Protein 1A3W (pdb70)

B-factor: mean 41.22, std 29.76, range [2.0, 100.0]

Organism: Saccharomyces cerevisiae (strain ATCC 204508 / S288c) (NCBI:txid559292)

Sequence (981 aa):
SRLERLTSLSDLRRTSIIGTIGPKTNNPETLVALRKAGLNIVRMNFSHGSYEYHKSVIDNARKSEELYPGRPLAIALDTKGPEIRTGTTTNDVDYPIPPNHEMIFTTDDKYAKACDDKIMYVDYKNITKVISAGRIIYVDDGVLSFQVLEVVDTLKVKALNAGKICSHKGVNLPGTDVDLPALSEKDKEDLRFGVKNGVHMVFASFIRTANDVLTIREVLGEQGKDVKIIVKIENQQGVNNFDEILKVTDGVMVARGDLGIEIPAPEVLAVQKKLIAKSNLAGKPVICATQMLESMTYNPRPTRAEVSDVGNAILDGADCVMLSGETAKGNYPINAVTTMAETAVIAEQAIAYLPNYDDMRNCTPKPTSTTETVAASAVAAVFEQKAKAIIVLSTSGTTPRLVSKYRPNCPIILVTRCPRAARFSHLYRGVFPFVFEKEPVSDWTDDVEARINFGIEKAKEFGILKKGDTYVSIQGFKAGAGHSNTLQVSTVSRLERLTSLSDLRRTSIIGTIGPKTNNPETLVALRKAGLNIVRMNFSHGSYEYHKSVIDNARKSEELYPGRPLAIALDTKGPEIRTGTTTNDPIPPNHEMIFTTDDKYAKACDDKIMYVDYKNITKVISAGRIIYVDDGVLSFQVLEVVDTLKVKALNAGKICSHKGVNLPGTDVDLPALSEKDKEDLRFGVKNGVHMVFASFIRTANDVLTIREVLGEQGKDVKIIVKIENQQGVNNFDEILKVTDGVMVARGDLGIEIPAPEVLAVQKKLIAKSNLAGKPVICATQMLESMTYNPRPTRAEVSDVGNAILDGADCVMLSGETAKGNYPINAVTTMAETAVIAEQAIAYLPNYDDMRNCTPKPTSTTETVAASAVAAVFEQKAKAIIVLSTSGTTPRLVSKYRPNCPIILVTRCPRAARFSHLYRGVFPFVFEKEPVSDWTDDVEARINFGIEKAKEFGILKKGDTYVSIQGFKAGAGHSNTLQVSTV

Foldseek 3Di:
DLCVLVVDAQAAQFFAAEEEAAPVQLALVSLLLLVVLPHAEYEHAPLDDDLCNPVSNLVSNVVNCVVPVNAQHAYEYEFNFDFKKKAAAQDAFDFAKAAKAKEFEAAPCPCRHHAADNYIYMRPNCCLPQDAFQWWKAWALRDWIKGFNGRDPSTMIITDHIGGDTHITTIQTAPTDDPGALADPVRLVSLCSCLVSPHQEYARPDDAALVNVVCSVCSNPPSCVNYFYEYEHQAVRCLVRVPNNLVRHQYYEDNLSNNCNRDPNVCSVVSLLVRLVSNLLVLRAYEYEDPLFVVLLANLDGDPVNLVSLLVSVQSPHRHYYDYSSNNRRPHSSSVSNSNSVSSSRSLSSHDQPVLLVVSCVVDDPDPDLLLVVLSVQLVVCVVQVALEEEEEDESLVNLSSNLSSPHNHAYEYEYQDSSSSRCNSSGGRYRYDHDPPDADDDPVVRVVVRRVVSVVVCVVVVSDDDFGKYKYWAWDPDPPTDTNDIGIGTD/DLCVLVVDAQAAQFFAAEEEAAPVQLALVSLLLLVVLPHAEYEHAPLDDDLCNPVSSLVRNVVNCVVPVNAQHAYEYEFNFDWKKKAAAQAFFKAAKAKAFEAAPCPCRHHAYHNYIYMRPNCCLPQDAFQWWKAWALRDWIKGFNGRDHSTMIITDHIDTDGHITTIQTAPTDDPGALADPVRLVSLCSCLVSPHQEYARPDDAALVNVVCSVCSNPPSCVNYFYEYEHQAVRCLVRVPNNLVRGQYYEDNLSNNCNRDPNVCSVVSLLVRLVSNLLVLRAYEYEDPLFVVLLANLDGDPVNLVSLLVSVQSPHRHYYDYSSNNRRPHSSSVSNSNSVSSSRSLSSHDQPVLLVVSCVVDDPDPDLLLVVLSVQLVVCVVQVALEEEEEDESLVNLRSNLSSPHNHAYEYEYQDSSSSRCNSSGGRYRYDHDPPPADDDPVVRVVVRRVVSVVVCVVVVSDDDFGKYKYWAWDPDPPTDTNDIGIGTD

Solvent-accessible surface area: 38693 Å² total; per-residue (Å²): 88,79,1,108,85,10,27,76,76,142,84,64,54,24,1,7,0,0,0,6,17,6,97,112,0,42,50,16,119,31,0,13,33,0,26,163,30,8,4,14,0,0,22,4,43,6,27,114,41,53,82,118,139,11,100,38,6,11,75,27,0,132,113,0,21,116,89,151,88,46,56,17,0,0,8,0,0,4,3,52,2,16,37,14,51,1,8,48,3,67,109,109,91,39,150,14,101,1,91,72,52,91,13,44,1,10,18,74,76,125,77,27,115,39,5,28,48,169,24,2,7,3,73,9,110,69,1,30,159,25,2,49,60,50,75,68,1,60,6,53,74,2,28,8,18,0,71,1,67,64,58,79,86,50,2,68,0,46,0,70,39,57,27,81,6,35,20,96,66,26,6,20,7,23,70,20,92,28,85,48,65,8,9,27,135,79,1,62,75,3,0,128,27,0,24,170,47,22,0,11,0,0,0,1,6,25,0,34,59,16,101,22,2,87,44,0,75,135,31,5,24,139,116,0,146,52,0,26,0,1,0,12,0,7,22,83,51,0,27,89,56,0,73,92,0,15,136,51,2,23,0,0,2,0,6,1,16,47,0,4,10,37,8,81,14,11,71,4,6,18,27,10,20,51,4,0,0,31,0,6,58,40,12,41,3,0,1,0,0,31,17,0,0,52,33,0,10,148,49,40,40,5,19,6,1,6,1,7,0,0,0,9,0,0,27,10,6,0,7,0,0,4,0,18,24,0,1,21,102,5,112,71,26,68,45,0,0,53,15,0,13,88,0,0,34,31,0,8,100,11,32,18,31,106,72,37,20,44,17,10,106,96,58,23,80,192,121,41,55,64,26,31,67,9,0,14,56,0,0,33,17,0,37,146,97,171,5,87,0,0,0,0,24,16,95,62,0,48,8,0,50,18,0,5,16,2,34,1,60,4,18,0,0,1,0,4,64,50,73,53,4,0,39,8,0,14,0,6,7,2,11,15,0,14,48,15,147,139,147,81,96,104,53,144,82,83,9,11,82,39,24,10,79,36,0,14,98,54,0,106,118,69,52,14,5,116,182,65,21,23,17,0,3,0,34,21,131,79,112,74,85,12,132,12,62,45,54,89,71,40,95,52,102,74,1,118,83,10,27,75,76,141,84,64,55,24,1,8,0,0,0,5,17,6,97,112,0,41,51,16,118,33,0,13,32,0,25,162,28,7,3,15,0,0,22,5,43,6,27,116,40,52,80,116,139,11,101,39,6,11,76,26,0,132,112,0,21,117,89,152,87,46,56,16,0,0,7,0,0,4,2,47,2,14,36,12,50,1,7,47,9,70,127,156,67,115,1,92,72,51,90,13,45,1,9,17,74,75,125,77,27,117,40,5,40,46,168,25,2,8,3,73,8,111,70,1,27,161,25,3,48,60,50,75,70,1,60,6,53,82,2,34,8,18,0,72,1,66,64,58,79,79,51,2,68,0,47,0,70,41,58,28,129,6,61,35,98,65,28,7,25,8,24,67,20,91,26,84,45,63,8,9,26,135,80,1,62,74,3,0,127,27,0,24,171,44,22,0,12,0,0,0,1,6,27,0,32,59,16,99,23,2,88,43,0,75,138,31,5,24,140,117,0,151,51,1,25,0,1,0,12,0,7,22,82,49,0,27,92,55,0,72,94,0,15,137,50,2,23,0,0,2,0,5,1,16,45,0,4,12,37,8,82,13,10,69,3,5,19,27,9,23,51,3,0,0,32,0,7,57,40,12,40,2,0,1,0,1,32,19,0,0,52,33,0,10,147,50,36,34,6,20,4,1,7,1,7,1,0,0,10,0,0,26,11,6,0,6,0,0,4,0,20,23,0,1,21,102,5,112,70,27,66,46,0,0,55,16,0,12,91,0,0,33,33,0,9,99,10,31,17,30,107,67,38,23,45,18,10,106,96,56,22,80,190,121,41,54,64,26,31,66,10,0,14,56,0,0,34,18,0,38,149,95,173,5,86,0,0,0,0,25,16,94,61,0,46,8,0,48,17,0,5,16,1,33,1,60,4,18,0,0,0,0,3,62,50,73,55,3,0,42,8,0,13,0,6,7,2,12,15,0,14,47,15,147,140,149,82,94,104,53,146,82,81,10,10,80,39,24,10,77,38,0,15,100,54,0,105,115,68,52,13,5,118,182,65,20,24,17,0,2,1,34,21,134,81,112,73,84,12,127,13,64,46,53,88,72,39,97,52

Secondary structure (DSSP, 8-state):
-HHHHHH---PPP-SB--EE--GGG-SHHHHHHHHHHT--SEE-BTTS--HHHHHHHHHHHHHHHHH--SS----EEE---S--BB---SSSS-----SS-EEEEE-SSTTTTT--SS-EEBS-TTHHHH--TT-EEEETTTTEEEE--B----EEEEB-S-----SS-BEE-TT------SS-HHHHHHHHHHHHHT-SEEEE-S--SHHHHHHHHHHHHHHHTTSEEEEEE-SSHHHHSHHHHHHHSSEEEE-HHHHHHHTTGGGHHHHHHHHHHHHHHHT--EEE-SSTTGGGGS-SS--HHHHHHHHHHHHHT-SEE-BSTTTTT-S-HHHHHHHHHHHHHHHTTS--HHHHHHHHTTS--SS--HHHHHHHHHHHHIIIII-S-EEEE-SSSHHHHHHHHT--SS-EEEEES-TTHHHHGGGSTTEEEEE--S---S-TTTHHHHHHHHHHHHHHHTT-S-TT-EEEEEE---TTT----EEEEEE-/-HHHHHH---PPP-SB--EE--GGG-SHHHHHHHHHHT--SEE-BTTSS-HHHHHHHHHHHHHHHHH--SS----EEE---S--B----S-----SS-EEEEE-SSTTTTT--SS-EE-S-TTHHHH--TT-EEEETTTTEEEE--B----EEEEB-S-----SS-BEE-TT------SS-HHHHHHHHHHHHHT-SEEEE-S--SHHHHHHHHHHHHHHHTTSEEEEEE-SSHHHHTHHHHHHHSSEEEE-HHHHHHHTTGGGHHHHHHHHHHHHHHHT--EEE-SSTTGGGGS-SS--HHHHHHHHHHHHHT-SEE-BSTTTTT-S-HHHHHHHHHHHHHHHTTS--HHHHHHHHTTS--SS--HHHHHHHHHHHHIIIII-S-EEEE-SSSHHHHHHHHT--SS-EEEEES-TTHHHHGGGSTTEEEEE--S---S-TTTHHHHHHHHHHHHHHHTTSS-TT-EEEEEE---TTT----EEEEEE-

InterPro domains:
  IPR001697 Pyruvate kinase [PR01050] (77-93)
  IPR001697 Pyruvate kinase [PR01050] (207-221)
  IPR001697 Pyruvate kinase [PR01050] (237-263)
  IPR001697 Pyruvate kinase [PR01050] (264-288)
  IPR001697 Pyruvate kinase [PR01050] (289-313)
  IPR001697 Pyruvate kinase [PR01050] (314-332)
  IPR001697 Pyruvate kinase [PR01050] (333-349)
  IPR001697 Pyruvate kinase [PTHR11817] (13-481)
  IPR001697 Pyruvate kinase [TIGR01064] (19-500)
  IPR001697 Pyruvate kinase [cd00288] (18-500)
  IPR011037 Pyruvate kinase-like, insert domain superfamily [SSF50800] (88-188)
  IPR015793 Pyruvate kinase, barrel [PF00224] (19-345)
  IPR015795 Pyruvate kinase, C-terminal [PF02887] (380-497)
  IPR015806 Pyruvate kinase, insert domain superfamily [G3DSA:2.40.33.10] (88-189)
  IPR015813 Pyruvate/Phosphoenolpyruvate kinase-like domain superfamily [SSF51621] (16-361)
  IPR018209 Pyruvate kinase, active site [PS00110] (235-247)
  IPR036918 Pyruvate kinase, C-terminal domain superfamily [G3DSA:3.40.1380.20] (356-487)
  IPR036918 Pyruvate kinase, C-terminal domain superfamily [SSF52935] (369-500)
  IPR040442 Pyruvate kinase-like domain superfamily [G3DSA:3.20.20.60] (19-355)

Structure (mmCIF, N/CA/C/O backbone):
data_1A3W
#
_entry.id   1A3W
#
_cell.length_a   109.400
_cell.length_b   102.700
_cell.length_c   110.900
_cell.angle_alpha   90.00
_cell.angle_beta   112.30
_cell.angle_gamma   90.00
#
_symmetry.space_group_name_H-M   'C 1 2 1'
#
loop_
_entity.id
_entity.type
_entity.pdbx_description
1 polymer 'PYRUVATE KINASE'
2 non-polymer '2-PHOSPHOGLYCOLIC ACID'
3 non-polymer 1,6-di-O-phosphono-beta-D-fructofuranose
4 non-polymer 'MANGANESE (II) ION'
5 non-polymer 'POTASSIUM ION'
#
loop_
_atom_site.group_PDB
_atom_site.id
_atom_site.type_symbol
_atom_site.label_atom_id
_atom_site.label_alt_id
_atom_site.label_comp_id
_atom_site.label_asym_id
_atom_site.label_entity_id
_atom_site.label_seq_id
_atom_site.pdbx_PDB_ins_code
_atom_site.Cartn_x
_atom_site.Cartn_y
_atom_site.Cartn_z
_atom_site.occupancy
_atom_site.B_iso_or_equiv
_atom_site.auth_seq_id
_atom_site.auth_comp_id
_atom_site.auth_asym_id
_atom_site.auth_atom_id
_atom_site.pdbx_PDB_model_num
ATOM 1 N N . SER A 1 2 ? 25.771 -15.275 48.389 1.00 28.15 2 SER A N 1
ATOM 2 C CA . SER A 1 2 ? 25.086 -16.543 48.007 1.00 19.69 2 SER A CA 1
ATOM 3 C C . SER A 1 2 ? 24.383 -16.399 46.664 1.00 12.93 2 SER A C 1
ATOM 4 O O . SER A 1 2 ? 23.180 -16.146 46.593 1.00 26.73 2 SER A O 1
ATOM 7 N N . ARG A 1 3 ? 25.154 -16.559 45.598 1.00 53.58 3 ARG A N 1
ATOM 8 C CA . ARG A 1 3 ? 24.628 -16.464 44.246 1.00 50.66 3 ARG A CA 1
ATOM 9 C C . ARG A 1 3 ? 23.337 -17.265 44.128 1.00 45.93 3 ARG A C 1
ATOM 10 O O . ARG A 1 3 ? 22.397 -16.847 43.458 1.00 29.04 3 ARG A O 1
ATOM 18 N N . LEU A 1 4 ? 23.302 -18.415 44.793 1.00 2.00 4 LEU A N 1
ATOM 19 C CA . LEU A 1 4 ? 22.138 -19.288 44.775 1.00 2.00 4 LEU A CA 1
ATOM 20 C C . LEU A 1 4 ? 20.956 -18.645 45.481 1.00 2.00 4 LEU A C 1
ATOM 21 O O . LEU A 1 4 ? 19.835 -18.679 44.979 1.00 33.87 4 LEU A O 1
ATOM 26 N N . GLU A 1 5 ? 21.205 -18.060 46.646 1.00 2.03 5 GLU A N 1
ATOM 27 C CA . GLU A 1 5 ? 20.146 -17.407 47.408 1.00 8.01 5 GLU A CA 1
ATOM 28 C C . GLU A 1 5 ? 19.539 -16.281 46.584 1.00 9.61 5 GLU A C 1
ATOM 29 O O . GLU A 1 5 ? 18.323 -16.228 46.391 1.00 96.23 5 GLU A O 1
ATOM 35 N N . ARG A 1 6 ? 20.393 -15.385 46.096 1.00 11.19 6 ARG A N 1
ATOM 36 C CA . ARG A 1 6 ? 19.943 -14.258 45.283 1.00 7.64 6 ARG A CA 1
ATOM 37 C C . ARG A 1 6 ? 19.161 -14.756 44.071 1.00 4.65 6 ARG A C 1
ATOM 38 O O . ARG A 1 6 ? 18.013 -14.370 43.863 1.00 45.87 6 ARG A O 1
ATOM 46 N N . LEU A 1 7 ? 19.795 -15.616 43.277 1.00 16.04 7 LEU A N 1
ATOM 47 C CA . LEU A 1 7 ? 19.170 -16.178 42.083 1.00 10.14 7 LEU A CA 1
ATOM 48 C C . LEU A 1 7 ? 17.840 -16.817 42.429 1.00 10.01 7 LEU A C 1
ATOM 49 O O . LEU A 1 7 ? 16.885 -16.757 41.659 1.00 24.36 7 LEU A O 1
ATOM 54 N N . THR A 1 8 ? 17.786 -17.440 43.594 1.00 2.51 8 THR A N 1
ATOM 55 C CA . THR A 1 8 ? 16.567 -18.087 44.037 1.00 2.51 8 THR A CA 1
ATOM 56 C C . THR A 1 8 ? 15.501 -17.030 44.259 1.00 2.51 8 THR A C 1
ATOM 57 O O . THR A 1 8 ? 14.324 -17.257 43.993 1.00 22.57 8 THR A O 1
ATOM 61 N N . SER A 1 9 ? 15.927 -15.870 44.744 1.00 58.02 9 SER A N 1
ATOM 62 C CA . SER A 1 9 ? 15.009 -14.773 45.016 1.00 61.32 9 SER A CA 1
ATOM 63 C C . SER A 1 9 ? 15.198 -13.611 44.048 1.00 59.95 9 SER A C 1
ATOM 64 O O . SER A 1 9 ? 16.010 -12.719 44.290 1.00 100.00 9 SER A O 1
ATOM 67 N N . LEU A 1 10 ? 14.447 -13.627 42.952 1.00 30.91 10 LEU A N 1
ATOM 68 C CA . LEU A 1 10 ? 14.522 -12.564 41.957 1.00 22.34 10 LEU A CA 1
ATOM 69 C C . LEU A 1 10 ? 13.157 -11.884 41.855 1.00 25.87 10 LEU A C 1
ATOM 70 O O . LEU A 1 10 ? 13.110 -10.668 41.562 1.00 24.21 10 LEU A O 1
ATOM 75 N N . SER A 1 16 ? 9.336 1.354 39.849 1.00 53.43 16 SER A N 1
ATOM 76 C CA . SER A 1 16 ? 10.586 0.678 39.408 1.00 53.43 16 SER A CA 1
ATOM 77 C C . SER A 1 16 ? 11.692 1.696 39.190 1.00 53.43 16 SER A C 1
ATOM 78 O O . SER A 1 16 ? 11.481 2.900 39.335 1.00 18.77 16 SER A O 1
ATOM 81 N N . ASP A 1 17 ? 12.873 1.203 38.836 1.00 43.20 17 ASP A N 1
ATOM 82 C CA . ASP A 1 17 ? 14.027 2.059 38.608 1.00 43.20 17 ASP A CA 1
ATOM 83 C C . ASP A 1 17 ? 14.185 2.428 37.141 1.00 43.20 17 ASP A C 1
ATOM 84 O O . ASP A 1 17 ? 13.589 1.809 36.266 1.00 61.24 17 ASP A O 1
ATOM 89 N N . LEU A 1 18 ? 14.997 3.447 36.884 1.00 19.66 18 LEU A N 1
ATOM 90 C CA . LEU A 1 18 ? 15.248 3.917 35.527 1.00 19.66 18 LEU A CA 1
ATOM 91 C C . LEU A 1 18 ? 16.361 3.094 34.906 1.00 19.66 18 LEU A C 1
ATOM 92 O O . LEU A 1 18 ? 17.406 2.898 35.524 1.00 27.44 18 LEU A O 1
ATOM 97 N N . ARG A 1 19 ? 16.137 2.612 33.689 1.00 27.21 19 ARG A N 1
ATOM 98 C CA . ARG A 1 19 ? 17.145 1.821 32.999 1.00 27.21 19 ARG A CA 1
ATOM 99 C C . ARG A 1 19 ? 18.442 2.607 33.071 1.00 27.21 19 ARG A C 1
ATOM 100 O O . ARG A 1 19 ? 18.419 3.829 32.951 1.00 9.12 19 ARG A O 1
ATOM 108 N N . ARG A 1 20 ? 19.563 1.913 33.272 1.00 5.06 20 ARG A N 1
ATOM 109 C CA . ARG A 1 20 ? 20.862 2.575 33.385 1.00 5.06 20 ARG A CA 1
ATOM 110 C C . ARG A 1 20 ? 21.860 2.212 32.293 1.00 5.06 20 ARG A C 1
ATOM 111 O O . ARG A 1 20 ? 23.010 2.641 32.340 1.00 14.87 20 ARG A O 1
ATOM 119 N N . THR A 1 21 ? 21.429 1.431 31.310 1.00 11.23 21 THR A N 1
ATOM 120 C CA . THR A 1 21 ? 22.324 1.036 30.226 1.00 11.23 21 THR A CA 1
ATOM 121 C C . THR A 1 21 ? 21.895 1.635 28.895 1.00 11.23 21 THR A C 1
ATOM 122 O O . THR A 1 21 ? 20.766 1.460 28.443 1.00 9.73 21 THR A O 1
ATOM 126 N N . SER A 1 22 ? 22.820 2.344 28.272 1.00 2.00 22 SER A N 1
ATOM 127 C CA . SER A 1 22 ? 22.565 2.987 27.001 1.00 2.00 22 SER A CA 1
ATOM 128 C C . SER A 1 22 ? 22.097 1.994 25.955 1.00 2.00 22 SER A C 1
ATOM 129 O O . SER A 1 22 ? 22.240 0.783 26.112 1.00 82.28 22 SER A O 1
ATOM 132 N N . ILE A 1 23 ? 21.531 2.532 24.884 1.00 33.79 23 ILE A N 1
ATOM 133 C CA . ILE A 1 23 ? 21.032 1.730 23.785 1.00 33.79 23 ILE A CA 1
ATOM 134 C C . ILE A 1 23 ? 21.426 2.417 22.485 1.00 33.79 23 ILE A C 1
ATOM 135 O O . ILE A 1 23 ? 20.685 3.247 21.959 1.00 5.85 23 ILE A O 1
ATOM 140 N N . ILE A 1 24 ? 22.611 2.084 21.983 1.00 11.18 24 ILE A N 1
ATOM 141 C CA . ILE A 1 24 ? 23.105 2.666 20.738 1.00 11.18 24 ILE A CA 1
ATOM 142 C C . ILE A 1 24 ? 22.205 2.219 19.590 1.00 11.18 24 ILE A C 1
ATOM 143 O O . ILE A 1 24 ? 21.708 1.097 19.590 1.00 42.95 24 ILE A O 1
ATOM 148 N N . GLY A 1 25 ? 21.988 3.096 18.618 1.00 3.63 25 GLY A N 1
ATOM 149 C CA . GLY A 1 25 ? 21.134 2.741 17.501 1.00 3.63 25 GLY A CA 1
ATOM 150 C C . GLY A 1 25 ? 21.684 3.144 16.146 1.00 3.63 25 GLY A C 1
ATOM 151 O O . GLY A 1 25 ? 21.954 4.322 15.907 1.00 26.76 25 GLY A O 1
ATOM 152 N N . THR A 1 26 ? 21.859 2.168 15.260 1.00 13.00 26 THR A N 1
ATOM 153 C CA . THR A 1 26 ? 22.368 2.447 13.925 1.00 13.00 26 THR A CA 1
ATOM 154 C C . THR A 1 26 ? 21.211 2.969 13.090 1.00 13.00 26 THR A C 1
ATOM 155 O O . THR A 1 26 ? 20.225 2.265 12.852 1.00 24.82 26 THR A O 1
ATOM 159 N N . ILE A 1 27 ? 21.336 4.214 12.651 1.00 42.07 27 ILE A N 1
ATOM 160 C CA . ILE A 1 27 ? 20.300 4.849 11.858 1.00 42.07 27 ILE A CA 1
ATOM 161 C C . ILE A 1 27 ? 20.447 4.582 10.369 1.00 42.07 27 ILE A C 1
ATOM 162 O O . ILE A 1 27 ? 21.495 4.834 9.776 1.00 7.99 27 ILE A O 1
ATOM 167 N N . GLY A 1 28 ? 19.376 4.073 9.771 1.00 51.15 28 GLY A N 1
ATOM 168 C CA . GLY A 1 28 ? 19.382 3.786 8.351 1.00 51.15 28 GLY A CA 1
ATOM 169 C C . GLY A 1 28 ? 18.352 4.641 7.641 1.00 51.15 28 GLY A C 1
ATOM 170 O O . GLY A 1 28 ? 17.604 5.371 8.294 1.00 2.00 28 GLY A O 1
ATOM 171 N N . PRO A 1 29 ? 18.283 4.571 6.302 1.00 20.71 29 PRO A N 1
ATOM 172 C CA . PRO A 1 29 ? 17.317 5.365 5.538 1.00 20.71 29 PRO A CA 1
ATOM 173 C C . PRO A 1 29 ? 15.921 5.382 6.162 1.00 20.71 29 PRO A C 1
ATOM 174 O O . PRO A 1 29 ? 15.332 6.446 6.357 1.00 50.37 29 PRO A O 1
ATOM 178 N N . LYS A 1 30 ? 15.403 4.202 6.485 1.00 16.30 30 LYS A N 1
ATOM 179 C CA . LYS A 1 30 ? 14.070 4.084 7.067 1.00 16.30 30 LYS A CA 1
ATOM 180 C C . LYS A 1 30 ? 13.900 4.813 8.397 1.00 16.30 30 LYS A C 1
ATOM 181 O O . LYS A 1 30 ? 12.775 5.003 8.863 1.00 48.70 30 LYS A O 1
ATOM 187 N N . THR A 1 31 ? 15.010 5.221 9.005 1.00 52.66 31 THR A N 1
ATOM 188 C CA . THR A 1 31 ? 14.968 5.916 10.289 1.00 52.66 31 THR A CA 1
ATOM 189 C C . THR A 1 31 ? 15.558 7.316 10.193 1.00 52.66 31 THR A C 1
ATOM 190 O O . THR A 1 31 ? 15.510 8.084 11.153 1.00 8.20 31 THR A O 1
ATOM 194 N N . ASN A 1 32 ? 16.105 7.641 9.028 1.00 9.61 32 ASN A N 1
ATOM 195 C CA . ASN A 1 32 ? 16.734 8.940 8.797 1.00 9.61 32 ASN A CA 1
ATOM 196 C C . ASN A 1 32 ? 15.764 10.119 8.690 1.00 9.61 32 ASN A C 1
ATOM 197 O O . ASN A 1 32 ? 15.661 10.745 7.634 1.00 31.23 32 ASN A O 1
ATOM 202 N N . ASN A 1 33 ? 15.065 10.427 9.780 1.00 13.00 33 ASN A N 1
ATOM 203 C CA . ASN A 1 33 ? 14.112 11.539 9.794 1.00 13.00 33 ASN A CA 1
ATOM 204 C C . ASN A 1 33 ? 13.678 11.898 11.214 1.00 13.00 33 ASN A C 1
ATOM 205 O O . ASN A 1 33 ? 13.132 11.064 11.937 1.00 26.46 33 ASN A O 1
ATOM 210 N N . PRO A 1 34 ? 13.906 13.158 11.621 1.00 12.03 34 PRO A N 1
ATOM 211 C CA . PRO A 1 34 ? 13.564 13.680 12.948 1.00 12.03 34 PRO A CA 1
ATOM 212 C C . PRO A 1 34 ? 12.378 13.005 13.620 1.00 12.03 34 PRO A C 1
ATOM 213 O O . PRO A 1 34 ? 12.503 12.495 14.732 1.00 40.19 34 PRO A O 1
ATOM 217 N N . GLU A 1 35 ? 11.231 13.002 12.952 1.00 60.32 35 GLU A N 1
ATOM 218 C CA . GLU A 1 35 ? 10.037 12.381 13.513 1.00 60.32 35 GLU A CA 1
ATOM 219 C C . GLU A 1 35 ? 10.369 10.987 14.033 1.00 60.32 35 GLU A C 1
ATOM 220 O O . GLU A 1 35 ? 10.181 10.693 15.213 1.00 100.00 35 GLU A O 1
ATOM 226 N N . THR A 1 36 ? 10.867 10.133 13.144 1.00 47.23 36 THR A N 1
ATOM 227 C CA . THR A 1 36 ? 11.232 8.774 13.517 1.00 47.23 36 THR A CA 1
ATOM 228 C C . THR A 1 36 ? 12.386 8.839 14.505 1.00 47.23 36 THR A C 1
ATOM 229 O O . THR A 1 36 ? 12.302 8.296 15.605 1.00 46.70 36 THR A O 1
ATOM 233 N N . LEU A 1 37 ? 13.457 9.518 14.102 1.00 18.85 37 LEU A N 1
ATOM 234 C CA . LEU A 1 37 ? 14.642 9.670 14.943 1.00 18.85 37 LEU A CA 1
ATOM 235 C C . LEU A 1 37 ? 14.245 10.092 16.350 1.00 18.85 37 LEU A C 1
ATOM 236 O O . LEU A 1 37 ? 14.944 9.790 17.314 1.00 7.05 37 LEU A O 1
ATOM 241 N N . VAL A 1 38 ? 13.122 10.791 16.469 1.00 2.00 38 VAL A N 1
ATOM 242 C CA . VAL A 1 38 ? 12.652 11.223 17.775 1.00 2.00 38 VAL A CA 1
ATOM 243 C C . VAL A 1 38 ? 12.015 10.030 18.469 1.00 2.00 38 VAL A C 1
ATOM 244 O O . VAL A 1 38 ? 12.430 9.638 19.560 1.00 46.38 38 VAL A O 1
ATOM 248 N N . ALA A 1 39 ? 11.009 9.452 17.820 1.00 60.89 39 ALA A N 1
ATOM 249 C CA . ALA A 1 39 ? 10.297 8.299 18.360 1.00 60.89 39 ALA A CA 1
ATOM 250 C C . ALA A 1 39 ? 11.275 7.256 18.875 1.00 60.89 39 ALA A C 1
ATOM 251 O O . ALA A 1 39 ? 11.005 6.583 19.870 1.00 10.08 39 ALA A O 1
ATOM 253 N N . LEU A 1 40 ? 12.408 7.131 18.186 1.00 2.00 40 LEU A N 1
ATOM 254 C CA . LEU A 1 40 ? 13.451 6.184 18.562 1.00 2.00 40 LEU A CA 1
ATOM 255 C C . LEU A 1 40 ? 14.016 6.598 19.909 1.00 2.00 40 LEU A C 1
ATOM 256 O O . LEU A 1 40 ? 14.172 5.779 20.816 1.00 12.53 40 LEU A O 1
ATOM 261 N N . ARG A 1 41 ? 14.322 7.883 20.031 1.00 7.30 41 ARG A N 1
ATOM 262 C CA . ARG A 1 41 ? 14.868 8.418 21.267 1.00 7.30 41 ARG A CA 1
ATOM 263 C C . ARG A 1 41 ? 13.832 8.321 22.375 1.00 7.30 41 ARG A C 1
ATOM 264 O O . ARG A 1 41 ? 14.172 8.143 23.543 1.00 32.95 41 ARG A O 1
ATOM 272 N N . LYS A 1 42 ? 12.563 8.431 22.002 1.00 19.58 42 LYS A N 1
ATOM 273 C CA . LYS A 1 42 ? 11.475 8.348 22.968 1.00 19.58 42 LYS A CA 1
ATOM 274 C C . LYS A 1 42 ? 11.408 6.937 23.548 1.00 19.58 42 LYS A C 1
ATOM 275 O O . LYS A 1 42 ? 11.093 6.750 24.725 1.00 88.23 42 LYS A O 1
ATOM 281 N N . ALA A 1 43 ? 11.704 5.948 22.710 1.00 68.11 43 ALA A N 1
ATOM 282 C CA . ALA A 1 43 ? 11.693 4.554 23.136 1.00 68.11 43 ALA A CA 1
ATOM 283 C C . ALA A 1 43 ? 12.804 4.351 24.151 1.00 68.11 43 ALA A C 1
ATOM 284 O O . ALA A 1 43 ? 12.622 3.675 25.162 1.00 2.00 43 ALA A O 1
ATOM 286 N N . GLY A 1 44 ? 13.956 4.948 23.865 1.00 15.13 44 GLY A N 1
ATOM 287 C CA . GLY A 1 44 ? 15.095 4.840 24.754 1.00 15.13 44 GLY A CA 1
ATOM 288 C C . GLY A 1 44 ? 16.417 4.969 24.017 1.00 15.13 44 GLY A C 1
ATOM 289 O O . GLY A 1 44 ? 17.480 4.644 24.561 1.00 2.00 44 GLY A O 1
ATOM 290 N N . LEU A 1 45 ? 16.364 5.436 22.774 1.00 19.26 45 LEU A N 1
ATOM 291 C CA . LEU A 1 45 ? 17.578 5.598 21.989 1.00 19.26 45 LEU A CA 1
ATOM 292 C C . LEU A 1 45 ? 18.454 6.683 22.605 1.00 19.26 45 LEU A C 1
ATOM 293 O O . LEU A 1 45 ? 17.959 7.742 23.011 1.00 24.58 45 LEU A O 1
ATOM 298 N N . ASN A 1 46 ? 19.754 6.413 22.679 1.00 24.00 46 ASN A N 1
ATOM 299 C CA . ASN A 1 46 ? 20.703 7.360 23.256 1.00 24.00 46 ASN A CA 1
ATOM 300 C C . ASN A 1 46 ? 21.784 7.703 22.245 1.00 24.00 46 ASN A C 1
ATOM 301 O O . ASN A 1 46 ? 21.698 8.714 21.554 1.00 39.61 46 ASN A O 1
ATOM 306 N N . ILE A 1 47 ? 22.809 6.867 22.161 1.00 26.76 47 ILE A N 1
ATOM 307 C CA . ILE A 1 47 ? 23.874 7.105 21.202 1.00 26.76 47 ILE A CA 1
ATOM 308 C C . ILE A 1 47 ? 23.318 6.748 19.826 1.00 26.76 47 ILE A C 1
ATOM 309 O O . ILE A 1 47 ? 22.402 5.936 19.709 1.00 29.63 47 ILE A O 1
ATOM 314 N N . VAL A 1 48 ? 23.859 7.370 18.787 1.00 15.17 48 VAL A N 1
ATOM 315 C CA . VAL A 1 48 ? 23.417 7.098 17.430 1.00 15.17 48 VAL A CA 1
ATOM 316 C C . VAL A 1 48 ? 24.609 6.586 16.631 1.00 15.17 48 VAL A C 1
ATOM 317 O O . VAL A 1 48 ? 25.616 7.284 16.488 1.00 47.83 48 VAL A O 1
ATOM 321 N N . ARG A 1 49 ? 24.500 5.361 16.123 1.00 40.71 49 ARG A N 1
ATOM 322 C CA . ARG A 1 49 ? 25.579 4.757 15.346 1.00 40.71 49 ARG A CA 1
ATOM 323 C C . ARG A 1 49 ? 25.534 5.224 13.903 1.00 40.71 49 ARG A C 1
ATOM 324 O O . ARG A 1 49 ? 24.468 5.320 13.300 1.00 28.28 49 ARG A O 1
ATOM 332 N N . MET A 1 50 ? 26.707 5.520 13.361 1.00 2.05 50 MET A N 1
ATOM 333 C CA . MET A 1 50 ? 26.830 5.973 11.985 1.00 2.05 50 MET A CA 1
ATOM 334 C C . MET A 1 50 ? 27.754 5.016 11.261 1.00 2.05 50 MET A C 1
ATOM 335 O O . MET A 1 50 ? 28.968 5.216 11.226 1.00 34.66 50 MET A O 1
ATOM 340 N N . ASN A 1 51 ? 27.176 3.963 10.698 1.00 26.02 51 ASN A N 1
ATOM 341 C CA . ASN A 1 51 ? 27.955 2.975 9.971 1.00 26.02 51 ASN A CA 1
ATOM 342 C C . ASN A 1 51 ? 28.443 3.577 8.656 1.00 26.02 51 ASN A C 1
ATOM 343 O O . ASN A 1 51 ? 27.704 3.643 7.678 1.00 26.50 51 ASN A O 1
ATOM 348 N N . PHE A 1 52 ? 29.693 4.023 8.647 1.00 11.43 52 PHE A N 1
ATOM 349 C CA . PHE A 1 52 ? 30.280 4.626 7.462 1.00 11.43 52 PHE A CA 1
ATOM 350 C C . PHE A 1 52 ? 30.736 3.577 6.450 1.00 11.43 52 PHE A C 1
ATOM 351 O O . PHE A 1 52 ? 31.523 3.869 5.543 1.00 7.30 52 PHE A O 1
ATOM 359 N N . SER A 1 53 ? 30.240 2.355 6.610 1.00 25.73 53 SER A N 1
ATOM 360 C CA . SER A 1 53 ? 30.589 1.274 5.702 1.00 25.73 53 SER A CA 1
ATOM 361 C C . SER A 1 53 ? 29.828 1.516 4.413 1.00 25.73 53 SER A C 1
ATOM 362 O O . SER A 1 53 ? 30.318 1.240 3.317 1.00 13.99 53 SER A O 1
ATOM 365 N N . HIS A 1 54 ? 28.618 2.041 4.562 1.00 80.07 54 HIS A N 1
ATOM 366 C CA . HIS A 1 54 ? 27.761 2.334 3.426 1.00 80.07 54 HIS A CA 1
ATOM 367 C C . HIS A 1 54 ? 27.250 3.766 3.520 1.00 80.07 54 HIS A C 1
ATOM 368 O O . HIS A 1 54 ? 26.964 4.262 4.608 1.00 84.88 54 HIS A O 1
ATOM 375 N N . GLY A 1 55 ? 27.144 4.429 2.375 1.00 58.84 55 GLY A N 1
ATOM 376 C CA . GLY A 1 55 ? 26.647 5.790 2.366 1.00 58.84 55 GLY A CA 1
ATOM 377 C C . GLY A 1 55 ? 27.696 6.845 2.089 1.00 58.84 55 GLY A C 1
ATOM 378 O O . GLY A 1 55 ? 28.860 6.691 2.458 1.00 52.59 55 GLY A O 1
ATOM 379 N N . SER A 1 56 ? 27.274 7.923 1.434 1.00 65.05 56 SER A N 1
ATOM 380 C CA . SER A 1 56 ? 28.164 9.024 1.103 1.00 65.05 56 SER A CA 1
ATOM 381 C C . SER A 1 56 ? 28.143 10.076 2.206 1.00 65.05 56 SER A C 1
ATOM 382 O O . SER A 1 56 ? 27.310 10.021 3.111 1.00 92.01 56 SER A O 1
ATOM 385 N N . TYR A 1 57 ? 29.061 11.035 2.124 1.00 46.04 57 TYR A N 1
ATOM 386 C CA . TYR A 1 57 ? 29.161 12.095 3.123 1.00 46.04 57 TYR A CA 1
ATOM 387 C C . TYR A 1 57 ? 27.848 12.841 3.339 1.00 46.04 57 TYR A C 1
ATOM 388 O O . TYR A 1 57 ? 27.659 13.490 4.369 1.00 34.32 57 TYR A O 1
ATOM 397 N N . GLU A 1 58 ? 26.944 12.755 2.368 1.00 23.86 58 GLU A N 1
ATOM 398 C CA . GLU A 1 58 ? 25.642 13.405 2.493 1.00 23.86 58 GLU A CA 1
ATOM 399 C C . GLU A 1 58 ? 24.696 12.362 3.065 1.00 23.86 58 GLU A C 1
ATOM 400 O O . GLU A 1 58 ? 23.715 12.690 3.731 1.00 61.37 58 GLU A O 1
ATOM 406 N N . TYR A 1 59 ? 25.011 11.098 2.796 1.00 52.19 59 TYR A N 1
ATOM 407 C CA . TYR A 1 59 ? 24.218 9.982 3.292 1.00 52.19 59 TYR A CA 1
ATOM 408 C C . TYR A 1 59 ? 24.293 9.992 4.818 1.00 52.19 59 TYR A C 1
ATOM 409 O O . TYR A 1 59 ? 23.446 9.407 5.499 1.00 89.05 59 TYR A O 1
ATOM 418 N N . HIS A 1 60 ? 25.317 10.665 5.341 1.00 100.00 60 HIS A N 1
ATOM 419 C CA . HIS A 1 60 ? 25.536 10.763 6.782 1.00 100.00 60 HIS A CA 1
ATOM 420 C C . HIS A 1 60 ? 25.307 12.178 7.305 1.00 100.00 60 HIS A C 1
ATOM 421 O O . HIS A 1 60 ? 24.668 12.366 8.341 1.00 40.43 60 HIS A O 1
ATOM 428 N N . LYS A 1 61 ? 25.828 13.173 6.592 1.00 47.67 61 LYS A N 1
ATOM 429 C CA . LYS A 1 61 ? 25.654 14.562 7.002 1.00 47.67 61 LYS A CA 1
ATOM 430 C C . LYS A 1 61 ? 24.165 14.856 7.152 1.00 47.67 61 LYS A C 1
ATOM 431 O O . LYS A 1 61 ? 23.773 15.838 7.783 1.00 94.68 61 LYS A O 1
ATOM 437 N N . SER A 1 62 ? 23.343 13.990 6.565 1.00 28.93 62 SER A N 1
ATOM 438 C CA . SER A 1 62 ? 21.894 14.122 6.626 1.00 28.93 62 SER A CA 1
ATOM 439 C C . SER A 1 62 ? 21.395 13.625 7.972 1.00 28.93 62 SER A C 1
ATOM 440 O O . SER A 1 62 ? 20.430 14.148 8.522 1.00 62.19 62 SER A O 1
ATOM 443 N N . VAL A 1 63 ? 22.063 12.604 8.494 1.00 81.74 63 VAL A N 1
ATOM 444 C CA . VAL A 1 63 ? 21.703 12.020 9.780 1.00 81.74 63 VAL A CA 1
ATOM 445 C C . VAL A 1 63 ? 22.146 12.926 10.926 1.00 81.74 63 VAL A C 1
ATOM 446 O O . VAL A 1 63 ? 21.402 13.166 11.879 1.00 18.64 63 VAL A O 1
ATOM 450 N N . ILE A 1 64 ? 23.374 13.418 10.829 1.00 48.90 64 ILE A N 1
ATOM 451 C CA . ILE A 1 64 ? 23.920 14.289 11.856 1.00 48.90 64 ILE A CA 1
ATOM 452 C C . ILE A 1 64 ? 22.982 15.464 12.128 1.00 48.90 64 ILE A C 1
ATOM 453 O O . ILE A 1 64 ? 22.864 15.923 13.265 1.00 61.31 64 ILE A O 1
ATOM 458 N N . ASP A 1 65 ? 22.306 15.937 11.084 1.00 32.05 65 ASP A N 1
ATOM 459 C CA . ASP A 1 65 ? 21.387 17.065 11.210 1.00 32.05 65 ASP A CA 1
ATOM 460 C C . ASP A 1 65 ? 20.032 16.628 11.750 1.00 32.05 65 ASP A C 1
ATOM 461 O O . ASP A 1 65 ? 19.496 17.240 12.675 1.00 90.64 65 ASP A O 1
ATOM 466 N N . ASN A 1 66 ? 19.483 15.570 11.163 1.00 56.35 66 ASN A N 1
ATOM 467 C CA . ASN A 1 66 ? 18.194 15.037 11.587 1.00 56.35 66 ASN A CA 1
ATOM 468 C C . ASN A 1 66 ? 18.272 14.698 13.068 1.00 56.35 66 ASN A C 1
ATOM 469 O O . ASN A 1 66 ? 17.304 14.869 13.807 1.00 39.52 66 ASN A O 1
ATOM 474 N N . ALA A 1 67 ? 19.435 14.211 13.490 1.00 11.36 67 ALA A N 1
ATOM 475 C CA . ALA A 1 67 ? 19.659 13.862 14.883 1.00 11.36 67 ALA A CA 1
ATOM 476 C C . ALA A 1 67 ? 19.527 15.146 15.690 1.00 11.36 67 ALA A C 1
ATOM 477 O O . ALA A 1 67 ? 18.725 15.233 16.621 1.00 22.30 67 ALA A O 1
ATOM 479 N N . ARG A 1 68 ? 20.323 16.143 15.313 1.00 53.74 68 ARG A N 1
ATOM 480 C CA . ARG A 1 68 ? 20.312 17.441 15.973 1.00 53.74 68 ARG A CA 1
ATOM 481 C C . ARG A 1 68 ? 18.892 18.010 15.987 1.00 53.74 68 ARG A C 1
ATOM 482 O O . ARG A 1 68 ? 18.506 18.734 16.906 1.00 89.24 68 ARG A O 1
ATOM 490 N N . LYS A 1 69 ? 18.121 17.674 14.958 1.00 11.59 69 LYS A N 1
ATOM 491 C CA . LYS A 1 69 ? 16.740 18.129 14.842 1.00 11.59 69 LYS A CA 1
ATOM 492 C C . LYS A 1 69 ? 15.879 17.540 15.962 1.00 11.59 69 LYS A C 1
ATOM 493 O O . LYS A 1 69 ? 15.150 18.256 16.647 1.00 42.28 69 LYS A O 1
ATOM 499 N N . SER A 1 70 ? 15.972 16.225 16.133 1.00 2.00 70 SER A N 1
ATOM 500 C CA . SER A 1 70 ? 15.216 15.509 17.149 1.00 2.00 70 SER A CA 1
ATOM 501 C C . SER A 1 70 ? 15.330 16.182 18.505 1.00 2.00 70 SER A C 1
ATOM 502 O O . SER A 1 70 ? 14.387 16.172 19.297 1.00 25.93 70 SER A O 1
ATOM 505 N N . GLU A 1 71 ? 16.492 16.758 18.781 1.00 52.52 71 GLU A N 1
ATOM 506 C CA . GLU A 1 71 ? 16.689 17.444 20.047 1.00 52.52 71 GLU A CA 1
ATOM 507 C C . GLU A 1 71 ? 15.842 18.707 20.006 1.00 52.52 71 GLU A C 1
ATOM 508 O O . GLU A 1 71 ? 15.134 19.025 20.960 1.00 40.40 71 GLU A O 1
ATOM 514 N N . GLU A 1 72 ? 15.910 19.417 18.885 1.00 45.03 72 GLU A N 1
ATOM 515 C CA . GLU A 1 72 ? 15.139 20.640 18.710 1.00 45.03 72 GLU A CA 1
ATOM 516 C C . GLU A 1 72 ? 13.660 20.340 18.915 1.00 45.03 72 GLU A C 1
ATOM 517 O O . GLU A 1 72 ? 13.024 20.896 19.813 1.00 100.00 72 GLU A O 1
ATOM 523 N N . LEU A 1 73 ? 13.123 19.454 18.077 1.00 47.09 73 LEU A N 1
ATOM 524 C CA . LEU A 1 73 ? 11.716 19.063 18.153 1.00 47.09 73 LEU A CA 1
ATOM 525 C C . LEU A 1 73 ? 11.395 18.703 19.595 1.00 47.09 73 LEU A C 1
ATOM 526 O O . LEU A 1 73 ? 10.336 19.056 20.121 1.00 13.14 73 LEU A O 1
ATOM 531 N N . TYR A 1 74 ? 12.327 17.998 20.227 1.00 32.26 74 TYR A N 1
ATOM 532 C CA . TYR A 1 74 ? 12.169 17.598 21.617 1.00 32.26 74 TYR A CA 1
ATOM 533 C C . TYR A 1 74 ? 13.463 17.108 22.245 1.00 32.26 74 TYR A C 1
ATOM 534 O O . TYR A 1 74 ? 13.912 15.990 21.988 1.00 100.00 74 TYR A O 1
ATOM 543 N N . PRO A 1 75 ? 14.073 17.952 23.089 1.00 90.69 75 PRO A N 1
ATOM 544 C CA . PRO A 1 75 ? 15.326 17.694 23.807 1.00 90.69 75 PRO A CA 1
ATOM 545 C C . PRO A 1 75 ? 15.447 16.291 24.405 1.00 90.69 75 PRO A C 1
ATOM 546 O O . PRO A 1 75 ? 16.262 15.486 23.951 1.00 61.56 75 PRO A O 1
ATOM 550 N N . GLY A 1 76 ? 14.643 16.009 25.426 1.00 48.49 76 GLY A N 1
ATOM 551 C CA . GLY A 1 76 ? 14.685 14.704 26.065 1.00 48.49 76 GLY A CA 1
ATOM 552 C C . GLY A 1 76 ? 16.014 14.403 26.740 1.00 48.49 76 GLY A C 1
ATOM 553 O O . GLY A 1 76 ? 16.282 14.879 27.846 1.00 42.11 76 GLY A O 1
ATOM 554 N N . ARG A 1 77 ? 16.845 13.604 26.077 1.00 28.52 77 ARG A N 1
ATOM 555 C CA . ARG A 1 77 ? 18.153 13.234 26.611 1.00 28.52 77 ARG A CA 1
ATOM 556 C C . ARG A 1 77 ? 19.235 13.457 25.560 1.00 28.52 77 ARG A C 1
ATOM 557 O O . ARG A 1 77 ? 19.148 12.939 24.449 1.00 72.91 77 ARG A O 1
ATOM 565 N N . PRO A 1 78 ? 20.270 14.237 25.909 1.00 2.00 78 PRO A N 1
ATOM 566 C CA . PRO A 1 78 ? 21.394 14.566 25.026 1.00 2.00 78 PRO A CA 1
ATOM 567 C C . PRO A 1 78 ? 21.745 13.500 23.984 1.00 2.00 78 PRO A C 1
ATOM 568 O O . PRO A 1 78 ? 22.620 12.662 24.203 1.00 11.53 78 PRO A O 1
ATOM 572 N N . LEU A 1 79 ? 21.065 13.548 22.844 1.00 22.56 79 LEU A N 1
ATOM 573 C CA . LEU A 1 79 ? 21.297 12.592 21.761 1.00 22.56 79 LEU A CA 1
ATOM 574 C C . LEU A 1 79 ? 22.756 12.584 21.310 1.00 22.56 79 LEU A C 1
ATOM 575 O O . LEU A 1 79 ? 23.264 13.588 20.808 1.00 48.51 79 LEU A O 1
ATOM 580 N N . ALA A 1 80 ? 23.421 11.445 21.483 1.00 36.24 80 ALA A N 1
ATOM 581 C CA . ALA A 1 80 ? 24.816 11.311 21.084 1.00 36.24 80 ALA A CA 1
ATOM 582 C C . ALA A 1 80 ? 24.922 10.868 19.622 1.00 36.24 80 ALA A C 1
ATOM 583 O O . ALA A 1 80 ? 23.991 10.274 19.075 1.00 58.72 80 ALA A O 1
ATOM 585 N N . ILE A 1 81 ? 26.062 11.157 19.001 1.00 2.00 81 ILE A N 1
ATOM 586 C CA . ILE A 1 81 ? 26.293 10.813 17.605 1.00 2.00 81 ILE A CA 1
ATOM 587 C C . ILE A 1 81 ? 27.659 10.153 17.424 1.00 2.00 81 ILE A C 1
ATOM 588 O O . ILE A 1 81 ? 28.698 10.811 17.519 1.00 9.17 81 ILE A O 1
ATOM 593 N N . ALA A 1 82 ? 27.654 8.853 17.155 1.00 4.89 82 ALA A N 1
ATOM 594 C CA . ALA A 1 82 ? 28.891 8.109 16.965 1.00 4.89 82 ALA A CA 1
ATOM 595 C C . ALA A 1 82 ? 29.198 7.906 15.489 1.00 4.89 82 ALA A C 1
ATOM 596 O O . ALA A 1 82 ? 28.304 7.950 14.648 1.00 45.68 82 ALA A O 1
ATOM 598 N N . LEU A 1 83 ? 30.471 7.673 15.187 1.00 6.41 83 LEU A N 1
ATOM 599 C CA . LEU A 1 83 ? 30.920 7.469 13.813 1.00 6.41 83 LEU A CA 1
ATOM 600 C C . LEU A 1 83 ? 31.643 6.135 13.659 1.00 6.41 83 LEU A C 1
ATOM 601 O O . LEU A 1 83 ? 32.824 6.021 13.986 1.00 23.75 83 LEU A O 1
ATOM 606 N N . ASP A 1 84 ? 30.937 5.129 13.154 1.00 28.72 84 ASP A N 1
ATOM 607 C CA . ASP A 1 84 ? 31.532 3.811 12.966 1.00 28.72 84 ASP A CA 1
ATOM 608 C C . ASP A 1 84 ? 32.358 3.740 11.696 1.00 28.72 84 ASP A C 1
ATOM 609 O O . ASP A 1 84 ? 31.820 3.575 10.603 1.00 13.44 84 ASP A O 1
ATOM 614 N N . THR A 1 85 ? 33.670 3.863 11.844 1.00 62.71 85 THR A N 1
ATOM 615 C CA . THR A 1 85 ? 34.562 3.799 10.697 1.00 62.71 85 THR A CA 1
ATOM 616 C C . THR A 1 85 ? 34.415 2.457 9.988 1.00 62.71 85 THR A C 1
ATOM 617 O O . THR A 1 85 ? 34.113 1.441 10.615 1.00 59.83 85 THR A O 1
ATOM 621 N N . LYS A 1 86 ? 34.611 2.466 8.676 1.00 22.81 86 LYS A N 1
ATOM 622 C CA . LYS A 1 86 ? 34.531 1.250 7.878 1.00 22.81 86 LYS A CA 1
ATOM 623 C C . LYS A 1 86 ? 35.981 0.817 7.695 1.00 22.81 86 LYS A C 1
ATOM 624 O O . LYS A 1 86 ? 36.576 1.022 6.637 1.00 34.89 86 LYS A O 1
ATOM 630 N N . GLY A 1 87 ? 36.542 0.235 8.749 1.00 79.94 87 GLY A N 1
ATOM 631 C CA . GLY A 1 87 ? 37.929 -0.201 8.738 1.00 79.94 87 GLY A CA 1
ATOM 632 C C . GLY A 1 87 ? 38.447 -0.950 7.522 1.00 79.94 87 GLY A C 1
ATOM 633 O O . GLY A 1 87 ? 37.876 -0.872 6.435 1.00 22.30 87 GLY A O 1
ATOM 634 N N . PRO A 1 88 ? 39.562 -1.679 7.679 1.00 72.90 88 PRO A N 1
ATOM 635 C CA . PRO A 1 88 ? 40.151 -2.445 6.576 1.00 72.90 88 PRO A CA 1
ATOM 636 C C . PRO A 1 88 ? 39.379 -3.735 6.267 1.00 72.90 88 PRO A C 1
ATOM 637 O O . PRO A 1 88 ? 39.848 -4.826 6.580 1.00 70.82 88 PRO A O 1
ATOM 641 N N . GLU A 1 89 ? 38.201 -3.616 5.652 1.00 38.39 89 GLU A N 1
ATOM 642 C CA . GLU A 1 89 ? 37.384 -4.785 5.320 1.00 38.39 89 GLU A CA 1
ATOM 643 C C . GLU A 1 89 ? 37.497 -5.172 3.849 1.00 38.39 89 GLU A C 1
ATOM 644 O O . GLU A 1 89 ? 37.751 -4.325 2.989 1.00 20.59 89 GLU A O 1
ATOM 650 N N . ILE A 1 90 ? 37.314 -6.462 3.573 1.00 99.52 90 ILE A N 1
ATOM 651 C CA . ILE A 1 90 ? 37.377 -6.982 2.212 1.00 99.52 90 ILE A CA 1
ATOM 652 C C . ILE A 1 90 ? 35.958 -7.182 1.713 1.00 99.52 90 ILE A C 1
ATOM 653 O O . ILE A 1 90 ? 35.052 -7.433 2.507 1.00 32.59 90 ILE A O 1
ATOM 658 N N . ARG A 1 91 ? 35.766 -7.077 0.402 1.00 39.36 91 ARG A N 1
ATOM 659 C CA . ARG A 1 91 ? 34.441 -7.247 -0.183 1.00 39.36 91 ARG A CA 1
ATOM 660 C C . ARG A 1 91 ? 34.501 -7.807 -1.596 1.00 39.36 91 ARG A C 1
ATOM 661 O O . ARG A 1 91 ? 35.408 -7.495 -2.362 1.00 78.05 91 ARG A O 1
ATOM 669 N N . THR A 1 92 ? 33.522 -8.640 -1.928 1.00 37.37 92 THR A N 1
ATOM 670 C CA . THR A 1 92 ? 33.449 -9.258 -3.243 1.00 37.37 92 THR A CA 1
ATOM 671 C C . THR A 1 92 ? 32.973 -8.261 -4.290 1.00 37.37 92 THR A C 1
ATOM 672 O O . THR A 1 92 ? 32.372 -7.239 -3.957 1.00 41.26 92 THR A O 1
ATOM 676 N N . GLY A 1 93 ? 33.244 -8.567 -5.555 1.00 60.55 93 GLY A N 1
ATOM 677 C CA . GLY A 1 93 ? 32.834 -7.689 -6.633 1.00 60.55 93 GLY A CA 1
ATOM 678 C C . GLY A 1 93 ? 31.368 -7.868 -6.973 1.00 60.55 93 GLY A C 1
ATOM 679 O O . GLY A 1 93 ? 30.614 -8.438 -6.180 1.00 7.42 93 GLY A O 1
ATOM 680 N N . THR A 1 94 ? 30.970 -7.382 -8.149 1.00 86.97 94 THR A N 1
ATOM 681 C CA . THR A 1 94 ? 29.588 -7.479 -8.617 1.00 86.97 94 THR A CA 1
ATOM 682 C C . THR A 1 94 ? 29.427 -8.567 -9.671 1.00 86.97 94 THR A C 1
ATOM 683 O O . THR A 1 94 ? 30.278 -8.728 -10.549 1.00 58.15 94 THR A O 1
ATOM 687 N N . THR A 1 95 ? 28.323 -9.303 -9.589 1.00 91.93 95 THR A N 1
ATOM 688 C CA . THR A 1 95 ? 28.050 -10.378 -10.537 1.00 91.93 95 THR A CA 1
ATOM 689 C C . THR A 1 95 ? 27.904 -9.844 -11.957 1.00 91.93 95 THR A C 1
ATOM 690 O O . THR A 1 95 ? 27.956 -8.633 -12.187 1.00 52.41 95 THR A O 1
ATOM 694 N N . THR A 1 96 ? 27.726 -10.758 -12.905 1.00 13.97 96 THR A N 1
ATOM 695 C CA . THR A 1 96 ? 27.563 -10.390 -14.306 1.00 13.97 96 THR A CA 1
ATOM 696 C C . THR A 1 96 ? 26.418 -9.394 -14.490 1.00 13.97 96 THR A C 1
ATOM 697 O O . THR A 1 96 ? 26.630 -8.273 -14.959 1.00 71.98 96 THR A O 1
ATOM 701 N N . ASN A 1 97 ? 25.207 -9.807 -14.123 1.00 36.13 97 ASN A N 1
ATOM 702 C CA . ASN A 1 97 ? 24.043 -8.937 -14.260 1.00 36.13 97 ASN A CA 1
ATOM 703 C C . ASN A 1 97 ? 23.069 -8.987 -13.095 1.00 36.13 97 ASN A C 1
ATOM 704 O O . ASN A 1 97 ? 22.114 -9.765 -13.087 1.00 51.08 97 ASN A O 1
ATOM 709 N N . ASP A 1 98 ? 23.298 -8.085 -12.146 1.00 56.21 98 ASP A N 1
ATOM 710 C CA . ASP A 1 98 ? 22.474 -7.948 -10.955 1.00 56.21 98 ASP A CA 1
ATOM 711 C C . ASP A 1 98 ? 22.466 -9.202 -10.104 1.00 56.21 98 ASP A C 1
ATOM 712 O O . ASP A 1 98 ? 22.861 -10.276 -10.556 1.00 100.00 98 ASP A O 1
ATOM 717 N N . VAL A 1 99 ? 22.012 -9.043 -8.865 1.00 81.58 99 VAL A N 1
ATOM 718 C CA . VAL A 1 99 ? 21.930 -10.135 -7.905 1.00 81.58 99 VAL A CA 1
ATOM 719 C C . VAL A 1 99 ? 21.509 -11.436 -8.582 1.00 81.58 99 VAL A C 1
ATOM 720 O O . VAL A 1 99 ? 20.324 -11.763 -8.639 1.00 100.00 99 VAL A O 1
ATOM 724 N N . ASP A 1 100 ? 22.483 -12.173 -9.104 1.00 17.64 100 ASP A N 1
ATOM 725 C CA . ASP A 1 100 ? 22.187 -13.431 -9.763 1.00 17.64 100 ASP A CA 1
ATOM 726 C C . ASP A 1 100 ? 21.932 -14.505 -8.713 1.00 17.64 100 ASP A C 1
ATOM 727 O O . ASP A 1 100 ? 21.861 -14.214 -7.521 1.00 46.50 100 ASP A O 1
ATOM 732 N N . TYR A 1 101 ? 21.787 -15.747 -9.160 1.00 100.00 101 TYR A N 1
ATOM 733 C CA . TYR A 1 101 ? 21.545 -16.854 -8.243 1.00 100.00 101 TYR A CA 1
ATOM 734 C C . TYR A 1 101 ? 22.506 -18.018 -8.515 1.00 100.00 101 TYR A C 1
ATOM 735 O O . TYR A 1 101 ? 22.081 -19.171 -8.620 1.00 100.00 101 TYR A O 1
ATOM 744 N N . PRO A 1 102 ? 23.815 -17.732 -8.636 1.00 91.95 102 PRO A N 1
ATOM 745 C CA . PRO A 1 102 ? 24.784 -18.805 -8.893 1.00 91.95 102 PRO A CA 1
ATOM 746 C C . PRO A 1 102 ? 25.037 -19.552 -7.589 1.00 91.95 102 PRO A C 1
ATOM 747 O O . PRO A 1 102 ? 25.669 -19.024 -6.680 1.00 39.27 102 PRO A O 1
ATOM 751 N N . ILE A 1 103 ? 24.545 -20.781 -7.500 1.00 65.04 103 ILE A N 1
ATOM 752 C CA . ILE A 1 103 ? 24.690 -21.554 -6.274 1.00 65.04 103 ILE A CA 1
ATOM 753 C C . ILE A 1 103 ? 25.788 -22.612 -6.271 1.00 65.04 103 ILE A C 1
ATOM 754 O O . ILE A 1 103 ? 25.588 -23.727 -6.746 1.00 100.00 103 ILE A O 1
ATOM 759 N N . PRO A 1 104 ? 26.968 -22.274 -5.734 1.00 79.36 104 PRO A N 1
ATOM 760 C CA . PRO A 1 104 ? 28.064 -23.245 -5.687 1.00 79.36 104 PRO A CA 1
ATOM 761 C C . PRO A 1 104 ? 27.754 -24.353 -4.669 1.00 79.36 104 PRO A C 1
ATOM 762 O O . PRO A 1 104 ? 27.339 -24.074 -3.545 1.00 39.95 104 PRO A O 1
ATOM 766 N N . PRO A 1 105 ? 27.921 -25.626 -5.065 1.00 37.49 105 PRO A N 1
ATOM 767 C CA . PRO A 1 105 ? 27.665 -26.786 -4.207 1.00 37.49 105 PRO A CA 1
ATOM 768 C C . PRO A 1 105 ? 28.921 -27.412 -3.556 1.00 37.49 105 PRO A C 1
ATOM 769 O O . PRO A 1 105 ? 28.831 -28.071 -2.508 1.00 2.00 105 PRO A O 1
ATOM 773 N N . ASN A 1 106 ? 30.077 -27.214 -4.190 1.00 20.48 106 ASN A N 1
ATOM 774 C CA . ASN A 1 106 ? 31.359 -27.737 -3.707 1.00 20.48 106 ASN A CA 1
ATOM 775 C C . ASN A 1 106 ? 32.410 -27.605 -4.809 1.00 20.48 106 ASN A C 1
ATOM 776 O O . ASN A 1 106 ? 33.497 -28.177 -4.724 1.00 15.03 106 ASN A O 1
ATOM 781 N N . HIS A 1 107 ? 32.077 -26.840 -5.842 1.00 59.23 107 HIS A N 1
ATOM 782 C CA . HIS A 1 107 ? 32.977 -26.638 -6.969 1.00 59.23 107 HIS A CA 1
ATOM 783 C C . HIS A 1 107 ? 34.043 -25.582 -6.694 1.00 59.23 107 HIS A C 1
ATOM 784 O O . HIS A 1 107 ? 33.846 -24.678 -5.882 1.00 100.00 107 HIS A O 1
ATOM 791 N N . GLU A 1 108 ? 35.175 -25.707 -7.377 1.00 41.54 108 GLU A N 1
ATOM 792 C CA . GLU A 1 108 ? 36.267 -24.756 -7.225 1.00 41.54 108 GLU A CA 1
ATOM 793 C C . GLU A 1 108 ? 36.060 -23.614 -8.211 1.00 41.54 108 GLU A C 1
ATOM 794 O O . GLU A 1 108 ? 35.166 -23.669 -9.053 1.00 56.61 108 GLU A O 1
ATOM 800 N N . MET A 1 109 ? 36.883 -22.578 -8.108 1.00 53.31 109 MET A N 1
ATOM 801 C CA . MET A 1 109 ? 36.775 -21.433 -9.004 1.00 53.31 109 MET A CA 1
ATOM 802 C C . MET A 1 109 ? 37.879 -20.419 -8.743 1.00 53.31 109 MET A C 1
ATOM 803 O O . MET A 1 109 ? 38.524 -20.444 -7.693 1.00 30.10 109 MET A O 1
ATOM 808 N N . ILE A 1 110 ? 38.083 -19.522 -9.703 1.00 74.88 110 ILE A N 1
ATOM 809 C CA . ILE A 1 110 ? 39.115 -18.500 -9.596 1.00 74.88 110 ILE A CA 1
ATOM 810 C C . ILE A 1 110 ? 38.650 -17.258 -8.842 1.00 74.88 110 ILE A C 1
ATOM 811 O O . ILE A 1 110 ? 37.467 -16.908 -8.854 1.00 51.58 110 ILE A O 1
ATOM 816 N N . PHE A 1 111 ? 39.603 -16.608 -8.180 1.00 43.34 111 PHE A N 1
ATOM 817 C CA . PHE A 1 111 ? 39.358 -15.390 -7.418 1.00 43.34 111 PHE A CA 1
ATOM 818 C C . PHE A 1 111 ? 40.396 -14.381 -7.900 1.00 43.34 111 PHE A C 1
ATOM 819 O O . PHE A 1 111 ? 41.592 -14.572 -7.678 1.00 22.39 111 PHE A O 1
ATOM 827 N N . THR A 1 112 ? 39.945 -13.320 -8.565 1.00 93.81 112 THR A N 1
ATOM 828 C CA . THR A 1 112 ? 40.854 -12.299 -9.081 1.00 93.81 112 THR A CA 1
ATOM 829 C C . THR A 1 112 ? 40.789 -11.002 -8.290 1.00 93.81 112 THR A C 1
ATOM 830 O O . THR A 1 112 ? 39.964 -10.852 -7.387 1.00 47.70 112 THR A O 1
ATOM 834 N N . THR A 1 113 ? 41.662 -10.066 -8.653 1.00 100.00 113 THR A N 1
ATOM 835 C CA . THR A 1 113 ? 41.734 -8.764 -8.001 1.00 100.00 113 THR A CA 1
ATOM 836 C C . THR A 1 113 ? 42.224 -7.686 -8.971 1.00 100.00 113 THR A C 1
ATOM 837 O O . THR A 1 113 ? 42.837 -6.706 -8.546 1.00 4.59 113 THR A O 1
ATOM 841 N N . ASP A 1 114 ? 41.950 -7.859 -10.264 1.00 92.68 114 ASP A N 1
ATOM 842 C CA . ASP A 1 114 ? 42.393 -6.891 -11.271 1.00 92.68 114 ASP A CA 1
ATOM 843 C C . ASP A 1 114 ? 41.277 -6.039 -11.893 1.00 92.68 114 ASP A C 1
ATOM 844 O O . ASP A 1 114 ? 41.436 -5.492 -12.986 1.00 80.01 114 ASP A O 1
ATOM 849 N N . ASP A 1 115 ? 40.159 -5.921 -11.180 1.00 100.00 115 ASP A N 1
ATOM 850 C CA . ASP A 1 115 ? 39.011 -5.129 -11.621 1.00 100.00 115 ASP A CA 1
ATOM 851 C C . ASP A 1 115 ? 38.387 -5.565 -12.943 1.00 100.00 115 ASP A C 1
ATOM 852 O O . ASP A 1 115 ? 37.228 -5.258 -13.218 1.00 83.66 115 ASP A O 1
ATOM 857 N N . LYS A 1 116 ? 39.154 -6.273 -13.761 1.00 61.17 116 LYS A N 1
ATOM 858 C CA . LYS A 1 116 ? 38.669 -6.732 -15.055 1.00 61.17 116 LYS A CA 1
ATOM 859 C C . LYS A 1 116 ? 37.333 -7.457 -14.960 1.00 61.17 116 LYS A C 1
ATOM 860 O O . LYS A 1 116 ? 36.486 -7.325 -15.841 1.00 71.19 116 LYS A O 1
ATOM 866 N N . TYR A 1 117 ? 37.146 -8.221 -13.888 1.00 13.93 117 TYR A N 1
ATOM 867 C CA . TYR A 1 117 ? 35.913 -8.974 -13.695 1.00 13.93 117 TYR A CA 1
ATOM 868 C C . TYR A 1 117 ? 35.094 -8.416 -12.531 1.00 13.93 117 TYR A C 1
ATOM 869 O O . TYR A 1 117 ? 34.066 -8.980 -12.153 1.00 80.07 117 TYR A O 1
ATOM 878 N N . ALA A 1 118 ? 35.552 -7.297 -11.979 1.00 21.08 118 ALA A N 1
ATOM 879 C CA . ALA A 1 118 ? 34.892 -6.659 -10.843 1.00 21.08 118 ALA A CA 1
ATOM 880 C C . ALA A 1 118 ? 33.379 -6.489 -10.981 1.00 21.08 118 ALA A C 1
ATOM 881 O O . ALA A 1 118 ? 32.653 -6.560 -9.989 1.00 35.40 118 ALA A O 1
ATOM 883 N N . LYS A 1 119 ? 32.901 -6.261 -12.201 1.00 84.11 119 LYS A N 1
ATOM 884 C CA . LYS A 1 119 ? 31.470 -6.071 -12.423 1.00 84.11 119 LYS A CA 1
ATOM 885 C C . LYS A 1 119 ? 30.872 -7.141 -13.324 1.00 84.11 119 LYS A C 1
ATOM 886 O O . LYS A 1 119 ? 29.906 -6.884 -14.045 1.00 63.69 119 LYS A O 1
ATOM 892 N N . ALA A 1 120 ? 31.442 -8.340 -13.276 1.00 36.17 120 ALA A N 1
ATOM 893 C CA . ALA A 1 120 ? 30.958 -9.442 -14.093 1.00 36.17 120 ALA A CA 1
ATOM 894 C C . ALA A 1 120 ? 31.282 -10.779 -13.451 1.00 36.17 120 ALA A C 1
ATOM 895 O O . ALA A 1 120 ? 30.994 -11.830 -14.022 1.00 100.00 120 ALA A O 1
ATOM 897 N N . CYS A 1 121 ? 31.881 -10.742 -12.266 1.00 52.06 121 CYS A N 1
ATOM 898 C CA . CYS A 1 121 ? 32.235 -11.973 -11.569 1.00 52.06 121 CYS A CA 1
ATOM 899 C C . CYS A 1 121 ? 30.999 -12.848 -11.376 1.00 52.06 121 CYS A C 1
ATOM 900 O O . CYS A 1 121 ? 29.950 -12.367 -10.951 1.00 47.76 121 CYS A O 1
ATOM 903 N N . ASP A 1 122 ? 31.123 -14.130 -11.704 1.00 100.00 122 ASP A N 1
ATOM 904 C CA . ASP A 1 122 ? 30.008 -15.062 -11.564 1.00 100.00 122 ASP A CA 1
ATOM 905 C C . ASP A 1 122 ? 30.453 -16.507 -11.750 1.00 100.00 122 ASP A C 1
ATOM 906 O O . ASP A 1 122 ? 31.118 -16.844 -12.731 1.00 88.66 122 ASP A O 1
ATOM 911 N N . ASP A 1 123 ? 30.085 -17.352 -10.791 1.00 16.29 123 ASP A N 1
ATOM 912 C CA . ASP A 1 123 ? 30.407 -18.776 -10.829 1.00 16.29 123 ASP A CA 1
ATOM 913 C C . ASP A 1 123 ? 31.867 -19.077 -11.149 1.00 16.29 123 ASP A C 1
ATOM 914 O O . ASP A 1 123 ? 32.693 -19.228 -10.248 1.00 96.71 123 ASP A O 1
ATOM 919 N N . LYS A 1 124 ? 32.174 -19.167 -12.439 1.00 44.16 124 LYS A N 1
ATOM 920 C CA . LYS A 1 124 ? 33.526 -19.462 -12.896 1.00 44.16 124 LYS A CA 1
ATOM 921 C C . LYS A 1 124 ? 34.523 -18.358 -12.555 1.00 44.16 124 LYS A C 1
ATOM 922 O O . LYS A 1 124 ? 35.607 -18.290 -13.137 1.00 95.77 124 LYS A O 1
ATOM 928 N N . ILE A 1 125 ? 34.157 -17.501 -11.605 1.00 43.26 125 ILE A N 1
ATOM 929 C CA . ILE A 1 125 ? 35.020 -16.400 -11.190 1.00 43.26 125 ILE A CA 1
ATOM 930 C C . ILE A 1 125 ? 34.326 -15.550 -10.129 1.00 43.26 125 ILE A C 1
ATOM 931 O O . ILE A 1 125 ? 33.106 -15.595 -9.997 1.00 20.12 125 ILE A O 1
ATOM 936 N N . MET A 1 126 ? 35.106 -14.785 -9.371 1.00 33.45 126 MET A N 1
ATOM 937 C CA . MET A 1 126 ? 34.558 -13.921 -8.328 1.00 33.45 126 MET A CA 1
ATOM 938 C C . MET A 1 126 ? 35.637 -12.984 -7.791 1.00 33.45 126 MET A C 1
ATOM 939 O O . MET A 1 126 ? 36.791 -13.385 -7.637 1.00 40.77 126 MET A O 1
ATOM 944 N N . TYR A 1 127 ? 35.260 -11.742 -7.494 1.00 99.43 127 TYR A N 1
ATOM 945 C CA . TYR A 1 127 ? 36.222 -10.751 -7.014 1.00 99.43 127 TYR A CA 1
ATOM 946 C C . TYR A 1 127 ? 36.315 -10.517 -5.516 1.00 99.43 127 TYR A C 1
ATOM 947 O O . TYR A 1 127 ? 35.416 -10.872 -4.754 1.00 100.00 127 TYR A O 1
ATOM 956 N N . VAL A 1 128 ? 37.421 -9.898 -5.110 1.00 66.58 128 VAL A N 1
ATOM 957 C CA . VAL A 1 128 ? 37.677 -9.585 -3.709 1.00 66.58 128 VAL A CA 1
ATOM 958 C C . VAL A 1 128 ? 38.434 -8.262 -3.588 1.00 66.58 128 VAL A C 1
ATOM 959 O O . VAL A 1 128 ? 39.351 -7.988 -4.365 1.00 83.91 128 VAL A O 1
ATOM 963 N N . ASP A 1 129 ? 38.040 -7.451 -2.607 1.00 40.71 129 ASP A N 1
ATOM 964 C CA . ASP A 1 129 ? 38.655 -6.148 -2.357 1.00 40.71 129 ASP A CA 1
ATOM 965 C C . ASP A 1 129 ? 40.167 -6.228 -2.173 1.00 40.71 129 ASP A C 1
ATOM 966 O O . ASP A 1 129 ? 40.923 -5.541 -2.862 1.00 97.02 129 ASP A O 1
ATOM 971 N N . TYR A 1 130 ? 40.599 -7.062 -1.233 1.00 34.78 130 TYR A N 1
ATOM 972 C CA . TYR A 1 130 ? 42.018 -7.233 -0.944 1.00 34.78 130 TYR A CA 1
ATOM 973 C C . TYR A 1 130 ? 42.846 -7.509 -2.199 1.00 34.78 130 TYR A C 1
ATOM 974 O O . TYR A 1 130 ? 42.943 -8.645 -2.661 1.00 87.02 130 TYR A O 1
ATOM 983 N N . LYS A 1 131 ? 43.446 -6.456 -2.742 1.00 66.75 131 LYS A N 1
ATOM 984 C CA . LYS A 1 131 ? 44.269 -6.572 -3.936 1.00 66.75 131 LYS A CA 1
ATOM 985 C C . LYS A 1 131 ? 45.559 -7.322 -3.622 1.00 66.75 131 LYS A C 1
ATOM 986 O O . LYS A 1 131 ? 46.161 -7.937 -4.502 1.00 99.87 131 LYS A O 1
ATOM 992 N N . ASN A 1 132 ? 45.973 -7.270 -2.360 1.00 68.30 132 ASN A N 1
ATOM 993 C CA . ASN A 1 132 ? 47.198 -7.930 -1.929 1.00 68.30 132 ASN A CA 1
ATOM 994 C C . ASN A 1 132 ? 46.937 -9.271 -1.256 1.00 68.30 132 ASN A C 1
ATOM 995 O O . ASN A 1 132 ? 47.850 -9.879 -0.696 1.00 100.00 132 ASN A O 1
ATOM 1000 N N . ILE A 1 133 ? 45.693 -9.730 -1.313 1.00 49.10 133 ILE A N 1
ATOM 1001 C CA . ILE A 1 133 ? 45.330 -11.001 -0.702 1.00 49.10 133 ILE A CA 1
ATOM 1002 C C . ILE A 1 133 ? 46.226 -12.125 -1.214 1.00 49.10 133 ILE A C 1
ATOM 1003 O O . ILE A 1 133 ? 46.516 -13.078 -0.490 1.00 47.97 133 ILE A O 1
ATOM 1008 N N . THR A 1 134 ? 46.667 -12.007 -2.462 1.00 72.85 134 THR A N 1
ATOM 1009 C CA . THR A 1 134 ? 47.525 -13.018 -3.068 1.00 72.85 134 THR A CA 1
ATOM 1010 C C . THR A 1 134 ? 48.825 -13.216 -2.288 1.00 72.85 134 THR A C 1
ATOM 1011 O O . THR A 1 134 ? 49.467 -14.262 -2.392 1.00 53.04 134 THR A O 1
ATOM 1015 N N . LYS A 1 135 ? 49.204 -12.212 -1.502 1.00 65.67 135 LYS A N 1
ATOM 1016 C CA . LYS A 1 135 ? 50.433 -12.276 -0.718 1.00 65.67 135 LYS A CA 1
ATOM 1017 C C . LYS A 1 135 ? 50.214 -12.779 0.705 1.00 65.67 135 LYS A C 1
ATOM 1018 O O . LYS A 1 135 ? 50.996 -13.582 1.215 1.00 100.00 135 LYS A O 1
ATOM 1024 N N . VAL A 1 136 ? 49.148 -12.308 1.342 1.00 28.06 136 VAL A N 1
ATOM 1025 C CA . VAL A 1 136 ? 48.841 -12.705 2.712 1.00 28.06 136 VAL A CA 1
ATOM 1026 C C . VAL A 1 136 ? 48.288 -14.122 2.821 1.00 28.06 136 VAL A C 1
ATOM 1027 O O . VAL A 1 136 ? 48.668 -14.877 3.715 1.00 85.98 136 VAL A O 1
ATOM 1031 N N . ILE A 1 137 ? 47.392 -14.476 1.905 1.00 100.00 137 ILE A N 1
ATOM 1032 C CA . ILE A 1 137 ? 46.778 -15.797 1.904 1.00 100.00 137 ILE A CA 1
ATOM 1033 C C . ILE A 1 137 ? 47.618 -16.832 1.162 1.00 100.00 137 ILE A C 1
ATOM 1034 O O . ILE A 1 137 ? 48.296 -16.519 0.181 1.00 83.52 137 ILE A O 1
ATOM 1039 N N . SER A 1 138 ? 47.558 -18.068 1.644 1.00 85.22 138 SER A N 1
ATOM 1040 C CA . SER A 1 138 ? 48.292 -19.174 1.048 1.00 85.22 138 SER A CA 1
ATOM 1041 C C . SER A 1 138 ? 47.380 -20.394 1.016 1.00 85.22 138 SER A C 1
ATOM 1042 O O . SER A 1 138 ? 46.339 -20.413 1.673 1.00 100.00 138 SER A O 1
ATOM 1045 N N . ALA A 1 139 ? 47.767 -21.408 0.250 1.00 59.70 139 ALA A N 1
ATOM 1046 C CA . ALA A 1 139 ? 46.971 -22.624 0.149 1.00 59.70 139 ALA A CA 1
ATOM 1047 C C . ALA A 1 139 ? 46.595 -23.127 1.539 1.00 59.70 139 ALA A C 1
ATOM 1048 O O . ALA A 1 139 ? 47.381 -23.021 2.479 1.00 100.00 139 ALA A O 1
ATOM 1050 N N . GLY A 1 140 ? 45.385 -23.663 1.665 1.00 29.86 140 GLY A N 1
ATOM 1051 C CA . GLY A 1 140 ? 44.929 -24.179 2.944 1.00 29.86 140 GLY A CA 1
ATOM 1052 C C . GLY A 1 140 ? 44.035 -23.224 3.714 1.00 29.86 140 GLY A C 1
ATOM 1053 O O . GLY A 1 140 ? 43.264 -23.648 4.581 1.00 27.28 140 GLY A O 1
ATOM 1054 N N . ARG A 1 141 ? 44.132 -21.935 3.400 1.00 54.16 141 ARG A N 1
ATOM 1055 C CA . ARG A 1 141 ? 43.332 -20.914 4.072 1.00 54.16 141 ARG A CA 1
ATOM 1056 C C . ARG A 1 141 ? 41.854 -20.967 3.701 1.00 54.16 141 ARG A C 1
ATOM 1057 O O . ARG A 1 141 ? 41.497 -21.162 2.540 1.00 100.00 141 ARG A O 1
ATOM 1065 N N . ILE A 1 142 ? 40.999 -20.789 4.702 1.00 41.54 142 ILE A N 1
ATOM 1066 C CA . ILE A 1 142 ? 39.557 -20.792 4.497 1.00 41.54 142 ILE A CA 1
ATOM 1067 C C . ILE A 1 142 ? 39.099 -19.348 4.378 1.00 41.54 142 ILE A C 1
ATOM 1068 O O . ILE A 1 142 ? 39.697 -18.450 4.977 1.00 17.90 142 ILE A O 1
ATOM 1073 N N . ILE A 1 143 ? 38.033 -19.131 3.614 1.00 17.51 143 ILE A N 1
ATOM 1074 C CA . ILE A 1 143 ? 37.490 -17.796 3.415 1.00 17.51 143 ILE A CA 1
ATOM 1075 C C . ILE A 1 143 ? 35.970 -17.773 3.483 1.00 17.51 143 ILE A C 1
ATOM 1076 O O . ILE A 1 143 ? 35.293 -18.298 2.601 1.00 5.87 143 ILE A O 1
ATOM 1081 N N . TYR A 1 144 ? 35.437 -17.162 4.535 1.00 2.00 144 TYR A N 1
ATOM 1082 C CA . TYR A 1 144 ? 33.997 -17.054 4.699 1.00 2.00 144 TYR A CA 1
ATOM 1083 C C . TYR A 1 144 ? 33.489 -15.856 3.910 1.00 2.00 144 TYR A C 1
ATOM 1084 O O . TYR A 1 144 ? 34.172 -14.839 3.793 1.00 63.76 144 TYR A O 1
ATOM 1093 N N . VAL A 1 145 ? 32.288 -15.987 3.363 1.00 63.77 145 VAL A N 1
ATOM 1094 C CA . VAL A 1 145 ? 31.688 -14.915 2.586 1.00 63.77 145 VAL A CA 1
ATOM 1095 C C . VAL A 1 145 ? 30.251 -14.670 3.032 1.00 63.77 145 VAL A C 1
ATOM 1096 O O . VAL A 1 145 ? 29.464 -15.609 3.164 1.00 24.13 145 VAL A O 1
ATOM 1100 N N . ASP A 1 146 ? 29.924 -13.405 3.273 1.00 29.36 146 ASP A N 1
ATOM 1101 C CA . ASP A 1 146 ? 28.582 -13.021 3.694 1.00 29.36 146 ASP A CA 1
ATOM 1102 C C . ASP A 1 146 ? 28.185 -13.643 5.029 1.00 29.36 146 ASP A C 1
ATOM 1103 O O . ASP A 1 146 ? 27.814 -14.816 5.088 1.00 88.03 146 ASP A O 1
ATOM 1108 N N . ASP A 1 147 ? 28.267 -12.851 6.095 1.00 47.03 147 ASP A N 1
ATOM 1109 C CA . ASP A 1 147 ? 27.900 -13.310 7.434 1.00 47.03 147 ASP A CA 1
ATOM 1110 C C . ASP A 1 147 ? 28.601 -14.623 7.779 1.00 47.03 147 ASP A C 1
ATOM 1111 O O . ASP A 1 147 ? 28.178 -15.349 8.680 1.00 80.48 147 ASP A O 1
ATOM 1116 N N . GLY A 1 148 ? 29.679 -14.921 7.061 1.00 47.14 148 GLY A N 1
ATOM 1117 C CA . GLY A 1 148 ? 30.405 -16.152 7.309 1.00 47.14 148 GLY A CA 1
ATOM 1118 C C . GLY A 1 148 ? 29.539 -17.355 7.000 1.00 47.14 148 GLY A C 1
ATOM 1119 O O . GLY A 1 148 ? 29.341 -18.224 7.846 1.00 12.87 148 GLY A O 1
ATOM 1120 N N . VAL A 1 149 ? 29.015 -17.403 5.780 1.00 30.39 149 VAL A N 1
ATOM 1121 C CA . VAL A 1 149 ? 28.159 -18.503 5.354 1.00 30.39 149 VAL A CA 1
ATOM 1122 C C . VAL A 1 149 ? 28.915 -19.447 4.427 1.00 30.39 149 VAL A C 1
ATOM 1123 O O . VAL A 1 149 ? 29.065 -20.633 4.716 1.00 82.03 149 VAL A O 1
ATOM 1127 N N . LEU A 1 150 ? 29.385 -18.907 3.310 1.00 10.31 150 LEU A N 1
ATOM 1128 C CA . LEU A 1 150 ? 30.126 -19.690 2.339 1.00 10.31 150 LEU A CA 1
ATOM 1129 C C . LEU A 1 150 ? 31.584 -19.884 2.758 1.00 10.31 150 LEU A C 1
ATOM 1130 O O . LEU A 1 150 ? 32.330 -18.917 2.923 1.00 28.27 150 LEU A O 1
ATOM 1135 N N . SER A 1 151 ? 31.980 -21.141 2.935 1.00 8.85 151 SER A N 1
ATOM 1136 C CA . SER A 1 151 ? 33.345 -21.469 3.320 1.00 8.85 151 SER A CA 1
ATOM 1137 C C . SER A 1 151 ? 34.122 -21.943 2.101 1.00 8.85 151 SER A C 1
ATOM 1138 O O . SER A 1 151 ? 33.710 -22.880 1.419 1.00 36.85 151 SER A O 1
ATOM 1141 N N . PHE A 1 152 ? 35.242 -21.281 1.829 1.00 14.21 152 PHE A N 1
ATOM 1142 C CA . PHE A 1 152 ? 36.090 -21.638 0.698 1.00 14.21 152 PHE A CA 1
ATOM 1143 C C . PHE A 1 152 ? 37.390 -22.232 1.222 1.00 14.21 152 PHE A C 1
ATOM 1144 O O . PHE A 1 152 ? 37.703 -22.102 2.403 1.00 71.97 152 PHE A O 1
ATOM 1152 N N . GLN A 1 153 ? 38.144 -22.887 0.348 1.00 22.54 153 GLN A N 1
ATOM 1153 C CA . GLN A 1 153 ? 39.410 -23.487 0.752 1.00 22.54 153 GLN A CA 1
ATOM 1154 C C . GLN A 1 153 ? 40.465 -23.278 -0.325 1.00 22.54 153 GLN A C 1
ATOM 1155 O O . GLN A 1 153 ? 40.516 -24.019 -1.307 1.00 66.75 153 GLN A O 1
ATOM 1161 N N . VAL A 1 154 ? 41.303 -22.265 -0.136 1.00 81.13 154 VAL A N 1
ATOM 1162 C CA . VAL A 1 154 ? 42.358 -21.951 -1.094 1.00 81.13 154 VAL A CA 1
ATOM 1163 C C . VAL A 1 154 ? 43.139 -23.199 -1.493 1.00 81.13 154 VAL A C 1
ATOM 1164 O O . VAL A 1 154 ? 43.992 -23.677 -0.744 1.00 100.00 154 VAL A O 1
ATOM 1168 N N . LEU A 1 155 ? 42.842 -23.724 -2.677 1.00 80.04 155 LEU A N 1
ATOM 1169 C CA . LEU A 1 155 ? 43.522 -24.913 -3.172 1.00 80.04 155 LEU A CA 1
ATOM 1170 C C . LEU A 1 155 ? 44.971 -24.586 -3.511 1.00 80.04 155 LEU A C 1
ATOM 1171 O O . LEU A 1 155 ? 45.882 -25.360 -3.209 1.00 30.75 155 LEU A O 1
ATOM 1176 N N . GLU A 1 156 ? 45.180 -23.432 -4.135 1.00 15.49 156 GLU A N 1
ATOM 1177 C CA . GLU A 1 156 ? 46.520 -23.007 -4.511 1.00 15.49 156 GLU A CA 1
ATOM 1178 C C . GLU A 1 156 ? 46.560 -21.563 -5.007 1.00 15.49 156 GLU A C 1
ATOM 1179 O O . GLU A 1 156 ? 45.681 -21.117 -5.751 1.00 36.86 156 GLU A O 1
ATOM 1185 N N . VAL A 1 157 ? 47.588 -20.836 -4.582 1.00 66.59 157 VAL A N 1
ATOM 1186 C CA . VAL A 1 157 ? 47.774 -19.451 -4.994 1.00 66.59 157 VAL A CA 1
ATOM 1187 C C . VAL A 1 157 ? 48.343 -19.492 -6.406 1.00 66.59 157 VAL A C 1
ATOM 1188 O O . VAL A 1 157 ? 49.448 -19.997 -6.618 1.00 54.44 157 VAL A O 1
ATOM 1192 N N . VAL A 1 158 ? 47.593 -18.968 -7.369 1.00 54.56 158 VAL A N 1
ATOM 1193 C CA . VAL A 1 158 ? 48.045 -18.978 -8.754 1.00 54.56 158 VAL A CA 1
ATOM 1194 C C . VAL A 1 158 ? 48.350 -17.580 -9.293 1.00 54.56 158 VAL A C 1
ATOM 1195 O O . VAL A 1 158 ? 49.093 -17.435 -10.264 1.00 36.29 158 VAL A O 1
ATOM 1199 N N . ASP A 1 159 ? 47.793 -16.556 -8.649 1.00 100.00 159 ASP A N 1
ATOM 1200 C CA . ASP A 1 159 ? 47.997 -15.167 -9.063 1.00 100.00 159 ASP A CA 1
ATOM 1201 C C . ASP A 1 159 ? 49.420 -14.885 -9.541 1.00 100.00 159 ASP A C 1
ATOM 1202 O O . ASP A 1 159 ? 49.583 -13.969 -10.375 1.00 100.00 159 ASP A O 1
ATOM 1207 N N . THR A 1 162 ? 44.276 -13.787 -8.484 1.00 47.55 162 THR A N 1
ATOM 1208 C CA . THR A 1 162 ? 44.087 -14.996 -9.332 1.00 47.55 162 THR A CA 1
ATOM 1209 C C . THR A 1 162 ? 44.391 -16.278 -8.562 1.00 47.55 162 THR A C 1
ATOM 1210 O O . THR A 1 162 ? 44.960 -17.220 -9.114 1.00 89.34 162 THR A O 1
ATOM 1214 N N . LEU A 1 163 ? 44.012 -16.315 -7.287 1.00 37.25 163 LEU A N 1
ATOM 1215 C CA . LEU A 1 163 ? 44.259 -17.495 -6.467 1.00 37.25 163 LEU A CA 1
ATOM 1216 C C . LEU A 1 163 ? 43.106 -18.489 -6.562 1.00 37.25 163 LEU A C 1
ATOM 1217 O O . LEU A 1 163 ? 41.940 -18.102 -6.606 1.00 65.11 163 LEU A O 1
ATOM 1222 N N . LYS A 1 164 ? 43.446 -19.773 -6.592 1.00 37.39 164 LYS A N 1
ATOM 1223 C CA . LYS A 1 164 ? 42.452 -20.831 -6.694 1.00 37.39 164 LYS A CA 1
ATOM 1224 C C . LYS A 1 164 ? 41.853 -21.203 -5.344 1.00 37.39 164 LYS A C 1
ATOM 1225 O O . LYS A 1 164 ? 42.569 -21.371 -4.357 1.00 83.44 164 LYS A O 1
ATOM 1231 N N . VAL A 1 165 ? 40.532 -21.333 -5.314 1.00 82.94 165 VAL A N 1
ATOM 1232 C CA . VAL A 1 165 ? 39.816 -21.695 -4.097 1.00 82.94 165 VAL A CA 1
ATOM 1233 C C . VAL A 1 165 ? 38.761 -22.751 -4.423 1.00 82.94 165 VAL A C 1
ATOM 1234 O O . VAL A 1 165 ? 38.613 -23.152 -5.577 1.00 68.00 165 VAL A O 1
ATOM 1238 N N . LYS A 1 166 ? 38.035 -23.204 -3.406 1.00 10.36 166 LYS A N 1
ATOM 1239 C CA . LYS A 1 166 ? 36.997 -24.209 -3.606 1.00 10.36 166 LYS A CA 1
ATOM 1240 C C . LYS A 1 166 ? 35.916 -24.123 -2.533 1.00 10.36 166 LYS A C 1
ATOM 1241 O O . LYS A 1 166 ? 36.211 -24.100 -1.337 1.00 56.73 166 LYS A O 1
ATOM 1247 N N . ALA A 1 167 ? 34.661 -24.081 -2.973 1.00 28.44 167 ALA A N 1
ATOM 1248 C CA . ALA A 1 167 ? 33.533 -24.006 -2.056 1.00 28.44 167 ALA A CA 1
ATOM 1249 C C . ALA A 1 167 ? 33.531 -25.230 -1.156 1.00 28.44 167 ALA A C 1
ATOM 1250 O O . ALA A 1 167 ? 34.091 -26.269 -1.498 1.00 6.92 167 ALA A O 1
ATOM 1252 N N . LEU A 1 168 ? 32.900 -25.100 0.002 1.00 16.49 168 LEU A N 1
ATOM 1253 C CA . LEU A 1 168 ? 32.823 -26.198 0.953 1.00 16.49 168 LEU A CA 1
ATOM 1254 C C . LEU A 1 168 ? 31.362 -26.459 1.281 1.00 16.49 168 LEU A C 1
ATOM 1255 O O . LEU A 1 168 ? 30.965 -27.591 1.552 1.00 95.64 168 LEU A O 1
ATOM 1260 N N . ASN A 1 169 ? 30.563 -25.398 1.253 1.00 33.50 169 ASN A N 1
ATOM 1261 C CA . ASN A 1 169 ? 29.140 -25.513 1.532 1.00 33.50 169 ASN A CA 1
ATOM 1262 C C . ASN A 1 169 ? 28.353 -24.924 0.367 1.00 33.50 169 ASN A C 1
ATOM 1263 O O . ASN A 1 169 ? 28.910 -24.222 -0.478 1.00 100.00 169 ASN A O 1
ATOM 1268 N N . ALA A 1 170 ? 27.059 -25.221 0.322 1.00 84.92 170 ALA A N 1
ATOM 1269 C CA . ALA A 1 170 ? 26.202 -24.723 -0.745 1.00 84.92 170 ALA A CA 1
ATOM 1270 C C . ALA A 1 170 ? 26.031 -23.209 -0.653 1.00 84.92 170 ALA A C 1
ATOM 1271 O O . ALA A 1 170 ? 26.980 -22.486 -0.354 1.00 100.00 170 ALA A O 1
ATOM 1273 N N . GLY A 1 171 ? 24.817 -22.735 -0.914 1.00 51.02 171 GLY A N 1
ATOM 1274 C CA . GLY A 1 171 ? 24.552 -21.310 -0.857 1.00 51.02 171 GLY A CA 1
ATOM 1275 C C . GLY A 1 171 ? 24.929 -20.617 -2.151 1.00 51.02 171 GLY A C 1
ATOM 1276 O O . GLY A 1 171 ? 25.951 -20.937 -2.764 1.00 2.00 171 GLY A O 1
ATOM 1277 N N . LYS A 1 172 ? 24.1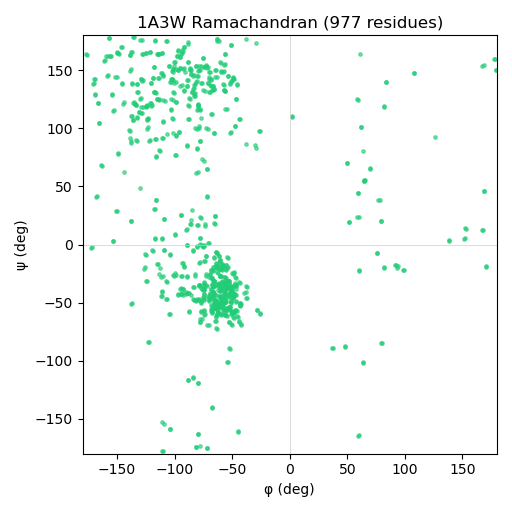03 -19.669 -2.578 1.00 16.39 172 LYS A N 1
ATOM 1278 C CA . LYS A 1 172 ? 24.370 -18.937 -3.808 1.00 16.39 172 LYS A CA 1
ATOM 1279 C C . LYS A 1 172 ? 25.416 -17.855 -3.576 1.00 16.39 172 LYS A C 1
ATOM 1280 O O . LYS A 1 172 ? 25.531 -17.311 -2.474 1.00 51.47 172 LYS A O 1
ATOM 1286 N N . ILE A 1 173 ? 26.175 -17.548 -4.622 1.00 4.06 173 ILE A N 1
ATOM 1287 C CA . ILE A 1 173 ? 27.216 -16.532 -4.552 1.00 4.06 173 ILE A CA 1
ATOM 1288 C C . ILE A 1 173 ? 26.683 -15.191 -5.064 1.00 4.06 173 ILE A C 1
ATOM 1289 O O . ILE A 1 173 ? 26.662 -14.934 -6.270 1.00 10.62 173 ILE A O 1
ATOM 1294 N N . CYS A 1 174 ? 26.252 -14.344 -4.130 1.00 66.47 174 CYS A N 1
ATOM 1295 C CA . CYS A 1 174 ? 25.696 -13.029 -4.450 1.00 66.47 174 CYS A CA 1
ATOM 1296 C C . CYS A 1 174 ? 26.759 -11.962 -4.701 1.00 66.47 174 CYS A C 1
ATOM 1297 O O . CYS A 1 174 ? 27.954 -12.257 -4.718 1.00 98.37 174 CYS A O 1
ATOM 1300 N N . SER A 1 175 ? 26.315 -10.719 -4.880 1.00 28.97 175 SER A N 1
ATOM 1301 C CA . SER A 1 175 ? 27.220 -9.606 -5.160 1.00 28.97 175 SER A CA 1
ATOM 1302 C C . SER A 1 175 ? 27.521 -8.685 -3.976 1.00 28.97 175 SER A C 1
ATOM 1303 O O . SER A 1 175 ? 26.643 -8.383 -3.162 1.00 53.82 175 SER A O 1
ATOM 1306 N N . HIS A 1 176 ? 28.776 -8.240 -3.907 1.00 24.41 176 HIS A N 1
ATOM 1307 C CA . HIS A 1 176 ? 29.261 -7.342 -2.861 1.00 24.41 176 HIS A CA 1
ATOM 1308 C C . HIS A 1 176 ? 28.930 -7.752 -1.430 1.00 24.41 176 HIS A C 1
ATOM 1309 O O . HIS A 1 176 ? 28.125 -7.107 -0.754 1.00 57.71 176 HIS A O 1
ATOM 1316 N N . LYS A 1 177 ? 29.573 -8.821 -0.972 1.00 67.05 177 LYS A N 1
ATOM 1317 C CA . LYS A 1 177 ? 29.382 -9.321 0.382 1.00 67.05 177 LYS A CA 1
ATOM 1318 C C . LYS A 1 177 ? 30.735 -9.304 1.080 1.00 67.05 177 LYS A C 1
ATOM 1319 O O . LYS A 1 177 ? 31.773 -9.171 0.429 1.00 81.51 177 LYS A O 1
ATOM 1325 N N . GLY A 1 178 ? 30.724 -9.439 2.401 1.00 47.89 178 GLY A N 1
ATOM 1326 C CA . GLY A 1 178 ? 31.969 -9.433 3.149 1.00 47.89 178 GLY A CA 1
ATOM 1327 C C . GLY A 1 178 ? 32.812 -10.674 2.920 1.00 47.89 178 GLY A C 1
ATOM 1328 O O . GLY A 1 178 ? 32.284 -11.777 2.785 1.00 71.73 178 GLY A O 1
ATOM 1329 N N . VAL A 1 179 ? 34.129 -10.494 2.871 1.00 23.00 179 VAL A N 1
ATOM 1330 C CA . VAL A 1 179 ? 35.052 -11.604 2.667 1.00 23.00 179 VAL A CA 1
ATOM 1331 C C . VAL A 1 179 ? 35.930 -11.775 3.898 1.00 23.00 179 VAL A C 1
ATOM 1332 O O . VAL A 1 179 ? 36.996 -11.169 4.002 1.00 77.49 179 VAL A O 1
ATOM 1336 N N . ASN A 1 180 ? 35.473 -12.598 4.831 1.00 56.76 180 ASN A N 1
ATOM 1337 C CA . ASN A 1 180 ? 36.217 -12.851 6.055 1.00 56.76 180 ASN A CA 1
ATOM 1338 C C . ASN A 1 180 ? 37.212 -13.993 5.851 1.00 56.76 180 ASN A C 1
ATOM 1339 O O . ASN A 1 180 ? 36.816 -15.112 5.539 1.00 54.07 180 ASN A O 1
ATOM 1344 N N . LEU A 1 181 ? 38.499 -13.712 6.024 1.00 22.27 181 LEU A N 1
ATOM 1345 C CA . LEU A 1 181 ? 39.533 -14.732 5.854 1.00 22.27 181 LEU A CA 1
ATOM 1346 C C . LEU A 1 181 ? 40.259 -15.006 7.171 1.00 22.27 181 LEU A C 1
ATOM 1347 O O . LEU A 1 181 ? 41.397 -14.574 7.366 1.00 53.47 181 LEU A O 1
ATOM 1352 N N . PRO A 1 182 ? 39.608 -15.735 8.092 1.00 92.79 182 PRO A N 1
ATOM 1353 C CA . PRO A 1 182 ? 40.220 -16.049 9.388 1.00 92.79 182 PRO A CA 1
ATOM 1354 C C . PRO A 1 182 ? 41.548 -16.784 9.258 1.00 92.79 182 PRO A C 1
ATOM 1355 O O . PRO A 1 182 ? 41.763 -17.535 8.308 1.00 42.41 182 PRO A O 1
ATOM 1359 N N . GLY A 1 183 ? 42.436 -16.554 10.219 1.00 63.05 183 GLY A N 1
ATOM 1360 C CA . GLY A 1 183 ? 43.733 -17.203 10.206 1.00 63.05 183 GLY A CA 1
ATOM 1361 C C . GLY A 1 183 ? 44.733 -16.569 9.258 1.00 63.05 183 GLY A C 1
ATOM 1362 O O . GLY A 1 183 ? 45.718 -17.203 8.878 1.00 100.00 183 GLY A O 1
ATOM 1363 N N . THR A 1 184 ? 44.494 -15.318 8.879 1.00 100.00 184 THR A N 1
ATOM 1364 C CA . THR A 1 184 ? 45.394 -14.620 7.968 1.00 100.00 184 THR A CA 1
ATOM 1365 C C . THR A 1 184 ? 45.716 -13.210 8.460 1.00 100.00 184 THR A C 1
ATOM 1366 O O . THR A 1 184 ? 44.819 -12.386 8.632 1.00 79.76 184 THR A O 1
ATOM 1370 N N . ASP A 1 185 ? 46.999 -12.941 8.690 1.00 97.58 185 ASP A N 1
ATOM 1371 C CA . ASP A 1 185 ? 47.431 -11.626 9.156 1.00 97.58 185 ASP A CA 1
ATOM 1372 C C . ASP A 1 185 ? 47.448 -10.636 7.998 1.00 97.58 185 ASP A C 1
ATOM 1373 O O . ASP A 1 185 ? 48.466 -10.474 7.322 1.00 75.58 185 ASP A O 1
ATOM 1378 N N . VAL A 1 186 ? 46.316 -9.974 7.778 1.00 37.24 186 VAL A N 1
ATOM 1379 C CA . VAL A 1 186 ? 46.195 -9.004 6.696 1.00 37.24 186 VAL A CA 1
ATOM 1380 C C . VAL A 1 186 ? 47.098 -7.795 6.917 1.00 37.24 186 VAL A C 1
ATOM 1381 O O . VAL A 1 186 ? 47.162 -7.241 8.015 1.00 94.15 186 VAL A O 1
ATOM 1385 N N . ASP A 1 187 ? 47.803 -7.397 5.863 1.00 68.05 187 ASP A N 1
ATOM 1386 C CA . ASP A 1 187 ? 48.706 -6.257 5.934 1.00 68.05 187 ASP A CA 1
ATOM 1387 C C . ASP A 1 187 ? 47.945 -4.960 5.707 1.00 68.05 187 ASP A C 1
ATOM 1388 O O . ASP A 1 187 ? 48.499 -3.982 5.204 1.00 67.68 187 ASP A O 1
ATOM 1393 N N . LEU A 1 188 ? 46.675 -4.951 6.097 1.00 43.20 188 LEU A N 1
ATOM 1394 C CA . LEU A 1 188 ? 45.845 -3.769 5.923 1.00 43.20 188 LEU A CA 1
ATOM 1395 C C . LEU A 1 188 ? 45.908 -2.852 7.144 1.00 43.20 188 LEU A C 1
ATOM 1396 O O . LEU A 1 188 ? 46.076 -3.316 8.274 1.00 89.73 188 LEU A O 1
ATOM 1401 N N . PRO A 1 189 ? 45.785 -1.531 6.927 1.00 89.35 189 PRO A N 1
ATOM 1402 C CA . PRO A 1 189 ? 45.829 -0.554 8.016 1.00 89.35 189 PRO A CA 1
ATOM 1403 C C . PRO A 1 189 ? 44.450 -0.295 8.615 1.00 89.35 189 PRO A C 1
ATOM 1404 O O . PRO A 1 189 ? 43.468 -0.151 7.888 1.00 66.02 189 PRO A O 1
ATOM 1408 N N . ALA A 1 190 ? 44.383 -0.234 9.942 1.00 41.00 190 ALA A N 1
ATOM 1409 C CA . ALA A 1 190 ? 43.123 0.014 10.633 1.00 41.00 190 ALA A CA 1
ATOM 1410 C C . ALA A 1 190 ? 42.525 1.342 10.181 1.00 41.00 190 ALA A C 1
ATOM 1411 O O . ALA A 1 190 ? 41.339 1.607 10.395 1.00 15.49 190 ALA A O 1
ATOM 1413 N N . LEU A 1 191 ? 43.357 2.172 9.556 1.00 36.51 191 LEU A N 1
ATOM 1414 C CA . LEU A 1 191 ? 42.924 3.473 9.058 1.00 36.51 191 LEU A CA 1
ATOM 1415 C C . LEU A 1 191 ? 43.375 3.650 7.615 1.00 36.51 191 LEU A C 1
ATOM 1416 O O . LEU A 1 191 ? 44.569 3.721 7.336 1.00 19.87 191 LEU A O 1
ATOM 1421 N N . SER A 1 192 ? 42.415 3.716 6.699 1.00 51.74 192 SER A N 1
ATOM 1422 C CA . SER A 1 192 ? 42.721 3.874 5.282 1.00 51.74 192 SER A CA 1
ATOM 1423 C C . SER A 1 192 ? 42.716 5.342 4.877 1.00 51.74 192 SER A C 1
ATOM 1424 O O . SER A 1 192 ? 42.251 6.201 5.627 1.00 99.54 192 SER A O 1
ATOM 1427 N N . GLU A 1 193 ? 43.236 5.620 3.685 1.00 23.23 193 GLU A N 1
ATOM 1428 C CA . GLU A 1 193 ? 43.306 6.984 3.171 1.00 23.23 193 GLU A CA 1
ATOM 1429 C C . GLU A 1 193 ? 41.938 7.644 3.233 1.00 23.23 193 GLU A C 1
ATOM 1430 O O . GLU A 1 193 ? 41.811 8.804 3.627 1.00 100.00 193 GLU A O 1
ATOM 1436 N N . LYS A 1 194 ? 40.917 6.890 2.842 1.00 60.10 194 LYS A N 1
ATOM 1437 C CA . LYS A 1 194 ? 39.548 7.383 2.853 1.00 60.10 194 LYS A CA 1
ATOM 1438 C C . LYS A 1 194 ? 39.031 7.432 4.285 1.00 60.10 194 LYS A C 1
ATOM 1439 O O . LYS A 1 194 ? 38.315 8.358 4.663 1.00 76.24 194 LYS A O 1
ATOM 1445 N N . ASP A 1 195 ? 39.409 6.430 5.075 1.00 58.24 195 ASP A N 1
ATOM 1446 C CA . ASP A 1 195 ? 38.991 6.334 6.471 1.00 58.24 195 ASP A CA 1
ATOM 1447 C C . ASP A 1 195 ? 39.219 7.638 7.223 1.00 58.24 195 ASP A C 1
ATOM 1448 O O . ASP A 1 195 ? 38.349 8.097 7.966 1.00 22.36 195 ASP A O 1
ATOM 1453 N N . LYS A 1 196 ? 40.392 8.230 7.024 1.00 33.17 196 LYS A N 1
ATOM 1454 C CA . LYS A 1 196 ? 40.736 9.485 7.681 1.00 33.17 196 LYS A CA 1
ATOM 1455 C C . LYS A 1 196 ? 39.767 10.604 7.302 1.00 33.17 196 LYS A C 1
ATOM 1456 O O . LYS A 1 196 ? 39.321 11.364 8.162 1.00 82.09 196 LYS A O 1
ATOM 1462 N N . GLU A 1 197 ? 39.441 10.700 6.015 1.00 31.07 197 GLU A N 1
ATOM 1463 C CA . GLU A 1 197 ? 38.516 11.725 5.541 1.00 31.07 197 GLU A CA 1
ATOM 1464 C C . GLU A 1 197 ? 37.214 11.645 6.325 1.00 31.07 197 GLU A C 1
ATOM 1465 O O . GLU A 1 197 ? 36.596 12.662 6.631 1.00 89.96 197 GLU A O 1
ATOM 1471 N N . ASP A 1 198 ? 36.805 10.424 6.646 1.00 29.08 198 ASP A N 1
ATOM 1472 C CA . ASP A 1 198 ? 35.579 10.205 7.394 1.00 29.08 198 ASP A CA 1
ATOM 1473 C C . ASP A 1 198 ? 35.750 10.725 8.814 1.00 29.08 198 ASP A C 1
ATOM 1474 O O . ASP A 1 198 ? 34.829 11.298 9.394 1.00 7.34 198 ASP A O 1
ATOM 1479 N N . LEU A 1 199 ? 36.936 10.520 9.376 1.00 28.59 199 LEU A N 1
ATOM 1480 C CA . LEU A 1 199 ? 37.206 10.974 10.732 1.00 28.59 199 LEU A CA 1
ATOM 1481 C C . LEU A 1 199 ? 37.231 12.496 10.769 1.00 28.59 199 LEU A C 1
ATOM 1482 O O . LEU A 1 199 ? 36.538 13.114 11.579 1.00 29.14 199 LEU A O 1
ATOM 1487 N N . ARG A 1 200 ? 38.023 13.093 9.882 1.00 68.54 200 ARG A N 1
ATOM 1488 C CA . ARG A 1 200 ? 38.123 14.547 9.802 1.00 68.54 200 ARG A CA 1
ATOM 1489 C C . ARG A 1 200 ? 36.729 15.126 9.575 1.00 68.54 200 ARG A C 1
ATOM 1490 O O . ARG A 1 200 ? 36.406 16.216 10.049 1.00 96.16 200 ARG A O 1
ATOM 1498 N N . PHE A 1 201 ? 35.907 14.382 8.845 1.00 19.16 201 PHE A N 1
ATOM 1499 C CA . PHE A 1 201 ? 34.541 14.796 8.562 1.00 19.16 201 PHE A CA 1
ATOM 1500 C C . PHE A 1 201 ? 33.728 14.717 9.851 1.00 19.16 201 PHE A C 1
ATOM 1501 O O . PHE A 1 201 ? 33.007 15.648 10.207 1.00 25.50 201 PHE A O 1
ATOM 1509 N N . GLY A 1 202 ? 33.847 13.589 10.541 1.00 38.36 202 GLY A N 1
ATOM 1510 C CA . GLY A 1 202 ? 33.118 13.399 11.778 1.00 38.36 202 GLY A CA 1
ATOM 1511 C C . GLY A 1 202 ? 33.451 14.468 12.796 1.00 38.36 202 GLY A C 1
ATOM 1512 O O . GLY A 1 202 ? 32.555 15.063 13.397 1.00 17.03 202 GLY A O 1
ATOM 1513 N N . VAL A 1 203 ? 34.742 14.712 12.994 1.00 70.28 203 VAL A N 1
ATOM 1514 C CA . VAL A 1 203 ? 35.180 15.722 13.947 1.00 70.28 203 VAL A CA 1
ATOM 1515 C C . VAL A 1 203 ? 34.759 17.102 13.458 1.00 70.28 203 VAL A C 1
ATOM 1516 O O . VAL A 1 203 ? 34.638 18.042 14.245 1.00 16.69 203 VAL A O 1
ATOM 1520 N N . LYS A 1 204 ? 34.541 17.212 12.150 1.00 29.87 204 LYS A N 1
ATOM 1521 C CA . LYS A 1 204 ? 34.112 18.467 11.542 1.00 29.87 204 LYS A CA 1
ATOM 1522 C C . LYS A 1 204 ? 32.673 18.745 11.965 1.00 29.87 204 LYS A C 1
ATOM 1523 O O . LYS A 1 204 ? 32.327 19.863 12.338 1.00 93.15 204 LYS A O 1
ATOM 1529 N N . ASN A 1 205 ? 31.837 17.714 11.901 1.00 32.86 205 ASN A N 1
ATOM 1530 C CA . ASN A 1 205 ? 30.439 17.841 12.285 1.00 32.86 205 ASN A CA 1
ATOM 1531 C C . ASN A 1 205 ? 30.309 17.552 13.772 1.00 32.86 205 ASN A C 1
ATOM 1532 O O . ASN A 1 205 ? 29.218 17.599 14.342 1.00 30.20 205 ASN A O 1
ATOM 1537 N N . GLY A 1 206 ? 31.445 17.245 14.389 1.00 18.25 206 GLY A N 1
ATOM 1538 C CA . GLY A 1 206 ? 31.479 16.977 15.813 1.00 18.25 206 GLY A CA 1
ATOM 1539 C C . GLY A 1 206 ? 30.832 15.697 16.297 1.00 18.25 206 GLY A C 1
ATOM 1540 O O . GLY A 1 206 ? 29.840 15.740 17.027 1.00 19.44 206 GLY A O 1
ATOM 1541 N N . VAL A 1 207 ? 31.384 14.556 15.898 1.00 11.81 207 VAL A N 1
ATOM 1542 C CA . VAL A 1 207 ? 30.850 13.276 16.348 1.00 11.81 207 VAL A CA 1
ATOM 1543 C C . VAL A 1 207 ? 31.444 13.037 17.730 1.00 11.81 207 VAL A C 1
ATOM 1544 O O . VAL A 1 207 ? 32.659 13.119 17.904 1.00 24.27 207 VAL A O 1
ATOM 1548 N N . HIS A 1 208 ? 30.592 12.760 18.713 1.00 11.95 208 HIS A N 1
ATOM 1549 C CA . HIS A 1 208 ? 31.057 12.539 20.079 1.00 11.95 208 HIS A CA 1
ATOM 1550 C C . HIS A 1 208 ? 32.033 11.375 20.230 1.00 11.95 208 HIS A C 1
ATOM 1551 O O . HIS A 1 208 ? 33.092 11.520 20.847 1.00 51.83 208 HIS A O 1
ATOM 1558 N N . MET A 1 209 ? 31.683 10.222 19.673 1.00 31.01 209 MET A N 1
ATOM 1559 C CA . MET A 1 209 ? 32.557 9.064 19.759 1.00 31.01 209 MET A CA 1
ATOM 1560 C C . MET A 1 209 ? 32.808 8.458 18.394 1.00 31.01 209 MET A C 1
ATOM 1561 O O . MET A 1 209 ? 32.100 8.739 17.432 1.00 10.66 209 MET A O 1
ATOM 1566 N N . VAL A 1 210 ? 33.830 7.622 18.317 1.00 22.39 210 VAL A N 1
ATOM 1567 C CA . VAL A 1 210 ? 34.177 6.964 17.073 1.00 22.39 210 VAL A CA 1
ATOM 1568 C C . VAL A 1 210 ? 34.445 5.491 17.361 1.00 22.39 210 VAL A C 1
ATOM 1569 O O . VAL A 1 210 ? 35.310 5.150 18.167 1.00 5.44 210 VAL A O 1
ATOM 1573 N N . PHE A 1 211 ? 33.674 4.624 16.716 1.00 28.65 211 PHE A N 1
ATOM 1574 C CA . PHE A 1 211 ? 33.833 3.190 16.891 1.00 28.65 211 PHE A CA 1
ATOM 1575 C C . PHE A 1 211 ? 34.848 2.692 15.867 1.00 28.65 211 PHE A C 1
ATOM 1576 O O . PHE A 1 211 ? 34.471 2.259 14.785 1.00 2.00 211 PHE A O 1
ATOM 1584 N N . ALA A 1 212 ? 36.133 2.770 16.200 1.00 32.74 212 ALA A N 1
ATOM 1585 C CA . ALA A 1 212 ? 37.179 2.308 15.287 1.00 32.74 212 ALA A CA 1
ATOM 1586 C C . ALA A 1 212 ? 36.935 0.837 14.939 1.00 32.74 212 ALA A C 1
ATOM 1587 O O . ALA A 1 212 ? 36.694 0.013 15.821 1.00 27.27 212 ALA A O 1
ATOM 1589 N N . SER A 1 213 ? 37.005 0.505 13.656 1.00 37.36 213 SER A N 1
ATOM 1590 C CA . SER A 1 213 ? 36.754 -0.864 13.232 1.00 37.36 213 SER A CA 1
ATOM 1591 C C . SER A 1 213 ? 37.994 -1.678 12.894 1.00 37.36 213 SER A C 1
ATOM 1592 O O . SER A 1 213 ? 38.954 -1.165 12.319 1.00 20.89 213 SER A O 1
ATOM 1595 N N . PHE A 1 214 ? 37.951 -2.957 13.261 1.00 13.72 214 PHE A N 1
ATOM 1596 C CA . PHE A 1 214 ? 39.028 -3.908 13.008 1.00 13.72 214 PHE A CA 1
ATOM 1597 C C . PHE A 1 214 ? 40.386 -3.568 13.614 1.00 13.72 214 PHE A C 1
ATOM 1598 O O . PHE A 1 214 ? 41.420 -3.703 12.956 1.00 69.84 214 PHE A O 1
ATOM 1606 N N . ILE A 1 215 ? 40.388 -3.144 14.874 1.00 37.94 215 ILE A N 1
ATOM 1607 C CA . ILE A 1 215 ? 41.635 -2.811 15.552 1.00 37.94 215 ILE A CA 1
ATOM 1608 C C . ILE A 1 215 ? 42.388 -4.103 15.870 1.00 37.94 215 ILE A C 1
ATOM 1609 O O . ILE A 1 215 ? 41.779 -5.169 16.006 1.00 33.66 215 ILE A O 1
ATOM 1614 N N . ARG A 1 216 ? 43.710 -4.006 15.980 1.00 46.62 216 ARG A N 1
ATOM 1615 C CA . ARG A 1 216 ? 44.536 -5.169 16.280 1.00 46.62 216 ARG A CA 1
ATOM 1616 C C . ARG A 1 216 ? 45.627 -4.855 17.307 1.00 46.62 216 ARG A C 1
ATOM 1617 O O . ARG A 1 216 ? 45.780 -5.575 18.295 1.00 86.96 216 ARG A O 1
ATOM 1625 N N . THR A 1 217 ? 46.382 -3.786 17.073 1.00 44.34 217 THR A N 1
ATOM 1626 C CA . THR A 1 217 ? 47.448 -3.391 17.989 1.00 44.34 217 THR A CA 1
ATOM 1627 C C . THR A 1 217 ? 47.132 -2.044 18.620 1.00 44.34 217 THR A C 1
ATOM 1628 O O . THR A 1 217 ? 46.268 -1.314 18.135 1.00 83.25 217 THR A O 1
ATOM 1632 N N . ALA A 1 218 ? 47.824 -1.717 19.708 1.00 66.74 218 ALA A N 1
ATOM 1633 C CA . ALA A 1 218 ? 47.603 -0.442 20.380 1.00 66.74 218 ALA A CA 1
ATOM 1634 C C . ALA A 1 218 ? 47.867 0.670 19.374 1.00 66.74 218 ALA A C 1
ATOM 1635 O O . ALA A 1 218 ? 47.068 1.599 19.230 1.00 2.00 218 ALA A O 1
ATOM 1637 N N . ASN A 1 219 ? 48.997 0.556 18.680 1.00 15.49 219 ASN A N 1
ATOM 1638 C CA . ASN A 1 219 ? 49.401 1.525 17.665 1.00 15.49 219 ASN A CA 1
ATOM 1639 C C . ASN A 1 219 ? 48.199 1.987 16.850 1.00 15.49 219 ASN A C 1
ATOM 1640 O O . ASN A 1 219 ? 48.065 3.170 16.534 1.00 63.62 219 ASN A O 1
ATOM 1645 N N . ASP A 1 220 ? 47.333 1.037 16.509 1.00 56.61 220 ASP A N 1
ATOM 1646 C CA . ASP A 1 220 ? 46.135 1.323 15.734 1.00 56.61 220 ASP A CA 1
ATOM 1647 C C . ASP A 1 220 ? 45.380 2.463 16.394 1.00 56.61 220 ASP A C 1
ATOM 1648 O O . ASP A 1 220 ? 45.111 3.488 15.771 1.00 44.06 220 ASP A O 1
ATOM 1653 N N . VAL A 1 221 ? 45.040 2.274 17.663 1.00 6.90 221 VAL A N 1
ATOM 1654 C CA . VAL A 1 221 ? 44.327 3.288 18.421 1.00 6.90 221 VAL A CA 1
ATOM 1655 C C . VAL A 1 221 ? 45.111 4.600 18.385 1.00 6.90 221 VAL A C 1
ATOM 1656 O O . VAL A 1 221 ? 44.556 5.659 18.078 1.00 16.68 221 VAL A O 1
ATOM 1660 N N . LEU A 1 222 ? 46.406 4.519 18.686 1.00 72.73 222 LEU A N 1
ATOM 1661 C CA . LEU A 1 222 ? 47.284 5.688 18.688 1.00 72.73 222 LEU A CA 1
ATOM 1662 C C . LEU A 1 222 ? 47.080 6.523 17.428 1.00 72.73 222 LEU A C 1
ATOM 1663 O O . LEU A 1 222 ? 46.915 7.743 17.490 1.00 32.10 222 LEU A O 1
ATOM 1668 N N . THR A 1 223 ? 47.100 5.851 16.284 1.00 10.90 223 THR A N 1
ATOM 1669 C CA . THR A 1 223 ? 46.911 6.512 15.003 1.00 10.90 223 THR A CA 1
ATOM 1670 C C . THR A 1 223 ? 45.556 7.210 14.971 1.00 10.90 223 THR A C 1
ATOM 1671 O O . THR A 1 223 ? 45.467 8.387 14.631 1.00 44.88 223 THR A O 1
ATOM 1675 N N . ILE A 1 224 ? 44.503 6.479 15.329 1.00 91.38 224 ILE A N 1
ATOM 1676 C CA . ILE A 1 224 ? 43.154 7.037 15.353 1.00 91.38 224 ILE A CA 1
ATOM 1677 C C . ILE A 1 224 ? 43.132 8.241 16.288 1.00 91.38 224 ILE A C 1
ATOM 1678 O O . ILE A 1 224 ? 42.222 9.074 16.232 1.00 36.83 224 ILE A O 1
ATOM 1683 N N . ARG A 1 225 ? 44.141 8.326 17.150 1.00 17.60 225 ARG A N 1
ATOM 1684 C CA . ARG A 1 225 ? 44.227 9.428 18.096 1.00 17.60 225 ARG A CA 1
ATOM 1685 C C . ARG A 1 225 ? 44.873 10.653 17.477 1.00 17.60 225 ARG A C 1
ATOM 1686 O O . ARG A 1 225 ? 44.375 11.765 17.627 1.00 19.28 225 ARG A O 1
ATOM 1694 N N . GLU A 1 226 ? 45.987 10.448 16.783 1.00 2.60 226 GLU A N 1
ATOM 1695 C CA . GLU A 1 226 ? 46.686 11.557 16.153 1.00 2.60 226 GLU A CA 1
ATOM 1696 C C . GLU A 1 226 ? 45.997 11.968 14.862 1.00 2.60 226 GLU A C 1
ATOM 1697 O O . GLU A 1 226 ? 46.252 13.048 14.333 1.00 61.40 226 GLU A O 1
ATOM 1703 N N . VAL A 1 227 ? 45.123 11.105 14.353 1.00 72.67 227 VAL A N 1
ATOM 1704 C CA . VAL A 1 227 ? 44.389 11.412 13.132 1.00 72.67 227 VAL A CA 1
ATOM 1705 C C . VAL A 1 227 ? 43.182 12.263 13.517 1.00 72.67 227 VAL A C 1
ATOM 1706 O O . VAL A 1 227 ? 42.788 13.175 12.787 1.00 27.83 227 VAL A O 1
ATOM 1710 N N . LEU A 1 228 ? 42.598 11.962 14.672 1.00 25.65 228 LEU A N 1
ATOM 1711 C CA . LEU A 1 228 ? 41.461 12.730 15.159 1.00 25.65 228 LEU A CA 1
ATOM 1712 C C . LEU A 1 228 ? 41.976 14.151 15.298 1.00 25.65 228 LEU A C 1
ATOM 1713 O O . LEU A 1 228 ? 41.219 15.116 15.203 1.00 38.92 228 LEU A O 1
ATOM 1718 N N . GLY A 1 229 ? 43.282 14.255 15.525 1.00 93.17 229 GLY A N 1
ATOM 1719 C CA . GLY A 1 229 ? 43.935 15.543 15.659 1.00 93.17 229 GLY A CA 1
ATOM 1720 C C . GLY A 1 229 ? 43.444 16.431 16.784 1.00 93.17 229 GLY A C 1
ATOM 1721 O O . GLY A 1 229 ? 42.763 15.986 17.710 1.00 35.26 229 GLY A O 1
ATOM 1722 N N . GLU A 1 230 ? 43.808 17.706 16.688 1.00 69.53 230 GLU A N 1
ATOM 1723 C CA . GLU A 1 230 ? 43.441 18.718 17.668 1.00 69.53 230 GLU A CA 1
ATOM 1724 C C . GLU A 1 230 ? 41.941 18.738 17.947 1.00 69.53 230 GLU A C 1
ATOM 1725 O O . GLU A 1 230 ? 41.515 18.751 19.103 1.00 56.25 230 GLU A O 1
ATOM 1731 N N . GLN A 1 231 ? 41.146 18.745 16.881 1.00 70.97 231 GLN A N 1
ATOM 1732 C CA . GLN A 1 231 ? 39.693 18.768 17.009 1.00 70.97 231 GLN A CA 1
ATOM 1733 C C . GLN A 1 231 ? 39.184 17.535 17.745 1.00 70.97 231 GLN A C 1
ATOM 1734 O O . GLN A 1 231 ? 38.202 17.609 18.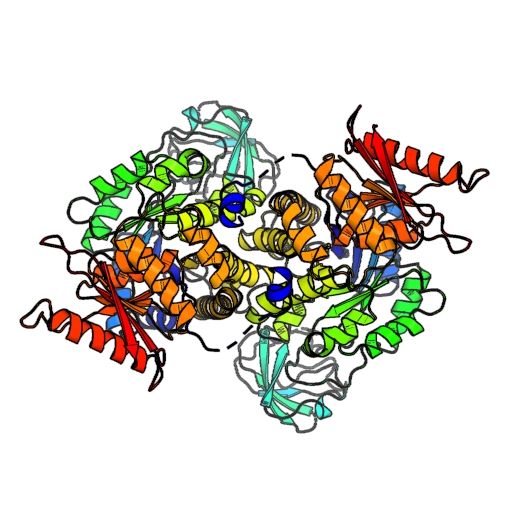485 1.00 46.52 231 GLN A O 1
ATOM 1740 N N . GLY A 1 232 ? 39.858 16.406 17.536 1.00 27.14 232 GLY A N 1
ATOM 1741 C CA . GLY A 1 232 ? 39.469 15.170 18.193 1.00 27.14 232 GLY A CA 1
ATOM 1742 C C . GLY A 1 232 ? 39.334 15.341 19.696 1.00 27.14 232 GLY A C 1
ATOM 1743 O O . GLY A 1 232 ? 38.253 15.661 20.194 1.00 47.07 232 GLY A O 1
ATOM 1744 N N . LYS A 1 233 ? 40.432 15.121 20.414 1.00 7.75 233 LYS A N 1
ATOM 1745 C CA . LYS A 1 233 ? 40.464 15.261 21.869 1.00 7.75 233 LYS A CA 1
ATOM 1746 C C . LYS A 1 233 ? 39.196 14.786 22.578 1.00 7.75 233 LYS A C 1
ATOM 1747 O O . LYS A 1 233 ? 39.094 13.624 22.970 1.00 100.00 233 LYS A O 1
ATOM 1753 N N . ASP A 1 234 ? 38.237 15.696 22.742 1.00 19.89 234 ASP A N 1
ATOM 1754 C CA . ASP A 1 234 ? 36.972 15.406 23.415 1.00 19.89 234 ASP A CA 1
ATOM 1755 C C . ASP A 1 234 ? 36.263 14.154 22.898 1.00 19.89 234 ASP A C 1
ATOM 1756 O O . ASP A 1 234 ? 35.471 13.540 23.616 1.00 71.45 234 ASP A O 1
ATOM 1761 N N . VAL A 1 235 ? 36.544 13.780 21.654 1.00 32.82 235 VAL A N 1
ATOM 1762 C CA . VAL A 1 235 ? 35.933 12.597 21.058 1.00 32.82 235 VAL A CA 1
ATOM 1763 C C . VAL A 1 235 ? 36.639 11.325 21.533 1.00 32.82 235 VAL A C 1
ATOM 1764 O O . VAL A 1 235 ? 37.839 11.153 21.312 1.00 5.25 235 VAL A O 1
ATOM 1768 N N . LYS A 1 236 ? 35.887 10.438 22.180 1.00 41.83 236 LYS A N 1
ATOM 1769 C CA . LYS A 1 236 ? 36.437 9.186 22.699 1.00 41.83 236 LYS A CA 1
ATOM 1770 C C . LYS A 1 236 ? 36.587 8.121 21.622 1.00 41.83 236 LYS A C 1
ATOM 1771 O O . LYS A 1 236 ? 35.770 8.033 20.707 1.00 59.70 236 LYS A O 1
ATOM 1777 N N . ILE A 1 237 ? 37.638 7.313 21.739 1.00 20.75 237 ILE A N 1
ATOM 1778 C CA . ILE A 1 237 ? 37.905 6.247 20.779 1.00 20.75 237 ILE A CA 1
ATOM 1779 C C . ILE A 1 237 ? 37.415 4.916 21.325 1.00 20.75 237 ILE A C 1
ATOM 1780 O O . ILE A 1 237 ? 37.822 4.494 22.405 1.00 28.97 237 ILE A O 1
ATOM 1785 N N . ILE A 1 238 ? 36.536 4.263 20.575 1.00 20.47 238 ILE A N 1
ATOM 1786 C CA . ILE A 1 238 ? 35.999 2.972 20.975 1.00 20.47 238 ILE A CA 1
ATOM 1787 C C . ILE A 1 238 ? 36.563 1.910 20.050 1.00 20.47 238 ILE A C 1
ATOM 1788 O O . ILE A 1 238 ? 36.173 1.821 18.889 1.00 5.27 238 ILE A O 1
ATOM 1793 N N . VAL A 1 239 ? 37.494 1.114 20.560 1.00 44.86 239 VAL A N 1
ATOM 1794 C CA . VAL A 1 239 ? 38.087 0.063 19.751 1.00 44.86 239 VAL A CA 1
ATOM 1795 C C . VAL A 1 239 ? 37.086 -1.077 19.613 1.00 44.86 239 VAL A C 1
ATOM 1796 O O . VAL A 1 239 ? 36.475 -1.502 20.591 1.00 31.06 239 VAL A O 1
ATOM 1800 N N . LYS A 1 240 ? 36.917 -1.546 18.382 1.00 28.67 240 LYS A N 1
ATOM 1801 C CA . LYS A 1 240 ? 36.005 -2.644 18.054 1.00 28.67 240 LYS A CA 1
ATOM 1802 C C . LYS A 1 240 ? 36.833 -3.915 17.862 1.00 28.67 240 LYS A C 1
ATOM 1803 O O . LYS A 1 240 ? 37.552 -4.040 16.867 1.00 41.90 240 LYS A O 1
ATOM 1809 N N . ILE A 1 241 ? 36.741 -4.849 18.804 1.00 12.40 241 ILE A N 1
ATOM 1810 C CA . ILE A 1 241 ? 37.499 -6.095 18.709 1.00 12.40 241 ILE A CA 1
ATOM 1811 C C . ILE A 1 241 ? 36.802 -7.033 17.737 1.00 12.40 241 ILE A C 1
ATOM 1812 O O . ILE A 1 241 ? 35.833 -7.688 18.104 1.00 31.80 241 ILE A O 1
ATOM 1817 N N . GLU A 1 242 ? 37.306 -7.109 16.506 1.00 33.31 242 GLU A N 1
ATOM 1818 C CA . GLU A 1 242 ? 36.679 -7.935 15.473 1.00 33.31 242 GLU A CA 1
ATOM 1819 C C . GLU A 1 242 ? 37.403 -9.197 15.010 1.00 33.31 242 GLU A C 1
ATOM 1820 O O . GLU A 1 242 ? 36.761 -10.149 14.561 1.00 76.69 242 GLU A O 1
ATOM 1826 N N . ASN A 1 243 ? 38.725 -9.220 15.117 1.00 46.18 243 ASN A N 1
ATOM 1827 C CA . ASN A 1 243 ? 39.490 -10.385 14.681 1.00 46.18 243 ASN A CA 1
ATOM 1828 C C . ASN A 1 243 ? 40.085 -11.107 15.877 1.00 46.18 243 ASN A C 1
ATOM 1829 O O . ASN A 1 243 ? 39.553 -11.036 16.983 1.00 19.21 243 ASN A O 1
ATOM 1834 N N . GLN A 1 244 ? 41.200 -11.793 15.657 1.00 23.04 244 GLN A N 1
ATOM 1835 C CA . GLN A 1 244 ? 41.843 -12.505 16.746 1.00 23.04 244 GLN A CA 1
ATOM 1836 C C . GLN A 1 244 ? 42.846 -11.570 17.405 1.00 23.04 244 GLN A C 1
ATOM 1837 O O . GLN A 1 244 ? 42.937 -11.517 18.634 1.00 38.51 244 GLN A O 1
ATOM 1843 N N . GLN A 1 245 ? 43.586 -10.827 16.586 1.00 59.98 245 GLN A N 1
ATOM 1844 C CA . GLN A 1 245 ? 44.590 -9.903 17.089 1.00 59.98 245 GLN A CA 1
ATOM 1845 C C . GLN A 1 245 ? 44.062 -8.852 18.065 1.00 59.98 245 GLN A C 1
ATOM 1846 O O . GLN A 1 245 ? 44.775 -8.439 18.982 1.00 90.50 245 GLN A O 1
ATOM 1852 N N . GLY A 1 246 ? 42.819 -8.424 17.870 1.00 4.27 246 GLY A N 1
ATOM 1853 C CA . GLY A 1 246 ? 42.231 -7.432 18.753 1.00 4.27 246 GLY A CA 1
ATOM 1854 C C . GLY A 1 246 ? 41.852 -8.081 20.069 1.00 4.27 246 GLY A C 1
ATOM 1855 O O . GLY A 1 246 ? 41.362 -7.427 20.992 1.00 43.86 246 GLY A O 1
ATOM 1856 N N . VAL A 1 247 ? 42.099 -9.385 20.144 1.00 28.72 247 VAL A N 1
ATOM 1857 C CA . VAL A 1 247 ? 41.807 -10.197 21.323 1.00 28.72 247 VAL A CA 1
ATOM 1858 C C . VAL A 1 247 ? 43.138 -10.607 21.929 1.00 28.72 247 VAL A C 1
ATOM 1859 O O . VAL A 1 247 ? 43.309 -10.610 23.155 1.00 8.69 247 VAL A O 1
ATOM 1863 N N . ASN A 1 248 ? 44.083 -10.942 21.053 1.00 2.88 248 ASN A N 1
ATOM 1864 C CA . ASN A 1 248 ? 45.412 -11.345 21.484 1.00 2.88 248 ASN A CA 1
ATOM 1865 C C . ASN A 1 248 ? 46.063 -10.167 22.191 1.00 2.88 248 ASN A C 1
ATOM 1866 O O . ASN A 1 248 ? 46.403 -10.250 23.370 1.00 42.16 248 ASN A O 1
ATOM 1871 N N . ASN A 1 249 ? 46.218 -9.062 21.473 1.00 23.04 249 ASN A N 1
ATOM 1872 C CA . ASN A 1 249 ? 46.820 -7.869 22.052 1.00 23.04 249 ASN A CA 1
ATOM 1873 C C . ASN A 1 249 ? 45.759 -6.909 22.601 1.00 23.04 249 ASN A C 1
ATOM 1874 O O . ASN A 1 249 ? 45.997 -5.707 22.716 1.00 66.56 249 ASN A O 1
ATOM 1879 N N . PHE A 1 250 ? 44.597 -7.448 22.956 1.00 41.88 250 PHE A N 1
ATOM 1880 C CA . PHE A 1 250 ? 43.514 -6.626 23.482 1.00 41.88 250 PHE A CA 1
ATOM 1881 C C . PHE A 1 250 ? 43.895 -5.992 24.809 1.00 41.88 250 PHE A C 1
ATOM 1882 O O . PHE A 1 250 ? 43.238 -5.059 25.265 1.00 6.27 250 PHE A O 1
ATOM 1890 N N . ASP A 1 251 ? 44.939 -6.510 25.443 1.00 58.09 251 ASP A N 1
ATOM 1891 C CA . ASP A 1 251 ? 45.358 -5.967 26.723 1.00 58.09 251 ASP A CA 1
ATOM 1892 C C . ASP A 1 251 ? 46.110 -4.658 26.551 1.00 58.09 251 ASP A C 1
ATOM 1893 O O . ASP A 1 251 ? 45.799 -3.664 27.211 1.00 47.10 251 ASP A O 1
ATOM 1898 N N . GLU A 1 252 ? 47.093 -4.647 25.661 1.00 44.22 252 GLU A N 1
ATOM 1899 C CA . GLU A 1 252 ? 47.841 -3.426 25.422 1.00 44.22 252 GLU A CA 1
ATOM 1900 C C . GLU A 1 252 ? 46.903 -2.422 24.756 1.00 44.22 252 GLU A C 1
ATOM 1901 O O . GLU A 1 252 ? 47.055 -1.214 24.918 1.00 97.68 252 GLU A O 1
ATOM 1907 N N . ILE A 1 253 ? 45.921 -2.928 24.014 1.00 19.23 253 ILE A N 1
ATOM 1908 C CA . ILE A 1 253 ? 44.961 -2.056 23.358 1.00 19.23 253 ILE A CA 1
ATOM 1909 C C . ILE A 1 253 ? 44.127 -1.408 24.446 1.00 19.23 253 ILE A C 1
ATOM 1910 O O . ILE A 1 253 ? 44.051 -0.187 24.545 1.00 2.00 253 ILE A O 1
ATOM 1915 N N . LEU A 1 254 ? 43.529 -2.244 25.281 1.00 7.84 254 LEU A N 1
ATOM 1916 C CA . LEU A 1 254 ? 42.700 -1.783 26.378 1.00 7.84 254 LEU A CA 1
ATOM 1917 C C . LEU A 1 254 ? 43.340 -0.607 27.129 1.00 7.84 254 LEU A C 1
ATOM 1918 O O . LEU A 1 254 ? 42.645 0.255 27.658 1.00 4.58 254 LEU A O 1
ATOM 1923 N N . LYS A 1 255 ? 44.668 -0.589 27.185 1.00 23.60 255 LYS A N 1
ATOM 1924 C CA . LYS A 1 255 ? 45.409 0.465 27.878 1.00 23.60 255 LYS A CA 1
ATOM 1925 C C . LYS A 1 255 ? 45.184 1.855 27.311 1.00 23.60 255 LYS A C 1
ATOM 1926 O O . LYS A 1 255 ? 44.835 2.786 28.035 1.00 51.47 255 LYS A O 1
ATOM 1932 N N . VAL A 1 256 ? 45.391 1.983 26.007 1.00 14.39 256 VAL A N 1
ATOM 1933 C CA . VAL A 1 256 ? 45.264 3.260 25.318 1.00 14.39 256 VAL A CA 1
ATOM 1934 C C . VAL A 1 256 ? 43.849 3.700 24.965 1.00 14.39 256 VAL A C 1
ATOM 1935 O O . VAL A 1 256 ? 43.478 4.845 25.203 1.00 29.85 256 VAL A O 1
ATOM 1939 N N . THR A 1 257 ? 43.058 2.800 24.395 1.00 43.95 257 THR A N 1
ATOM 1940 C CA . THR A 1 257 ? 41.692 3.130 24.012 1.00 43.95 257 THR A CA 1
ATOM 1941 C C . THR A 1 257 ? 40.881 3.766 25.141 1.00 43.95 257 THR A C 1
ATOM 1942 O O . THR A 1 257 ? 41.314 3.815 26.293 1.00 32.70 257 THR A O 1
ATOM 1946 N N . ASP A 1 258 ? 39.692 4.243 24.788 1.00 2.00 258 ASP A N 1
ATOM 1947 C CA . ASP A 1 258 ? 38.784 4.889 25.729 1.00 2.00 258 ASP A CA 1
ATOM 1948 C C . ASP A 1 258 ? 37.669 3.931 26.085 1.00 2.00 258 ASP A C 1
ATOM 1949 O O . ASP A 1 258 ? 36.862 4.195 26.973 1.00 15.44 258 ASP A O 1
ATOM 1954 N N . GLY A 1 259 ? 37.622 2.824 25.360 1.00 45.86 259 GLY A N 1
ATOM 1955 C CA . GLY A 1 259 ? 36.604 1.822 25.592 1.00 45.86 259 GLY A CA 1
ATOM 1956 C C . GLY A 1 259 ? 36.655 0.858 24.432 1.00 45.86 259 GLY A C 1
ATOM 1957 O O . GLY A 1 259 ? 37.099 1.219 23.339 1.00 2.00 259 GLY A O 1
ATOM 1958 N N . VAL A 1 260 ? 36.216 -0.371 24.655 1.00 71.00 260 VAL A N 1
ATOM 1959 C CA . VAL A 1 260 ? 36.234 -1.348 23.585 1.00 71.00 260 VAL A CA 1
ATOM 1960 C C . VAL A 1 260 ? 34.817 -1.748 23.215 1.00 71.00 260 VAL A C 1
ATOM 1961 O O . VAL A 1 260 ? 33.865 -1.486 23.959 1.00 2.00 260 VAL A O 1
ATOM 1965 N N . MET A 1 261 ? 34.680 -2.361 22.048 1.00 40.25 261 MET A N 1
ATOM 1966 C CA . MET A 1 261 ? 33.378 -2.803 21.579 1.00 40.25 261 MET A CA 1
ATOM 1967 C C . MET A 1 261 ? 33.418 -4.254 21.160 1.00 40.25 261 MET A C 1
ATOM 1968 O O . MET A 1 261 ? 34.149 -4.625 20.242 1.00 24.54 261 MET A O 1
ATOM 1973 N N . VAL A 1 262 ? 32.629 -5.072 21.842 1.00 12.50 262 VAL A N 1
ATOM 1974 C CA . VAL A 1 262 ? 32.560 -6.488 21.523 1.00 12.50 262 VAL A CA 1
ATOM 1975 C C . VAL A 1 262 ? 31.952 -6.626 20.128 1.00 12.50 262 VAL A C 1
ATOM 1976 O O . VAL A 1 262 ? 30.728 -6.618 19.960 1.00 20.49 262 VAL A O 1
ATOM 1980 N N . ALA A 1 263 ? 32.830 -6.749 19.137 1.00 11.56 263 ALA A N 1
ATOM 1981 C CA . ALA A 1 263 ? 32.438 -6.863 17.743 1.00 11.56 263 ALA A CA 1
ATOM 1982 C C . ALA A 1 263 ? 32.023 -8.283 17.385 1.00 11.56 263 ALA A C 1
ATOM 1983 O O . ALA A 1 263 ? 32.626 -8.909 16.519 1.00 39.61 263 ALA A O 1
ATOM 1985 N N . ARG A 1 264 ? 30.977 -8.781 18.034 1.00 16.65 264 ARG A N 1
ATOM 1986 C CA . ARG A 1 264 ? 30.509 -10.140 17.779 1.00 16.65 264 ARG A CA 1
ATOM 1987 C C . ARG A 1 264 ? 30.359 -10.448 16.291 1.00 16.65 264 ARG A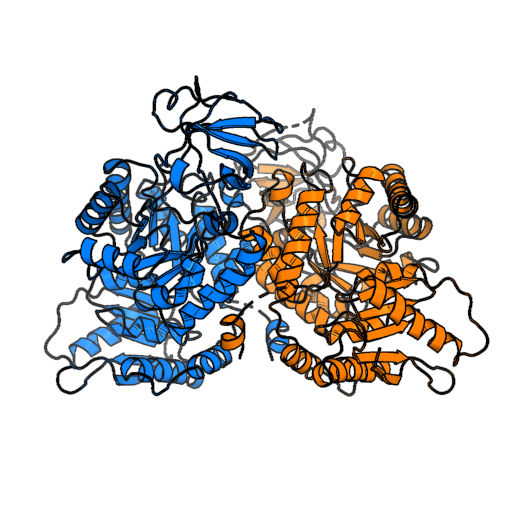 C 1
ATOM 1988 O O . ARG A 1 264 ? 31.047 -11.314 15.763 1.00 8.28 264 ARG A O 1
ATOM 1996 N N . GLY A 1 265 ? 29.457 -9.739 15.624 1.00 16.51 265 GLY A N 1
ATOM 1997 C CA . GLY A 1 265 ? 29.219 -9.946 14.203 1.00 16.51 265 GLY A CA 1
ATOM 1998 C C . GLY A 1 265 ? 30.356 -10.516 13.375 1.00 16.51 265 GLY A C 1
ATOM 1999 O O . GLY A 1 265 ? 30.211 -11.569 12.752 1.00 35.59 265 GLY A O 1
ATOM 2000 N N . ASP A 1 266 ? 31.485 -9.816 13.350 1.00 26.71 266 ASP A N 1
ATOM 2001 C CA . ASP A 1 266 ? 32.641 -10.272 12.588 1.00 26.71 266 ASP A CA 1
ATOM 2002 C C . ASP A 1 266 ? 33.545 -11.112 13.486 1.00 26.71 266 ASP A C 1
ATOM 2003 O O . ASP A 1 266 ? 34.399 -11.856 13.004 1.00 36.82 266 ASP A O 1
ATOM 2008 N N . LEU A 1 267 ? 33.367 -10.974 14.794 1.00 28.31 267 LEU A N 1
ATOM 2009 C CA . LEU A 1 267 ? 34.142 -11.757 15.741 1.00 28.31 267 LEU A CA 1
ATOM 2010 C C . LEU A 1 267 ? 33.809 -13.225 15.490 1.00 28.31 267 LEU A C 1
ATOM 2011 O O . LEU A 1 267 ? 34.687 -14.029 15.174 1.00 24.87 267 LEU A O 1
ATOM 2016 N N . GLY A 1 268 ? 32.521 -13.543 15.605 1.00 11.41 268 GLY A N 1
ATOM 2017 C CA . GLY A 1 268 ? 32.048 -14.899 15.390 1.00 11.41 268 GLY A CA 1
ATOM 2018 C C . GLY A 1 268 ? 32.471 -15.471 14.053 1.00 11.41 268 GLY A C 1
ATOM 2019 O O . GLY A 1 268 ? 32.326 -16.666 13.806 1.00 16.95 268 GLY A O 1
ATOM 2020 N N . ILE A 1 269 ? 32.982 -14.619 13.176 1.00 7.00 269 ILE A N 1
ATOM 2021 C CA . ILE A 1 269 ? 33.436 -15.084 11.879 1.00 7.00 269 ILE A CA 1
ATOM 2022 C C . ILE A 1 269 ? 34.924 -15.394 11.980 1.00 7.00 269 ILE A C 1
ATOM 2023 O O . ILE A 1 269 ? 35.389 -16.421 11.486 1.00 21.23 269 ILE A O 1
ATOM 2028 N N . GLU A 1 270 ? 35.669 -14.512 12.637 1.00 10.04 270 GLU A N 1
ATOM 2029 C CA . GLU A 1 270 ? 37.099 -14.718 12.795 1.00 10.04 270 GLU A CA 1
ATOM 2030 C C . GLU A 1 270 ? 37.386 -15.909 13.699 1.00 10.04 270 GLU A C 1
ATOM 2031 O O . GLU A 1 270 ? 38.083 -16.838 13.303 1.00 15.14 270 GLU A O 1
ATOM 2037 N N . ILE A 1 271 ? 36.863 -15.873 14.918 1.00 26.10 271 ILE A N 1
ATOM 2038 C CA . ILE A 1 271 ? 37.062 -16.975 15.849 1.00 26.10 271 ILE A CA 1
ATOM 2039 C C . ILE A 1 271 ? 35.784 -17.800 15.859 1.00 26.10 271 ILE A C 1
ATOM 2040 O O . ILE A 1 271 ? 34.699 -17.263 15.640 1.00 23.10 271 ILE A O 1
ATOM 2045 N N . PRO A 1 272 ? 35.893 -19.119 16.093 1.00 3.69 272 PRO A N 1
ATOM 2046 C CA . PRO A 1 272 ? 34.696 -19.962 16.119 1.00 3.69 272 PRO A CA 1
ATOM 2047 C C . PRO A 1 272 ? 33.572 -19.344 16.953 1.00 3.69 272 PRO A C 1
ATOM 2048 O O . PRO A 1 272 ? 33.753 -19.017 18.124 1.00 87.89 272 PRO A O 1
ATOM 2052 N N . ALA A 1 273 ? 32.410 -19.198 16.324 1.00 18.93 273 ALA A N 1
ATOM 2053 C CA . ALA A 1 273 ? 31.233 -18.614 16.954 1.00 18.93 273 ALA A CA 1
ATOM 2054 C C . ALA A 1 273 ? 31.028 -18.975 18.423 1.00 18.93 273 ALA A C 1
ATOM 2055 O O . ALA A 1 273 ? 30.723 -18.113 19.242 1.00 11.37 273 ALA A O 1
ATOM 2057 N N . PRO A 1 274 ? 31.169 -20.256 18.778 1.00 9.45 274 PRO A N 1
ATOM 2058 C CA . PRO A 1 274 ? 30.970 -20.608 20.189 1.00 9.45 274 PRO A CA 1
ATOM 2059 C C . PRO A 1 274 ? 31.964 -19.961 21.161 1.00 9.45 274 PRO A C 1
ATOM 2060 O O . PRO A 1 274 ? 31.668 -19.808 22.349 1.00 8.52 274 PRO A O 1
ATOM 2064 N N . GLU A 1 275 ? 33.136 -19.583 20.660 1.00 13.28 275 GLU A N 1
ATOM 2065 C CA . GLU A 1 275 ? 34.149 -18.956 21.504 1.00 13.28 275 GLU A CA 1
ATOM 2066 C C . GLU A 1 275 ? 33.751 -17.529 21.874 1.00 13.28 275 GLU A C 1
ATOM 2067 O O . GLU A 1 275 ? 34.152 -17.006 22.913 1.00 50.51 275 GLU A O 1
ATOM 2073 N N . VAL A 1 276 ? 32.960 -16.905 21.009 1.00 17.95 276 VAL A N 1
ATOM 2074 C CA . VAL A 1 276 ? 32.511 -15.543 21.237 1.00 17.95 276 VAL A CA 1
ATOM 2075 C C . VAL A 1 276 ? 31.730 -15.433 22.540 1.00 17.95 276 VAL A C 1
ATOM 2076 O O . VAL A 1 276 ? 31.560 -14.341 23.076 1.00 44.56 276 VAL A O 1
ATOM 2080 N N . LEU A 1 277 ? 31.258 -16.565 23.051 1.00 12.21 277 LEU A N 1
ATOM 2081 C CA . LEU A 1 277 ? 30.505 -16.560 24.298 1.00 12.21 277 LEU A CA 1
ATOM 2082 C C . LEU A 1 277 ? 31.453 -16.358 25.465 1.00 12.21 277 LEU A C 1
ATOM 2083 O O . LEU A 1 277 ? 31.088 -15.757 26.479 1.00 5.86 277 LEU A O 1
ATOM 2088 N N . ALA A 1 278 ? 32.668 -16.875 25.317 1.00 51.03 278 ALA A N 1
ATOM 2089 C CA . ALA A 1 278 ? 33.678 -16.746 26.352 1.00 51.03 278 ALA A CA 1
ATOM 2090 C C . ALA A 1 278 ? 34.482 -15.466 26.130 1.00 51.03 278 ALA A C 1
ATOM 2091 O O . ALA A 1 278 ? 34.787 -14.748 27.079 1.00 26.10 278 ALA A O 1
ATOM 2093 N N . VAL A 1 279 ? 34.819 -15.176 24.876 1.00 2.14 279 VAL A N 1
ATOM 2094 C CA . VAL A 1 279 ? 35.579 -13.969 24.564 1.00 2.14 279 VAL A CA 1
ATOM 2095 C C . VAL A 1 279 ? 34.821 -12.727 25.026 1.00 2.14 279 VAL A C 1
ATOM 2096 O O . VAL A 1 279 ? 35.423 -11.749 25.470 1.00 9.89 279 VAL A O 1
ATOM 2100 N N . GLN A 1 280 ? 33.500 -12.764 24.919 1.00 2.00 280 GLN A N 1
ATOM 2101 C CA . GLN A 1 280 ? 32.689 -11.639 25.351 1.00 2.00 280 GLN A CA 1
ATOM 2102 C C . GLN A 1 280 ? 32.862 -11.483 26.851 1.00 2.00 280 GLN A C 1
ATOM 2103 O O . GLN A 1 280 ? 33.516 -10.554 27.305 1.00 4.68 280 GLN A O 1
ATOM 2109 N N . LYS A 1 281 ? 32.284 -12.409 27.610 1.00 2.00 281 LYS A N 1
ATOM 2110 C CA . LYS A 1 281 ? 32.353 -12.391 29.070 1.00 2.00 281 LYS A CA 1
ATOM 2111 C C . LYS A 1 281 ? 33.699 -11.930 29.597 1.00 2.00 281 LYS A C 1
ATOM 2112 O O . LYS A 1 281 ? 33.771 -11.256 30.626 1.00 60.73 281 LYS A O 1
ATOM 2118 N N . LYS A 1 282 ? 34.766 -12.295 28.891 1.00 24.69 282 LYS A N 1
ATOM 2119 C CA . LYS A 1 282 ? 36.114 -11.914 29.298 1.00 24.69 282 LYS A CA 1
ATOM 2120 C C . LYS A 1 282 ? 36.398 -10.440 29.024 1.00 24.69 282 LYS A C 1
ATOM 2121 O O . LYS A 1 282 ? 36.672 -9.676 29.948 1.00 40.51 282 LYS A O 1
ATOM 2127 N N . LEU A 1 283 ? 36.333 -10.049 27.754 1.00 10.86 283 LEU A N 1
ATOM 2128 C CA . LEU A 1 283 ? 36.580 -8.664 27.361 1.00 10.86 283 LEU A CA 1
ATOM 2129 C C . LEU A 1 283 ? 35.729 -7.697 28.174 1.00 10.86 283 LEU A C 1
ATOM 2130 O O . LEU A 1 283 ? 36.253 -6.765 28.785 1.00 2.00 283 LEU A O 1
ATOM 2135 N N . ILE A 1 284 ? 34.418 -7.919 28.183 1.00 26.96 284 ILE A N 1
ATOM 2136 C CA . ILE A 1 284 ? 33.505 -7.071 28.942 1.00 26.96 284 ILE A CA 1
ATOM 2137 C C . ILE A 1 284 ? 33.993 -6.928 30.383 1.00 26.96 284 ILE A C 1
ATOM 2138 O O . ILE A 1 284 ? 33.921 -5.846 30.968 1.00 32.11 284 ILE A O 1
ATOM 2143 N N . ALA A 1 285 ? 34.488 -8.025 30.948 1.00 41.26 285 ALA A N 1
ATOM 2144 C CA . ALA A 1 285 ? 34.984 -8.033 32.322 1.00 41.26 285 ALA A CA 1
ATOM 2145 C C . ALA A 1 285 ? 36.345 -7.355 32.443 1.00 41.26 285 ALA A C 1
ATOM 2146 O O . ALA A 1 285 ? 36.616 -6.656 33.415 1.00 34.94 285 ALA A O 1
ATOM 2148 N N . LYS A 1 286 ? 37.201 -7.579 31.453 1.00 41.70 286 LYS A N 1
ATOM 2149 C CA . LYS A 1 286 ? 38.532 -6.993 31.440 1.00 41.70 286 LYS A CA 1
ATOM 2150 C C . LYS A 1 286 ? 38.417 -5.483 31.298 1.00 41.70 286 LYS A C 1
ATOM 2151 O O . LYS A 1 286 ? 39.354 -4.748 31.612 1.00 51.20 286 LYS A O 1
ATOM 2157 N N . SER A 1 287 ? 37.263 -5.026 30.821 1.00 30.07 287 SER A N 1
ATOM 2158 C CA . SER A 1 287 ? 37.028 -3.602 30.635 1.00 30.07 287 SER A CA 1
ATOM 2159 C C . SER A 1 287 ? 36.494 -2.945 31.898 1.00 30.07 287 SER A C 1
ATOM 2160 O O . SER A 1 287 ? 36.906 -1.840 32.245 1.00 8.68 287 SER A O 1
ATOM 2163 N N . ASN A 1 288 ? 35.577 -3.618 32.585 1.00 17.13 288 ASN A N 1
ATOM 2164 C CA . ASN A 1 288 ? 35.022 -3.076 33.821 1.00 17.13 288 ASN A CA 1
ATOM 2165 C C . ASN A 1 288 ? 36.178 -2.816 34.776 1.00 17.13 288 ASN A C 1
ATOM 2166 O O . ASN A 1 288 ? 36.226 -1.793 35.460 1.00 38.62 288 ASN A O 1
ATOM 2171 N N . LEU A 1 289 ? 37.112 -3.757 34.807 1.00 63.99 289 LEU A N 1
ATOM 2172 C CA . LEU A 1 289 ? 38.289 -3.657 35.656 1.00 63.99 289 LEU A CA 1
ATOM 2173 C C . LEU A 1 289 ? 39.066 -2.384 35.322 1.00 63.99 289 LEU A C 1
ATOM 2174 O O . LEU A 1 289 ? 39.321 -1.554 36.194 1.00 2.00 289 LEU A O 1
ATOM 2179 N N . ALA A 1 290 ? 39.434 -2.239 34.052 1.00 2.00 290 ALA A N 1
ATOM 2180 C CA . ALA A 1 290 ? 40.187 -1.081 33.588 1.00 2.00 290 ALA A CA 1
ATOM 2181 C C . ALA A 1 290 ? 39.411 0.213 33.756 1.00 2.00 290 ALA A C 1
ATOM 2182 O O . ALA A 1 290 ? 39.995 1.297 33.743 1.00 60.22 290 ALA A O 1
ATOM 2184 N N . GLY A 1 291 ? 38.096 0.102 33.913 1.00 2.00 291 GLY A N 1
ATOM 2185 C CA . GLY A 1 291 ? 37.277 1.289 34.081 1.00 2.00 291 GLY A CA 1
ATOM 2186 C C . GLY A 1 291 ? 36.743 1.823 32.765 1.00 2.00 291 GLY A C 1
ATOM 2187 O O . GLY A 1 291 ? 35.797 2.605 32.748 1.00 23.99 291 GLY A O 1
ATOM 2188 N N . LYS A 1 292 ? 37.351 1.405 31.663 1.00 2.00 292 LYS A N 1
ATOM 2189 C CA . LYS A 1 292 ? 36.914 1.841 30.345 1.00 2.00 292 LYS A CA 1
ATOM 2190 C C . LYS A 1 292 ? 35.549 1.230 30.054 1.00 2.00 292 LYS A C 1
ATOM 2191 O O . LYS A 1 292 ? 35.293 0.075 30.401 1.00 28.17 292 LYS A O 1
ATOM 2197 N N . PRO A 1 293 ? 34.659 1.990 29.397 1.00 66.73 293 PRO A N 1
ATOM 2198 C CA . PRO A 1 293 ? 33.311 1.513 29.066 1.00 66.73 293 PRO A CA 1
ATOM 2199 C C . PRO A 1 293 ? 33.320 0.466 27.960 1.00 66.73 293 PRO A C 1
ATOM 2200 O O . PRO A 1 293 ? 34.212 0.462 27.106 1.00 20.19 293 PRO A O 1
ATOM 2204 N N . VAL A 1 294 ? 32.323 -0.415 27.967 1.00 27.03 294 VAL A N 1
ATOM 2205 C CA . VAL A 1 294 ? 32.246 -1.463 26.955 1.00 27.03 294 VAL A CA 1
ATOM 2206 C C . VAL A 1 294 ? 30.853 -1.609 26.325 1.00 27.03 294 VAL A C 1
ATOM 2207 O O . VAL A 1 294 ? 29.830 -1.551 27.013 1.00 5.32 294 VAL A O 1
ATOM 2211 N N . ILE A 1 295 ? 30.826 -1.791 25.006 1.00 12.80 295 ILE A N 1
ATOM 2212 C CA . ILE A 1 295 ? 29.573 -1.949 24.266 1.00 12.80 295 ILE A CA 1
ATOM 2213 C C . ILE A 1 295 ? 29.469 -3.321 23.614 1.00 12.80 295 ILE A C 1
ATOM 2214 O O . ILE A 1 295 ? 30.391 -3.773 22.936 1.00 23.10 295 ILE A O 1
ATOM 2219 N N . CYS A 1 296 ? 28.333 -3.971 23.825 1.00 29.80 296 CYS A N 1
ATOM 2220 C CA . CYS A 1 296 ? 28.069 -5.282 23.246 1.00 29.80 296 CYS A CA 1
ATOM 2221 C C . CYS A 1 296 ? 27.182 -5.041 22.029 1.00 29.80 296 CYS A C 1
ATOM 2222 O O . CYS A 1 296 ? 26.177 -4.339 22.137 1.00 13.32 296 CYS A O 1
ATOM 2225 N N . ALA A 1 297 ? 27.527 -5.616 20.879 1.00 12.21 297 ALA A N 1
ATOM 2226 C CA . ALA A 1 297 ? 26.717 -5.374 19.688 1.00 12.21 297 ALA A CA 1
ATOM 2227 C C . ALA A 1 297 ? 26.552 -6.507 18.677 1.00 12.21 297 ALA A C 1
ATOM 2228 O O . ALA A 1 297 ? 27.212 -7.544 18.756 1.00 53.72 297 ALA A O 1
ATOM 2230 N N . THR A 1 298 ? 25.640 -6.275 17.734 1.00 88.38 298 THR A N 1
ATOM 2231 C CA . THR A 1 298 ? 25.329 -7.192 16.639 1.00 88.38 298 THR A CA 1
ATOM 2232 C C . THR A 1 298 ? 24.372 -8.349 16.932 1.00 88.38 298 THR A C 1
ATOM 2233 O O . THR A 1 298 ? 24.645 -9.202 17.775 1.00 26.12 298 THR A O 1
ATOM 2237 N N . GLN A 1 299 ? 23.251 -8.359 16.209 1.00 12.31 299 GLN A N 1
ATOM 2238 C CA . GLN A 1 299 ? 22.220 -9.392 16.317 1.00 12.31 299 GLN A CA 1
ATOM 2239 C C . GLN A 1 299 ? 21.614 -9.542 17.703 1.00 12.31 299 GLN A C 1
ATOM 2240 O O . GLN A 1 299 ? 21.089 -10.604 18.044 1.00 3.88 299 GLN A O 1
ATOM 2246 N N . MET A 1 300 ? 21.680 -8.484 18.502 1.00 2.00 300 MET A N 1
ATOM 2247 C CA . MET A 1 300 ? 21.131 -8.526 19.852 1.00 2.00 300 MET A CA 1
ATOM 2248 C C . MET A 1 300 ? 19.619 -8.681 19.787 1.00 2.00 300 MET A C 1
ATOM 2249 O O . MET A 1 300 ? 18.960 -8.942 20.797 1.00 29.70 300 MET A O 1
ATOM 2254 N N . LEU A 1 301 ? 19.079 -8.508 18.586 1.00 61.61 301 LEU A N 1
ATOM 2255 C CA . LEU A 1 301 ? 17.649 -8.633 18.347 1.00 61.61 301 LEU A CA 1
ATOM 2256 C C . LEU A 1 301 ? 17.421 -8.689 16.840 1.00 61.61 301 LEU A C 1
ATOM 2257 O O . LEU A 1 301 ? 16.495 -8.071 16.308 1.00 9.62 301 LEU A O 1
ATOM 2262 N N . GLU A 1 302 ? 18.283 -9.439 16.161 1.00 50.39 302 GLU A N 1
ATOM 2263 C CA . GLU A 1 302 ? 18.206 -9.596 14.715 1.00 50.39 302 GLU A CA 1
ATOM 2264 C C . GLU A 1 302 ? 16.799 -9.936 14.243 1.00 50.39 302 GLU A C 1
ATOM 2265 O O . GLU A 1 302 ? 16.325 -9.388 13.253 1.00 56.71 302 GLU A O 1
ATOM 2271 N N . SER A 1 303 ? 16.135 -10.843 14.949 1.00 36.53 303 SER A N 1
ATOM 2272 C CA . SER A 1 303 ? 14.784 -11.241 14.577 1.00 36.53 303 SER A CA 1
ATOM 2273 C C . SER A 1 303 ? 13.837 -10.040 14.498 1.00 36.53 303 SER A C 1
ATOM 2274 O O . SER A 1 303 ? 12.987 -9.971 13.607 1.00 23.63 303 SER A O 1
ATOM 2277 N N . MET A 1 304 ? 13.992 -9.095 15.423 1.00 33.24 304 MET A N 1
ATOM 2278 C CA . MET A 1 304 ? 13.144 -7.903 15.452 1.00 33.24 304 MET A CA 1
ATOM 2279 C C . MET A 1 304 ? 13.294 -7.088 14.179 1.00 33.24 304 MET A C 1
ATOM 2280 O O . MET A 1 304 ? 12.536 -6.147 13.950 1.00 8.47 304 MET A O 1
ATOM 2285 N N . THR A 1 305 ? 14.280 -7.451 13.362 1.00 10.88 305 THR A N 1
ATOM 2286 C CA . THR A 1 305 ? 14.531 -6.765 12.100 1.00 10.88 305 THR A CA 1
ATOM 2287 C C . THR A 1 305 ? 13.379 -7.036 11.130 1.00 10.88 305 THR A C 1
ATOM 2288 O O . THR A 1 305 ? 13.156 -6.275 10.190 1.00 73.55 305 THR A O 1
ATOM 2292 N N . TYR A 1 306 ? 12.649 -8.125 11.372 1.00 32.87 306 TYR A N 1
ATOM 2293 C CA . TYR A 1 306 ? 11.512 -8.504 10.538 1.00 32.87 306 TYR A CA 1
ATOM 2294 C C . TYR A 1 306 ? 10.348 -8.979 11.401 1.00 32.87 306 TYR A C 1
ATOM 2295 O O . TYR A 1 306 ? 9.463 -9.683 10.921 1.00 16.07 306 TYR A O 1
ATOM 2304 N N . ASN A 1 307 ? 10.345 -8.600 12.675 1.00 13.61 307 ASN A N 1
ATOM 2305 C CA . ASN A 1 307 ? 9.279 -9.026 13.576 1.00 13.61 307 ASN A CA 1
ATOM 2306 C C . ASN A 1 307 ? 9.140 -8.120 14.796 1.00 13.61 307 ASN A C 1
ATOM 2307 O O . ASN A 1 307 ? 10.128 -7.589 15.305 1.00 100.00 307 ASN A O 1
ATOM 2312 N N . PRO A 1 308 ? 7.900 -7.925 15.276 1.00 8.71 308 PRO A N 1
ATOM 2313 C CA . PRO A 1 308 ? 7.636 -7.082 16.445 1.00 8.71 308 PRO A CA 1
ATOM 2314 C C . PRO A 1 308 ? 7.842 -7.874 17.733 1.00 8.71 308 PRO A C 1
ATOM 2315 O O . PRO A 1 308 ? 7.762 -7.330 18.838 1.00 37.91 308 PRO A O 1
ATOM 2319 N N . ARG A 1 309 ? 8.109 -9.167 17.568 1.00 39.32 309 ARG A N 1
ATOM 2320 C CA . ARG A 1 309 ? 8.330 -10.074 18.687 1.00 39.32 309 ARG A CA 1
ATOM 2321 C C . ARG A 1 309 ? 9.711 -10.719 18.604 1.00 39.32 309 ARG A C 1
ATOM 2322 O O . ARG A 1 309 ? 10.047 -11.378 17.618 1.00 100.00 309 ARG A O 1
ATOM 2330 N N . PRO A 1 310 ? 10.531 -10.535 19.648 1.00 39.82 310 PRO A N 1
ATOM 2331 C CA . PRO A 1 310 ? 11.882 -11.099 19.702 1.00 39.82 310 PRO A CA 1
ATOM 2332 C C . PRO A 1 310 ? 11.859 -12.520 20.258 1.00 39.82 310 PRO A C 1
ATOM 2333 O O . PRO A 1 310 ? 10.990 -12.862 21.064 1.00 21.97 310 PRO A O 1
ATOM 2337 N N . THR A 1 311 ? 12.814 -13.342 19.833 1.00 2.00 311 THR A N 1
ATOM 2338 C CA . THR A 1 311 ? 12.887 -14.718 20.312 1.00 2.00 311 THR A CA 1
ATOM 2339 C C . THR A 1 311 ? 13.467 -14.785 21.723 1.00 2.00 311 THR A C 1
ATOM 2340 O O . THR A 1 311 ? 14.223 -13.904 22.135 1.00 31.71 311 THR A O 1
ATOM 2344 N N . ARG A 1 312 ? 13.104 -15.833 22.458 1.00 27.92 312 ARG A N 1
ATOM 2345 C CA . ARG A 1 312 ? 13.575 -16.023 23.827 1.00 27.92 312 ARG A CA 1
ATOM 2346 C C . ARG A 1 312 ? 15.078 -15.824 23.944 1.00 27.92 312 ARG A C 1
ATOM 2347 O O . ARG A 1 312 ? 15.557 -15.184 24.880 1.00 24.50 312 ARG A O 1
ATOM 2355 N N . ALA A 1 313 ? 15.815 -16.382 22.988 1.00 27.80 313 ALA A N 1
ATOM 2356 C CA . ALA A 1 313 ? 17.269 -16.282 22.974 1.00 27.80 313 ALA A CA 1
ATOM 2357 C C . ALA A 1 313 ? 17.725 -14.837 22.835 1.00 27.80 313 ALA A C 1
ATOM 2358 O O . ALA A 1 313 ? 18.753 -14.444 23.387 1.00 31.50 313 ALA A O 1
ATOM 2360 N N . GLU A 1 314 ? 16.952 -14.050 22.097 1.00 44.62 314 GLU A N 1
ATOM 2361 C CA . GLU A 1 314 ? 17.281 -12.653 21.867 1.00 44.62 314 GLU A CA 1
ATOM 2362 C C . GLU A 1 314 ? 17.274 -11.817 23.135 1.00 44.62 314 GLU A C 1
ATOM 2363 O O . GLU A 1 314 ? 18.301 -11.251 23.507 1.00 8.96 314 GLU A O 1
ATOM 2369 N N . VAL A 1 315 ? 16.122 -11.729 23.794 1.00 3.61 315 VAL A N 1
ATOM 2370 C CA . VAL A 1 315 ? 16.033 -10.949 25.025 1.00 3.61 315 VAL A CA 1
ATOM 2371 C C . VAL A 1 315 ? 17.078 -11.455 26.018 1.00 3.61 315 VAL A C 1
ATOM 2372 O O . VAL A 1 315 ? 17.699 -10.670 26.736 1.00 8.86 315 VAL A O 1
ATOM 2376 N N . SER A 1 316 ? 17.282 -12.766 26.046 1.00 32.87 316 SER A N 1
ATOM 2377 C CA . SER A 1 316 ? 18.263 -13.353 26.946 1.00 32.87 316 SER A CA 1
ATOM 2378 C C . SER A 1 316 ? 19.628 -12.716 26.696 1.00 32.87 316 SER A C 1
ATOM 2379 O O . SER A 1 316 ? 20.310 -12.304 27.635 1.00 75.40 316 SER A O 1
ATOM 2382 N N . ASP A 1 317 ? 20.019 -12.635 25.427 1.00 2.00 317 ASP A N 1
ATOM 2383 C CA . ASP A 1 317 ? 21.304 -12.046 25.066 1.00 2.00 317 ASP A CA 1
ATOM 2384 C C . ASP A 1 317 ? 21.395 -10.622 25.581 1.00 2.00 317 ASP A C 1
ATOM 2385 O O . ASP A 1 317 ? 22.389 -10.229 26.196 1.00 9.92 317 ASP A O 1
ATOM 2390 N N . VAL A 1 318 ? 20.354 -9.846 25.318 1.00 35.33 318 VAL A N 1
ATOM 2391 C CA . VAL A 1 318 ? 20.325 -8.466 25.761 1.00 35.33 318 VAL A CA 1
ATOM 2392 C C . VAL A 1 318 ? 20.667 -8.420 27.244 1.00 35.33 318 VAL A C 1
ATOM 2393 O O . VAL A 1 318 ? 21.736 -7.955 27.628 1.00 13.23 318 VAL A O 1
ATOM 2397 N N . GLY A 1 319 ? 19.760 -8.931 28.066 1.00 2.00 319 GLY A N 1
ATOM 2398 C CA . GLY A 1 319 ? 19.962 -8.930 29.504 1.00 2.00 319 GLY A CA 1
ATOM 2399 C C . GLY A 1 319 ? 21.290 -9.491 29.972 1.00 2.00 319 GLY A C 1
ATOM 2400 O O . GLY A 1 319 ? 21.979 -8.870 30.782 1.00 61.12 319 GLY A O 1
ATOM 2401 N N . ASN A 1 320 ? 21.653 -10.667 29.475 1.00 38.99 320 ASN A N 1
ATOM 2402 C CA . ASN A 1 320 ? 22.906 -11.285 29.870 1.00 38.99 320 ASN A CA 1
ATOM 2403 C C . ASN A 1 320 ? 24.080 -10.377 29.548 1.00 38.99 320 ASN A C 1
ATOM 2404 O O . ASN A 1 320 ? 24.966 -10.183 30.381 1.00 12.40 320 ASN A O 1
ATOM 2409 N N . ALA A 1 321 ? 24.089 -9.822 28.341 1.00 10.16 321 ALA A N 1
ATOM 2410 C CA . ALA A 1 321 ? 25.161 -8.914 27.944 1.00 10.16 321 ALA A CA 1
ATOM 2411 C C . ALA A 1 321 ? 25.283 -7.856 29.040 1.00 10.16 321 ALA A C 1
ATOM 2412 O O . ALA A 1 321 ? 26.379 -7.522 29.476 1.00 2.00 321 ALA A O 1
ATOM 2414 N N . ILE A 1 322 ? 24.142 -7.349 29.492 1.00 2.00 322 ILE A N 1
ATOM 2415 C CA . ILE A 1 322 ? 24.109 -6.345 30.542 1.00 2.00 322 ILE A CA 1
ATOM 2416 C C . ILE A 1 322 ? 24.620 -6.951 31.845 1.00 2.00 322 ILE A C 1
ATOM 2417 O O . ILE A 1 322 ? 25.510 -6.395 32.488 1.00 25.50 322 ILE A O 1
ATOM 2422 N N . LEU A 1 323 ? 24.061 -8.097 32.224 1.00 22.96 323 LEU A N 1
ATOM 2423 C CA . LEU A 1 323 ? 24.454 -8.773 33.457 1.00 22.96 323 LEU A CA 1
ATOM 2424 C C . LEU A 1 323 ? 25.926 -9.159 33.485 1.00 22.96 323 LEU A C 1
ATOM 2425 O O . LEU A 1 323 ? 26.482 -9.384 34.554 1.00 2.00 323 LEU A O 1
ATOM 2430 N N . ASP A 1 324 ? 26.554 -9.241 32.314 1.00 2.00 324 ASP A N 1
ATOM 2431 C CA . ASP A 1 324 ? 27.971 -9.587 32.245 1.00 2.00 324 ASP A CA 1
ATOM 2432 C C . ASP A 1 324 ? 28.754 -8.392 32.753 1.00 2.00 324 ASP A C 1
ATOM 2433 O O . ASP A 1 324 ? 29.788 -8.539 33.408 1.00 29.58 324 ASP A O 1
ATOM 2438 N N . GLY A 1 325 ? 28.240 -7.204 32.444 1.00 39.63 325 GLY A N 1
ATOM 2439 C CA . GLY A 1 325 ? 28.882 -5.972 32.863 1.00 39.63 325 GLY A CA 1
ATOM 2440 C C . GLY A 1 325 ? 28.866 -4.935 31.756 1.00 39.63 325 GLY A C 1
ATOM 2441 O O . GLY A 1 325 ? 29.424 -3.847 31.903 1.00 62.93 325 GLY A O 1
ATOM 2442 N N . ALA A 1 326 ? 28.224 -5.277 30.644 1.00 5.67 326 ALA A N 1
ATOM 2443 C CA . ALA A 1 326 ? 28.131 -4.377 29.502 1.00 5.67 326 ALA A CA 1
ATOM 2444 C C . ALA A 1 326 ? 27.625 -2.992 29.892 1.00 5.67 326 ALA A C 1
ATOM 2445 O O . ALA A 1 326 ? 26.706 -2.846 30.701 1.00 20.24 326 ALA A O 1
ATOM 2447 N N . ASP A 1 327 ? 28.245 -1.976 29.303 1.00 28.92 327 ASP A N 1
ATOM 2448 C CA . ASP A 1 327 ? 27.887 -0.592 29.560 1.00 28.92 327 ASP A CA 1
ATOM 2449 C C . ASP A 1 327 ? 26.873 -0.156 28.521 1.00 28.92 327 ASP A C 1
ATOM 2450 O O . ASP A 1 327 ? 25.935 0.581 28.818 1.00 39.97 327 ASP A O 1
ATOM 2455 N N . CYS A 1 328 ? 27.072 -0.621 27.295 1.00 3.22 328 CYS A N 1
ATOM 2456 C CA . CYS A 1 328 ? 26.184 -0.274 26.201 1.00 3.22 328 CYS A CA 1
ATOM 2457 C C . CYS A 1 328 ? 25.824 -1.457 25.310 1.00 3.22 328 CYS A C 1
ATOM 2458 O O . CYS A 1 328 ? 26.671 -2.287 24.973 1.00 37.45 328 CYS A O 1
ATOM 2461 N N . VAL A 1 329 ? 24.550 -1.512 24.933 1.00 13.39 329 VAL A N 1
ATOM 2462 C CA . VAL A 1 329 ? 24.028 -2.555 24.068 1.00 13.39 329 VAL A CA 1
ATOM 2463 C C . VAL A 1 329 ? 23.395 -1.865 22.860 1.00 13.39 329 VAL A C 1
ATOM 2464 O O . VAL A 1 329 ? 22.343 -1.232 22.968 1.00 7.40 329 VAL A O 1
ATOM 2468 N N . MET A 1 330 ? 24.043 -1.987 21.708 1.00 14.56 330 MET A N 1
ATOM 2469 C CA . MET A 1 330 ? 23.555 -1.349 20.495 1.00 14.56 330 MET A CA 1
ATOM 2470 C C . MET A 1 330 ? 22.702 -2.219 19.567 1.00 14.56 330 MET A C 1
ATOM 2471 O O . MET A 1 330 ? 22.716 -3.450 19.644 1.00 20.22 330 MET A O 1
ATOM 2476 N N . LEU A 1 331 ? 21.957 -1.546 18.691 1.00 56.19 331 LEU A N 1
ATOM 2477 C CA . LEU A 1 331 ? 21.093 -2.188 17.708 1.00 56.19 331 LEU A CA 1
ATOM 2478 C C . LEU A 1 331 ? 21.646 -1.846 16.333 1.00 56.19 331 LEU A C 1
ATOM 2479 O O . LEU A 1 331 ? 21.818 -0.674 16.004 1.00 16.82 331 LEU A O 1
ATOM 2484 N N . SER A 1 332 ? 21.926 -2.866 15.531 1.00 52.49 332 SER A N 1
ATOM 2485 C CA . SER A 1 332 ? 22.472 -2.653 14.195 1.00 52.49 332 SER A CA 1
ATOM 2486 C C . SER A 1 332 ? 21.378 -2.479 13.143 1.00 52.49 332 SER A C 1
ATOM 2487 O O . SER A 1 332 ? 20.600 -1.523 13.195 1.00 38.71 332 SER A O 1
ATOM 2490 N N . GLY A 1 333 ? 21.325 -3.406 12.189 1.00 52.33 333 GLY A N 1
ATOM 2491 C CA . GLY A 1 333 ? 20.328 -3.336 11.135 1.00 52.33 333 GLY A CA 1
ATOM 2492 C C . GLY A 1 333 ? 18.915 -3.446 11.671 1.00 52.33 333 GLY A C 1
ATOM 2493 O O . GLY A 1 333 ? 17.944 -3.275 10.936 1.00 75.09 333 GLY A O 1
ATOM 2494 N N . GLU A 1 334 ? 18.803 -3.735 12.961 1.00 19.64 334 GLU A N 1
ATOM 2495 C CA . GLU A 1 334 ? 17.509 -3.867 13.605 1.00 19.64 334 GLU A CA 1
ATOM 2496 C C . GLU A 1 334 ? 16.743 -2.552 13.493 1.00 19.64 334 GLU A C 1
ATOM 2497 O O . GLU A 1 334 ? 15.510 -2.540 13.496 1.00 40.92 334 GLU A O 1
ATOM 2503 N N . THR A 1 335 ? 17.477 -1.447 13.385 1.00 13.55 335 THR A N 1
ATOM 2504 C CA . THR A 1 335 ? 16.859 -0.131 13.250 1.00 13.55 335 THR A CA 1
ATOM 2505 C C . THR A 1 335 ? 17.394 0.594 12.018 1.00 13.55 335 THR A C 1
ATOM 2506 O O . THR A 1 335 ? 16.893 1.654 11.642 1.00 34.31 335 THR A O 1
ATOM 2510 N N . ALA A 1 336 ? 18.414 0.017 11.393 1.00 2.00 336 ALA A N 1
ATOM 2511 C CA . ALA A 1 336 ? 19.007 0.607 10.201 1.00 2.00 336 ALA A CA 1
ATOM 2512 C C . ALA A 1 336 ? 18.318 0.104 8.928 1.00 2.00 336 ALA A C 1
ATOM 2513 O O . ALA A 1 336 ? 18.825 0.305 7.825 1.00 81.14 336 ALA A O 1
ATOM 2515 N N . LYS A 1 337 ? 17.168 -0.547 9.089 1.00 44.84 337 LYS A N 1
ATOM 2516 C CA . LYS A 1 337 ? 16.413 -1.075 7.955 1.00 44.84 337 LYS A CA 1
ATOM 2517 C C . LYS A 1 337 ? 15.261 -1.966 8.411 1.00 44.84 337 LYS A C 1
ATOM 2518 O O . LYS A 1 337 ? 14.320 -2.222 7.656 1.00 43.30 337 LYS A O 1
ATOM 2524 N N . GLY A 1 338 ? 15.344 -2.435 9.651 1.00 37.64 338 GLY A N 1
ATOM 2525 C CA . GLY A 1 338 ? 14.311 -3.296 10.195 1.00 37.64 338 GLY A CA 1
ATOM 2526 C C . GLY A 1 338 ? 12.911 -2.725 10.086 1.00 37.64 338 GLY A C 1
ATOM 2527 O O . GLY A 1 338 ? 12.707 -1.516 10.195 1.00 10.30 338 GLY A O 1
ATOM 2528 N N . ASN A 1 339 ? 11.940 -3.607 9.872 1.00 47.61 339 ASN A N 1
ATOM 2529 C CA . ASN A 1 339 ? 10.546 -3.208 9.746 1.00 47.61 339 ASN A CA 1
ATOM 2530 C C . ASN A 1 339 ? 9.920 -2.930 11.110 1.00 47.61 339 ASN A C 1
ATOM 2531 O O . ASN A 1 339 ? 8.721 -2.681 11.213 1.00 76.08 339 ASN A O 1
ATOM 2536 N N . TYR A 1 340 ? 10.738 -2.984 12.154 1.00 41.21 340 TYR A N 1
ATOM 2537 C CA . TYR A 1 340 ? 10.268 -2.729 13.510 1.00 41.21 340 TYR A CA 1
ATOM 2538 C C . TYR A 1 340 ? 11.404 -2.120 14.320 1.00 41.21 340 TYR A C 1
ATOM 2539 O O . TYR A 1 340 ? 12.057 -2.807 15.102 1.00 56.31 340 TYR A O 1
ATOM 2548 N N . PRO A 1 341 ? 11.659 -0.814 14.133 1.00 38.59 341 PRO A N 1
ATOM 2549 C CA . PRO A 1 341 ? 12.728 -0.109 14.849 1.00 38.59 341 PRO A CA 1
ATOM 2550 C C . PRO A 1 341 ? 12.372 0.264 16.283 1.00 38.59 341 PRO A C 1
ATOM 2551 O O . PRO A 1 341 ? 12.960 -0.254 17.229 1.00 72.78 341 PRO A O 1
ATOM 2555 N N . ILE A 1 342 ? 11.410 1.168 16.437 1.00 8.25 342 ILE A N 1
ATOM 2556 C CA . ILE A 1 342 ? 10.983 1.609 17.765 1.00 8.25 342 ILE A CA 1
ATOM 2557 C C . ILE A 1 342 ? 10.641 0.428 18.662 1.00 8.25 342 ILE A C 1
ATOM 2558 O O . ILE A 1 342 ? 10.905 0.456 19.863 1.00 29.76 342 ILE A O 1
ATOM 2563 N N . ASN A 1 343 ? 10.064 -0.610 18.070 1.00 81.85 343 ASN A N 1
ATOM 2564 C CA . ASN A 1 343 ? 9.687 -1.808 18.810 1.00 81.85 343 ASN A CA 1
ATOM 2565 C C . ASN A 1 343 ? 10.930 -2.516 19.352 1.00 81.85 343 ASN A C 1
ATOM 2566 O O . ASN A 1 343 ? 10.955 -2.951 20.506 1.00 23.38 343 ASN A O 1
ATOM 2571 N N . ALA A 1 344 ? 11.957 -2.627 18.514 1.00 21.60 344 ALA A N 1
ATOM 2572 C CA . ALA A 1 344 ? 13.205 -3.265 18.917 1.00 21.60 344 ALA A CA 1
ATOM 2573 C C . ALA A 1 344 ? 13.757 -2.523 20.129 1.00 21.60 344 ALA A C 1
ATOM 2574 O O . ALA A 1 344 ? 13.939 -3.107 21.203 1.00 14.35 344 ALA A O 1
ATOM 2576 N N . VAL A 1 345 ? 14.019 -1.231 19.947 1.00 2.00 345 VAL A N 1
ATOM 2577 C CA . VAL A 1 345 ? 14.536 -0.395 21.016 1.00 2.00 345 VAL A CA 1
ATOM 2578 C C . VAL A 1 345 ? 13.749 -0.661 22.287 1.00 2.00 345 VAL A C 1
ATOM 2579 O O . VAL A 1 345 ? 14.314 -1.038 23.308 1.00 8.13 345 VAL A O 1
ATOM 2583 N N . THR A 1 346 ? 12.440 -0.470 22.222 1.00 2.00 346 THR A N 1
ATOM 2584 C CA . THR A 1 346 ? 11.595 -0.690 23.386 1.00 2.00 346 THR A CA 1
ATOM 2585 C C . THR A 1 346 ? 11.903 -2.018 24.065 1.00 2.00 346 THR A C 1
ATOM 2586 O O . THR A 1 346 ? 12.214 -2.055 25.258 1.00 20.06 346 THR A O 1
ATOM 2590 N N . THR A 1 347 ? 11.821 -3.105 23.302 1.00 7.98 347 THR A N 1
ATOM 2591 C CA . THR A 1 347 ? 12.089 -4.433 23.842 1.00 7.98 347 THR A CA 1
ATOM 2592 C C . THR A 1 347 ? 13.430 -4.479 24.553 1.00 7.98 347 THR A C 1
ATOM 2593 O O . THR A 1 347 ? 13.582 -5.162 25.570 1.00 32.32 347 THR A O 1
ATOM 2597 N N . MET A 1 348 ? 14.407 -3.757 24.010 1.00 29.96 348 MET A N 1
ATOM 2598 C CA . MET A 1 348 ? 15.733 -3.710 24.613 1.00 29.96 348 MET A CA 1
ATOM 2599 C C . MET A 1 348 ? 15.606 -3.064 25.977 1.00 29.96 348 MET A C 1
ATOM 2600 O O . MET A 1 348 ? 15.806 -3.705 27.001 1.00 5.33 348 MET A O 1
ATOM 2605 N N . ALA A 1 349 ? 15.249 -1.790 25.981 1.00 4.11 349 ALA A N 1
ATOM 2606 C CA . ALA A 1 349 ? 15.100 -1.049 27.222 1.00 4.11 349 ALA A CA 1
ATOM 2607 C C . ALA A 1 349 ? 14.383 -1.857 28.299 1.00 4.11 349 ALA A C 1
ATOM 2608 O O . ALA A 1 349 ? 14.872 -1.973 29.424 1.00 15.86 349 ALA A O 1
ATOM 2610 N N . GLU A 1 350 ? 13.229 -2.415 27.952 1.00 28.24 350 GLU A N 1
ATOM 2611 C CA . GLU A 1 350 ? 12.449 -3.199 28.903 1.00 28.24 350 GLU A CA 1
ATOM 2612 C C . GLU A 1 350 ? 13.275 -4.346 29.465 1.00 28.24 350 GLU A C 1
ATOM 2613 O O . GLU A 1 350 ? 13.231 -4.633 30.662 1.00 79.90 350 GLU A O 1
ATOM 2619 N N . THR A 1 351 ? 14.027 -4.999 28.587 1.00 31.80 351 THR A N 1
ATOM 2620 C CA . THR A 1 351 ? 14.875 -6.109 28.988 1.00 31.80 351 THR A CA 1
ATOM 2621 C C . THR A 1 351 ? 15.982 -5.586 29.889 1.00 31.80 351 THR A C 1
ATOM 2622 O O . THR A 1 351 ? 16.339 -6.216 30.885 1.00 36.68 351 THR A O 1
ATOM 2626 N N . ALA A 1 352 ? 16.518 -4.425 29.528 1.00 11.13 352 ALA A N 1
ATOM 2627 C CA . ALA A 1 352 ? 17.588 -3.798 30.290 1.00 11.13 352 ALA A CA 1
ATOM 2628 C C . ALA A 1 352 ? 17.148 -3.487 31.714 1.00 11.13 352 ALA A C 1
ATOM 2629 O O . ALA A 1 352 ? 17.934 -3.616 32.643 1.00 6.33 352 ALA A O 1
ATOM 2631 N N . VAL A 1 353 ? 15.894 -3.091 31.897 1.00 5.18 353 VAL A N 1
ATOM 2632 C CA . VAL A 1 353 ? 15.417 -2.772 33.236 1.00 5.18 353 VAL A CA 1
ATOM 2633 C C . VAL A 1 353 ? 15.505 -3.977 34.155 1.00 5.18 353 VAL A C 1
ATOM 2634 O O . VAL A 1 353 ? 15.947 -3.862 35.293 1.00 17.37 353 VAL A O 1
ATOM 2638 N N . ILE A 1 354 ? 15.087 -5.135 33.658 1.00 69.26 354 ILE A N 1
ATOM 2639 C CA . ILE A 1 354 ? 15.124 -6.358 34.451 1.00 69.26 354 ILE A CA 1
ATOM 2640 C C . ILE A 1 354 ? 16.559 -6.825 34.677 1.00 69.26 354 ILE A C 1
ATOM 2641 O O . ILE A 1 354 ? 16.938 -7.155 35.800 1.00 4.50 354 ILE A O 1
ATOM 2646 N N . ALA A 1 355 ? 17.353 -6.846 33.611 1.00 5.34 355 ALA A N 1
ATOM 2647 C CA . ALA A 1 355 ? 18.743 -7.273 33.703 1.00 5.34 355 ALA A CA 1
ATOM 2648 C C . ALA A 1 355 ? 19.441 -6.644 34.910 1.00 5.34 355 ALA A C 1
ATOM 2649 O O . ALA A 1 355 ? 19.878 -7.350 35.820 1.00 52.99 355 ALA A O 1
ATOM 2651 N N . GLU A 1 356 ? 19.538 -5.316 34.920 1.00 6.08 356 GLU A N 1
ATOM 2652 C CA . GLU A 1 356 ? 20.191 -4.612 36.018 1.00 6.08 356 GLU A CA 1
ATOM 2653 C C . GLU A 1 356 ? 19.377 -4.672 37.301 1.00 6.08 356 GLU A C 1
ATOM 2654 O O . GLU A 1 356 ? 19.771 -4.096 38.319 1.00 2.00 356 GLU A O 1
ATOM 2660 N N . GLN A 1 357 ? 18.240 -5.358 37.251 1.00 2.00 357 GLN A N 1
ATOM 2661 C CA . GLN A 1 357 ? 17.375 -5.479 38.421 1.00 2.00 357 GLN A CA 1
ATOM 2662 C C . GLN A 1 357 ? 17.713 -6.755 39.176 1.00 2.00 357 GLN A C 1
ATOM 2663 O O . GLN A 1 357 ? 17.331 -6.928 40.332 1.00 51.27 357 GLN A O 1
ATOM 2669 N N . ALA A 1 358 ? 18.433 -7.646 38.505 1.00 43.36 358 ALA A N 1
ATOM 2670 C CA . ALA A 1 358 ? 18.827 -8.917 39.093 1.00 43.36 358 ALA A CA 1
ATOM 2671 C C . ALA A 1 358 ? 20.341 -8.994 39.208 1.00 43.36 358 ALA A C 1
ATOM 2672 O O . ALA A 1 358 ? 20.931 -10.049 38.988 1.00 55.79 358 ALA A O 1
ATOM 2674 N N . ILE A 1 359 ? 20.968 -7.872 39.548 1.00 36.63 359 ILE A N 1
ATOM 2675 C CA . ILE A 1 359 ? 22.418 -7.827 39.695 1.00 36.63 359 ILE A CA 1
ATOM 2676 C C . ILE A 1 359 ? 22.812 -7.795 41.166 1.00 36.63 359 ILE A C 1
ATOM 2677 O O . ILE A 1 359 ? 22.041 -7.342 42.015 1.00 18.34 359 ILE A O 1
ATOM 2682 N N . ALA A 1 360 ? 24.012 -8.288 41.458 1.00 88.91 360 ALA A N 1
ATOM 2683 C CA . ALA A 1 360 ? 24.538 -8.311 42.820 1.00 88.91 360 ALA A CA 1
ATOM 2684 C C . ALA A 1 360 ? 25.476 -7.120 42.971 1.00 88.91 360 ALA A C 1
ATOM 2685 O O . ALA A 1 360 ? 26.661 -7.205 42.651 1.00 24.93 360 ALA A O 1
ATOM 2687 N N . TYR A 1 361 ? 24.937 -6.015 43.471 1.00 31.86 361 TYR A N 1
ATOM 2688 C CA . TYR A 1 361 ? 25.703 -4.787 43.625 1.00 31.86 361 TYR A CA 1
ATOM 2689 C C . TYR A 1 361 ? 26.698 -4.774 44.772 1.00 31.86 361 TYR A C 1
ATOM 2690 O O . TYR A 1 361 ? 27.889 -4.544 44.553 1.00 27.24 361 TYR A O 1
ATOM 2699 N N . LEU A 1 362 ? 26.219 -5.011 45.99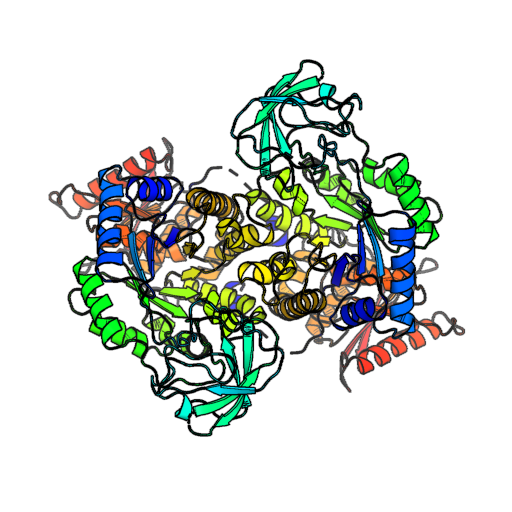2 1.00 9.81 362 LEU A N 1
ATOM 2700 C CA . LEU A 1 362 ? 27.100 -5.002 47.162 1.00 9.81 362 LEU A CA 1
ATOM 2701 C C . LEU A 1 362 ? 28.341 -5.863 46.956 1.00 9.81 362 LEU A C 1
ATOM 2702 O O . LEU A 1 362 ? 29.463 -5.376 47.063 1.00 80.57 362 LEU A O 1
ATOM 2707 N N . PRO A 1 363 ? 28.154 -7.158 46.663 1.00 13.76 363 PRO A N 1
ATOM 2708 C CA . PRO A 1 363 ? 29.310 -8.029 46.449 1.00 13.76 363 PRO A CA 1
ATOM 2709 C C . PRO A 1 363 ? 30.152 -7.630 45.236 1.00 13.76 363 PRO A C 1
ATOM 2710 O O . PRO A 1 363 ? 31.375 -7.535 45.324 1.00 31.04 363 PRO A O 1
ATOM 2714 N N . ASN A 1 364 ? 29.503 -7.401 44.104 1.00 21.85 364 ASN A N 1
ATOM 2715 C CA . ASN A 1 364 ? 30.234 -7.023 42.905 1.00 21.85 364 ASN A CA 1
ATOM 2716 C C . ASN A 1 364 ? 31.156 -5.844 43.181 1.00 21.85 364 ASN A C 1
ATOM 2717 O O . ASN A 1 364 ? 32.297 -5.818 42.719 1.00 33.31 364 ASN A O 1
ATOM 2722 N N . TYR A 1 365 ? 30.657 -4.868 43.934 1.00 80.59 365 TYR A N 1
ATOM 2723 C CA . TYR A 1 365 ? 31.447 -3.694 44.276 1.00 80.59 365 TYR A CA 1
ATOM 2724 C C . TYR A 1 365 ? 32.687 -4.135 45.052 1.00 80.59 365 TYR A C 1
ATOM 2725 O O . TYR A 1 365 ? 33.782 -3.600 44.849 1.00 34.25 365 TYR A O 1
ATOM 2734 N N . ASP A 1 366 ? 32.502 -5.115 45.936 1.00 8.24 366 ASP A N 1
ATOM 2735 C CA . ASP A 1 366 ? 33.591 -5.651 46.747 1.00 8.24 366 ASP A CA 1
ATOM 2736 C C . ASP A 1 366 ? 34.650 -6.255 45.826 1.00 8.24 366 ASP A C 1
ATOM 2737 O O . ASP A 1 366 ? 35.833 -5.951 45.943 1.00 2.00 366 ASP A O 1
ATOM 2742 N N . ASP A 1 367 ? 34.206 -7.105 44.906 1.00 2.00 367 ASP A N 1
ATOM 2743 C CA . ASP A 1 367 ? 35.094 -7.761 43.947 1.00 2.00 367 ASP A CA 1
ATOM 2744 C C . ASP A 1 367 ? 35.871 -6.710 43.163 1.00 2.00 367 ASP A C 1
ATOM 2745 O O . ASP A 1 367 ? 37.093 -6.788 43.036 1.00 36.47 367 ASP A O 1
ATOM 2750 N N . MET A 1 368 ? 35.144 -5.730 42.640 1.00 35.76 368 MET A N 1
ATOM 2751 C CA . MET A 1 368 ? 35.740 -4.649 41.871 1.00 35.76 368 MET A CA 1
ATOM 2752 C C . MET A 1 368 ? 36.746 -3.870 42.718 1.00 35.76 368 MET A C 1
ATOM 2753 O O . MET A 1 368 ? 37.860 -3.582 42.273 1.00 27.94 368 MET A O 1
ATOM 2758 N N . ARG A 1 369 ? 36.347 -3.536 43.942 1.00 2.00 369 ARG A N 1
ATOM 2759 C CA . ARG A 1 369 ? 37.212 -2.786 44.842 1.00 2.00 369 ARG A CA 1
ATOM 2760 C C . ARG A 1 369 ? 38.274 -3.658 45.488 1.00 2.00 369 ARG A C 1
ATOM 2761 O O . ARG A 1 369 ? 39.063 -3.176 46.294 1.00 6.44 369 ARG A O 1
ATOM 2769 N N . ASN A 1 370 ? 38.286 -4.942 45.152 1.00 5.26 370 ASN A N 1
ATOM 2770 C CA . ASN A 1 370 ? 39.266 -5.853 45.725 1.00 5.26 370 ASN A CA 1
ATOM 2771 C C . ASN A 1 370 ? 40.386 -6.116 44.739 1.00 5.26 370 ASN A C 1
ATOM 2772 O O . ASN A 1 370 ? 41.507 -6.441 45.132 1.00 15.08 370 ASN A O 1
ATOM 2777 N N . CYS A 1 371 ? 40.083 -5.984 43.454 1.00 2.00 371 CYS A N 1
ATOM 2778 C CA . CYS A 1 371 ? 41.096 -6.187 42.432 1.00 2.00 371 CYS A CA 1
ATOM 2779 C C . CYS A 1 371 ? 41.784 -4.840 42.276 1.00 2.00 371 CYS A C 1
ATOM 2780 O O . CYS A 1 371 ? 42.468 -4.556 41.292 1.00 48.33 371 CYS A O 1
ATOM 2783 N N . THR A 1 372 ? 41.562 -4.024 43.301 1.00 92.29 372 THR A N 1
ATOM 2784 C CA . THR A 1 372 ? 42.105 -2.682 43.462 1.00 92.29 372 THR A CA 1
ATOM 2785 C C . THR A 1 372 ? 42.200 -2.578 44.993 1.00 92.29 372 THR A C 1
ATOM 2786 O O . THR A 1 372 ? 41.593 -3.380 45.700 1.00 76.12 372 THR A O 1
ATOM 2790 N N . PRO A 1 373 ? 42.938 -1.593 45.528 1.00 2.01 373 PRO A N 1
ATOM 2791 C CA . PRO A 1 373 ? 43.707 -0.544 44.857 1.00 2.01 373 PRO A CA 1
ATOM 2792 C C . PRO A 1 373 ? 45.095 -0.999 44.442 1.00 2.01 373 PRO A C 1
ATOM 2793 O O . PRO A 1 373 ? 45.243 -1.862 43.573 1.00 30.04 373 PRO A O 1
ATOM 2797 N N . LYS A 1 374 ? 46.094 -0.386 45.077 1.00 16.07 374 LYS A N 1
ATOM 2798 C CA . LYS A 1 374 ? 47.508 -0.672 44.859 1.00 16.07 374 LYS A CA 1
ATOM 2799 C C . LYS A 1 374 ? 48.482 0.483 45.092 1.00 16.07 374 LYS A C 1
ATOM 2800 O O . LYS A 1 374 ? 49.682 0.318 44.854 1.00 28.95 374 LYS A O 1
ATOM 2806 N N . PRO A 1 375 ? 48.012 1.652 45.567 1.00 37.52 375 PRO A N 1
ATOM 2807 C CA . PRO A 1 375 ? 46.660 2.067 45.936 1.00 37.52 375 PRO A CA 1
ATOM 2808 C C . PRO A 1 375 ? 45.989 2.835 44.805 1.00 37.52 375 PRO A C 1
ATOM 2809 O O . PRO A 1 375 ? 46.645 3.251 43.844 1.00 6.61 375 PRO A O 1
ATOM 2813 N N . THR A 1 376 ? 44.678 3.025 44.942 1.00 70.51 376 THR A N 1
ATOM 2814 C CA . THR A 1 376 ? 43.865 3.728 43.958 1.00 70.51 376 THR A CA 1
ATOM 2815 C C . THR A 1 376 ? 44.277 5.183 43.816 1.00 70.51 376 THR A C 1
ATOM 2816 O O . THR A 1 376 ? 45.131 5.677 44.556 1.00 38.16 376 THR A O 1
ATOM 2820 N N . SER A 1 377 ? 43.656 5.865 42.859 1.00 30.66 377 SER A N 1
ATOM 2821 C CA . SER A 1 377 ? 43.932 7.276 42.621 1.00 30.66 377 SER A CA 1
ATOM 2822 C C . SER A 1 377 ? 42.897 8.089 43.385 1.00 30.66 377 SER A C 1
ATOM 2823 O O . SER A 1 377 ? 41.773 7.631 43.610 1.00 15.84 377 SER A O 1
ATOM 2826 N N . THR A 1 378 ? 43.281 9.297 43.775 1.00 28.80 378 THR A N 1
ATOM 2827 C CA . THR A 1 378 ? 42.406 10.173 44.539 1.00 28.80 378 THR A CA 1
ATOM 2828 C C . THR A 1 378 ? 40.967 10.226 44.052 1.00 28.80 378 THR A C 1
ATOM 2829 O O . THR A 1 378 ? 40.041 10.027 44.838 1.00 38.65 378 THR A O 1
ATOM 2833 N N . THR A 1 379 ? 40.773 10.498 42.766 1.00 29.80 379 THR A N 1
ATOM 2834 C CA . THR A 1 379 ? 39.423 10.574 42.226 1.00 29.80 379 THR A CA 1
ATOM 2835 C C . THR A 1 379 ? 38.745 9.197 42.207 1.00 29.80 379 THR A C 1
ATOM 2836 O O . THR A 1 379 ? 37.520 9.103 42.317 1.00 49.68 379 THR A O 1
ATOM 2840 N N . GLU A 1 380 ? 39.537 8.131 42.088 1.00 3.75 380 GLU A N 1
ATOM 2841 C CA . GLU A 1 380 ? 38.992 6.771 42.088 1.00 3.75 380 GLU A CA 1
ATOM 2842 C C . GLU A 1 380 ? 38.672 6.361 43.518 1.00 3.75 380 GLU A C 1
ATOM 2843 O O . GLU A 1 380 ? 37.708 5.646 43.781 1.00 2.38 380 GLU A O 1
ATOM 2849 N N . THR A 1 381 ? 39.504 6.825 44.435 1.00 2.00 381 THR A N 1
ATOM 2850 C CA . THR A 1 381 ? 39.343 6.535 45.844 1.00 2.00 381 THR A CA 1
ATOM 2851 C C . THR A 1 381 ? 38.038 7.074 46.395 1.00 2.00 381 THR A C 1
ATOM 2852 O O . THR A 1 381 ? 37.392 6.441 47.229 1.00 2.00 381 THR A O 1
ATOM 2856 N N . VAL A 1 382 ? 37.663 8.263 45.942 1.00 68.82 382 VAL A N 1
ATOM 2857 C CA . VAL A 1 382 ? 36.431 8.889 46.400 1.00 68.82 382 VAL A CA 1
ATOM 2858 C C . VAL A 1 382 ? 35.263 8.319 45.611 1.00 68.82 382 VAL A C 1
ATOM 2859 O O . VAL A 1 382 ? 34.129 8.292 46.090 1.00 2.00 382 VAL A O 1
ATOM 2863 N N . ALA A 1 383 ? 35.545 7.863 44.394 1.00 37.90 383 ALA A N 1
ATOM 2864 C CA . ALA A 1 383 ? 34.505 7.272 43.564 1.00 37.90 383 ALA A CA 1
ATOM 2865 C C . ALA A 1 383 ? 34.048 6.008 44.280 1.00 37.90 383 ALA A C 1
ATOM 2866 O O . ALA A 1 383 ? 32.857 5.806 44.501 1.00 2.00 383 ALA A O 1
ATOM 2868 N N . ALA A 1 384 ? 35.007 5.169 44.657 1.00 2.00 384 ALA A N 1
ATOM 2869 C CA . ALA A 1 384 ? 34.697 3.937 45.363 1.00 2.00 384 ALA A CA 1
ATOM 2870 C C . ALA A 1 384 ? 34.032 4.293 46.686 1.00 2.00 384 ALA A C 1
ATOM 2871 O O . ALA A 1 384 ? 32.958 3.790 47.009 1.00 30.92 384 ALA A O 1
ATOM 2873 N N . SER A 1 385 ? 34.678 5.172 47.442 1.00 6.08 385 SER A N 1
ATOM 2874 C CA . SER A 1 385 ? 34.159 5.616 48.729 1.00 6.08 385 SER A CA 1
ATOM 2875 C C . SER A 1 385 ? 32.743 6.170 48.576 1.00 6.08 385 SER A C 1
ATOM 2876 O O . SER A 1 385 ? 31.895 5.994 49.453 1.00 2.00 385 SER A O 1
ATOM 2879 N N . ALA A 1 386 ? 32.500 6.843 47.453 1.00 17.70 386 ALA A N 1
ATOM 2880 C CA . ALA A 1 386 ? 31.196 7.427 47.168 1.00 17.70 386 ALA A CA 1
ATOM 2881 C C . ALA A 1 386 ? 30.155 6.325 47.062 1.00 17.70 386 ALA A C 1
ATOM 2882 O O . ALA A 1 386 ? 29.109 6.376 47.719 1.00 14.19 386 ALA A O 1
ATOM 2884 N N . VAL A 1 387 ? 30.450 5.329 46.229 1.00 2.00 387 VAL A N 1
ATOM 2885 C CA . VAL A 1 387 ? 29.554 4.193 46.036 1.00 2.00 387 VAL A CA 1
ATOM 2886 C C . VAL A 1 387 ? 29.355 3.467 47.364 1.00 2.00 387 VAL A C 1
ATOM 2887 O O . VAL A 1 387 ? 28.275 2.958 47.652 1.00 2.00 387 VAL A O 1
ATOM 2891 N N . ALA A 1 388 ? 30.408 3.425 48.173 1.00 16.86 388 ALA A N 1
ATOM 2892 C CA . ALA A 1 388 ? 30.344 2.771 49.470 1.00 16.86 388 ALA A CA 1
ATOM 2893 C C . ALA A 1 388 ? 29.205 3.359 50.293 1.00 16.86 388 ALA A C 1
ATOM 2894 O O . ALA A 1 388 ? 28.310 2.640 50.740 1.00 18.01 388 ALA A O 1
ATOM 2896 N N . ALA A 1 389 ? 29.251 4.674 50.483 1.00 79.65 389 ALA A N 1
ATOM 2897 C CA . ALA A 1 389 ? 28.240 5.390 51.253 1.00 79.65 389 ALA A CA 1
ATOM 2898 C C . ALA A 1 389 ? 26.835 5.048 50.775 1.00 79.65 389 ALA A C 1
ATOM 2899 O O . ALA A 1 389 ? 25.909 4.902 51.579 1.00 2.14 389 ALA A O 1
ATOM 2901 N N . VAL A 1 390 ? 26.680 4.926 49.462 1.00 6.06 390 VAL A N 1
ATOM 2902 C CA . VAL A 1 390 ? 25.386 4.593 48.882 1.00 6.06 390 VAL A CA 1
ATOM 2903 C C . VAL A 1 390 ? 24.784 3.376 49.575 1.00 6.06 390 VAL A C 1
ATOM 2904 O O . VAL A 1 390 ? 23.698 3.454 50.159 1.00 3.61 390 VAL A O 1
ATOM 2908 N N . PHE A 1 391 ? 25.504 2.255 49.507 1.00 4.98 391 PHE A N 1
ATOM 2909 C CA . PHE A 1 391 ? 25.063 0.996 50.103 1.00 4.98 391 PHE A CA 1
ATOM 2910 C C . PHE A 1 391 ? 24.758 1.127 51.585 1.00 4.98 391 PHE A C 1
ATOM 2911 O O . PHE A 1 391 ? 23.921 0.404 52.118 1.00 2.00 391 PHE A O 1
ATOM 2919 N N . GLU A 1 392 ? 25.435 2.055 52.248 1.00 2.00 392 GLU A N 1
ATOM 2920 C CA . GLU A 1 392 ? 25.228 2.258 53.673 1.00 2.00 392 GLU A CA 1
ATOM 2921 C C . GLU A 1 392 ? 23.955 3.044 53.973 1.00 2.00 392 GLU A C 1
ATOM 2922 O O . GLU A 1 392 ? 23.030 2.531 54.596 1.00 64.09 392 GLU A O 1
ATOM 2928 N N . GLN A 1 393 ? 23.917 4.294 53.525 1.00 81.85 393 GLN A N 1
ATOM 2929 C CA . GLN A 1 393 ? 22.766 5.161 53.750 1.00 81.85 393 GLN A CA 1
ATOM 2930 C C . GLN A 1 393 ? 21.596 4.775 52.859 1.00 81.85 393 GLN A C 1
ATOM 2931 O O . GLN A 1 393 ? 20.464 5.210 53.082 1.00 44.13 393 GLN A O 1
ATOM 2937 N N . LYS A 1 394 ? 21.877 3.957 51.851 1.00 21.34 394 LYS A N 1
ATOM 2938 C CA . LYS A 1 394 ? 20.855 3.543 50.900 1.00 21.34 394 LYS A CA 1
ATOM 2939 C C . LYS A 1 394 ? 20.421 4.802 50.152 1.00 21.34 394 LYS A C 1
ATOM 2940 O O . LYS A 1 394 ? 19.242 5.153 50.122 1.00 27.17 394 LYS A O 1
ATOM 2946 N N . ALA A 1 395 ? 21.402 5.480 49.562 1.00 25.52 395 ALA A N 1
ATOM 2947 C CA . ALA A 1 395 ? 21.178 6.716 48.816 1.00 25.52 395 ALA A CA 1
ATOM 2948 C C . ALA A 1 395 ? 20.388 6.479 47.541 1.00 25.52 395 ALA A C 1
ATOM 2949 O O . ALA A 1 395 ? 20.691 5.573 46.769 1.00 47.57 395 ALA A O 1
ATOM 2951 N N . LYS A 1 396 ? 19.378 7.312 47.324 1.00 18.25 396 LYS A N 1
ATOM 2952 C CA . LYS A 1 396 ? 18.531 7.199 46.145 1.00 18.25 396 LYS A CA 1
ATOM 2953 C C . LYS A 1 396 ? 19.179 7.819 44.915 1.00 18.25 396 LYS A C 1
ATOM 2954 O O . LYS A 1 396 ? 18.611 7.778 43.824 1.00 77.49 396 LYS A O 1
ATOM 2960 N N . ALA A 1 397 ? 20.368 8.389 45.094 1.00 20.08 397 ALA A N 1
ATOM 2961 C CA . ALA A 1 397 ? 21.091 9.022 43.993 1.00 20.08 397 ALA A CA 1
ATOM 2962 C C . ALA A 1 397 ? 22.422 9.634 44.421 1.00 20.08 397 ALA A C 1
ATOM 2963 O O . ALA A 1 397 ? 22.581 10.084 45.557 1.00 36.43 397 ALA A O 1
ATOM 2965 N N . ILE A 1 398 ? 23.372 9.655 43.491 1.00 2.00 398 ILE A N 1
ATOM 2966 C CA . ILE A 1 398 ? 24.695 10.214 43.744 1.00 2.00 398 ILE A CA 1
ATOM 2967 C C . ILE A 1 398 ? 25.004 11.300 42.712 1.00 2.00 398 ILE A C 1
ATOM 2968 O O . ILE A 1 398 ? 25.252 11.008 41.541 1.00 66.12 398 ILE A O 1
ATOM 2973 N N . ILE A 1 399 ? 24.977 12.555 43.157 1.00 6.87 399 ILE A N 1
ATOM 2974 C CA . ILE A 1 399 ? 25.235 13.693 42.279 1.00 6.87 399 ILE A CA 1
ATOM 2975 C C . ILE A 1 399 ? 26.719 13.929 42.105 1.00 6.87 399 ILE A C 1
ATOM 2976 O O . ILE A 1 399 ? 27.459 13.999 43.083 1.00 3.42 399 ILE A O 1
ATOM 2981 N N . VAL A 1 400 ? 27.155 14.066 40.860 1.00 2.23 400 VAL A N 1
ATOM 2982 C CA . VAL A 1 400 ? 28.567 14.295 40.581 1.00 2.23 400 VAL A CA 1
ATOM 2983 C C . VAL A 1 400 ? 28.750 15.215 39.383 1.00 2.23 400 VAL A C 1
ATOM 2984 O O . VAL A 1 400 ? 28.290 14.918 38.278 1.00 24.90 400 VAL A O 1
ATOM 2988 N N . LEU A 1 401 ? 29.422 16.335 39.608 1.00 9.61 401 LEU A N 1
ATOM 2989 C CA . LEU A 1 401 ? 29.682 17.274 38.533 1.00 9.61 401 LEU A CA 1
ATOM 2990 C C . LEU A 1 401 ? 31.097 17.032 38.029 1.00 9.61 401 LEU A C 1
ATOM 2991 O O . LEU A 1 401 ? 32.008 16.772 38.813 1.00 18.05 401 LEU A O 1
ATOM 2996 N N . SER A 1 402 ? 31.274 17.100 36.718 1.00 2.00 402 SER A N 1
ATOM 2997 C CA . SER A 1 402 ? 32.581 16.900 36.124 1.00 2.00 402 SER A CA 1
ATOM 2998 C C . SER A 1 402 ? 32.577 17.485 34.724 1.00 2.00 402 SER A C 1
ATOM 2999 O O . SER A 1 402 ? 31.519 17.648 34.123 1.00 20.06 402 SER A O 1
ATOM 3002 N N . THR A 1 403 ? 33.758 17.798 34.206 1.00 18.96 403 THR A N 1
ATOM 3003 C CA . THR A 1 403 ? 33.878 18.389 32.879 1.00 18.96 403 THR A CA 1
ATOM 3004 C C . THR A 1 403 ? 34.601 17.504 31.867 1.00 18.96 403 THR A C 1
ATOM 3005 O O . THR A 1 403 ? 34.510 17.734 30.662 1.00 24.70 403 THR A O 1
ATOM 3009 N N . SER A 1 404 ? 35.315 16.496 32.356 1.00 20.44 404 SER A N 1
ATOM 3010 C CA . SER A 1 404 ? 36.057 15.584 31.490 1.00 20.44 404 SER A CA 1
ATOM 3011 C C . SER A 1 404 ? 35.410 14.205 31.455 1.00 20.44 404 SER A C 1
ATOM 3012 O O . SER A 1 404 ? 35.840 13.323 30.712 1.00 84.27 404 SER A O 1
ATOM 3015 N N . GLY A 1 405 ? 34.373 14.032 32.266 1.00 16.66 405 GLY A N 1
ATOM 3016 C CA . GLY A 1 405 ? 33.677 12.762 32.322 1.00 16.66 405 GLY A CA 1
ATOM 3017 C C . GLY A 1 405 ? 34.378 11.757 33.214 1.00 16.66 405 GLY A C 1
ATOM 3018 O O . GLY A 1 405 ? 33.771 10.789 33.667 1.00 51.84 405 GLY A O 1
ATOM 3019 N N . THR A 1 406 ? 35.662 11.992 33.468 1.00 31.12 406 THR A N 1
ATOM 3020 C CA . THR A 1 406 ? 36.473 11.110 34.303 1.00 31.12 406 THR A CA 1
ATOM 3021 C C . THR A 1 406 ? 35.777 10.647 35.576 1.00 31.12 406 THR A C 1
ATOM 3022 O O . THR A 1 406 ? 35.492 9.463 35.741 1.00 17.18 406 THR A O 1
ATOM 3026 N N . THR A 1 407 ? 35.514 11.583 36.481 1.00 4.29 407 THR A N 1
ATOM 3027 C CA . THR A 1 407 ? 34.867 11.258 37.752 1.00 4.29 407 THR A CA 1
ATOM 3028 C C . THR A 1 407 ? 33.616 10.381 37.617 1.00 4.29 407 THR A C 1
ATOM 3029 O O . THR A 1 407 ? 33.558 9.280 38.171 1.00 17.68 407 THR A O 1
ATOM 3033 N N . PRO A 1 408 ? 32.606 10.848 36.864 1.00 50.64 408 PRO A N 1
ATOM 3034 C CA . PRO A 1 408 ? 31.395 10.035 36.720 1.00 50.64 408 PRO A CA 1
ATOM 3035 C C . PRO A 1 408 ? 31.723 8.645 36.190 1.00 50.64 408 PRO A C 1
ATOM 3036 O O . PRO A 1 408 ? 30.953 7.704 36.374 1.00 25.45 408 PRO A O 1
ATOM 3040 N N . ARG A 1 409 ? 32.874 8.525 35.534 1.00 7.11 409 ARG A N 1
ATOM 3041 C CA . ARG A 1 409 ? 33.307 7.243 34.999 1.00 7.11 409 ARG A CA 1
ATOM 3042 C C . ARG A 1 409 ? 33.680 6.351 36.169 1.00 7.11 409 ARG A C 1
ATOM 3043 O O . ARG A 1 409 ? 32.995 5.376 36.478 1.00 17.06 409 ARG A O 1
ATOM 3051 N N . LEU A 1 410 ? 34.771 6.708 36.828 1.00 11.75 410 LEU A N 1
ATOM 3052 C CA . LEU A 1 410 ? 35.252 5.941 37.958 1.00 11.75 410 LEU A CA 1
ATOM 3053 C C . LEU A 1 410 ? 34.128 5.650 38.933 1.00 11.75 410 LEU A C 1
ATOM 3054 O O . LEU A 1 410 ? 34.194 4.688 39.697 1.00 34.74 410 LEU A O 1
ATOM 3059 N N . VAL A 1 411 ? 33.092 6.478 38.912 1.00 2.00 411 VAL A N 1
ATOM 3060 C CA . VAL A 1 411 ? 31.977 6.260 39.818 1.00 2.00 411 VAL A CA 1
ATOM 3061 C C . VAL A 1 411 ? 31.135 5.121 39.277 1.00 2.00 411 VAL A C 1
ATOM 3062 O O . VAL A 1 411 ? 30.619 4.299 40.035 1.00 12.23 411 VAL A O 1
ATOM 3066 N N . SER A 1 412 ? 31.011 5.082 37.955 1.00 32.40 412 SER A N 1
ATOM 3067 C CA . SER A 1 412 ? 30.235 4.058 37.273 1.00 32.40 412 SER A CA 1
ATOM 3068 C C . SER A 1 412 ? 30.872 2.681 37.415 1.00 32.40 412 SER A C 1
ATOM 3069 O O . SER A 1 412 ? 30.171 1.674 37.495 1.00 42.68 412 SER A O 1
ATOM 3072 N N . LYS A 1 413 ? 32.202 2.643 37.433 1.00 18.39 413 LYS A N 1
ATOM 3073 C CA . LYS A 1 413 ? 32.927 1.386 37.568 1.00 18.39 413 LYS A CA 1
ATOM 3074 C C . LYS A 1 413 ? 32.416 0.630 38.782 1.00 18.39 413 LYS A C 1
ATOM 3075 O O . LYS A 1 413 ? 31.812 -0.429 38.651 1.00 20.39 413 LYS A O 1
ATOM 3081 N N . TYR A 1 414 ? 32.649 1.182 39.964 1.00 2.00 414 TYR A N 1
ATOM 3082 C CA . TYR A 1 414 ? 32.208 0.550 41.204 1.00 2.00 414 TYR A CA 1
ATOM 3083 C C . TYR A 1 414 ? 30.687 0.493 41.288 1.00 2.00 414 TYR A C 1
ATOM 3084 O O . TYR A 1 414 ? 30.105 0.414 42.368 1.00 40.55 414 TYR A O 1
ATOM 3093 N N . ARG A 1 415 ? 30.075 0.525 40.111 1.00 13.51 415 ARG A N 1
ATOM 3094 C CA . ARG A 1 415 ? 28.632 0.479 39.908 1.00 13.51 415 ARG A CA 1
ATOM 3095 C C . ARG A 1 415 ? 27.713 0.426 41.121 1.00 13.51 415 ARG A C 1
ATOM 3096 O O . ARG A 1 415 ? 27.637 -0.588 41.816 1.00 2.00 415 ARG A O 1
ATOM 3104 N N . PRO A 1 416 ? 26.987 1.526 41.379 1.00 20.60 416 PRO A N 1
ATOM 3105 C CA . PRO A 1 416 ? 26.052 1.630 42.501 1.00 20.60 416 PRO A CA 1
ATOM 3106 C C . PRO A 1 416 ? 24.644 1.211 42.077 1.00 20.60 416 PRO A C 1
ATOM 3107 O O . PRO A 1 416 ? 24.277 1.337 40.907 1.00 3.06 416 PRO A O 1
ATOM 3111 N N . ASN A 1 417 ? 23.861 0.711 43.025 1.00 2.81 417 ASN A N 1
ATOM 3112 C CA . ASN A 1 417 ? 22.505 0.283 42.724 1.00 2.81 417 ASN A CA 1
ATOM 3113 C C . ASN A 1 417 ? 21.604 1.499 42.626 1.00 2.81 417 ASN A C 1
ATOM 3114 O O . ASN A 1 417 ? 20.393 1.401 42.816 1.00 42.19 417 ASN A O 1
ATOM 3119 N N . CYS A 1 418 ? 22.201 2.650 42.341 1.00 3.43 418 CYS A N 1
ATOM 3120 C CA . CYS A 1 418 ? 21.448 3.889 42.220 1.00 3.43 418 CYS A CA 1
ATOM 3121 C C . CYS A 1 418 ? 21.970 4.692 41.041 1.00 3.43 418 CYS A C 1
ATOM 3122 O O . CYS A 1 418 ? 23.072 4.439 40.549 1.00 22.75 418 CYS A O 1
ATOM 3125 N N . PRO A 1 419 ? 21.183 5.677 40.572 1.00 39.51 419 PRO A N 1
ATOM 3126 C CA . PRO A 1 419 ? 21.559 6.529 39.437 1.00 39.51 419 PRO A CA 1
ATOM 3127 C C . PRO A 1 419 ? 22.700 7.495 39.738 1.00 39.51 419 PRO A C 1
ATOM 3128 O O . PRO A 1 419 ? 22.857 7.961 40.868 1.00 4.93 419 PRO A O 1
ATOM 3132 N N . ILE A 1 420 ? 23.484 7.792 38.707 1.00 2.00 420 ILE A N 1
ATOM 3133 C CA . ILE A 1 420 ? 24.624 8.686 38.828 1.00 2.00 420 ILE A CA 1
ATOM 3134 C C . ILE A 1 420 ? 24.378 9.963 38.032 1.00 2.00 420 ILE A C 1
ATOM 3135 O O . ILE A 1 420 ? 24.850 10.113 36.903 1.00 42.19 420 ILE A O 1
ATOM 3140 N N . ILE A 1 421 ? 23.628 10.880 38.631 1.00 9.01 421 ILE A N 1
ATOM 3141 C CA . ILE A 1 421 ? 23.307 12.145 37.987 1.00 9.01 421 ILE A CA 1
ATOM 3142 C C . ILE A 1 421 ? 24.549 13.011 37.854 1.00 9.01 421 ILE A C 1
ATOM 3143 O O . ILE A 1 421 ? 25.093 13.489 38.846 1.00 23.54 421 ILE A O 1
ATOM 3148 N N . LEU A 1 422 ? 24.988 13.212 36.620 1.00 2.00 422 LEU A N 1
ATOM 3149 C CA . LEU A 1 422 ? 26.164 14.019 36.349 1.00 2.00 422 LEU A CA 1
ATOM 3150 C C . LEU A 1 422 ? 25.768 15.393 35.832 1.00 2.00 422 LEU A C 1
ATOM 3151 O O . LEU A 1 422 ? 25.177 15.508 34.757 1.00 7.22 422 LEU A O 1
ATOM 3156 N N . VAL A 1 423 ? 26.090 16.430 36.602 1.00 32.80 423 VAL A N 1
ATOM 3157 C CA . VAL A 1 423 ? 25.799 17.802 36.201 1.00 32.80 423 VAL A CA 1
ATOM 3158 C C . VAL A 1 423 ? 27.058 18.319 35.513 1.00 32.80 423 VAL A C 1
ATOM 3159 O O . VAL A 1 423 ? 28.167 18.082 35.981 1.00 7.68 423 VAL A O 1
ATOM 3163 N N . THR A 1 424 ? 26.890 19.018 34.399 1.00 19.41 424 THR A N 1
ATOM 3164 C CA . THR A 1 424 ? 28.040 19.524 33.668 1.00 19.41 424 THR A CA 1
ATOM 3165 C C . THR A 1 424 ? 27.724 20.734 32.798 1.00 19.41 424 THR A C 1
ATOM 3166 O O . THR A 1 424 ? 26.564 21.018 32.485 1.00 34.89 424 THR A O 1
ATOM 3170 N N . ARG A 1 425 ? 28.781 21.440 32.415 1.00 36.52 425 ARG A N 1
ATOM 3171 C CA . ARG A 1 425 ? 28.668 22.612 31.566 1.00 36.52 425 ARG A CA 1
ATOM 3172 C C . ARG A 1 425 ? 28.953 22.148 30.147 1.00 36.52 425 ARG A C 1
ATOM 3173 O O . ARG A 1 425 ? 28.264 22.533 29.208 1.00 38.13 425 ARG A O 1
ATOM 3181 N N . CYS A 1 426 ? 29.964 21.302 30.005 1.00 2.00 426 CYS A N 1
ATOM 3182 C CA . CYS A 1 426 ? 30.349 20.788 28.698 1.00 2.00 426 CYS A CA 1
ATOM 3183 C C . CYS A 1 426 ? 29.200 20.060 28.020 1.00 2.00 426 CYS A C 1
ATOM 3184 O O . CYS A 1 426 ? 28.476 19.300 28.657 1.00 24.06 426 CYS A O 1
ATOM 3187 N N . PRO A 1 427 ? 29.021 20.286 26.710 1.00 67.58 427 PRO A N 1
ATOM 3188 C CA . PRO A 1 427 ? 27.948 19.649 25.949 1.00 67.58 427 PRO A CA 1
ATOM 3189 C C . PRO A 1 427 ? 28.345 18.309 25.346 1.00 67.58 427 PRO A C 1
ATOM 3190 O O . PRO A 1 427 ? 27.496 17.447 25.127 1.00 96.92 427 PRO A O 1
ATOM 3194 N N . ARG A 1 428 ? 29.632 18.140 25.066 1.00 44.32 428 ARG A N 1
ATOM 3195 C CA . ARG A 1 428 ? 30.112 16.888 24.493 1.00 44.32 428 ARG A CA 1
ATOM 3196 C C . ARG A 1 428 ? 30.201 15.827 25.591 1.00 44.32 428 ARG A C 1
ATOM 3197 O O . ARG A 1 428 ? 29.730 14.702 25.419 1.00 40.00 428 ARG A O 1
ATOM 3205 N N . ALA A 1 429 ? 30.798 16.196 26.722 1.00 49.26 429 ALA A N 1
ATOM 3206 C CA . ALA A 1 429 ? 30.944 15.279 27.848 1.00 49.26 429 ALA A CA 1
ATOM 3207 C C . ALA A 1 429 ? 29.600 14.661 28.212 1.00 49.26 429 ALA A C 1
ATOM 3208 O O . ALA A 1 429 ? 29.470 13.438 28.283 1.00 2.00 429 ALA A O 1
ATOM 3210 N N . ALA A 1 430 ? 28.605 15.514 28.437 1.00 22.48 430 ALA A N 1
ATOM 3211 C CA . ALA A 1 430 ? 27.264 15.063 28.795 1.00 22.48 430 ALA A CA 1
ATOM 3212 C C . ALA A 1 430 ? 26.650 14.200 27.698 1.00 22.48 430 ALA A C 1
ATOM 3213 O O . ALA A 1 430 ? 25.653 13.513 27.921 1.00 4.57 430 ALA A O 1
ATOM 3215 N N . ARG A 1 431 ? 27.241 14.237 26.509 1.00 2.00 431 ARG A N 1
ATOM 3216 C CA . ARG A 1 431 ? 26.733 13.439 25.408 1.00 2.00 431 ARG A CA 1
ATOM 3217 C C . ARG A 1 431 ? 27.358 12.050 25.435 1.00 2.00 431 ARG A C 1
ATOM 3218 O O . ARG A 1 431 ? 26.649 11.050 25.509 1.00 58.82 431 ARG A O 1
ATOM 3226 N N . PHE A 1 432 ? 28.684 11.982 25.378 1.00 8.75 432 PHE A N 1
ATOM 3227 C CA . PHE A 1 432 ? 29.358 10.689 25.398 1.00 8.75 432 PHE A CA 1
ATOM 3228 C C . PHE A 1 432 ? 29.307 10.060 26.778 1.00 8.75 432 PHE A C 1
ATOM 3229 O O . PHE A 1 432 ? 29.657 8.896 26.954 1.00 31.02 432 PHE A O 1
ATOM 3237 N N . SER A 1 433 ? 28.865 10.839 27.756 1.00 2.00 433 SER A N 1
ATOM 3238 C CA . SER A 1 433 ? 28.764 10.343 29.115 1.00 2.00 433 SER A CA 1
ATOM 3239 C C . SER A 1 433 ? 27.799 9.168 29.118 1.00 2.00 433 SER A C 1
ATOM 3240 O O . SER A 1 433 ? 27.817 8.337 30.023 1.00 17.64 433 SER A O 1
ATOM 3243 N N . HIS A 1 434 ? 26.950 9.103 28.099 1.00 83.28 434 HIS A N 1
ATOM 3244 C CA . HIS A 1 434 ? 25.980 8.021 27.991 1.00 83.28 434 HIS A CA 1
ATOM 3245 C C . HIS A 1 434 ? 26.724 6.704 27.836 1.00 83.28 434 HIS A C 1
ATOM 3246 O O . HIS A 1 434 ? 26.176 5.632 28.087 1.00 14.33 434 HIS A O 1
ATOM 3253 N N . LEU A 1 435 ? 27.985 6.804 27.431 1.00 5.03 435 LEU A N 1
ATOM 3254 C CA . LEU A 1 435 ? 28.840 5.645 27.243 1.00 5.03 435 LEU A CA 1
ATOM 3255 C C . LEU A 1 435 ? 29.081 4.914 28.562 1.00 5.03 435 LEU A C 1
ATOM 3256 O O . LEU A 1 435 ? 29.688 3.846 28.578 1.00 21.01 435 LEU A O 1
ATOM 3261 N N . TYR A 1 436 ? 28.612 5.492 29.664 1.00 2.76 436 TYR A N 1
ATOM 3262 C CA . TYR A 1 436 ? 28.783 4.881 30.980 1.00 2.76 436 TYR A CA 1
ATOM 3263 C C . TYR A 1 436 ? 27.439 4.547 31.616 1.00 2.76 436 TYR A C 1
ATOM 3264 O O . TYR A 1 436 ? 26.535 5.387 31.666 1.00 12.53 436 TYR A O 1
ATOM 3273 N N . ARG A 1 437 ? 27.321 3.318 32.109 1.00 28.97 437 ARG A N 1
ATOM 3274 C CA . ARG A 1 437 ? 26.091 2.849 32.729 1.00 28.97 437 ARG A CA 1
ATOM 3275 C C . ARG A 1 437 ? 25.805 3.541 34.052 1.00 28.97 437 ARG A C 1
ATOM 3276 O O . ARG A 1 437 ? 26.695 3.708 34.876 1.00 14.65 437 ARG A O 1
ATOM 3284 N N . GLY A 1 438 ? 24.552 3.936 34.252 1.00 57.03 438 GLY A N 1
ATOM 3285 C CA . GLY A 1 438 ? 24.167 4.598 35.486 1.00 57.03 438 GLY A CA 1
ATOM 3286 C C . GLY A 1 438 ? 24.225 6.109 35.395 1.00 57.03 438 GLY A C 1
ATOM 3287 O O . GLY A 1 438 ? 23.624 6.822 36.201 1.00 2.00 438 GLY A O 1
ATOM 3288 N N . VAL A 1 439 ? 24.949 6.603 34.400 1.00 25.43 439 VAL A N 1
ATOM 3289 C CA . VAL A 1 439 ? 25.094 8.035 34.214 1.00 25.43 439 VAL A CA 1
ATOM 3290 C C . VAL A 1 439 ? 23.868 8.680 33.581 1.00 25.43 439 VAL A C 1
ATOM 3291 O O . VAL A 1 439 ? 23.260 8.130 32.662 1.00 81.60 439 VAL A O 1
ATOM 3295 N N . PHE A 1 440 ? 23.513 9.854 34.095 1.00 2.00 440 PHE A N 1
ATOM 3296 C CA . PHE A 1 440 ? 22.380 10.621 33.595 1.00 2.00 440 PHE A CA 1
ATOM 3297 C C . PHE A 1 440 ? 22.860 12.056 33.416 1.00 2.00 440 PHE A C 1
ATOM 3298 O O . PHE A 1 440 ? 22.759 12.870 34.331 1.00 29.72 440 PHE A O 1
ATOM 3306 N N . PRO A 1 441 ? 23.391 12.381 32.228 1.00 6.05 441 PRO A N 1
ATOM 3307 C CA . PRO A 1 441 ? 23.888 13.731 31.964 1.00 6.05 441 PRO A CA 1
ATOM 3308 C C . PRO A 1 441 ? 22.819 14.811 32.002 1.00 6.05 441 PRO A C 1
ATOM 3309 O O . PRO A 1 441 ? 21.651 14.570 31.700 1.00 19.20 441 PRO A O 1
ATOM 3313 N N . PHE A 1 442 ? 23.247 16.006 32.387 1.00 91.07 442 PHE A N 1
ATOM 3314 C CA . PHE A 1 442 ? 22.371 17.159 32.476 1.00 91.07 442 PHE A CA 1
ATOM 3315 C C . PHE A 1 442 ? 23.216 18.402 32.283 1.00 91.07 442 PHE A C 1
ATOM 3316 O O . PHE A 1 442 ? 24.086 18.708 33.096 1.00 21.05 442 PHE A O 1
ATOM 3324 N N . VAL A 1 443 ? 22.965 19.117 31.197 1.00 31.74 443 VAL A N 1
ATOM 3325 C CA . VAL A 1 443 ? 23.736 20.310 30.920 1.00 31.74 443 VAL A CA 1
ATOM 3326 C C . VAL A 1 443 ? 23.255 21.500 31.711 1.00 31.74 443 VAL A C 1
ATOM 3327 O O . VAL A 1 443 ? 22.055 21.696 31.911 1.00 9.01 443 VAL A O 1
ATOM 3331 N N . PHE A 1 444 ? 24.229 22.279 32.166 1.00 45.67 444 PHE A N 1
ATOM 3332 C CA . PHE A 1 444 ? 24.000 23.491 32.930 1.00 45.67 444 PHE A CA 1
ATOM 3333 C C . PHE A 1 444 ? 24.386 24.635 32.004 1.00 45.67 444 PHE A C 1
ATOM 3334 O O . PHE A 1 444 ? 25.504 24.662 31.483 1.00 10.79 444 PHE A O 1
ATOM 3342 N N . GLU A 1 445 ? 23.459 25.563 31.785 1.00 78.34 445 GLU A N 1
ATOM 3343 C CA . GLU A 1 445 ? 23.721 26.706 30.920 1.00 78.34 445 GLU A CA 1
ATOM 3344 C C . GLU A 1 445 ? 24.171 27.903 31.762 1.00 78.34 445 GLU A C 1
ATOM 3345 O O . GLU A 1 445 ? 25.052 28.664 31.351 1.00 81.74 445 GLU A O 1
ATOM 3351 N N . LYS A 1 446 ? 23.563 28.059 32.939 1.00 43.51 446 LYS A N 1
ATOM 3352 C CA . LYS A 1 446 ? 23.906 29.142 33.861 1.00 43.51 446 LYS A CA 1
ATOM 3353 C C . LYS A 1 446 ? 25.426 29.294 33.931 1.00 43.51 446 LYS A C 1
ATOM 3354 O O . LYS A 1 446 ? 26.111 28.442 34.493 1.00 68.36 446 LYS A O 1
ATOM 3360 N N . GLU A 1 447 ? 25.954 30.365 33.344 1.00 77.47 447 GLU A N 1
ATOM 3361 C CA . GLU A 1 447 ? 27.397 30.613 33.376 1.00 77.47 447 GLU A CA 1
ATOM 3362 C C . GLU A 1 447 ? 27.817 30.640 34.849 1.00 77.47 447 GLU A C 1
ATOM 3363 O O . GLU A 1 447 ? 27.006 30.937 35.725 1.00 100.00 447 GLU A O 1
ATOM 3369 N N . PRO A 1 448 ? 29.096 30.343 35.136 1.00 44.59 448 PRO A N 1
ATOM 3370 C CA . PRO A 1 448 ? 29.583 30.334 36.522 1.00 44.59 448 PRO A CA 1
ATOM 3371 C C . PRO A 1 448 ? 29.212 31.588 37.291 1.00 44.59 448 PRO A C 1
ATOM 3372 O O . PRO A 1 448 ? 29.204 32.681 36.727 1.00 15.84 448 PRO A O 1
ATOM 3376 N N . VAL A 1 449 ? 28.895 31.427 38.574 1.00 3.69 449 VAL A N 1
ATOM 3377 C CA . VAL A 1 449 ? 28.541 32.569 39.415 1.00 3.69 449 VAL A CA 1
ATOM 3378 C C . VAL A 1 449 ? 29.813 33.281 39.852 1.00 3.69 449 VAL A C 1
ATOM 3379 O O . VAL A 1 449 ? 30.578 33.748 39.007 1.00 42.16 449 VAL A O 1
ATOM 3383 N N . SER A 1 450 ? 30.058 33.354 41.156 1.00 100.00 450 SER A N 1
ATOM 3384 C CA . SER A 1 450 ? 31.252 34.035 41.646 1.00 100.00 450 SER A CA 1
ATOM 3385 C C . SER A 1 450 ? 32.352 33.127 42.188 1.00 100.00 450 SER A C 1
ATOM 3386 O O . SER A 1 450 ? 33.518 33.308 41.846 1.00 87.69 450 SER A O 1
ATOM 3389 N N . ASP A 1 451 ? 31.998 32.162 43.034 1.00 56.70 451 ASP A N 1
ATOM 3390 C CA . ASP A 1 451 ? 33.011 31.273 43.596 1.00 56.70 451 ASP A CA 1
ATOM 3391 C C . ASP A 1 451 ? 32.878 29.794 43.248 1.00 56.70 451 ASP A C 1
ATOM 3392 O O . ASP A 1 451 ? 31.787 29.279 42.976 1.00 44.27 451 ASP A O 1
ATOM 3397 N N . TRP A 1 452 ? 34.032 29.135 43.259 1.00 99.45 452 TRP A N 1
ATOM 3398 C CA . TRP A 1 452 ? 34.159 27.708 42.992 1.00 99.45 452 TRP A CA 1
ATOM 3399 C C . TRP A 1 452 ? 33.620 27.022 44.237 1.00 99.45 452 TRP A C 1
ATOM 3400 O O . TRP A 1 452 ? 33.890 25.844 44.476 1.00 82.73 452 TRP A O 1
ATOM 3411 N N . THR A 1 453 ? 32.873 27.784 45.034 1.00 7.69 453 THR A N 1
ATOM 3412 C CA . THR A 1 453 ? 32.297 27.276 46.274 1.00 7.69 453 THR A CA 1
ATOM 3413 C C . THR A 1 453 ? 30.795 27.527 46.309 1.00 7.69 453 THR A C 1
ATOM 3414 O O . THR A 1 453 ? 30.068 26.874 47.059 1.00 52.74 453 THR A O 1
ATOM 3418 N N . ASP A 1 454 ? 30.333 28.481 45.507 1.00 48.59 454 ASP A N 1
ATOM 3419 C CA . ASP A 1 454 ? 28.910 28.794 45.455 1.00 48.59 454 ASP A CA 1
ATOM 3420 C C . ASP A 1 454 ? 28.365 28.262 44.143 1.00 48.59 454 ASP A C 1
ATOM 3421 O O . ASP A 1 454 ? 27.211 27.849 44.053 1.00 62.66 454 ASP A O 1
ATOM 3426 N N . ASP A 1 455 ? 29.220 28.272 43.128 1.00 19.41 455 ASP A N 1
ATOM 3427 C CA . ASP A 1 455 ? 28.857 27.787 41.810 1.00 19.41 455 ASP A CA 1
ATOM 3428 C C . ASP A 1 455 ? 28.623 26.281 41.841 1.00 19.41 455 ASP A C 1
ATOM 3429 O O . ASP A 1 455 ? 27.542 25.804 41.495 1.00 31.76 455 ASP A O 1
ATOM 3434 N N . VAL A 1 456 ? 29.644 25.537 42.256 1.00 19.75 456 VAL A N 1
ATOM 3435 C CA . VAL A 1 456 ? 29.552 24.083 42.341 1.00 19.75 456 VAL A CA 1
ATOM 3436 C C . VAL A 1 456 ? 28.316 23.708 43.134 1.00 19.75 456 VAL A C 1
ATOM 3437 O O . VAL A 1 456 ? 27.634 22.740 42.816 1.00 39.09 456 VAL A O 1
ATOM 3441 N N . GLU A 1 457 ? 28.036 24.491 44.170 1.00 9.92 457 GLU A N 1
ATOM 3442 C CA . GLU A 1 457 ? 26.881 24.262 45.028 1.00 9.92 457 GLU A CA 1
ATOM 3443 C C . GLU A 1 457 ? 25.590 24.445 44.232 1.00 9.92 457 GLU A C 1
ATOM 3444 O O . GLU A 1 457 ? 24.734 23.560 44.199 1.00 70.49 457 GLU A O 1
ATOM 3450 N N . ALA A 1 458 ? 25.462 25.606 43.597 1.00 23.54 458 ALA A N 1
ATOM 3451 C CA . ALA A 1 458 ? 24.293 25.913 42.786 1.00 23.54 458 ALA A CA 1
ATOM 3452 C C . ALA A 1 458 ? 24.157 24.826 41.723 1.00 23.54 458 ALA A C 1
ATOM 3453 O O . ALA A 1 458 ? 23.062 24.524 41.251 1.00 42.69 458 ALA A O 1
ATOM 3455 N N . ARG A 1 459 ? 25.291 24.245 41.355 1.00 2.00 459 ARG A N 1
ATOM 3456 C CA . ARG A 1 459 ? 25.341 23.180 40.371 1.00 2.00 459 ARG A CA 1
ATOM 3457 C C . ARG A 1 459 ? 24.819 21.905 41.030 1.00 2.00 459 ARG A C 1
ATOM 3458 O O . ARG A 1 459 ? 23.989 21.195 40.464 1.00 6.69 459 ARG A O 1
ATOM 3466 N N . ILE A 1 460 ? 25.310 21.627 42.235 1.00 28.32 460 ILE A N 1
ATOM 3467 C CA . ILE A 1 460 ? 24.906 20.441 42.979 1.00 28.32 460 ILE A CA 1
ATOM 3468 C C . ILE A 1 460 ? 23.406 20.429 43.224 1.00 28.32 460 ILE A C 1
ATOM 3469 O O . ILE A 1 460 ? 22.749 19.404 43.047 1.00 41.65 460 ILE A O 1
ATOM 3474 N N . ASN A 1 461 ? 22.866 21.567 43.642 1.00 39.01 461 ASN A N 1
ATOM 3475 C CA . ASN A 1 461 ? 21.437 21.662 43.900 1.00 39.01 461 ASN A CA 1
ATOM 3476 C C . ASN A 1 461 ? 20.680 21.495 42.593 1.00 39.01 461 ASN A C 1
ATOM 3477 O O . ASN A 1 461 ? 19.563 20.980 42.572 1.00 72.10 461 ASN A O 1
ATOM 3482 N N . PHE A 1 462 ? 21.297 21.938 41.502 1.00 10.40 462 PHE A N 1
ATOM 3483 C CA . PHE A 1 462 ? 20.690 21.808 40.189 1.00 10.40 462 PHE A CA 1
ATOM 3484 C C . PHE A 1 462 ? 20.445 20.320 39.979 1.00 10.40 462 PHE A C 1
ATOM 3485 O O . PHE A 1 462 ? 19.321 19.903 39.690 1.00 63.67 462 PHE A O 1
ATOM 3493 N N . GLY A 1 463 ? 21.500 19.522 40.137 1.00 9.09 463 GLY A N 1
ATOM 3494 C CA . GLY A 1 463 ? 21.367 18.088 39.978 1.00 9.09 463 GLY A CA 1
ATOM 3495 C C . GLY A 1 463 ? 20.185 17.575 40.781 1.00 9.09 463 GLY A C 1
ATOM 3496 O O . GLY A 1 463 ? 19.384 16.783 40.288 1.00 17.51 463 GLY A O 1
ATOM 3497 N N . ILE A 1 464 ? 20.063 18.038 42.019 1.00 2.00 464 ILE A N 1
ATOM 3498 C CA . ILE A 1 464 ? 18.973 17.607 42.880 1.00 2.00 464 ILE A CA 1
ATOM 3499 C C . ILE A 1 464 ? 17.625 17.842 42.226 1.00 2.00 464 ILE A C 1
ATOM 3500 O O . ILE A 1 464 ? 16.760 16.975 42.257 1.00 2.00 464 ILE A O 1
ATOM 3505 N N . GLU A 1 465 ? 17.446 19.019 41.635 1.00 32.76 465 GLU A N 1
ATOM 3506 C CA . GLU A 1 465 ? 16.186 19.360 40.983 1.00 32.76 465 GLU A CA 1
ATOM 3507 C C . GLU A 1 465 ? 15.869 18.389 39.855 1.00 32.76 465 GLU A C 1
ATOM 3508 O O . GLU A 1 465 ? 14.845 17.708 39.877 1.00 94.92 465 GLU A O 1
ATOM 3514 N N . LYS A 1 466 ? 16.754 18.336 38.867 1.00 2.00 466 LYS A N 1
ATOM 3515 C CA . LYS A 1 466 ? 16.575 17.442 37.734 1.00 2.00 466 LYS A CA 1
ATOM 3516 C C . LYS A 1 466 ? 16.263 16.036 38.232 1.00 2.00 466 LYS A C 1
ATOM 3517 O O . LYS A 1 466 ? 15.400 15.354 37.685 1.00 27.02 466 LYS A O 1
ATOM 3523 N N . ALA A 1 467 ? 16.968 15.603 39.271 1.00 3.02 467 ALA A N 1
ATOM 3524 C CA . ALA A 1 467 ? 16.735 14.285 39.841 1.00 3.02 467 ALA A CA 1
ATOM 3525 C C . ALA A 1 467 ? 15.288 14.225 40.318 1.00 3.02 467 ALA A C 1
ATOM 3526 O O . ALA A 1 467 ? 14.564 13.277 40.012 1.00 62.01 467 ALA A O 1
ATOM 3528 N N . LYS A 1 468 ? 14.876 15.251 41.060 1.00 52.53 468 LYS A N 1
ATOM 3529 C CA . LYS A 1 468 ? 13.515 15.341 41.581 1.00 52.53 468 LYS A CA 1
ATOM 3530 C C . LYS A 1 468 ? 12.503 15.311 40.436 1.00 52.53 468 LYS A C 1
ATOM 3531 O O . LYS A 1 468 ? 11.387 14.809 40.590 1.00 39.74 468 LYS A O 1
ATOM 3537 N N . GLU A 1 469 ? 12.898 15.863 39.292 1.00 5.66 469 GLU A N 1
ATOM 3538 C CA . GLU A 1 469 ? 12.041 15.894 38.110 1.00 5.66 469 GLU A CA 1
ATOM 3539 C C . GLU A 1 469 ? 11.848 14.486 37.571 1.00 5.66 469 GLU A C 1
ATOM 3540 O O . GLU A 1 469 ? 10.738 14.084 37.228 1.00 93.01 469 GLU A O 1
ATOM 3546 N N . PHE A 1 470 ? 12.949 13.745 37.499 1.00 34.42 470 PHE A N 1
ATOM 3547 C CA . PHE A 1 470 ? 12.939 12.376 37.004 1.00 34.42 470 PHE A CA 1
ATOM 3548 C C . PHE A 1 470 ? 12.343 11.410 38.016 1.00 34.42 470 PHE A C 1
ATOM 3549 O O . PHE A 1 470 ? 12.246 10.213 37.752 1.00 2.00 470 PHE A O 1
ATOM 3557 N N . GLY A 1 471 ? 11.942 11.931 39.171 1.00 12.10 471 GLY A N 1
ATOM 3558 C CA . GLY A 1 471 ? 11.378 11.084 40.204 1.00 12.10 471 GLY A CA 1
ATOM 3559 C C . GLY A 1 471 ? 12.490 10.312 40.886 1.00 12.10 471 GLY A C 1
ATOM 3560 O O . GLY A 1 471 ? 12.260 9.633 41.888 1.00 5.17 471 GLY A O 1
ATOM 3561 N N . ILE A 1 472 ? 13.701 10.433 40.340 1.00 5.46 472 ILE A N 1
ATOM 3562 C CA . ILE A 1 472 ? 14.870 9.746 40.866 1.00 5.46 472 ILE A CA 1
ATOM 3563 C C . ILE A 1 472 ? 15.069 9.995 42.354 1.00 5.46 472 ILE A C 1
ATOM 3564 O O . ILE A 1 472 ? 15.566 9.126 43.074 1.00 5.04 472 ILE A O 1
ATOM 3569 N N . LEU A 1 473 ? 14.674 11.174 42.818 1.00 20.15 473 LEU A N 1
ATOM 3570 C CA . LEU A 1 473 ? 14.823 11.516 44.228 1.00 20.15 473 LEU A CA 1
ATOM 3571 C C . LEU A 1 473 ? 13.502 11.928 44.869 1.00 20.15 473 LEU A C 1
ATOM 3572 O O . LEU A 1 473 ? 12.877 12.907 44.456 1.00 98.45 473 LEU A O 1
ATOM 3577 N N . LYS A 1 474 ? 13.081 11.176 45.880 1.00 42.26 474 LYS A N 1
ATOM 3578 C CA . LYS A 1 474 ? 11.837 11.471 46.581 1.00 42.26 474 LYS A CA 1
ATOM 3579 C C . LYS A 1 474 ? 12.016 12.712 47.441 1.00 42.26 474 LYS A C 1
ATOM 3580 O O . LYS A 1 474 ? 13.060 13.363 47.402 1.00 70.61 474 LYS A O 1
ATOM 3586 N N . LYS A 1 475 ? 10.989 13.030 48.218 1.00 77.26 475 LYS A N 1
ATOM 3587 C CA . LYS A 1 475 ? 11.016 14.193 49.093 1.00 77.26 475 LYS A CA 1
ATOM 3588 C C . LYS A 1 475 ? 12.238 14.155 50.005 1.00 77.26 475 LYS A C 1
ATOM 3589 O O . LYS A 1 475 ? 13.345 14.493 49.585 1.00 100.00 475 LYS A O 1
ATOM 3595 N N . GLY A 1 476 ? 12.033 13.746 51.253 1.00 50.62 476 GLY A N 1
ATOM 3596 C CA . GLY A 1 476 ? 13.135 13.669 52.194 1.00 50.62 476 GLY A CA 1
ATOM 3597 C C . GLY A 1 476 ? 13.926 12.395 51.986 1.00 50.62 476 GLY A C 1
ATOM 3598 O O . GLY A 1 476 ? 13.709 11.405 52.680 1.00 29.72 476 GLY A O 1
ATOM 3599 N N . ASP A 1 477 ? 14.841 12.421 51.022 1.00 10.06 477 ASP A N 1
ATOM 3600 C CA . ASP A 1 477 ? 15.672 11.264 50.702 1.00 10.06 477 ASP A CA 1
ATOM 3601 C C . ASP A 1 477 ? 17.079 11.467 51.248 1.00 10.06 477 ASP A C 1
ATOM 3602 O O . ASP A 1 477 ? 17.289 12.252 52.169 1.00 34.81 477 ASP A O 1
ATOM 3607 N N . THR A 1 478 ? 18.039 10.745 50.678 1.00 5.51 478 THR A N 1
ATOM 3608 C CA . THR A 1 478 ? 19.441 10.860 51.068 1.00 5.51 478 THR A CA 1
ATOM 3609 C C . THR A 1 478 ? 20.238 10.830 49.780 1.00 5.51 478 THR A C 1
ATOM 3610 O O . THR A 1 478 ? 19.817 10.215 48.805 1.00 38.29 478 THR A O 1
ATOM 3614 N N . TYR A 1 479 ? 21.377 11.504 49.759 1.00 2.00 479 TYR A N 1
ATOM 3615 C CA . TYR A 1 479 ? 22.194 11.506 48.559 1.00 2.00 479 TYR A CA 1
ATOM 3616 C C . TYR A 1 479 ? 23.641 11.845 48.854 1.00 2.00 479 TYR A C 1
ATOM 3617 O O . TYR A 1 479 ? 23.970 12.372 49.918 1.00 18.89 479 TYR A O 1
ATOM 3626 N N . VAL A 1 480 ? 24.502 11.522 47.902 1.00 15.67 480 VAL A N 1
ATOM 3627 C CA . VAL A 1 480 ? 25.921 11.778 48.040 1.00 15.67 480 VAL A CA 1
ATOM 3628 C C . VAL A 1 480 ? 26.357 12.687 46.902 1.00 15.67 480 VAL A C 1
ATOM 3629 O O . VAL A 1 480 ? 25.919 12.522 45.761 1.00 13.77 480 VAL A O 1
ATOM 3633 N N . SER A 1 481 ? 27.207 13.656 47.223 1.00 5.58 481 SER A N 1
ATOM 3634 C CA . SER A 1 481 ? 27.712 14.592 46.229 1.00 5.58 481 SER A CA 1
ATOM 3635 C C . SER A 1 481 ? 29.205 14.369 46.063 1.00 5.58 481 SER A C 1
ATOM 3636 O O . SER A 1 481 ? 29.903 14.081 47.031 1.00 39.71 481 SER A O 1
ATOM 3639 N N . ILE A 1 482 ? 29.692 14.504 44.837 1.00 2.00 482 ILE A N 1
ATOM 3640 C CA . ILE A 1 482 ? 31.109 14.328 44.572 1.00 2.00 482 ILE A CA 1
ATOM 3641 C C . ILE A 1 482 ? 31.677 15.575 43.908 1.00 2.00 482 ILE A C 1
ATOM 3642 O O . ILE A 1 482 ? 31.245 15.964 42.825 1.00 37.98 482 ILE A O 1
ATOM 3647 N N . GLN A 1 483 ? 32.647 16.196 44.572 1.00 33.31 483 GLN A N 1
ATOM 3648 C CA . GLN A 1 483 ? 33.295 17.402 44.066 1.00 33.31 483 GLN A CA 1
ATOM 3649 C C . GLN A 1 483 ? 34.747 17.443 44.528 1.00 33.31 483 GLN A C 1
ATOM 3650 O O . GLN A 1 483 ? 35.134 16.726 45.454 1.00 27.17 483 GLN A O 1
ATOM 3656 N N . GLY A 1 484 ? 35.545 18.294 43.893 1.00 75.96 484 GLY A N 1
ATOM 3657 C CA . GLY A 1 484 ? 36.946 18.386 44.255 1.00 75.96 484 GLY A CA 1
ATOM 3658 C C . GLY A 1 484 ? 37.332 19.672 44.953 1.00 75.96 484 GLY A C 1
ATOM 3659 O O . GLY A 1 484 ? 36.484 20.526 45.225 1.00 30.50 484 GLY A O 1
ATOM 3660 N N . PHE A 1 485 ? 38.623 19.803 45.244 1.00 59.82 485 PHE A N 1
ATOM 3661 C CA . PHE A 1 485 ? 39.153 20.982 45.912 1.00 59.82 485 PHE A CA 1
ATOM 3662 C C . PHE A 1 485 ? 40.595 20.768 46.375 1.00 59.82 485 PHE A C 1
ATOM 3663 O O . PHE A 1 485 ? 40.944 21.097 47.510 1.00 65.04 485 PHE A O 1
ATOM 3671 N N . LYS A 1 486 ? 41.433 20.224 45.494 1.00 9.70 486 LYS A N 1
ATOM 3672 C CA . LYS A 1 486 ? 42.835 19.976 45.823 1.00 9.70 486 LYS A CA 1
ATOM 3673 C C . LYS A 1 486 ? 43.732 21.156 45.439 1.00 9.70 486 LYS A C 1
ATOM 3674 O O . LYS A 1 486 ? 43.644 21.680 44.329 1.00 78.81 486 LYS A O 1
ATOM 3680 N N . ALA A 1 487 ? 44.584 21.567 46.381 1.00 71.76 487 ALA A N 1
ATOM 3681 C CA . ALA A 1 487 ? 45.519 22.689 46.211 1.00 71.76 487 ALA A CA 1
ATOM 3682 C C . ALA A 1 487 ? 45.910 22.957 44.761 1.00 71.76 487 ALA A C 1
ATOM 3683 O O . ALA A 1 487 ? 46.801 22.304 44.204 1.00 44.74 487 ALA A O 1
ATOM 3685 N N . GLY A 1 488 ? 45.237 23.932 44.158 1.00 86.10 488 GLY A N 1
ATOM 3686 C CA . GLY A 1 488 ? 45.513 24.283 42.777 1.00 86.10 488 GLY A CA 1
ATOM 3687 C C . GLY A 1 488 ? 44.857 23.333 41.797 1.00 86.10 488 GLY A C 1
ATOM 3688 O O . GLY A 1 488 ? 43.752 23.598 41.305 1.00 33.95 488 GLY A O 1
ATOM 3689 N N . ALA A 1 489 ? 45.539 22.221 41.521 1.00 57.85 489 ALA A N 1
ATOM 3690 C CA . ALA A 1 489 ? 45.064 21.206 40.581 1.00 57.85 489 ALA A CA 1
ATOM 3691 C C . ALA A 1 489 ? 43.883 20.378 41.089 1.00 57.85 489 ALA A C 1
ATOM 3692 O O . ALA A 1 489 ? 43.825 19.165 40.873 1.00 45.34 489 ALA A O 1
ATOM 3694 N N . GLY A 1 490 ? 42.931 21.036 41.743 1.00 40.58 490 GLY A N 1
ATOM 3695 C CA . GLY A 1 490 ? 41.769 20.332 42.256 1.00 40.58 490 GLY A CA 1
ATOM 3696 C C . GLY A 1 490 ? 41.194 19.385 41.223 1.00 40.58 490 GLY A C 1
ATOM 3697 O O . GLY A 1 490 ? 41.114 19.736 40.041 1.00 17.55 490 GLY A O 1
ATOM 3698 N N . HIS A 1 491 ? 40.809 18.188 41.666 1.00 30.44 491 HIS A N 1
ATOM 3699 C CA . HIS A 1 491 ? 40.238 17.176 40.787 1.00 30.44 491 HIS A CA 1
ATOM 3700 C C . HIS A 1 491 ? 39.538 16.069 41.559 1.00 30.44 491 HIS A C 1
ATOM 3701 O O . HIS A 1 491 ? 39.990 14.923 41.569 1.00 96.37 491 HIS A O 1
ATOM 3708 N N . SER A 1 492 ? 38.425 16.419 42.198 1.00 73.69 492 SER A N 1
ATOM 3709 C CA . SER A 1 492 ? 37.633 15.467 42.972 1.00 73.69 492 SER A CA 1
ATOM 3710 C C . SER A 1 492 ? 38.425 14.809 44.101 1.00 73.69 492 SER A C 1
ATOM 3711 O O . SER A 1 492 ? 39.478 14.199 43.877 1.00 10.65 492 SER A O 1
ATOM 3714 N N . ASN A 1 493 ? 37.881 14.932 45.312 1.00 2.00 493 ASN A N 1
ATOM 3715 C CA . ASN A 1 493 ? 38.480 14.384 46.520 1.00 2.00 493 ASN A CA 1
ATOM 3716 C C . ASN A 1 493 ? 37.505 14.557 47.674 1.00 2.00 493 ASN A C 1
ATOM 3717 O O . ASN A 1 493 ? 37.775 14.136 48.798 1.00 24.66 493 ASN A O 1
ATOM 3722 N N . THR A 1 494 ? 36.375 15.195 47.395 1.00 2.00 494 THR A N 1
ATOM 3723 C CA . THR A 1 494 ? 35.375 15.439 48.427 1.00 2.00 494 THR A CA 1
ATOM 3724 C C . THR A 1 494 ? 34.115 14.613 48.248 1.00 2.00 494 THR A C 1
ATOM 3725 O O . THR A 1 494 ? 33.689 14.337 47.131 1.00 12.75 494 THR A O 1
ATOM 3729 N N . LEU A 1 495 ? 33.531 14.222 49.370 1.00 2.00 495 LEU A N 1
ATOM 3730 C CA . LEU A 1 495 ? 32.320 13.426 49.382 1.00 2.00 495 LEU A CA 1
ATOM 3731 C C . LEU A 1 495 ? 31.333 14.134 50.288 1.00 2.00 495 LEU A C 1
ATOM 3732 O O . LEU A 1 495 ? 31.715 14.669 51.326 1.00 62.10 495 LEU A O 1
ATOM 3737 N N . GLN A 1 496 ? 30.063 14.140 49.902 1.00 16.12 496 GLN A N 1
ATOM 3738 C CA . GLN A 1 496 ? 29.055 14.808 50.708 1.00 16.12 496 GLN A CA 1
ATOM 3739 C C . GLN A 1 496 ? 27.777 13.998 50.859 1.00 16.12 496 GLN A C 1
ATOM 3740 O O . GLN A 1 496 ? 26.993 13.859 49.923 1.00 66.34 496 GLN A O 1
ATOM 3746 N N . VAL A 1 497 ? 27.581 13.465 52.055 1.00 19.20 497 VAL A N 1
ATOM 3747 C CA . VAL A 1 497 ? 26.395 12.684 52.354 1.00 19.20 497 VAL A CA 1
ATOM 3748 C C . VAL A 1 497 ? 25.337 13.659 52.839 1.00 19.20 497 VAL A C 1
ATOM 3749 O O . VAL A 1 497 ? 25.435 14.180 53.949 1.00 11.62 497 VAL A O 1
ATOM 3753 N N . SER A 1 498 ? 24.326 13.909 52.017 1.00 14.54 498 SER A N 1
ATOM 3754 C CA . SER A 1 498 ? 23.292 14.845 52.417 1.00 14.54 498 SER A CA 1
ATOM 3755 C C . SER A 1 498 ? 21.873 14.317 52.284 1.00 14.54 498 SER A C 1
ATOM 3756 O O . SER A 1 498 ? 21.643 13.211 51.792 1.00 67.06 498 SER A O 1
ATOM 3759 N N . THR A 1 499 ? 20.926 15.135 52.735 1.00 51.51 499 THR A N 1
ATOM 3760 C CA . THR A 1 499 ? 19.507 14.810 52.688 1.00 51.51 499 THR A CA 1
ATOM 3761 C C . THR A 1 499 ? 18.821 15.726 51.679 1.00 51.51 499 THR A C 1
ATOM 3762 O O . THR A 1 499 ? 19.225 16.876 51.500 1.00 40.91 499 THR A O 1
ATOM 3766 N N . VAL A 1 500 ? 17.790 15.208 51.019 1.00 56.58 500 VAL A N 1
ATOM 3767 C CA . VAL A 1 500 ? 17.047 15.977 50.028 1.00 56.58 500 VAL A CA 1
ATOM 3768 C C . VAL A 1 500 ? 15.921 16.771 50.677 1.00 56.58 500 VAL A C 1
ATOM 3769 O O . VAL A 1 500 ? 15.606 16.496 51.854 1.00 29.36 500 VAL A O 1
ATOM 3774 N N . SER B 1 2 ? 37.189 -12.467 42.773 1.00 52.58 2 SER B N 1
ATOM 3775 C CA . SER B 1 2 ? 36.657 -13.845 42.567 1.00 46.65 2 SER B CA 1
ATOM 3776 C C . SER B 1 2 ? 36.017 -13.981 41.193 1.00 36.63 2 SER B C 1
ATOM 3777 O O . SER B 1 2 ? 36.645 -14.476 40.256 1.00 96.70 2 SER B O 1
ATOM 3780 N N . ARG B 1 3 ? 34.767 -13.542 41.078 1.00 25.21 3 ARG B N 1
ATOM 3781 C CA . ARG B 1 3 ? 34.046 -13.616 39.812 1.00 18.98 3 ARG B CA 1
ATOM 3782 C C . ARG B 1 3 ? 34.785 -12.817 38.747 1.00 11.76 3 ARG B C 1
ATOM 3783 O O . ARG B 1 3 ? 34.875 -13.235 37.590 1.00 50.54 3 ARG B O 1
ATOM 3791 N N . LEU B 1 4 ? 35.318 -11.668 39.151 1.00 2.00 4 LEU B N 1
ATOM 3792 C CA . LEU B 1 4 ? 36.053 -10.803 38.238 1.00 2.00 4 LEU B CA 1
ATOM 3793 C C . LEU B 1 4 ? 37.358 -11.448 37.774 1.00 2.00 4 LEU B C 1
ATOM 3794 O O . LEU B 1 4 ? 37.695 -11.408 36.591 1.00 22.44 4 LEU B O 1
ATOM 3799 N N . GLU B 1 5 ? 38.089 -12.041 38.714 1.00 51.09 5 GLU B N 1
ATOM 3800 C CA . GLU B 1 5 ? 39.350 -12.697 38.400 1.00 57.27 5 GLU B CA 1
ATOM 3801 C C . GLU B 1 5 ? 39.110 -13.822 37.408 1.00 57.37 5 GLU B C 1
ATOM 3802 O O . GLU B 1 5 ? 39.741 -13.876 36.355 1.00 80.83 5 GLU B O 1
ATOM 3808 N N . ARG B 1 6 ? 38.191 -14.718 37.752 1.00 43.59 6 ARG B N 1
ATOM 3809 C CA . ARG B 1 6 ? 37.855 -15.845 36.890 1.00 39.19 6 ARG B CA 1
ATOM 3810 C C . ARG B 1 6 ? 37.424 -15.354 35.514 1.00 33.58 6 ARG B C 1
ATOM 3811 O O . ARG B 1 6 ? 37.992 -15.748 34.499 1.00 43.14 6 ARG B O 1
ATOM 3819 N N . LEU B 1 7 ? 36.418 -14.487 35.493 1.00 3.00 7 LEU B N 1
ATOM 3820 C CA . LEU B 1 7 ? 35.906 -13.942 34.245 1.00 2.46 7 LEU B CA 1
ATOM 3821 C C . LEU B 1 7 ? 37.024 -13.309 33.441 1.00 2.46 7 LEU B C 1
ATOM 3822 O O . LEU B 1 7 ? 37.044 -13.384 32.214 1.00 9.68 7 LEU B O 1
ATOM 3827 N N . THR B 1 8 ? 37.951 -12.674 34.145 1.00 5.42 8 THR B N 1
ATOM 3828 C CA . THR B 1 8 ? 39.076 -12.025 33.495 1.00 7.40 8 THR B CA 1
ATOM 3829 C C . THR B 1 8 ? 39.933 -13.079 32.817 1.00 12.24 8 THR B C 1
ATOM 3830 O O . THR B 1 8 ? 40.488 -12.850 31.743 1.00 35.24 8 THR B O 1
ATOM 3834 N N . SER B 1 9 ? 40.028 -14.242 33.455 1.00 90.49 9 SER B N 1
ATOM 3835 C CA . SER B 1 9 ? 40.823 -15.346 32.935 1.00 92.74 9 SER B CA 1
ATOM 3836 C C . SER B 1 9 ? 39.956 -16.505 32.464 1.00 94.32 9 SER B C 1
ATOM 3837 O O . SER B 1 9 ? 39.615 -17.393 33.246 1.00 68.05 9 SER B O 1
ATOM 3840 N N . LEU B 1 10 ? 39.602 -16.492 31.183 1.00 38.31 10 LEU B N 1
ATOM 3841 C CA . LEU B 1 10 ? 38.788 -17.551 30.600 1.00 34.58 10 LEU B CA 1
ATOM 3842 C C . LEU B 1 10 ? 39.586 -18.235 29.490 1.00 33.33 10 LEU B C 1
ATOM 3843 O O . LEU B 1 10 ? 39.409 -19.459 29.283 1.00 35.27 10 LEU B O 1
ATOM 3848 N N . SER B 1 16 ? 40.495 -31.491 25.324 1.00 100.00 16 SER B N 1
ATOM 3849 C CA . SER B 1 16 ? 39.353 -30.811 25.995 1.00 100.00 16 SER B CA 1
ATOM 3850 C C . SER B 1 16 ? 38.468 -31.825 26.709 1.00 100.00 16 SER B C 1
ATOM 3851 O O . SER B 1 16 ? 38.706 -33.029 26.642 1.00 54.16 16 SER B O 1
ATOM 3854 N N . ASP B 1 17 ? 37.442 -31.327 27.388 1.00 64.72 17 ASP B N 1
ATOM 3855 C CA . ASP B 1 17 ? 36.523 -32.183 28.125 1.00 64.72 17 ASP B CA 1
ATOM 3856 C C . ASP B 1 17 ? 35.298 -32.556 27.299 1.00 64.72 17 ASP B C 1
ATOM 3857 O O . ASP B 1 17 ? 35.013 -31.939 26.273 1.00 92.34 17 ASP B O 1
ATOM 3862 N N . LEU B 1 18 ? 34.579 -33.575 27.760 1.00 100.00 18 LEU B N 1
ATOM 3863 C CA . LEU B 1 18 ? 33.378 -34.049 27.084 1.00 100.00 18 LEU B CA 1
ATOM 3864 C C . LEU B 1 18 ? 32.184 -33.218 27.533 1.00 100.00 18 LEU B C 1
ATOM 3865 O O . LEU B 1 18 ? 31.989 -33.012 28.732 1.00 87.32 18 LEU B O 1
ATOM 3870 N N . ARG B 1 19 ? 31.390 -32.743 26.575 1.00 2.00 19 ARG B N 1
ATOM 3871 C CA . ARG B 1 19 ? 30.214 -31.947 26.900 1.00 2.00 19 ARG B CA 1
ATOM 3872 C C . ARG B 1 19 ? 29.428 -32.726 27.938 1.00 2.00 19 ARG B C 1
ATOM 3873 O O . ARG B 1 19 ? 29.339 -33.947 27.855 1.00 35.81 19 ARG B O 1
ATOM 3881 N N . ARG B 1 20 ? 28.864 -32.025 28.916 1.00 2.00 20 ARG B N 1
ATOM 3882 C CA . ARG B 1 20 ? 28.116 -32.683 29.983 1.00 2.00 20 ARG B CA 1
ATOM 3883 C C . ARG B 1 20 ? 26.641 -32.312 30.054 1.00 2.00 20 ARG B C 1
ATOM 3884 O O . ARG B 1 20 ? 25.939 -32.722 30.981 1.00 31.59 20 ARG B O 1
ATOM 3892 N N . THR B 1 21 ? 26.167 -31.536 29.085 1.00 59.48 21 THR B N 1
ATOM 3893 C CA . THR B 1 21 ? 24.765 -31.137 29.074 1.00 59.48 21 THR B CA 1
ATOM 3894 C C . THR B 1 21 ? 24.032 -31.744 27.892 1.00 59.48 21 THR B C 1
ATOM 3895 O O . THR B 1 21 ? 24.434 -31.584 26.738 1.00 38.26 21 THR B O 1
ATOM 3899 N N . SER B 1 22 ? 22.951 -32.448 28.201 1.00 25.18 22 SER B N 1
ATOM 3900 C CA . SER B 1 22 ? 22.138 -33.099 27.189 1.00 25.18 22 SER B CA 1
ATOM 3901 C C . SER B 1 22 ? 21.642 -32.107 26.148 1.00 25.18 22 SER B C 1
ATOM 3902 O O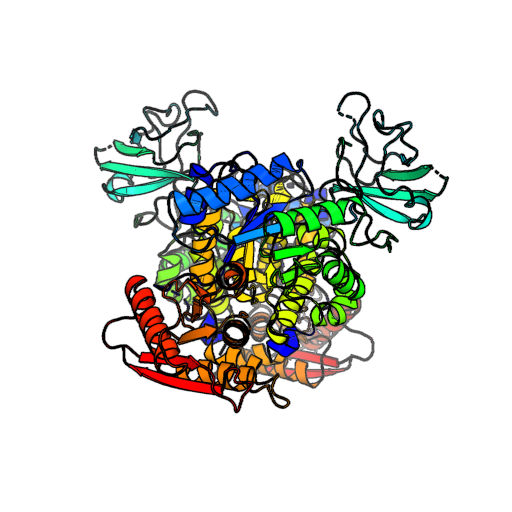 . SER B 1 22 ? 21.670 -30.895 26.353 1.00 79.52 22 SER B O 1
ATOM 3905 N N . ILE B 1 23 ? 21.186 -32.645 25.025 1.00 27.56 23 ILE B N 1
ATOM 3906 C CA . ILE B 1 23 ? 20.673 -31.844 23.931 1.00 27.56 23 ILE B CA 1
ATOM 3907 C C . ILE B 1 23 ? 19.421 -32.523 23.396 1.00 27.56 23 ILE B C 1
ATOM 3908 O O . ILE B 1 23 ? 19.498 -33.334 22.475 1.00 2.00 23 ILE B O 1
ATOM 3913 N N . ILE B 1 24 ? 18.275 -32.209 23.996 1.00 2.00 24 ILE B N 1
ATOM 3914 C CA . ILE B 1 24 ? 17.002 -32.784 23.572 1.00 2.00 24 ILE B CA 1
ATOM 3915 C C . ILE B 1 24 ? 16.701 -32.342 22.139 1.00 2.00 24 ILE B C 1
ATOM 3916 O O . ILE B 1 24 ? 17.024 -31.225 21.751 1.00 2.00 24 ILE B O 1
ATOM 3921 N N . GLY B 1 25 ? 16.096 -33.221 21.351 1.00 26.88 25 GLY B N 1
ATOM 3922 C CA . GLY B 1 25 ? 15.794 -32.864 19.979 1.00 26.88 25 GLY B CA 1
ATOM 3923 C C . GLY B 1 25 ? 14.402 -33.263 19.530 1.00 26.88 25 GLY B C 1
ATOM 3924 O O . GLY B 1 25 ? 14.041 -34.440 19.590 1.00 86.40 25 GLY B O 1
ATOM 3925 N N . THR B 1 26 ? 13.617 -32.285 19.082 1.00 17.44 26 THR B N 1
ATOM 3926 C CA . THR B 1 26 ? 12.268 -32.557 18.611 1.00 17.44 26 THR B CA 1
ATOM 3927 C C . THR B 1 26 ? 12.368 -33.073 17.186 1.00 17.44 26 THR B C 1
ATOM 3928 O O . THR B 1 26 ? 12.811 -32.362 16.280 1.00 17.94 26 THR B O 1
ATOM 3932 N N . ILE B 1 27 ? 11.957 -34.324 17.005 1.00 82.04 27 ILE B N 1
ATOM 3933 C CA . ILE B 1 27 ? 12.007 -34.974 15.708 1.00 82.04 27 ILE B CA 1
ATOM 3934 C C . ILE B 1 27 ? 10.772 -34.710 14.866 1.00 82.04 27 ILE B C 1
ATOM 3935 O O . ILE B 1 27 ? 9.646 -34.960 15.293 1.00 10.61 27 ILE B O 1
ATOM 3940 N N . GLY B 1 28 ? 11.005 -34.202 13.662 1.00 17.03 28 GLY B N 1
ATOM 3941 C CA . GLY B 1 28 ? 9.918 -33.915 12.749 1.00 17.03 28 GLY B CA 1
ATOM 3942 C C . GLY B 1 28 ? 10.032 -34.772 11.501 1.00 17.03 28 GLY B C 1
ATOM 3943 O O . GLY B 1 28 ? 11.008 -35.509 11.346 1.00 63.73 28 GLY B O 1
ATOM 3944 N N . PRO B 1 29 ? 9.050 -34.698 10.588 1.00 47.69 29 PRO B N 1
ATOM 3945 C CA . PRO B 1 29 ? 9.086 -35.494 9.360 1.00 47.69 29 PRO B CA 1
ATOM 3946 C C . PRO B 1 29 ? 10.460 -35.521 8.694 1.00 47.69 29 PRO B C 1
ATOM 3947 O O . PRO B 1 29 ? 10.980 -36.590 8.370 1.00 44.02 29 PRO B O 1
ATOM 3951 N N . LYS B 1 30 ? 11.046 -34.342 8.507 1.00 40.67 30 LYS B N 1
ATOM 3952 C CA . LYS B 1 30 ? 12.351 -34.226 7.861 1.00 40.67 30 LYS B CA 1
ATOM 3953 C C . LYS B 1 30 ? 13.481 -34.956 8.590 1.00 40.67 30 LYS B C 1
ATOM 3954 O O . LYS B 1 30 ? 14.566 -35.147 8.033 1.00 95.30 30 LYS B O 1
ATOM 3960 N N . THR B 1 31 ? 13.228 -35.364 9.830 1.00 58.73 31 THR B N 1
ATOM 3961 C CA . THR B 1 31 ? 14.236 -36.060 10.624 1.00 58.73 31 THR B CA 1
ATOM 3962 C C . THR B 1 31 ? 13.777 -37.455 11.020 1.00 58.73 31 THR B C 1
ATOM 3963 O O . THR B 1 31 ? 14.538 -38.221 11.607 1.00 41.81 31 THR B O 1
ATOM 3967 N N . ASN B 1 32 ? 12.534 -37.780 10.687 1.00 78.75 32 ASN B N 1
ATOM 3968 C CA . ASN B 1 32 ? 11.954 -39.073 11.024 1.00 78.75 32 ASN B CA 1
ATOM 3969 C C . ASN B 1 32 ? 12.495 -40.250 10.215 1.00 78.75 32 ASN B C 1
ATOM 3970 O O . ASN B 1 32 ? 11.758 -40.873 9.457 1.00 25.77 32 ASN B O 1
ATOM 3975 N N . ASN B 1 33 ? 13.776 -40.560 10.385 1.00 36.50 33 ASN B N 1
ATOM 3976 C CA . ASN B 1 33 ? 14.396 -41.677 9.675 1.00 36.50 33 ASN B CA 1
ATOM 3977 C C . ASN B 1 33 ? 15.761 -42.041 10.262 1.00 36.50 33 ASN B C 1
ATOM 3978 O O . ASN B 1 33 ? 16.663 -41.207 10.317 1.00 68.72 33 ASN B O 1
ATOM 3983 N N . PRO B 1 34 ? 15.925 -43.301 10.703 1.00 60.68 34 PRO B N 1
ATOM 3984 C CA . PRO B 1 34 ? 17.159 -43.824 11.294 1.00 60.68 34 PRO B CA 1
ATOM 3985 C C . PRO B 1 34 ? 18.440 -43.154 10.813 1.00 60.68 34 PRO B C 1
ATOM 3986 O O . PRO B 1 34 ? 19.212 -42.645 11.624 1.00 51.05 34 PRO B O 1
ATOM 3990 N N . GLU B 1 35 ? 18.669 -43.157 9.503 1.00 61.86 35 GLU B N 1
ATOM 3991 C CA . GLU B 1 35 ? 19.867 -42.539 8.943 1.00 61.86 35 GLU B CA 1
ATOM 3992 C C . GLU B 1 35 ? 20.058 -41.141 9.525 1.00 61.86 35 GLU B C 1
ATOM 3993 O O . GLU B 1 35 ? 21.086 -40.847 10.133 1.00 91.82 35 GLU B O 1
ATOM 3999 N N . THR B 1 36 ? 19.060 -40.284 9.333 1.00 16.05 36 THR B N 1
ATOM 4000 C CA . THR B 1 36 ? 19.109 -38.925 9.847 1.00 16.05 36 THR B CA 1
ATOM 4001 C C . THR B 1 36 ? 19.113 -38.990 11.368 1.00 16.05 36 THR B C 1
ATOM 4002 O O . THR B 1 36 ? 20.006 -38.448 12.019 1.00 72.02 36 THR B O 1
ATOM 4006 N N . LEU B 1 37 ? 18.113 -39.665 11.928 1.00 16.13 37 LEU B N 1
ATOM 4007 C CA . LEU B 1 37 ? 17.996 -39.813 13.372 1.00 16.13 37 LEU B CA 1
ATOM 4008 C C . LEU B 1 37 ? 19.335 -40.226 13.983 1.00 16.13 37 LEU B C 1
ATOM 4009 O O . LEU B 1 37 ? 19.628 -39.909 15.136 1.00 40.94 37 LEU B O 1
ATOM 4014 N N . VAL B 1 38 ? 20.147 -40.936 13.208 1.00 82.51 38 VAL B N 1
ATOM 4015 C CA . VAL B 1 38 ? 21.454 -41.365 13.692 1.00 82.51 38 VAL B CA 1
ATOM 4016 C C . VAL B 1 38 ? 22.397 -40.170 13.645 1.00 82.51 38 VAL B C 1
ATOM 4017 O O . VAL B 1 38 ? 22.959 -39.773 14.663 1.00 84.55 38 VAL B O 1
ATOM 4021 N N . ALA B 1 39 ? 22.556 -39.601 12.453 1.00 14.96 39 ALA B N 1
ATOM 4022 C CA . ALA B 1 39 ? 23.426 -38.445 12.251 1.00 14.96 39 ALA B CA 1
ATOM 4023 C C . ALA B 1 39 ? 23.183 -37.392 13.324 1.00 14.96 39 ALA B C 1
ATOM 4024 O O . ALA B 1 39 ? 24.107 -36.699 13.747 1.00 2.00 39 ALA B O 1
ATOM 4026 N N . LEU B 1 40 ? 21.930 -37.277 13.750 1.00 7.83 40 LEU B N 1
ATOM 4027 C CA . LEU B 1 40 ? 21.550 -36.324 14.778 1.00 7.83 40 LEU B CA 1
ATOM 4028 C C . LEU B 1 40 ? 22.213 -36.738 16.082 1.00 7.83 40 LEU B C 1
ATOM 4029 O O . LEU B 1 40 ? 22.808 -35.916 16.780 1.00 70.03 40 LEU B O 1
ATOM 4034 N N . ARG B 1 41 ? 22.100 -38.022 16.407 1.00 24.62 41 ARG B N 1
ATOM 4035 C CA . ARG B 1 41 ? 22.692 -38.547 17.629 1.00 24.62 41 ARG B CA 1
ATOM 4036 C C . ARG B 1 41 ? 24.211 -38.456 17.549 1.00 24.62 41 ARG B C 1
ATOM 4037 O O . ARG B 1 41 ? 24.884 -38.274 18.566 1.00 56.34 41 ARG B O 1
ATOM 4045 N N . LYS B 1 42 ? 24.744 -38.575 16.335 1.00 33.96 42 LYS B N 1
ATOM 4046 C CA . LYS B 1 42 ? 26.185 -38.494 16.117 1.00 33.96 42 LYS B CA 1
ATOM 4047 C C . LYS B 1 42 ? 26.673 -37.084 16.433 1.00 33.96 42 LYS B C 1
ATOM 4048 O O . LYS B 1 42 ? 27.773 -36.897 16.951 1.00 95.21 42 LYS B O 1
ATOM 4054 N N . ALA B 1 43 ? 25.846 -36.094 16.114 1.00 12.91 43 ALA B N 1
ATOM 4055 C CA . ALA B 1 43 ? 26.181 -34.701 16.372 1.00 12.91 43 ALA B CA 1
ATOM 4056 C C . ALA B 1 43 ? 26.231 -34.488 17.875 1.00 12.91 43 ALA B C 1
ATOM 4057 O O . ALA B 1 43 ? 27.120 -33.810 18.387 1.00 54.58 43 ALA B O 1
ATOM 4059 N N . GLY B 1 44 ? 25.269 -35.076 18.575 1.00 3.87 44 GLY B N 1
ATOM 4060 C CA . GLY B 1 44 ? 25.220 -34.946 20.015 1.00 3.87 44 GLY B CA 1
ATOM 4061 C C . GLY B 1 44 ? 23.813 -35.080 20.560 1.00 3.87 44 GLY B C 1
ATOM 4062 O O . GLY B 1 44 ? 23.557 -34.752 21.722 1.00 26.43 44 GLY B O 1
ATOM 4063 N N . LEU B 1 45 ? 22.894 -35.563 19.725 1.00 17.67 45 LEU B N 1
ATOM 4064 C CA . LEU B 1 45 ? 21.509 -35.734 20.150 1.00 17.67 45 LEU B CA 1
ATOM 4065 C C . LEU B 1 45 ? 21.418 -36.809 21.219 1.00 17.67 45 LEU B C 1
ATOM 4066 O O . LEU B 1 45 ? 22.044 -37.862 21.104 1.00 62.20 45 LEU B O 1
ATOM 4071 N N . ASN B 1 46 ? 20.637 -36.536 22.258 1.00 2.00 46 ASN B N 1
ATOM 4072 C CA . ASN B 1 46 ? 20.470 -37.476 23.363 1.00 2.00 46 ASN B CA 1
ATOM 4073 C C . ASN B 1 46 ? 19.003 -37.821 23.546 1.00 2.00 46 ASN B C 1
ATOM 4074 O O . ASN B 1 46 ? 18.536 -38.838 23.041 1.00 45.45 46 ASN B O 1
ATOM 4079 N N . ILE B 1 47 ? 18.276 -36.983 24.278 1.00 2.00 47 ILE B N 1
ATOM 4080 C CA . ILE B 1 47 ? 16.850 -37.212 24.473 1.00 2.00 47 ILE B CA 1
ATOM 4081 C C . ILE B 1 47 ? 16.153 -36.853 23.161 1.00 2.00 47 ILE B C 1
ATOM 4082 O O . ILE B 1 47 ? 16.652 -36.036 22.382 1.00 20.66 47 ILE B O 1
ATOM 4087 N N . VAL B 1 48 ? 15.013 -37.483 22.906 1.00 23.80 48 VAL B N 1
ATOM 4088 C CA . VAL B 1 48 ? 14.257 -37.211 21.695 1.00 23.80 48 VAL B CA 1
ATOM 4089 C C . VAL B 1 48 ? 12.883 -36.690 22.099 1.00 23.80 48 VAL B C 1
ATOM 4090 O O . VAL B 1 48 ? 12.131 -37.374 22.797 1.00 16.02 48 VAL B O 1
ATOM 4094 N N . ARG B 1 49 ? 12.569 -35.470 21.675 1.00 79.12 49 ARG B N 1
ATOM 4095 C CA . ARG B 1 49 ? 11.286 -34.860 21.997 1.00 79.12 49 ARG B CA 1
ATOM 4096 C C . ARG B 1 49 ? 10.205 -35.330 21.035 1.00 79.12 49 ARG B C 1
ATOM 4097 O O . ARG B 1 49 ? 10.426 -35.428 19.824 1.00 2.00 49 ARG B O 1
ATOM 4105 N N . MET B 1 50 ? 9.037 -35.630 21.592 1.00 31.11 50 MET B N 1
ATOM 4106 C CA . MET B 1 50 ? 7.902 -36.076 20.805 1.00 31.11 50 MET B CA 1
ATOM 4107 C C . MET B 1 50 ? 6.756 -35.110 21.052 1.00 31.11 50 MET B C 1
ATOM 4108 O O . MET B 1 50 ? 5.961 -35.292 21.976 1.00 36.67 50 MET B O 1
ATOM 4113 N N . ASN B 1 51 ? 6.690 -34.070 20.231 1.00 67.63 51 ASN B N 1
ATOM 4114 C CA . ASN B 1 51 ? 5.638 -33.077 20.359 1.00 67.63 51 ASN B CA 1
ATOM 4115 C C . ASN B 1 51 ? 4.324 -33.681 19.883 1.00 67.63 51 ASN B C 1
ATOM 4116 O O . ASN B 1 51 ? 4.067 -33.767 18.681 1.00 18.84 51 ASN B O 1
ATOM 4121 N N . PHE B 1 52 ? 3.498 -34.106 20.834 1.00 6.25 52 PHE B N 1
ATOM 4122 C CA . PHE B 1 52 ? 2.211 -34.712 20.519 1.00 6.25 52 PHE B CA 1
ATOM 4123 C C . PHE B 1 52 ? 1.138 -33.668 20.213 1.00 6.25 52 PHE B C 1
ATOM 4124 O O . PHE B 1 52 ? -0.056 -33.962 20.225 1.00 65.20 52 PHE B O 1
ATOM 4132 N N . SER B 1 53 ? 1.573 -32.444 19.944 1.00 16.77 53 SER B N 1
ATOM 4133 C CA . SER B 1 53 ? 0.655 -31.366 19.615 1.00 16.77 53 SER B CA 1
ATOM 4134 C C . SER B 1 53 ? 0.169 -31.613 18.197 1.00 16.77 53 SER B C 1
ATOM 4135 O O . SER B 1 53 ? -0.978 -31.332 17.859 1.00 37.93 53 SER B O 1
ATOM 4138 N N . HIS B 1 54 ? 1.063 -32.142 17.371 1.00 25.79 54 HIS B N 1
ATOM 4139 C CA . HIS B 1 54 ? 0.756 -32.439 15.981 1.00 25.79 54 HIS B CA 1
ATOM 4140 C C . HIS B 1 54 ? 1.156 -33.872 15.652 1.00 25.79 54 HIS B C 1
ATOM 4141 O O . HIS B 1 54 ? 2.175 -34.368 16.133 1.00 46.20 54 HIS B O 1
ATOM 4148 N N . GLY B 1 55 ? 0.351 -34.538 14.832 1.00 78.38 55 GLY B N 1
ATOM 4149 C CA . GLY B 1 55 ? 0.663 -35.903 14.451 1.00 78.38 55 GLY B CA 1
ATOM 4150 C C . GLY B 1 55 ? -0.226 -36.954 15.081 1.00 78.38 55 GLY B C 1
ATOM 4151 O O . GLY B 1 55 ? -0.698 -36.800 16.208 1.00 57.24 55 GLY B O 1
ATOM 4152 N N . SER B 1 56 ? -0.453 -38.033 14.341 1.00 53.06 56 SER B N 1
ATOM 4153 C CA . SER B 1 56 ? -1.282 -39.134 14.812 1.00 53.06 56 SER B CA 1
ATOM 4154 C C . SER B 1 56 ? -0.421 -40.184 15.514 1.00 53.06 56 SER B C 1
ATOM 4155 O O . SER B 1 56 ? 0.808 -40.131 15.456 1.00 73.44 56 SER B O 1
ATOM 4158 N N . TYR B 1 57 ? -1.077 -41.135 16.174 1.00 18.47 57 TYR B N 1
ATOM 4159 C CA . TYR B 1 57 ? -0.386 -42.195 16.896 1.00 18.47 57 TYR B CA 1
ATOM 4160 C C . TYR B 1 57 ? 0.615 -42.951 16.028 1.00 18.47 57 TYR B C 1
ATOM 4161 O O . TYR B 1 57 ? 1.512 -43.616 16.545 1.00 14.44 57 TYR B O 1
ATOM 4170 N N . GLU B 1 58 ? 0.461 -42.856 14.711 1.00 18.88 58 GLU B N 1
ATOM 4171 C CA . GLU B 1 58 ? 1.389 -43.516 13.799 1.00 18.88 58 GLU B CA 1
ATOM 4172 C C . GLU B 1 58 ? 2.435 -42.473 13.442 1.00 18.88 58 GLU B C 1
ATOM 4173 O O . GLU B 1 58 ? 3.577 -42.802 13.123 1.00 100.00 58 GLU B O 1
ATOM 4179 N N . TYR B 1 59 ? 2.027 -41.210 13.505 1.00 77.71 59 TYR B N 1
ATOM 4180 C CA . TYR B 1 59 ? 2.917 -40.095 13.214 1.00 77.71 59 TYR B CA 1
ATOM 4181 C C . TYR B 1 59 ? 4.031 -40.103 14.255 1.00 77.71 59 TYR B C 1
ATOM 4182 O O . TYR B 1 59 ? 5.093 -39.514 14.049 1.00 100.00 59 TYR B O 1
ATOM 4191 N N . HIS B 1 60 ? 3.774 -40.774 15.376 1.00 15.26 60 HIS B N 1
ATOM 4192 C CA . HIS B 1 60 ? 4.743 -40.870 16.464 1.00 15.26 60 HIS B CA 1
ATOM 4193 C C . HIS B 1 60 ? 5.290 -42.284 16.627 1.00 15.26 60 HIS B C 1
ATOM 4194 O O . HIS B 1 60 ? 6.495 -42.472 16.804 1.00 28.64 60 HIS B O 1
ATOM 4201 N N . LYS B 1 61 ? 4.409 -43.280 16.566 1.00 29.57 61 LYS B N 1
ATOM 4202 C CA . LYS B 1 61 ? 4.835 -44.668 16.702 1.00 29.57 61 LYS B CA 1
ATOM 4203 C C . LYS B 1 61 ? 5.906 -44.967 15.663 1.00 29.57 61 LYS B C 1
ATOM 4204 O O . LYS B 1 61 ? 6.642 -45.945 15.771 1.00 93.15 61 LYS B O 1
ATOM 4210 N N . SER B 1 62 ? 5.979 -44.111 14.652 1.00 18.17 62 SER B N 1
ATOM 4211 C CA . SER B 1 62 ? 6.957 -44.258 13.586 1.00 18.17 62 SER B CA 1
ATOM 4212 C C . SER B 1 62 ? 8.310 -43.761 14.075 1.00 18.17 62 SER B C 1
ATOM 4213 O O . SER B 1 62 ? 9.353 -44.293 13.697 1.00 81.01 62 SER B O 1
ATOM 4216 N N . VAL B 1 63 ? 8.282 -42.730 14.912 1.00 28.73 63 VAL B N 1
ATOM 4217 C CA . VAL B 1 63 ? 9.500 -42.148 15.460 1.00 28.73 63 VAL B CA 1
ATOM 4218 C C . VAL B 1 63 ? 10.086 -43.053 16.535 1.00 28.73 63 VAL B C 1
ATOM 4219 O O . VAL B 1 63 ? 11.289 -43.306 16.562 1.00 48.81 63 VAL B O 1
ATOM 4223 N N . ILE B 1 64 ? 9.225 -43.537 17.423 1.00 17.76 64 ILE B N 1
ATOM 4224 C CA . ILE B 1 64 ? 9.659 -44.404 18.505 1.00 17.76 64 ILE B CA 1
ATOM 4225 C C . ILE B 1 64 ? 10.461 -45.588 17.972 1.00 17.76 64 ILE B C 1
ATOM 4226 O O . ILE B 1 64 ? 11.387 -46.065 18.628 1.00 32.23 64 ILE B O 1
ATOM 4231 N N . ASP B 1 65 ? 10.111 -46.051 16.776 1.00 15.44 65 ASP B N 1
ATOM 4232 C CA . ASP B 1 65 ? 10.792 -47.185 16.164 1.00 15.44 65 ASP B CA 1
ATOM 4233 C C . ASP B 1 65 ? 12.074 -46.748 15.472 1.00 15.44 65 ASP B C 1
ATOM 4234 O O . ASP B 1 65 ? 13.127 -47.360 15.656 1.00 100.00 65 ASP B O 1
ATOM 4239 N N . ASN B 1 66 ? 11.979 -45.691 14.671 1.00 72.70 66 ASN B N 1
ATOM 4240 C CA . ASN B 1 66 ? 13.137 -45.165 13.956 1.00 72.70 66 ASN B CA 1
ATOM 4241 C C . ASN B 1 66 ? 14.227 -44.827 14.963 1.00 72.70 66 ASN B C 1
ATOM 4242 O O . ASN B 1 66 ? 15.415 -44.998 14.691 1.00 57.66 66 ASN B O 1
ATOM 4247 N N . ALA B 1 67 ? 13.807 -44.341 16.128 1.00 30.67 67 ALA B N 1
ATOM 4248 C CA . ALA B 1 67 ? 14.733 -43.992 17.197 1.00 30.67 67 ALA B CA 1
ATOM 4249 C C . ALA B 1 67 ? 15.427 -45.277 17.616 1.00 30.67 67 ALA B C 1
ATOM 4250 O O . ALA B 1 67 ? 16.655 -45.369 17.592 1.00 28.04 67 ALA B O 1
ATOM 4252 N N . ARG B 1 68 ? 14.623 -46.269 17.991 1.00 27.46 68 ARG B N 1
ATOM 4253 C CA . ARG B 1 68 ? 15.132 -47.570 18.408 1.00 27.46 68 ARG B CA 1
ATOM 4254 C C . ARG B 1 68 ? 16.055 -48.144 17.332 1.00 27.46 68 ARG B C 1
ATOM 4255 O O . ARG B 1 68 ? 17.005 -48.868 17.631 1.00 95.66 68 ARG B O 1
ATOM 4263 N N . LYS B 1 69 ? 15.765 -47.809 16.079 1.00 2.00 69 LYS B N 1
ATOM 4264 C CA . LYS B 1 69 ? 16.560 -48.268 14.944 1.00 2.00 69 LYS B CA 1
ATOM 4265 C C . LYS B 1 69 ? 17.969 -47.678 14.999 1.00 2.00 69 LYS B C 1
ATOM 4266 O O . LYS B 1 69 ? 18.960 -48.396 14.875 1.00 73.19 69 LYS B O 1
ATOM 4272 N N . SER B 1 70 ? 18.039 -46.362 15.182 1.00 100.00 70 SER B N 1
ATOM 4273 C CA . SER B 1 70 ? 19.307 -45.644 15.254 1.00 100.00 70 SER B CA 1
ATOM 4274 C C . SER B 1 70 ? 20.274 -46.321 16.217 1.00 100.00 70 SER B C 1
ATOM 4275 O O . SER B 1 70 ? 21.487 -46.330 15.994 1.00 22.80 70 SER B O 1
ATOM 4278 N N . GLU B 1 71 ? 19.739 -46.883 17.294 1.00 36.37 71 GLU B N 1
ATOM 4279 C CA . GLU B 1 71 ? 20.582 -47.573 18.258 1.00 36.37 71 GLU B CA 1
ATOM 4280 C C . GLU B 1 71 ? 21.088 -48.841 17.582 1.00 36.37 71 GLU B C 1
ATOM 4281 O O . GLU B 1 71 ? 22.269 -49.159 17.647 1.00 17.84 71 GLU B O 1
ATOM 4287 N N . GLU B 1 72 ? 20.185 -49.557 16.920 1.00 26.26 72 GLU B N 1
ATOM 4288 C CA . GLU B 1 72 ? 20.550 -50.780 16.214 1.00 26.26 72 GLU B CA 1
ATOM 4289 C C . GLU B 1 72 ? 21.661 -50.483 15.210 1.00 26.26 72 GLU B C 1
ATOM 4290 O O . GLU B 1 72 ? 22.754 -51.040 15.297 1.00 99.76 72 GLU B O 1
ATOM 4296 N N . LEU B 1 73 ? 21.364 -49.603 14.258 1.00 66.05 73 LEU B N 1
ATOM 4297 C CA . LEU B 1 73 ? 22.326 -49.213 13.233 1.00 66.05 73 LEU B CA 1
ATOM 4298 C C . LEU B 1 73 ? 23.636 -48.857 13.917 1.00 66.05 73 LEU B C 1
ATOM 4299 O O . LEU B 1 73 ? 24.719 -49.217 13.449 1.00 46.97 73 LEU B O 1
ATOM 4304 N N . TYR B 1 74 ? 23.524 -48.144 15.033 1.00 29.16 74 TYR B N 1
ATOM 4305 C CA . TYR B 1 74 ? 24.694 -47.746 15.802 1.00 29.16 74 TYR B CA 1
ATOM 4306 C C . TYR B 1 74 ? 24.341 -47.252 17.197 1.00 29.16 74 TYR B C 1
ATOM 4307 O O . TYR B 1 74 ? 23.859 -46.131 17.374 1.00 100.00 74 TYR B O 1
ATOM 4316 N N . PRO B 1 75 ? 24.592 -48.094 18.210 1.00 64.47 75 PRO B N 1
ATOM 4317 C CA . PRO B 1 75 ? 24.331 -47.830 19.629 1.00 64.47 75 PRO B CA 1
ATOM 4318 C C . PRO B 1 75 ? 24.714 -46.426 20.101 1.00 64.47 75 PRO B C 1
ATOM 4319 O O . PRO B 1 75 ? 23.843 -45.627 20.436 1.00 42.64 75 PRO B O 1
ATOM 4323 N N . GLY B 1 76 ? 26.012 -46.138 20.134 1.00 68.46 76 GLY B N 1
ATOM 4324 C CA . GLY B 1 76 ? 26.474 -44.831 20.576 1.00 68.46 76 GLY B CA 1
ATOM 4325 C C . GLY B 1 76 ? 26.134 -44.534 22.027 1.00 68.46 76 GLY B C 1
ATOM 4326 O O . GLY B 1 76 ? 26.795 -45.022 22.947 1.00 52.01 76 GLY B O 1
ATOM 4327 N N . ARG B 1 77 ? 25.103 -43.722 22.233 1.00 23.43 77 ARG B N 1
ATOM 4328 C CA . ARG B 1 77 ? 24.665 -43.357 23.576 1.00 23.43 77 ARG B CA 1
ATOM 4329 C C . ARG B 1 77 ? 23.158 -43.577 23.735 1.00 23.43 77 ARG B C 1
ATOM 4330 O O . ARG B 1 77 ? 22.363 -43.060 22.951 1.00 63.53 77 ARG B O 1
ATOM 4338 N N . PRO B 1 78 ? 22.756 -44.344 24.760 1.00 2.85 78 PRO B N 1
ATOM 4339 C CA . PRO B 1 78 ? 21.359 -44.663 25.070 1.00 2.85 78 PRO B CA 1
ATOM 4340 C C . PRO B 1 78 ? 20.333 -43.608 24.660 1.00 2.85 78 PRO B C 1
ATOM 4341 O O . PRO B 1 78 ? 19.918 -42.794 25.482 1.00 10.61 78 PRO B O 1
ATOM 4345 N N . LEU B 1 79 ? 19.917 -43.641 23.395 1.00 15.08 79 LEU B N 1
ATOM 4346 C CA . LEU B 1 79 ? 18.934 -42.695 22.865 1.00 15.08 79 LEU B CA 1
ATOM 4347 C C . LEU B 1 79 ? 17.653 -42.682 23.696 1.00 15.08 79 LEU B C 1
ATOM 4348 O O . LEU B 1 79 ? 16.946 -43.687 23.781 1.00 35.23 79 LEU B O 1
ATOM 4353 N N . ALA B 1 80 ? 17.355 -41.541 24.309 1.00 91.45 80 ALA B N 1
ATOM 4354 C CA . ALA B 1 80 ? 16.153 -41.413 25.124 1.00 91.45 80 ALA B CA 1
ATOM 4355 C C . ALA B 1 80 ? 14.967 -40.970 24.268 1.00 91.45 80 ALA B C 1
ATOM 4356 O O . ALA B 1 80 ? 15.143 -40.378 23.200 1.00 28.69 80 ALA B O 1
ATOM 4358 N N . ILE B 1 81 ? 13.761 -41.260 24.745 1.00 36.82 81 ILE B N 1
ATOM 4359 C CA . ILE B 1 81 ? 12.543 -40.913 24.026 1.00 36.82 81 ILE B CA 1
ATOM 4360 C C . ILE B 1 81 ? 11.528 -40.251 24.956 1.00 36.82 81 ILE B C 1
ATOM 4361 O O . ILE B 1 81 ? 10.949 -40.901 25.827 1.00 30.10 81 ILE B O 1
ATOM 4366 N N . ALA B 1 82 ? 11.317 -38.954 24.760 1.00 48.28 82 ALA B N 1
ATOM 4367 C CA . ALA B 1 82 ? 10.379 -38.196 25.578 1.00 48.28 82 ALA B CA 1
ATOM 4368 C C . ALA B 1 82 ? 9.051 -37.992 24.863 1.00 48.28 82 ALA B C 1
ATOM 4369 O O . ALA B 1 82 ? 8.981 -38.029 23.635 1.00 37.42 82 ALA B O 1
ATOM 4371 N N . LEU B 1 83 ? 8.002 -37.761 25.644 1.00 18.64 83 LEU B N 1
ATOM 4372 C CA . LEU B 1 83 ? 6.666 -37.556 25.103 1.00 18.64 83 LEU B CA 1
ATOM 4373 C C . LEU B 1 83 ? 6.088 -36.217 25.550 1.00 18.64 83 LEU B C 1
ATOM 4374 O O . LEU B 1 83 ? 5.593 -36.090 26.676 1.00 37.76 83 LEU B O 1
ATOM 4379 N N . ASP B 1 84 ? 6.136 -35.223 24.667 1.00 5.72 84 ASP B N 1
ATOM 4380 C CA . ASP B 1 84 ? 5.619 -33.904 25.006 1.00 5.72 84 ASP B CA 1
ATOM 4381 C C . ASP B 1 84 ? 4.116 -33.834 24.822 1.00 5.72 84 ASP B C 1
ATOM 4382 O O . ASP B 1 84 ? 3.623 -33.672 23.705 1.00 19.87 84 ASP B O 1
ATOM 4387 N N . THR B 1 85 ? 3.387 -33.954 25.924 1.00 5.78 85 THR B N 1
ATOM 4388 C CA . THR B 1 85 ? 1.936 -33.886 25.863 1.00 5.78 85 THR B CA 1
ATOM 4389 C C . THR B 1 85 ? 1.501 -32.543 25.292 1.00 5.78 85 THR B C 1
ATOM 4390 O O . THR B 1 85 ? 2.184 -31.530 25.456 1.00 26.08 85 THR B O 1
ATOM 4394 N N . LYS B 1 86 ? 0.365 -32.547 24.604 1.00 86.40 86 LYS B N 1
ATOM 4395 C CA . LYS B 1 86 ? -0.196 -31.333 24.024 1.00 86.40 86 LYS B CA 1
ATOM 4396 C C . LYS B 1 86 ? -1.276 -30.893 25.009 1.00 86.40 86 LYS B C 1
ATOM 4397 O O . LYS B 1 86 ? -2.469 -31.094 24.779 1.00 41.03 86 LYS B O 1
ATOM 4403 N N . GLY B 1 87 ? -0.831 -30.304 26.114 1.00 18.51 87 GLY B N 1
ATOM 4404 C CA . GLY B 1 87 ? -1.729 -29.866 27.170 1.00 18.51 87 GLY B CA 1
ATOM 4405 C C . GLY B 1 87 ? -2.988 -29.114 26.788 1.00 18.51 87 GLY B C 1
ATOM 4406 O O . GLY B 1 87 ? -3.443 -29.173 25.646 1.00 34.52 87 GLY B O 1
ATOM 4407 N N . PRO B 1 88 ? -3.588 -28.398 27.751 1.00 16.29 88 PRO B N 1
ATOM 4408 C CA . PRO B 1 88 ? -4.809 -27.628 27.508 1.00 16.29 88 PRO B CA 1
ATOM 4409 C C . PRO B 1 88 ? -4.546 -26.364 26.710 1.00 16.29 88 PRO B C 1
ATOM 4410 O O . PRO B 1 88 ? -4.604 -25.254 27.236 1.00 21.49 88 PRO B O 1
ATOM 4414 N N . GLU B 1 89 ? -4.256 -26.545 25.433 1.00 23.28 89 GLU B N 1
ATOM 4415 C CA . GLU B 1 89 ? -3.999 -25.409 24.573 1.00 23.28 89 GLU B CA 1
ATOM 4416 C C . GLU B 1 89 ? -5.240 -25.054 23.758 1.00 23.28 89 GLU B C 1
ATOM 4417 O O . GLU B 1 89 ? -6.076 -25.917 23.459 1.00 28.55 89 GLU B O 1
ATOM 4423 N N . ILE B 1 90 ? -5.359 -23.774 23.415 1.00 4.03 90 ILE B N 1
ATOM 4424 C CA . ILE B 1 90 ? -6.479 -23.291 22.627 1.00 4.03 90 ILE B CA 1
ATOM 4425 C C . ILE B 1 90 ? -5.996 -23.138 21.203 1.00 4.03 90 ILE B C 1
ATOM 4426 O O . ILE B 1 90 ? -4.806 -22.940 20.973 1.00 4.06 90 ILE B O 1
ATOM 4431 N N . ARG B 1 91 ? -6.911 -23.242 20.249 1.00 30.81 91 ARG B N 1
ATOM 4432 C CA . ARG B 1 91 ? -6.551 -23.109 18.845 1.00 30.81 91 ARG B CA 1
ATOM 4433 C C . ARG B 1 91 ? -7.704 -22.574 17.997 1.00 30.81 91 ARG B C 1
ATOM 4434 O O . ARG B 1 91 ? -8.870 -22.890 18.231 1.00 60.26 91 ARG B O 1
ATOM 4442 N N . THR B 1 92 ? -7.360 -21.760 17.007 1.00 24.69 92 THR B N 1
ATOM 4443 C CA . THR B 1 92 ? -8.351 -21.169 16.126 1.00 24.69 92 THR B CA 1
ATOM 4444 C C . THR B 1 92 ? -8.870 -22.187 15.128 1.00 24.69 92 THR B C 1
ATOM 4445 O O . THR B 1 92 ? -8.236 -23.213 14.887 1.00 39.69 92 THR B O 1
ATOM 4449 N N . GLY B 1 93 ? -10.030 -21.892 14.549 1.00 97.54 93 GLY B N 1
ATOM 4450 C CA . GLY B 1 93 ? -10.621 -22.787 13.574 1.00 97.54 93 GLY B CA 1
ATOM 4451 C C . GLY B 1 93 ? -9.983 -22.627 12.208 1.00 97.54 93 GLY B C 1
ATOM 4452 O O . GLY B 1 93 ? -8.895 -22.059 12.084 1.00 51.74 93 GLY B O 1
ATOM 4453 N N . THR B 1 94 ? -10.666 -23.130 11.183 1.00 100.00 94 THR B N 1
ATOM 4454 C CA . THR B 1 94 ? -10.180 -23.055 9.808 1.00 100.00 94 THR B CA 1
ATOM 4455 C C . THR B 1 94 ? -10.918 -21.986 9.007 1.00 100.00 94 THR B C 1
ATOM 4456 O O . THR B 1 94 ? -12.134 -21.827 9.131 1.00 80.50 94 THR B O 1
ATOM 4460 N N . THR B 1 95 ? -10.174 -21.263 8.177 1.00 100.00 95 THR B N 1
ATOM 4461 C CA . THR B 1 95 ? -10.755 -20.210 7.355 1.00 100.00 95 THR B CA 1
ATOM 4462 C C . THR B 1 95 ? -11.774 -20.768 6.370 1.00 100.00 95 THR B C 1
ATOM 4463 O O . THR B 1 95 ? -11.977 -21.981 6.287 1.00 100.00 95 THR B O 1
ATOM 4467 N N . THR B 1 96 ? -12.412 -19.871 5.626 1.00 89.42 96 THR B N 1
ATOM 4468 C CA . THR B 1 96 ? -13.413 -20.257 4.642 1.00 89.42 96 THR B CA 1
ATOM 4469 C C . THR B 1 96 ? -12.848 -21.283 3.661 1.00 89.42 96 THR B C 1
ATOM 4470 O O . THR B 1 96 ? -13.343 -22.406 3.569 1.00 81.71 96 THR B O 1
ATOM 4474 N N . ASN B 1 97 ? -11.813 -20.887 2.929 1.00 73.03 97 ASN B N 1
ATOM 4475 C CA . ASN B 1 97 ? -11.171 -21.767 1.960 1.00 73.03 97 ASN B CA 1
ATOM 4476 C C . ASN B 1 97 ? -9.682 -21.466 1.996 1.00 73.03 97 ASN B C 1
ATOM 4477 O O . ASN B 1 97 ? -9.111 -20.989 1.020 1.00 100.00 97 ASN B O 1
ATOM 4482 N N . ASP B 1 98 ? -9.065 -21.691 3.151 1.00 67.72 98 ASP B N 1
ATOM 4483 C CA . ASP B 1 98 ? -7.638 -21.419 3.320 1.00 67.72 98 ASP B CA 1
ATOM 4484 C C . ASP B 1 98 ? -7.342 -19.924 3.153 1.00 67.72 98 ASP B C 1
ATOM 4485 O O . ASP B 1 98 ? -6.147 -19.562 3.082 1.00 100.00 98 ASP B O 1
ATOM 4490 N N . PRO B 1 102 ? -6.664 -12.542 4.628 1.00 100.00 102 PRO B N 1
ATOM 4491 C CA . PRO B 1 102 ? -7.475 -11.810 5.626 1.00 100.00 102 PRO B CA 1
ATOM 4492 C C . PRO B 1 102 ? -6.551 -11.080 6.600 1.00 100.00 102 PRO B C 1
ATOM 4493 O O . PRO B 1 102 ? -6.133 -11.650 7.607 1.00 22.33 102 PRO B O 1
ATOM 4497 N N . ILE B 1 103 ? -6.242 -9.819 6.303 1.00 50.87 103 ILE B N 1
ATOM 4498 C CA . ILE B 1 103 ? -5.348 -9.030 7.150 1.00 50.87 103 ILE B CA 1
ATOM 4499 C C . ILE B 1 103 ? -6.022 -7.949 7.990 1.00 50.87 103 ILE B C 1
ATOM 4500 O O . ILE B 1 103 ? -6.259 -6.835 7.520 1.00 100.00 103 ILE B O 1
ATOM 4505 N N . PRO B 1 104 ? -6.342 -8.267 9.252 1.00 87.57 104 PRO B N 1
ATOM 4506 C CA . PRO B 1 104 ? -6.983 -7.281 10.127 1.00 87.57 104 PRO B CA 1
ATOM 4507 C C . PRO B 1 104 ? -6.005 -6.157 10.494 1.00 87.57 104 PRO B C 1
ATOM 4508 O O . PRO B 1 104 ? -4.864 -6.418 10.875 1.00 58.86 104 PRO B O 1
ATOM 4512 N N . PRO B 1 105 ? -6.429 -4.891 10.350 1.00 100.00 105 PRO B N 1
ATOM 4513 C CA . PRO B 1 105 ? -5.607 -3.718 10.658 1.00 100.00 105 PRO B CA 1
ATOM 4514 C C . PRO B 1 105 ? -5.868 -3.076 12.035 1.00 100.00 105 PRO B C 1
ATOM 4515 O O . PRO B 1 105 ? -4.986 -2.424 12.608 1.00 21.96 105 PRO B O 1
ATOM 4519 N N . ASN B 1 106 ? -7.081 -3.256 12.549 1.00 32.09 106 ASN B N 1
ATOM 4520 C CA . ASN B 1 106 ? -7.478 -2.709 13.846 1.00 32.09 106 ASN B CA 1
ATOM 4521 C C . ASN B 1 106 ? -8.991 -2.844 13.996 1.00 32.09 106 ASN B C 1
ATOM 4522 O O . ASN B 1 106 ? -9.595 -2.256 14.893 1.00 91.83 106 ASN B O 1
ATOM 4527 N N . HIS B 1 107 ? -9.597 -3.629 13.110 1.00 96.62 107 HIS B N 1
ATOM 4528 C CA . HIS B 1 107 ? -11.041 -3.838 13.126 1.00 96.62 107 HIS B CA 1
ATOM 4529 C C . HIS B 1 107 ? -11.482 -4.876 14.152 1.00 96.62 107 HIS B C 1
ATOM 4530 O O . HIS B 1 107 ? -10.724 -5.775 14.512 1.00 47.98 107 HIS B O 1
ATOM 4537 N N . GLU B 1 108 ? -12.718 -4.743 14.618 1.00 76.57 108 GLU B N 1
ATOM 4538 C CA . GLU B 1 108 ? -13.268 -5.679 15.590 1.00 76.57 108 GLU B CA 1
ATOM 4539 C C . GLU B 1 108 ? -13.905 -6.844 14.838 1.00 76.57 108 GLU B C 1
ATOM 4540 O O . GLU B 1 108 ? -13.984 -6.826 13.608 1.00 32.39 108 GLU B O 1
ATOM 4546 N N . MET B 1 109 ? -14.349 -7.859 15.573 1.00 33.29 109 MET B N 1
ATOM 4547 C CA . MET B 1 109 ? -14.982 -9.018 14.955 1.00 33.29 109 MET B CA 1
ATOM 4548 C C . MET B 1 109 ? -15.459 -10.006 16.001 1.00 33.29 109 MET B C 1
ATOM 4549 O O . MET B 1 109 ? -15.053 -9.940 17.161 1.00 17.46 109 MET B O 1
ATOM 4554 N N . ILE B 1 110 ? -16.322 -10.923 15.579 1.00 99.62 110 ILE B N 1
ATOM 4555 C CA . ILE B 1 110 ? -16.877 -11.930 16.474 1.00 99.62 110 ILE B CA 1
ATOM 4556 C C . ILE B 1 110 ? -15.993 -13.171 16.603 1.00 99.62 110 ILE B C 1
ATOM 4557 O O . ILE B 1 110 ? -15.262 -13.537 15.679 1.00 56.89 110 ILE B O 1
ATOM 4562 N N . PHE B 1 111 ? -16.066 -13.802 17.771 1.00 22.29 111 PHE B N 1
ATOM 4563 C CA . PHE B 1 111 ? -15.310 -15.012 18.070 1.00 22.29 111 PHE B CA 1
ATOM 4564 C C . PHE B 1 111 ? -16.330 -16.015 18.603 1.00 22.29 111 PHE B C 1
ATOM 4565 O O . PHE B 1 111 ? -16.900 -15.813 19.677 1.00 42.82 111 PHE B O 1
ATOM 4573 N N . THR B 1 112 ? -16.566 -17.088 17.854 1.00 78.58 112 THR B N 1
ATOM 4574 C CA . THR B 1 112 ? -17.529 -18.103 18.270 1.00 78.58 112 THR B CA 1
ATOM 4575 C C . THR B 1 112 ? -16.865 -19.389 18.737 1.00 78.58 112 THR B C 1
ATOM 4576 O O . THR B 1 112 ? -15.645 -19.543 18.650 1.00 44.77 112 THR B O 1
ATOM 4580 N N . THR B 1 113 ? -17.689 -20.312 19.225 1.00 63.54 113 THR B N 1
ATOM 4581 C CA . THR B 1 113 ? -17.223 -21.600 19.719 1.00 63.54 113 THR B CA 1
ATOM 4582 C C . THR B 1 113 ? -18.285 -22.683 19.520 1.00 63.54 113 THR B C 1
ATOM 4583 O O . THR B 1 113 ? -18.339 -23.641 20.288 1.00 48.22 113 THR B O 1
ATOM 4587 N N . ASP B 1 114 ? -19.124 -22.539 18.493 1.00 48.55 114 ASP B N 1
ATOM 4588 C CA . ASP B 1 114 ? -20.189 -23.511 18.233 1.00 48.55 114 ASP B CA 1
ATOM 4589 C C . ASP B 1 114 ? -19.982 -24.386 16.992 1.00 48.55 114 ASP B C 1
ATOM 4590 O O . ASP B 1 114 ? -20.934 -24.948 16.450 1.00 87.53 114 ASP B O 1
ATOM 4595 N N . ASP B 1 115 ? -18.729 -24.504 16.559 1.00 48.81 115 ASP B N 1
ATOM 4596 C CA . ASP B 1 115 ? -18.358 -25.319 15.405 1.00 48.81 115 ASP B CA 1
ATOM 4597 C C . ASP B 1 115 ? -19.006 -24.905 14.091 1.00 48.81 115 ASP B C 1
ATOM 4598 O O . ASP B 1 115 ? -18.493 -25.214 13.017 1.00 42.14 115 ASP B O 1
ATOM 4603 N N . LYS B 1 116 ? -20.131 -24.206 14.178 1.00 36.10 116 LYS B N 1
ATOM 4604 C CA . LYS B 1 116 ? -20.852 -23.771 12.989 1.00 36.10 116 LYS B CA 1
ATOM 4605 C C . LYS B 1 116 ? -19.951 -23.066 11.979 1.00 36.10 116 LYS B C 1
ATOM 4606 O O . LYS B 1 116 ? -20.116 -23.229 10.770 1.00 82.11 116 LYS B O 1
ATOM 4612 N N . TYR B 1 117 ? -18.997 -22.289 12.480 1.00 62.30 117 TYR B N 1
ATOM 4613 C CA . TYR B 1 117 ? -18.085 -21.545 11.619 1.00 62.30 117 TYR B CA 1
ATOM 4614 C C . TYR B 1 117 ? -16.667 -22.104 11.696 1.00 62.30 117 TYR B C 1
ATOM 4615 O O . TYR B 1 117 ? -15.740 -21.562 11.094 1.00 35.84 117 TYR B O 1
ATOM 4624 N N . ALA B 1 118 ? -16.511 -23.202 12.428 1.00 10.02 118 ALA B N 1
ATOM 4625 C CA . ALA B 1 118 ? -15.211 -23.836 12.614 1.00 10.02 118 ALA B CA 1
ATOM 4626 C C . ALA B 1 118 ? -14.386 -24.016 11.340 1.00 10.02 118 ALA B C 1
ATOM 4627 O O . ALA B 1 118 ? -13.159 -23.928 11.378 1.00 26.12 118 ALA B O 1
ATOM 4629 N N . LYS B 1 119 ? -15.051 -24.274 10.219 1.00 87.09 119 LYS B N 1
ATOM 4630 C CA . LYS B 1 119 ? -14.343 -24.484 8.959 1.00 87.09 119 LYS B CA 1
ATOM 4631 C C . LYS B 1 119 ? -14.684 -23.436 7.913 1.00 87.09 119 LYS B C 1
ATOM 4632 O O . LYS B 1 119 ? -14.657 -23.709 6.713 1.00 99.10 119 LYS B O 1
ATOM 4638 N N . ALA B 1 120 ? -15.000 -22.233 8.373 1.00 57.54 120 ALA B N 1
ATOM 4639 C CA . ALA B 1 120 ? -15.343 -21.152 7.467 1.00 57.54 120 ALA B CA 1
ATOM 4640 C C . ALA B 1 120 ? -15.045 -19.797 8.089 1.00 57.54 120 ALA B C 1
ATOM 4641 O O . ALA B 1 120 ? -15.323 -18.761 7.488 1.00 72.07 120 ALA B O 1
ATOM 4643 N N . CYS B 1 121 ? -14.480 -19.808 9.292 1.00 58.28 121 CYS B N 1
ATOM 4644 C CA . CYS B 1 121 ? -14.156 -18.564 9.981 1.00 58.28 121 CYS B CA 1
ATOM 4645 C C . CYS B 1 121 ? -13.243 -17.707 9.115 1.00 58.28 121 CYS B C 1
ATOM 4646 O O . CYS B 1 121 ? -12.261 -18.200 8.566 1.00 44.32 121 CYS B O 1
ATOM 4649 N N . ASP B 1 122 ? -13.579 -16.427 8.986 1.00 78.86 122 ASP B N 1
ATOM 4650 C CA . ASP B 1 122 ? -12.786 -15.508 8.178 1.00 78.86 122 ASP B CA 1
ATOM 4651 C C . ASP B 1 122 ? -13.214 -14.063 8.390 1.00 78.86 122 ASP B C 1
ATOM 4652 O O . ASP B 1 122 ? -14.397 -13.737 8.309 1.00 72.44 122 ASP B O 1
ATOM 4657 N N . ASP B 1 123 ? -12.237 -13.208 8.670 1.00 99.96 123 ASP B N 1
ATOM 4658 C CA . ASP B 1 123 ? -12.471 -11.784 8.876 1.00 99.96 123 ASP B CA 1
ATOM 4659 C C . ASP B 1 123 ? -13.620 -11.464 9.823 1.00 99.96 123 ASP B C 1
ATOM 4660 O O . ASP B 1 123 ? -13.419 -11.298 11.026 1.00 77.06 123 ASP B O 1
ATOM 4665 N N . LYS B 1 124 ? -14.824 -11.370 9.269 1.00 22.39 124 LYS B N 1
ATOM 4666 C CA . LYS B 1 124 ? -16.015 -11.055 10.049 1.00 22.39 124 LYS B CA 1
ATOM 4667 C C . LYS B 1 124 ? -16.354 -12.147 11.061 1.00 22.39 124 LYS B C 1
ATOM 4668 O O . LYS B 1 124 ? -17.478 -12.211 11.563 1.00 100.00 124 LYS B O 1
ATOM 4674 N N . ILE B 1 125 ? -15.381 -13.003 11.359 1.00 92.27 125 ILE B N 1
ATOM 4675 C CA . ILE B 1 125 ? -15.584 -14.091 12.308 1.00 92.27 125 ILE B CA 1
ATOM 4676 C C . ILE B 1 125 ? -14.317 -14.942 12.428 1.00 92.27 125 ILE B C 1
ATOM 4677 O O . ILE B 1 125 ? -13.461 -14.916 11.541 1.00 20.36 125 ILE B O 1
ATOM 4682 N N . MET B 1 126 ? -14.197 -15.682 13.529 1.00 22.05 126 MET B N 1
ATOM 4683 C CA . MET B 1 126 ? -13.039 -16.548 13.762 1.00 22.05 126 MET B CA 1
ATOM 4684 C C . MET B 1 126 ? -13.289 -17.464 14.957 1.00 22.05 126 MET B C 1
ATOM 4685 O O . MET B 1 126 ? -13.891 -17.044 15.950 1.00 62.23 126 MET B O 1
ATOM 4690 N N . TYR B 1 127 ? -12.818 -18.708 14.867 1.00 19.85 127 TYR B N 1
ATOM 4691 C CA . TYR B 1 127 ? -13.033 -19.683 15.941 1.00 19.85 127 TYR B CA 1
ATOM 4692 C C . TYR B 1 127 ? -11.912 -19.897 16.953 1.00 19.85 127 TYR B C 1
ATOM 4693 O O . TYR B 1 127 ? -10.759 -19.537 16.721 1.00 100.00 127 TYR B O 1
ATOM 4702 N N . VAL B 1 128 ? -12.278 -20.495 18.083 1.00 91.33 128 VAL B N 1
ATOM 4703 C CA . VAL B 1 128 ? -11.338 -20.781 19.158 1.00 91.33 128 VAL B CA 1
ATOM 4704 C C . VAL B 1 128 ? -11.709 -22.085 19.858 1.00 91.33 128 VAL B C 1
ATOM 4705 O O . VAL B 1 128 ? -12.882 -22.353 20.112 1.00 71.15 128 VAL B O 1
ATOM 4709 N N . ASP B 1 129 ? -10.696 -22.888 20.167 1.00 32.79 129 ASP B N 1
ATOM 4710 C CA . ASP B 1 129 ? -10.874 -24.178 20.833 1.00 32.79 129 ASP B CA 1
ATOM 4711 C C . ASP B 1 129 ? -11.659 -24.081 22.134 1.00 32.79 129 ASP B C 1
ATOM 4712 O O . ASP B 1 129 ? -12.653 -24.783 22.321 1.00 99.88 129 ASP B O 1
ATOM 4717 N N . TYR B 1 130 ? -11.197 -23.216 23.033 1.00 10.91 130 TYR B N 1
ATOM 4718 C CA . TYR B 1 130 ? -11.841 -23.023 24.330 1.00 10.91 130 TYR B CA 1
ATOM 4719 C C . TYR B 1 130 ? -13.339 -22.753 24.211 1.00 10.91 130 TYR B C 1
ATOM 4720 O O . TYR B 1 130 ? -13.763 -21.620 23.993 1.00 66.75 130 TYR B O 1
ATOM 4729 N N . LYS B 1 131 ? -14.133 -23.809 24.360 1.00 47.64 131 LYS B N 1
ATOM 4730 C CA . LYS B 1 131 ? -15.582 -23.701 24.265 1.00 47.64 131 LYS B CA 1
ATOM 4731 C C . LYS B 1 131 ? -16.135 -22.931 25.449 1.00 47.64 131 LYS B C 1
ATOM 4732 O O . LYS B 1 131 ? -17.199 -22.320 25.362 1.00 67.94 131 LYS B O 1
ATOM 4738 N N . ASN B 1 132 ? -15.402 -22.957 26.557 1.00 16.38 132 ASN B N 1
ATOM 4739 C CA . ASN B 1 132 ? -15.828 -22.273 27.771 1.00 16.38 132 ASN B CA 1
ATOM 4740 C C . ASN B 1 132 ? -15.147 -20.927 27.961 1.00 16.38 132 ASN B C 1
ATOM 4741 O O . ASN B 1 132 ? -15.282 -20.300 29.013 1.00 61.31 132 ASN B O 1
ATOM 4746 N N . ILE B 1 133 ? -14.417 -20.487 26.939 1.00 36.41 133 ILE B N 1
ATOM 4747 C CA . ILE B 1 133 ? -13.716 -19.209 27.000 1.00 36.41 133 ILE B CA 1
ATOM 4748 C C . ILE B 1 133 ? -14.675 -18.081 27.363 1.00 36.41 133 ILE B C 1
ATOM 4749 O O . ILE B 1 133 ? -14.289 -17.110 28.009 1.00 29.15 133 ILE B O 1
ATOM 4754 N N . THR B 1 134 ? -15.929 -18.215 26.949 1.00 62.85 134 THR B N 1
ATOM 4755 C CA . THR B 1 134 ? -16.934 -17.198 27.230 1.00 62.85 134 THR B CA 1
ATOM 4756 C C . THR B 1 134 ? -17.127 -16.981 28.731 1.00 62.85 134 THR B C 1
ATOM 4757 O O . THR B 1 134 ? -17.616 -15.933 29.155 1.00 78.77 134 THR B O 1
ATOM 4761 N N . LYS B 1 135 ? -16.735 -17.969 29.531 1.00 37.86 135 LYS B N 1
ATOM 4762 C CA . LYS B 1 135 ? -16.882 -17.881 30.979 1.00 37.86 135 LYS B CA 1
ATOM 4763 C C . LYS B 1 135 ? -15.627 -17.362 31.677 1.00 37.86 135 LYS B C 1
ATOM 4764 O O . LYS B 1 135 ? -15.710 -16.541 32.590 1.00 96.19 135 LYS B O 1
ATOM 4770 N N . VAL B 1 136 ? -14.466 -17.840 31.244 1.00 82.05 136 VAL B N 1
ATOM 4771 C CA . VAL B 1 136 ? -13.202 -17.425 31.843 1.00 82.05 136 VAL B CA 1
ATOM 4772 C C . VAL B 1 136 ? -12.783 -16.010 31.446 1.00 82.05 136 VAL B C 1
ATOM 4773 O O . VAL B 1 136 ? -12.328 -15.235 32.285 1.00 50.27 136 VAL B O 1
ATOM 4777 N N . ILE B 1 137 ? -12.945 -15.677 30.168 1.00 76.60 137 ILE B N 1
ATOM 4778 C CA . ILE B 1 137 ? -12.571 -14.359 29.665 1.00 76.60 137 ILE B CA 1
ATOM 4779 C C . ILE B 1 137 ? -13.679 -13.330 29.846 1.00 76.60 137 ILE B C 1
ATOM 4780 O O . ILE B 1 137 ? -14.868 -13.653 29.770 1.00 3.56 137 ILE B O 1
ATOM 4785 N N . SER B 1 138 ? -13.265 -12.088 30.077 1.00 89.94 138 SER B N 1
ATOM 4786 C CA . SER B 1 138 ? -14.180 -10.971 30.267 1.00 89.94 138 SER B CA 1
ATOM 4787 C C . SER B 1 138 ? -13.649 -9.771 29.496 1.00 89.94 138 SER B C 1
ATOM 4788 O O . SER B 1 138 ? -12.495 -9.760 29.074 1.00 34.31 138 SER B O 1
ATOM 4791 N N . ALA B 1 139 ? -14.492 -8.762 29.314 1.00 69.99 139 ALA B N 1
ATOM 4792 C CA . ALA B 1 139 ? -14.091 -7.562 28.595 1.00 69.99 139 ALA B CA 1
ATOM 4793 C C . ALA B 1 139 ? -12.767 -7.048 29.150 1.00 69.99 139 ALA B C 1
ATOM 4794 O O . ALA B 1 139 ? -12.515 -7.143 30.353 1.00 11.19 139 ALA B O 1
ATOM 4796 N N . GLY B 1 140 ? -11.925 -6.517 28.267 1.00 55.63 140 GLY B N 1
ATOM 4797 C CA . GLY B 1 140 ? -10.637 -5.993 28.687 1.00 55.63 140 GLY B CA 1
ATOM 4798 C C . GLY B 1 140 ? -9.477 -6.952 28.479 1.00 55.63 140 GLY B C 1
ATOM 4799 O O . GLY B 1 140 ? -8.324 -6.528 28.394 1.00 81.96 140 GLY B O 1
ATOM 4800 N N . ARG B 1 141 ? -9.778 -8.244 28.391 1.00 33.68 141 ARG B N 1
ATOM 4801 C CA . ARG B 1 141 ? -8.751 -9.262 28.199 1.00 33.68 141 ARG B CA 1
ATOM 4802 C C . ARG B 1 141 ? -8.131 -9.231 26.810 1.00 33.68 141 ARG B C 1
ATOM 4803 O O . ARG B 1 141 ? -8.825 -9.053 25.811 1.00 78.95 141 ARG B O 1
ATOM 4811 N N . ILE B 1 142 ? -6.815 -9.405 26.758 1.00 17.83 142 ILE B N 1
ATOM 4812 C CA . ILE B 1 142 ? -6.087 -9.428 25.495 1.00 17.83 142 ILE B CA 1
ATOM 4813 C C . ILE B 1 142 ? -5.887 -10.882 25.083 1.00 17.83 142 ILE B C 1
ATOM 4814 O O . ILE B 1 142 ? -5.789 -11.770 25.936 1.00 17.07 142 ILE B O 1
ATOM 4819 N N . ILE B 1 143 ? -5.825 -11.123 23.777 1.00 34.73 143 ILE B N 1
ATOM 4820 C CA . ILE B 1 143 ? -5.644 -12.473 23.265 1.00 34.73 143 ILE B CA 1
ATOM 4821 C C . ILE B 1 143 ? -4.651 -12.520 22.114 1.00 34.73 143 ILE B C 1
ATOM 4822 O O . ILE B 1 143 ? -4.931 -12.023 21.024 1.00 45.25 143 ILE B O 1
ATOM 4827 N N . TYR B 1 144 ? -3.492 -13.123 22.359 1.00 8.87 144 TYR B N 1
ATOM 4828 C CA . TYR B 1 144 ? -2.471 -13.249 21.330 1.00 8.87 144 TYR B CA 1
ATOM 4829 C C . TYR B 1 144 ? -2.775 -14.463 20.462 1.00 8.87 144 TYR B C 1
ATOM 4830 O O . TYR B 1 144 ? -3.295 -15.468 20.943 1.00 60.92 144 TYR B O 1
ATOM 4839 N N . VAL B 1 145 ? -2.454 -14.356 19.179 1.00 21.41 145 VAL B N 1
ATOM 4840 C CA . VAL B 1 145 ? -2.695 -15.441 18.240 1.00 21.41 145 VAL B CA 1
ATOM 4841 C C . VAL B 1 145 ? -1.457 -15.697 17.389 1.00 21.41 145 VAL B C 1
ATOM 4842 O O . VAL B 1 145 ? -0.874 -14.768 16.832 1.00 42.82 145 VAL B O 1
ATOM 4846 N N . ASP B 1 146 ? -1.062 -16.963 17.300 1.00 77.83 146 ASP B N 1
ATOM 4847 C CA . ASP B 1 146 ? 0.097 -17.361 16.509 1.00 77.83 146 ASP B CA 1
ATOM 4848 C C . ASP B 1 146 ? 1.390 -16.722 17.012 1.00 77.83 146 ASP B C 1
ATOM 4849 O O . ASP B 1 146 ? 1.662 -15.554 16.731 1.00 55.50 146 ASP B O 1
ATOM 4854 N N . ASP B 1 147 ? 2.178 -17.496 17.758 1.00 76.71 147 ASP B N 1
ATOM 4855 C CA . ASP B 1 147 ? 3.453 -17.022 18.296 1.00 76.71 147 ASP B CA 1
ATOM 4856 C C . ASP B 1 147 ? 3.290 -15.697 19.038 1.00 76.71 147 ASP B C 1
ATOM 4857 O O . ASP B 1 147 ? 4.258 -14.966 19.248 1.00 94.23 147 ASP B O 1
ATOM 4862 N N . GLY B 1 148 ? 2.059 -15.394 19.438 1.00 68.91 148 GLY B N 1
ATOM 4863 C CA . GLY B 1 148 ? 1.797 -14.151 20.140 1.00 68.91 148 GLY B CA 1
ATOM 4864 C C . GLY B 1 148 ? 2.082 -12.961 19.247 1.00 68.91 148 GLY B C 1
ATOM 4865 O O . GLY B 1 148 ? 2.858 -12.077 19.604 1.00 64.67 148 GLY B O 1
ATOM 4866 N N . VAL B 1 149 ? 1.453 -12.945 18.076 1.00 29.93 149 VAL B N 1
ATOM 4867 C CA . VAL B 1 149 ? 1.640 -11.863 17.114 1.00 29.93 149 VAL B CA 1
ATOM 4868 C C . VAL B 1 149 ? 0.439 -10.923 17.114 1.00 29.93 149 VAL B C 1
ATOM 4869 O O . VAL B 1 149 ? 0.568 -9.728 17.383 1.00 49.14 149 VAL B O 1
ATOM 4873 N N . LEU B 1 150 ? -0.729 -11.473 16.809 1.00 47.83 150 LEU B N 1
ATOM 4874 C CA . LEU B 1 150 ? -1.951 -10.692 16.772 1.00 47.83 150 LEU B CA 1
ATOM 4875 C C . LEU B 1 150 ? -2.516 -10.467 18.166 1.00 47.83 150 LEU B C 1
ATOM 4876 O O . LEU B 1 150 ? -2.838 -11.417 18.876 1.00 25.20 150 LEU B O 1
ATOM 4881 N N . SER B 1 151 ? -2.632 -9.202 18.553 1.00 48.72 151 SER B N 1
ATOM 4882 C CA . SER B 1 151 ? -3.171 -8.858 19.859 1.00 48.72 151 SER B CA 1
ATOM 4883 C C . SER B 1 151 ? -4.609 -8.379 19.706 1.00 48.72 151 SER B C 1
ATOM 4884 O O . SER B 1 151 ? -4.893 -7.462 18.936 1.00 45.87 151 SER B O 1
ATOM 4887 N N . PHE B 1 152 ? -5.513 -9.019 20.435 1.00 3.13 152 PHE B N 1
ATOM 4888 C CA . PHE B 1 152 ? -6.925 -8.663 20.398 1.00 3.13 152 PHE B CA 1
ATOM 4889 C C . PHE B 1 152 ? -7.316 -8.049 21.732 1.00 3.13 152 PHE B C 1
ATOM 4890 O O . PHE B 1 152 ? -6.584 -8.168 22.712 1.00 67.89 152 PHE B O 1
ATOM 4898 N N . GLN B 1 153 ? -8.468 -7.392 21.772 1.00 46.34 153 GLN B N 1
ATOM 4899 C CA . GLN B 1 153 ? -8.938 -6.776 23.006 1.00 46.34 153 GLN B CA 1
ATOM 4900 C C . GLN B 1 153 ? -10.438 -6.990 23.181 1.00 46.34 153 GLN B C 1
ATOM 4901 O O . GLN B 1 153 ? -11.247 -6.262 22.605 1.00 77.30 153 GLN B O 1
ATOM 4907 N N . VAL B 1 154 ? -10.803 -7.992 23.975 1.00 82.14 154 VAL B N 1
ATOM 4908 C CA . VAL B 1 154 ? -12.207 -8.305 24.223 1.00 82.14 154 VAL B CA 1
ATOM 4909 C C . VAL B 1 154 ? -13.011 -7.053 24.564 1.00 82.14 154 VAL B C 1
ATOM 4910 O O . VAL B 1 154 ? -12.952 -6.553 25.689 1.00 75.88 154 VAL B O 1
ATOM 4914 N N . LEU B 1 155 ? -13.756 -6.548 23.586 1.00 35.37 155 LEU B N 1
ATOM 4915 C CA . LEU B 1 155 ? -14.571 -5.359 23.791 1.00 35.37 155 LEU B CA 1
ATOM 4916 C C . LEU B 1 155 ? -15.732 -5.679 24.723 1.00 35.37 155 LEU B C 1
ATOM 4917 O O . LEU B 1 155 ? -16.056 -4.895 25.617 1.00 45.87 155 LEU B O 1
ATOM 4922 N N . GLU B 1 156 ? -16.353 -6.837 24.514 1.00 76.27 156 GLU B N 1
ATOM 4923 C CA . GLU B 1 156 ? -17.473 -7.259 25.345 1.00 76.27 156 GLU B CA 1
ATOM 4924 C C . GLU B 1 156 ? -17.877 -8.709 25.095 1.00 76.27 156 GLU B C 1
ATOM 4925 O O . GLU B 1 156 ? -17.902 -9.178 23.957 1.00 49.99 156 GLU B O 1
ATOM 4931 N N . VAL B 1 157 ? -18.182 -9.415 26.177 1.00 37.09 157 VAL B N 1
ATOM 4932 C CA . VAL B 1 157 ? -18.615 -10.800 26.094 1.00 37.09 157 VAL B CA 1
ATOM 4933 C C . VAL B 1 157 ? -20.077 -10.765 25.671 1.00 37.09 157 VAL B C 1
ATOM 4934 O O . VAL B 1 157 ? -20.927 -10.253 26.400 1.00 43.57 157 VAL B O 1
ATOM 4938 N N . VAL B 1 158 ? -20.369 -11.305 24.494 1.00 67.15 158 VAL B N 1
ATOM 4939 C CA . VAL B 1 158 ? -21.735 -11.308 23.984 1.00 67.15 158 VAL B CA 1
ATOM 4940 C C . VAL B 1 158 ? -22.323 -12.710 23.898 1.00 67.15 158 VAL B C 1
ATOM 4941 O O . VAL B 1 158 ? -23.541 -12.882 23.943 1.00 45.12 158 VAL B O 1
ATOM 4945 N N . ASP B 1 159 ? -21.444 -13.698 23.763 1.00 100.00 159 ASP B N 1
ATOM 4946 C CA . ASP B 1 159 ? -21.832 -15.101 23.654 1.00 100.00 159 ASP B CA 1
ATOM 4947 C C . ASP B 1 159 ? -23.129 -15.450 24.382 1.00 100.00 159 ASP B C 1
ATOM 4948 O O . ASP B 1 159 ? -23.096 -15.587 25.624 1.00 23.36 159 ASP B O 1
ATOM 4953 N N . THR B 1 162 ? -19.178 -16.556 21.312 1.00 51.09 162 THR B N 1
ATOM 4954 C CA . THR B 1 162 ? -19.731 -15.357 20.618 1.00 51.09 162 THR B CA 1
ATOM 4955 C C . THR B 1 162 ? -19.325 -14.058 21.314 1.00 51.09 162 THR B C 1
ATOM 4956 O O . THR B 1 162 ? -20.118 -13.119 21.401 1.00 87.94 162 THR B O 1
ATOM 4960 N N . LEU B 1 163 ? -18.091 -14.004 21.808 1.00 57.92 163 LEU B N 1
ATOM 4961 C CA . LEU B 1 163 ? -17.605 -12.809 22.489 1.00 57.92 163 LEU B CA 1
ATOM 4962 C C . LEU B 1 163 ? -16.975 -11.833 21.503 1.00 57.92 163 LEU B C 1
ATOM 4963 O O . LEU B 1 163 ? -16.296 -12.238 20.558 1.00 66.31 163 LEU B O 1
ATOM 4968 N N . LYS B 1 164 ? -17.205 -10.543 21.731 1.00 43.93 164 LYS B N 1
ATOM 4969 C CA . LYS B 1 164 ? -16.671 -9.503 20.861 1.00 43.93 164 LYS B CA 1
ATOM 4970 C C . LYS B 1 164 ? -15.239 -9.118 21.214 1.00 43.93 164 LYS B C 1
ATOM 4971 O O . LYS B 1 164 ? -14.907 -8.915 22.380 1.00 93.25 164 LYS B O 1
ATOM 4977 N N . VAL B 1 165 ? -14.397 -9.017 20.191 1.00 53.89 165 VAL B N 1
ATOM 4978 C CA . VAL B 1 165 ? -12.997 -8.651 20.365 1.00 53.89 165 VAL B CA 1
ATOM 4979 C C . VAL B 1 165 ? -12.604 -7.617 19.312 1.00 53.89 165 VAL B C 1
ATOM 4980 O O . VAL B 1 165 ? -13.424 -7.234 18.474 1.00 26.92 165 VAL B O 1
ATOM 4984 N N . LYS B 1 166 ? -11.354 -7.165 19.355 1.00 44.32 166 LYS B N 1
ATOM 4985 C CA . LYS B 1 166 ? -10.874 -6.174 18.396 1.00 44.32 166 LYS B CA 1
ATOM 4986 C C . LYS B 1 166 ? -9.367 -6.255 18.213 1.00 44.32 166 LYS B C 1
ATOM 4987 O O . LYS B 1 166 ? -8.611 -6.242 19.186 1.00 39.85 166 LYS B O 1
ATOM 4993 N N . ALA B 1 167 ? -8.936 -6.336 16.959 1.00 55.85 167 ALA B N 1
ATOM 4994 C CA . ALA B 1 167 ? -7.515 -6.409 16.646 1.00 55.85 167 ALA B CA 1
ATOM 4995 C C . ALA B 1 167 ? -6.811 -5.170 17.183 1.00 55.85 167 ALA B C 1
ATOM 4996 O O . ALA B 1 167 ? -7.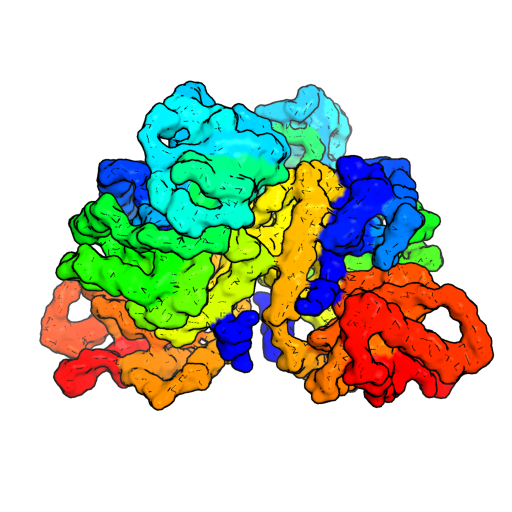435 -4.127 17.390 1.00 15.32 167 ALA B O 1
ATOM 4998 N N . LEU B 1 168 ? -5.510 -5.292 17.415 1.00 49.82 168 LEU B N 1
ATOM 4999 C CA . LEU B 1 168 ? -4.723 -4.182 17.922 1.00 49.82 168 LEU B CA 1
ATOM 5000 C C . LEU B 1 168 ? -3.568 -3.931 16.970 1.00 49.82 168 LEU B C 1
ATOM 5001 O O . LEU B 1 168 ? -3.121 -2.797 16.802 1.00 24.34 168 LEU B O 1
ATOM 5006 N N . ASN B 1 169 ? -3.092 -5.000 16.342 1.00 27.01 169 ASN B N 1
ATOM 5007 C CA . ASN B 1 169 ? -1.994 -4.897 15.391 1.00 27.01 169 ASN B CA 1
ATOM 5008 C C . ASN B 1 169 ? -2.416 -5.505 14.060 1.00 27.01 169 ASN B C 1
ATOM 5009 O O . ASN B 1 169 ? -3.422 -6.211 13.986 1.00 94.34 169 ASN B O 1
ATOM 5014 N N . ALA B 1 170 ? -1.653 -5.221 13.009 1.00 58.80 170 ALA B N 1
ATOM 5015 C CA . ALA B 1 170 ? -1.964 -5.743 11.683 1.00 58.80 170 ALA B CA 1
ATOM 5016 C C . ALA B 1 170 ? -1.778 -7.257 11.631 1.00 58.80 170 ALA B C 1
ATOM 5017 O O . ALA B 1 170 ? -2.126 -7.968 12.576 1.00 74.92 170 ALA B O 1
ATOM 5019 N N . GLY B 1 171 ? -1.230 -7.745 10.520 1.00 94.79 171 GLY B N 1
ATOM 5020 C CA . GLY B 1 171 ? -1.009 -9.171 10.367 1.00 94.79 171 GLY B CA 1
ATOM 5021 C C . GLY B 1 171 ? -2.254 -9.890 9.890 1.00 94.79 171 GLY B C 1
ATOM 5022 O O . GLY B 1 171 ? -3.364 -9.585 10.322 1.00 43.40 171 GLY B O 1
ATOM 5023 N N . LYS B 1 172 ? -2.074 -10.850 8.993 1.00 37.97 172 LYS B N 1
ATOM 5024 C CA . LYS B 1 172 ? -3.204 -11.602 8.470 1.00 37.97 172 LYS B CA 1
ATOM 5025 C C . LYS B 1 172 ? -3.667 -12.662 9.466 1.00 37.97 172 LYS B C 1
ATOM 5026 O O . LYS B 1 172 ? -2.875 -13.180 10.251 1.00 100.00 172 LYS B O 1
ATOM 5032 N N . ILE B 1 173 ? -4.957 -12.976 9.425 1.00 100.00 173 ILE B N 1
ATOM 5033 C CA . ILE B 1 173 ? -5.533 -13.976 10.313 1.00 100.00 173 ILE B CA 1
ATOM 5034 C C . ILE B 1 173 ? -5.609 -15.328 9.596 1.00 100.00 173 ILE B C 1
ATOM 5035 O O . ILE B 1 173 ? -6.546 -15.594 8.844 1.00 15.30 173 ILE B O 1
ATOM 5040 N N . CYS B 1 174 ? -4.606 -16.170 9.839 1.00 60.47 174 CYS B N 1
ATOM 5041 C CA . CYS B 1 174 ? -4.513 -17.495 9.224 1.00 60.47 174 CYS B CA 1
ATOM 5042 C C . CYS B 1 174 ? -5.368 -18.554 9.925 1.00 60.47 174 CYS B C 1
ATOM 5043 O O . CYS B 1 174 ? -6.122 -18.242 10.846 1.00 42.63 174 CYS B O 1
ATOM 5046 N N . SER B 1 175 ? -5.233 -19.807 9.489 1.00 83.73 175 SER B N 1
ATOM 5047 C CA . SER B 1 175 ? -6.008 -20.914 10.050 1.00 83.73 175 SER B CA 1
ATOM 5048 C C . SER B 1 175 ? -5.268 -21.810 11.043 1.00 83.73 175 SER B C 1
ATOM 5049 O O . SER B 1 175 ? -4.088 -22.117 10.873 1.00 61.76 175 SER B O 1
ATOM 5052 N N . HIS B 1 176 ? -5.992 -22.228 12.079 1.00 72.87 176 HIS B N 1
ATOM 5053 C CA . HIS B 1 176 ? -5.468 -23.107 13.120 1.00 72.87 176 HIS B CA 1
ATOM 5054 C C . HIS B 1 176 ? -4.140 -22.687 13.734 1.00 72.87 176 HIS B C 1
ATOM 5055 O O . HIS B 1 176 ? -3.112 -23.333 13.522 1.00 100.00 176 HIS B O 1
ATOM 5062 N N . LYS B 1 177 ? -4.174 -21.606 14.505 1.00 38.57 177 LYS B N 1
ATOM 5063 C CA . LYS B 1 177 ? -2.990 -21.096 15.182 1.00 38.57 177 LYS B CA 1
ATOM 5064 C C . LYS B 1 177 ? -3.282 -21.087 16.676 1.00 38.57 177 LYS B C 1
ATOM 5065 O O . LYS B 1 177 ? -4.432 -21.222 17.091 1.00 40.35 177 LYS B O 1
ATOM 5071 N N . GLY B 1 178 ? -2.241 -20.930 17.484 1.00 41.46 178 GLY B N 1
ATOM 5072 C CA . GLY B 1 178 ? -2.433 -20.914 18.922 1.00 41.46 178 GLY B CA 1
ATOM 5073 C C . GLY B 1 178 ? -3.138 -19.665 19.414 1.00 41.46 178 GLY B C 1
ATOM 5074 O O . GLY B 1 178 ? -2.936 -18.575 18.885 1.00 37.00 178 GLY B O 1
ATOM 5075 N N . VAL B 1 179 ? -3.973 -19.825 20.433 1.00 36.93 179 VAL B N 1
ATOM 5076 C CA . VAL B 1 179 ? -4.706 -18.705 21.007 1.00 36.93 179 VAL B CA 1
ATOM 5077 C C . VAL B 1 179 ? -4.284 -18.508 22.452 1.00 36.93 179 VAL B C 1
ATOM 5078 O O . VAL B 1 179 ? -4.854 -19.102 23.363 1.00 35.06 179 VAL B O 1
ATOM 5082 N N . ASN B 1 180 ? -3.277 -17.671 22.654 1.00 66.77 180 ASN B N 1
ATOM 5083 C CA . ASN B 1 180 ? -2.773 -17.393 23.989 1.00 66.77 180 ASN B CA 1
ATOM 5084 C C . ASN B 1 180 ? -3.549 -16.239 24.621 1.00 66.77 180 ASN B C 1
ATOM 5085 O O . ASN B 1 180 ? -3.561 -15.127 24.096 1.00 9.42 180 ASN B O 1
ATOM 5090 N N . LEU B 1 181 ? -4.197 -16.506 25.749 1.00 5.30 181 LEU B N 1
ATOM 5091 C CA . LEU B 1 181 ? -4.975 -15.477 26.439 1.00 5.30 181 LEU B CA 1
ATOM 5092 C C . LEU B 1 181 ? -4.391 -15.179 27.814 1.00 5.30 181 LEU B C 1
ATOM 5093 O O . LEU B 1 181 ? -4.937 -15.610 28.835 1.00 23.73 181 LEU B O 1
ATOM 5098 N N . PRO B 1 182 ? -3.269 -14.436 27.859 1.00 4.38 182 PRO B N 1
ATOM 5099 C CA . PRO B 1 182 ? -2.629 -14.096 29.134 1.00 4.38 182 PRO B CA 1
ATOM 5100 C C . PRO B 1 182 ? -3.555 -13.343 30.078 1.00 4.38 182 PRO B C 1
ATOM 5101 O O . PRO B 1 182 ? -4.431 -12.603 29.641 1.00 21.32 182 PRO B O 1
ATOM 5105 N N . GLY B 1 183 ? -3.351 -13.552 31.375 1.00 6.57 183 GLY B N 1
ATOM 5106 C CA . GLY B 1 183 ? -4.159 -12.890 32.383 1.00 6.57 183 GLY B CA 1
ATOM 5107 C C . GLY B 1 183 ? -5.519 -13.524 32.598 1.00 6.57 183 GLY B C 1
ATOM 5108 O O . GLY B 1 183 ? -6.427 -12.883 33.129 1.00 79.77 183 GLY B O 1
ATOM 5109 N N . THR B 1 184 ? -5.668 -14.781 32.191 1.00 71.59 184 THR B N 1
ATOM 5110 C CA . THR B 1 184 ? -6.938 -15.479 32.348 1.00 71.59 184 THR B CA 1
ATOM 5111 C C . THR B 1 184 ? -6.747 -16.878 32.926 1.00 71.59 184 THR B C 1
ATOM 5112 O O . THR B 1 184 ? -6.056 -17.713 32.345 1.00 87.13 184 THR B O 1
ATOM 5116 N N . ASP B 1 185 ? -7.363 -17.124 34.078 1.00 44.87 185 ASP B N 1
ATOM 5117 C CA . ASP B 1 185 ? -7.265 -18.421 34.733 1.00 44.87 185 ASP B CA 1
ATOM 5118 C C . ASP B 1 185 ? -8.183 -19.424 34.049 1.00 44.87 185 ASP B C 1
ATOM 5119 O O . ASP B 1 185 ? -9.343 -19.585 34.433 1.00 86.39 185 ASP B O 1
ATOM 5124 N N . VAL B 1 186 ? -7.655 -20.099 33.034 1.00 31.46 186 VAL B N 1
ATOM 5125 C CA . VAL B 1 186 ? -8.430 -21.085 32.295 1.00 31.46 186 VAL B CA 1
ATOM 5126 C C . VAL B 1 186 ? -8.804 -22.285 33.162 1.00 31.46 186 VAL B C 1
ATOM 5127 O O . VAL B 1 186 ? -7.971 -22.825 33.893 1.00 10.71 186 VAL B O 1
ATOM 5131 N N . ASP B 1 187 ? -10.067 -22.691 33.077 1.00 86.63 187 ASP B N 1
ATOM 5132 C CA . ASP B 1 187 ? -10.568 -23.824 33.844 1.00 86.63 187 ASP B CA 1
ATOM 5133 C C . ASP B 1 187 ? -10.302 -25.124 33.100 1.00 86.63 187 ASP B C 1
ATOM 5134 O O . ASP B 1 187 ? -10.972 -26.128 33.330 1.00 100.00 187 ASP B O 1
ATOM 5139 N N . LEU B 1 188 ? -9.337 -25.091 32.188 1.00 27.15 188 LEU B N 1
ATOM 5140 C CA . LEU B 1 188 ? -8.976 -26.272 31.419 1.00 27.15 188 LEU B CA 1
ATOM 5141 C C . LEU B 1 188 ? -8.082 -27.188 32.256 1.00 27.15 188 LEU B C 1
ATOM 5142 O O . LEU B 1 188 ? -7.331 -26.720 33.112 1.00 47.73 188 LEU B O 1
ATOM 5147 N N . PRO B 1 189 ? -8.162 -28.510 32.023 1.00 25.58 189 PRO B N 1
ATOM 5148 C CA . PRO B 1 189 ? -7.357 -29.489 32.758 1.00 25.58 189 PRO B CA 1
ATOM 5149 C C . PRO B 1 189 ? -6.010 -29.750 32.081 1.00 25.58 189 PRO B C 1
ATOM 5150 O O . PRO B 1 189 ? -5.936 -29.897 30.859 1.00 57.88 189 PRO B O 1
ATOM 5154 N N . ALA B 1 190 ? -4.952 -29.812 32.884 1.00 60.32 190 ALA B N 1
ATOM 5155 C CA . ALA B 1 190 ? -3.613 -30.058 32.364 1.00 60.32 190 ALA B CA 1
ATOM 5156 C C . ALA B 1 190 ? -3.579 -31.385 31.620 1.00 60.32 190 ALA B C 1
ATOM 5157 O O . ALA B 1 190 ? -2.658 -31.655 30.849 1.00 66.46 190 ALA B O 1
ATOM 5159 N N . LEU B 1 191 ? -4.592 -32.210 31.859 1.00 52.13 191 LEU B N 1
ATOM 5160 C CA . LEU B 1 191 ? -4.694 -33.512 31.215 1.00 52.13 191 LEU B CA 1
ATOM 5161 C C . LEU B 1 191 ? -6.089 -33.691 30.634 1.00 52.13 191 LEU B C 1
ATOM 5162 O O . LEU B 1 191 ? -7.072 -33.764 31.374 1.00 49.58 191 LEU B O 1
ATOM 5167 N N . SER B 1 192 ? -6.172 -33.757 29.308 1.00 39.12 192 SER B N 1
ATOM 5168 C CA . SER B 1 192 ? -7.452 -33.922 28.631 1.00 39.12 192 SER B CA 1
ATOM 5169 C C . SER B 1 192 ? -7.762 -35.391 28.370 1.00 39.12 192 SER B C 1
ATOM 5170 O O . SER B 1 192 ? -6.887 -36.251 28.490 1.00 100.00 192 SER B O 1
ATOM 5173 N N . GLU B 1 193 ? -9.013 -35.671 28.013 1.00 50.90 193 GLU B N 1
ATOM 5174 C CA . GLU B 1 193 ? -9.449 -37.036 27.739 1.00 50.90 193 GLU B CA 1
ATOM 5175 C C . GLU B 1 193 ? -8.521 -37.700 26.732 1.00 50.90 193 GLU B C 1
ATOM 5176 O O . GLU B 1 193 ? -8.138 -38.859 26.894 1.00 100.00 193 GLU B O 1
ATOM 5182 N N . LYS B 1 194 ? -8.164 -36.953 25.694 1.00 5.87 194 LYS B N 1
ATOM 5183 C CA . LYS B 1 194 ? -7.274 -37.448 24.652 1.00 5.87 194 LYS B CA 1
ATOM 5184 C C . LYS B 1 194 ? -5.840 -37.497 25.176 1.00 5.87 194 LYS B C 1
ATOM 5185 O O . LYS B 1 194 ? -5.086 -38.421 24.870 1.00 59.17 194 LYS B O 1
ATOM 5191 N N . ASP B 1 195 ? -5.478 -36.495 25.973 1.00 38.93 195 ASP B N 1
ATOM 5192 C CA . ASP B 1 195 ? -4.142 -36.398 26.549 1.00 38.93 195 ASP B CA 1
ATOM 5193 C C . ASP B 1 195 ? -3.729 -37.705 27.202 1.00 38.93 195 ASP B C 1
ATOM 5194 O O . ASP B 1 195 ? -2.617 -38.184 26.997 1.00 38.96 195 ASP B O 1
ATOM 5199 N N . LYS B 1 196 ? -4.634 -38.279 27.984 1.00 12.87 196 LYS B N 1
ATOM 5200 C CA . LYS B 1 196 ? -4.361 -39.534 28.664 1.00 12.87 196 LYS B CA 1
ATOM 5201 C C . LYS B 1 196 ? -4.023 -40.658 27.681 1.00 12.87 196 LYS B C 1
ATOM 5202 O O . LYS B 1 196 ? -3.078 -41.424 27.894 1.00 16.07 196 LYS B O 1
ATOM 5208 N N . GLU B 1 197 ? -4.793 -40.755 26.605 1.00 2.00 197 GLU B N 1
ATOM 5209 C CA . GLU B 1 197 ? -4.559 -41.787 25.601 1.00 2.00 197 GLU B CA 1
ATOM 5210 C C . GLU B 1 197 ? -3.125 -41.709 25.113 1.00 2.00 197 GLU B C 1
ATOM 5211 O O . GLU B 1 197 ? -2.498 -42.730 24.836 1.00 93.17 197 GLU B O 1
ATOM 5217 N N . ASP B 1 198 ? -2.612 -40.489 25.009 1.00 17.87 198 ASP B N 1
ATOM 5218 C CA . ASP B 1 198 ? -1.245 -40.276 24.550 1.00 17.87 198 ASP B CA 1
ATOM 5219 C C . ASP B 1 198 ? -0.268 -40.799 25.597 1.00 17.87 198 ASP B C 1
ATOM 5220 O O . ASP B 1 198 ? 0.766 -41.378 25.270 1.00 36.95 198 ASP B O 1
ATOM 5225 N N . LEU B 1 199 ? -0.603 -40.589 26.862 1.00 55.71 199 LEU B N 1
ATOM 5226 C CA . LEU B 1 199 ? 0.251 -41.044 27.943 1.00 55.71 199 LEU B CA 1
ATOM 5227 C C . LEU B 1 199 ? 0.260 -42.567 27.980 1.00 55.71 199 LEU B C 1
ATOM 5228 O O . LEU B 1 199 ? 1.325 -43.191 27.956 1.00 5.98 199 LEU B O 1
ATOM 5233 N N . ARG B 1 200 ? -0.930 -43.162 28.029 1.00 34.24 200 ARG B N 1
ATOM 5234 C CA . ARG B 1 200 ? -1.055 -44.615 28.053 1.00 34.24 200 ARG B CA 1
ATOM 5235 C C . ARG B 1 200 ? -0.332 -45.199 26.839 1.00 34.24 200 ARG B C 1
ATOM 5236 O O . ARG B 1 200 ? 0.232 -46.290 26.897 1.00 85.33 200 ARG B O 1
ATOM 5244 N N . PHE B 1 201 ? -0.355 -44.455 25.741 1.00 16.71 201 PHE B N 1
ATOM 5245 C CA . PHE B 1 201 ? 0.301 -44.876 24.513 1.00 16.71 201 PHE B CA 1
ATOM 5246 C C . PHE B 1 201 ? 1.801 -44.806 24.716 1.00 16.71 201 PHE B C 1
ATOM 5247 O O . PHE B 1 201 ? 2.526 -45.744 24.384 1.00 14.89 201 PHE B O 1
ATOM 5255 N N . GLY B 1 202 ? 2.257 -43.677 25.255 1.00 47.56 202 GLY B N 1
ATOM 5256 C CA . GLY B 1 202 ? 3.673 -43.480 25.497 1.00 47.56 202 GLY B CA 1
ATOM 5257 C C . GLY B 1 202 ? 4.238 -44.545 26.410 1.00 47.56 202 GLY B C 1
ATOM 5258 O O . GLY B 1 202 ? 5.271 -45.143 26.109 1.00 37.46 202 GLY B O 1
ATOM 5259 N N . VAL B 1 203 ? 3.561 -44.785 27.528 1.00 15.12 203 VAL B N 1
ATOM 5260 C CA . VAL B 1 203 ? 4.014 -45.797 28.478 1.00 15.12 203 VAL B CA 1
ATOM 5261 C C . VAL B 1 203 ? 3.903 -47.180 27.842 1.00 15.12 203 VAL B C 1
ATOM 5262 O O . VAL B 1 203 ? 4.573 -48.122 28.259 1.00 36.22 203 VAL B O 1
ATOM 5266 N N . LYS B 1 204 ? 3.051 -47.287 26.827 1.00 40.75 204 LYS B N 1
ATOM 5267 C CA . LYS B 1 204 ? 2.856 -48.543 26.117 1.00 40.75 204 LYS B CA 1
ATOM 5268 C C . LYS B 1 204 ? 4.102 -48.825 25.290 1.00 40.75 204 LYS B C 1
ATOM 5269 O O . LYS B 1 204 ? 4.605 -49.946 25.265 1.00 93.06 204 LYS B O 1
ATOM 5275 N N . ASN B 1 205 ? 4.597 -47.794 24.616 1.00 12.37 205 ASN B N 1
ATOM 5276 C CA . ASN B 1 205 ? 5.784 -47.926 23.788 1.00 12.37 205 ASN B CA 1
ATOM 5277 C C . ASN B 1 205 ? 7.011 -47.645 24.639 1.00 12.37 205 ASN B C 1
ATOM 5278 O O . ASN B 1 205 ? 8.151 -47.705 24.166 1.00 36.28 205 ASN B O 1
ATOM 5283 N N . GLY B 1 206 ? 6.754 -47.333 25.905 1.00 66.26 206 GLY B N 1
ATOM 5284 C CA . GLY B 1 206 ? 7.822 -47.065 26.847 1.00 66.26 206 GLY B CA 1
ATOM 5285 C C . GLY B 1 206 ? 8.606 -45.784 26.654 1.00 66.26 206 GLY B C 1
ATOM 5286 O O . GLY B 1 206 ? 9.793 -45.829 26.344 1.00 48.67 206 GLY B O 1
ATOM 5287 N N . VAL B 1 207 ? 7.953 -44.642 26.830 1.00 56.53 207 VAL B N 1
ATOM 5288 C CA . VAL B 1 207 ? 8.642 -43.367 26.703 1.00 56.53 207 VAL B CA 1
ATOM 5289 C C . VAL B 1 207 ? 9.312 -43.122 28.054 1.00 56.53 207 VAL B C 1
ATOM 5290 O O . VAL B 1 207 ? 8.667 -43.201 29.102 1.00 2.00 207 VAL B O 1
ATOM 5294 N N . HIS B 1 208 ? 10.609 -42.841 28.032 1.00 11.74 208 HIS B N 1
ATOM 5295 C CA . HIS B 1 208 ? 11.357 -42.617 29.262 1.00 11.74 208 HIS B CA 1
ATOM 5296 C C . HIS B 1 208 ? 10.837 -41.458 30.095 1.00 11.74 208 HIS B C 1
ATOM 5297 O O . HIS B 1 208 ? 10.604 -41.605 31.294 1.00 25.38 208 HIS B O 1
ATOM 5304 N N . MET B 1 209 ? 10.656 -40.303 29.468 1.00 69.40 209 MET B N 1
ATOM 5305 C CA . MET B 1 209 ? 10.156 -39.144 30.192 1.00 69.40 209 MET B CA 1
ATOM 5306 C C . MET B 1 209 ? 8.955 -38.536 29.496 1.00 69.40 209 MET B C 1
ATOM 5307 O O . MET B 1 209 ? 8.678 -38.824 28.330 1.00 28.83 209 MET B O 1
ATOM 5312 N N . VAL B 1 210 ? 8.239 -37.694 30.228 1.00 75.51 210 VAL B N 1
ATOM 5313 C CA . VAL B 1 210 ? 7.064 -37.033 29.695 1.00 75.51 210 VAL B CA 1
ATOM 5314 C C . VAL B 1 210 ? 7.113 -35.561 30.079 1.00 75.51 210 VAL B C 1
ATOM 5315 O O . VAL B 1 210 ? 7.177 -35.212 31.257 1.00 44.79 210 VAL B O 1
ATOM 5319 N N . PHE B 1 211 ? 7.113 -34.700 29.071 1.00 3.62 211 PHE B N 1
ATOM 5320 C CA . PHE B 1 211 ? 7.148 -33.266 29.296 1.00 3.62 211 PHE B CA 1
ATOM 5321 C C . PHE B 1 211 ? 5.713 -32.757 29.409 1.00 3.62 211 PHE B C 1
ATOM 5322 O O . PHE B 1 211 ? 5.137 -32.308 28.420 1.00 9.05 211 PHE B O 1
ATOM 5330 N N . ALA B 1 212 ? 5.131 -32.842 30.604 1.00 2.00 212 ALA B N 1
ATOM 5331 C CA . ALA B 1 212 ? 3.761 -32.374 30.816 1.00 2.00 212 ALA B CA 1
ATOM 5332 C C . ALA B 1 212 ? 3.669 -30.907 30.410 1.00 2.00 212 ALA B C 1
ATOM 5333 O O . ALA B 1 212 ? 4.505 -30.095 30.799 1.00 21.39 212 ALA B O 1
ATOM 5335 N N . SER B 1 213 ? 2.646 -30.567 29.634 1.00 22.85 213 SER B N 1
ATOM 5336 C CA . SER B 1 213 ? 2.479 -29.198 29.165 1.00 22.85 213 SER B CA 1
ATOM 5337 C C . SER B 1 213 ? 1.428 -28.375 29.901 1.00 22.85 213 SER B C 1
ATOM 5338 O O . SER B 1 213 ? 0.374 -28.880 30.286 1.00 9.84 213 SER B O 1
ATOM 5341 N N . PHE B 1 214 ? 1.740 -27.096 30.088 1.00 2.00 214 PHE B N 1
ATOM 5342 C CA . PHE B 1 214 ? 0.855 -26.144 30.752 1.00 2.00 214 PHE B CA 1
ATOM 5343 C C . PHE B 1 214 ? 0.449 -26.479 32.188 1.00 2.00 214 PHE B C 1
ATOM 5344 O O . PHE B 1 214 ? -0.717 -26.341 32.558 1.00 13.45 214 PHE B O 1
ATOM 5352 N N . ILE B 1 215 ? 1.410 -26.903 33.001 1.00 16.76 215 ILE B N 1
ATOM 5353 C CA . ILE B 1 215 ? 1.125 -27.232 34.391 1.00 16.76 215 ILE B CA 1
ATOM 5354 C C . ILE B 1 215 ? 0.885 -25.944 35.165 1.00 16.76 215 ILE B C 1
ATOM 5355 O O . ILE B 1 215 ? 1.374 -24.889 34.778 1.00 32.99 215 ILE B O 1
ATOM 5360 N N . ARG B 1 216 ? 0.129 -26.033 36.253 1.00 2.00 216 ARG B N 1
ATOM 5361 C CA . ARG B 1 216 ? -0.178 -24.867 37.071 1.00 2.00 216 ARG B CA 1
ATOM 5362 C C . ARG B 1 216 ? -0.098 -25.180 38.563 1.00 2.00 216 ARG B C 1
ATOM 5363 O O . ARG B 1 216 ? 0.555 -24.459 39.316 1.00 92.38 216 ARG B O 1
ATOM 5371 N N . THR B 1 217 ? -0.769 -26.245 38.992 1.00 12.26 217 THR B N 1
ATOM 5372 C CA . THR B 1 217 ? -0.756 -26.636 40.400 1.00 12.26 217 THR B CA 1
ATOM 5373 C C . THR B 1 217 ? -0.069 -27.987 40.573 1.00 12.26 217 THR B C 1
ATOM 5374 O O . THR B 1 217 ? 0.122 -28.726 39.608 1.00 34.39 217 THR B O 1
ATOM 5378 N N . ALA B 1 218 ? 0.307 -28.306 41.806 1.00 41.10 218 ALA B N 1
ATOM 5379 C CA . ALA B 1 218 ? 0.963 -29.576 42.071 1.00 41.10 218 ALA B CA 1
ATOM 5380 C C . ALA B 1 218 ? 0.025 -30.678 41.612 1.00 41.10 218 ALA B C 1
ATOM 5381 O O . ALA B 1 218 ? 0.432 -31.579 40.874 1.00 2.60 218 ALA B O 1
ATOM 5383 N N . ASN B 1 219 ? -1.232 -30.577 42.048 1.00 2.00 219 ASN B N 1
ATOM 5384 C CA . ASN B 1 219 ? -2.276 -31.538 41.705 1.00 2.00 219 ASN B CA 1
ATOM 5385 C C . ASN B 1 219 ? -2.128 -32.005 40.264 1.00 2.00 219 ASN B C 1
ATOM 5386 O O . ASN B 1 219 ? -2.292 -33.189 39.960 1.00 35.03 219 ASN B O 1
ATOM 5391 N N . ASP B 1 220 ? -1.816 -31.061 39.383 1.00 2.00 220 ASP B N 1
ATOM 5392 C CA . ASP B 1 220 ? -1.644 -31.359 37.970 1.00 2.00 220 ASP B CA 1
ATOM 5393 C C . ASP B 1 220 ? -0.657 -32.505 37.817 1.00 2.00 220 ASP B C 1
ATOM 5394 O O . ASP B 1 220 ? -0.960 -33.531 37.207 1.00 74.98 220 ASP B O 1
ATOM 5399 N N . VAL B 1 221 ? 0.527 -32.319 38.381 1.00 41.34 221 VAL B N 1
ATOM 5400 C CA . VAL B 1 221 ? 1.565 -33.332 38.321 1.00 41.34 221 VAL B CA 1
ATOM 5401 C C . VAL B 1 221 ? 1.032 -34.642 38.897 1.00 41.34 221 VAL B C 1
ATOM 5402 O O . VAL B 1 221 ? 1.156 -35.699 38.278 1.00 63.43 221 VAL B O 1
ATOM 5406 N N . LEU B 1 222 ? 0.432 -34.558 40.082 1.00 75.28 222 LEU B N 1
ATOM 5407 C CA . LEU B 1 222 ? -0.130 -35.723 40.760 1.00 75.28 222 LEU B CA 1
ATOM 5408 C C . LEU B 1 222 ? -0.959 -36.558 39.794 1.00 75.28 222 LEU B C 1
ATOM 5409 O O . LEU B 1 222 ? -0.804 -37.783 39.716 1.00 15.11 222 LEU B O 1
ATOM 5414 N N . THR B 1 223 ? -1.843 -35.881 39.064 1.00 26.18 223 THR B N 1
ATOM 5415 C CA . THR B 1 223 ? -2.710 -36.532 38.090 1.00 26.18 223 THR B CA 1
ATOM 5416 C C . THR B 1 223 ? -1.869 -37.240 37.037 1.00 26.18 223 THR B C 1
ATOM 5417 O O . THR B 1 223 ? -2.075 -38.418 36.759 1.00 14.57 223 THR B O 1
ATOM 5421 N N . ILE B 1 224 ? -0.919 -36.515 36.457 1.00 4.24 224 ILE B N 1
ATOM 5422 C CA . ILE B 1 224 ? -0.034 -37.083 35.447 1.00 4.24 224 ILE B CA 1
ATOM 5423 C C . ILE B 1 224 ? 0.694 -38.286 36.042 1.00 4.24 224 ILE B C 1
ATOM 5424 O O . ILE B 1 224 ? 1.234 -39.128 35.317 1.00 32.89 224 ILE B O 1
ATOM 5429 N N . ARG B 1 225 ? 0.708 -38.359 37.370 1.00 9.80 225 ARG B N 1
ATOM 5430 C CA . ARG B 1 225 ? 1.371 -39.455 38.050 1.00 9.80 225 ARG B CA 1
ATOM 5431 C C . ARG B 1 225 ? 0.474 -40.676 38.142 1.00 9.80 225 ARG B C 1
ATOM 5432 O O . ARG B 1 225 ? 0.904 -41.792 37.843 1.00 74.43 225 ARG B O 1
ATOM 5440 N N . GLU B 1 226 ? -0.772 -40.467 38.557 1.00 23.28 226 GLU B N 1
ATOM 5441 C CA . GLU B 1 226 ? -1.707 -41.577 38.683 1.00 23.28 226 GLU B CA 1
ATOM 5442 C C . GLU B 1 226 ? -2.255 -42.001 37.327 1.00 23.28 226 GLU B C 1
ATOM 5443 O O . GLU B 1 226 ? -2.827 -43.082 37.187 1.00 54.29 226 GLU B O 1
ATOM 5449 N N . VAL B 1 227 ? -2.072 -41.146 36.327 1.00 8.24 227 VAL B N 1
ATOM 5450 C CA . VAL B 1 227 ? -2.533 -41.452 34.980 1.00 8.24 227 VAL B CA 1
ATOM 5451 C C . VAL B 1 227 ? -1.464 -42.305 34.308 1.00 8.24 227 VAL B C 1
ATOM 5452 O O . VAL B 1 227 ? -1.775 -43.213 33.535 1.00 63.10 227 VAL B O 1
ATOM 5456 N N . LEU B 1 228 ? -0.204 -42.007 34.609 1.00 89.43 228 LEU B N 1
ATOM 5457 C CA . LEU B 1 228 ? 0.901 -42.776 34.057 1.00 89.43 228 LEU B CA 1
ATOM 5458 C C . LEU B 1 228 ? 0.678 -44.201 34.545 1.00 89.43 228 LEU B C 1
ATOM 5459 O O . LEU B 1 228 ? 1.096 -45.173 33.913 1.00 25.26 228 LEU B O 1
ATOM 5464 N N . GLY B 1 229 ? 0.007 -44.299 35.688 1.00 56.33 229 GLY B N 1
ATOM 5465 C CA . GLY B 1 229 ? -0.310 -45.585 36.277 1.00 56.33 229 GLY B CA 1
ATOM 5466 C C . GLY B 1 229 ? 0.865 -46.478 36.614 1.00 56.33 229 GLY B C 1
ATOM 5467 O O . GLY B 1 229 ? 2.018 -46.045 36.652 1.00 13.31 229 GLY B O 1
ATOM 5468 N N . GLU B 1 230 ? 0.548 -47.744 36.856 1.00 71.12 230 GLU B N 1
ATOM 5469 C CA . GLU B 1 230 ? 1.534 -48.757 37.200 1.00 71.12 230 GLU B CA 1
ATOM 5470 C C . GLU B 1 230 ? 2.708 -48.780 36.228 1.00 71.12 230 GLU B C 1
ATOM 5471 O O . GLU B 1 230 ? 3.868 -48.797 36.642 1.00 100.00 230 GLU B O 1
ATOM 5477 N N . GLN B 1 231 ? 2.401 -48.784 34.935 1.00 34.22 231 GLN B N 1
ATOM 5478 C CA . GLN B 1 231 ? 3.435 -48.818 33.908 1.00 34.22 231 GLN B CA 1
ATOM 5479 C C . GLN B 1 231 ? 4.327 -47.590 33.988 1.00 34.22 231 GLN B C 1
ATOM 5480 O O . GLN B 1 231 ? 5.524 -47.661 33.701 1.00 100.00 231 GLN B O 1
ATOM 5486 N N . GLY B 1 232 ? 3.737 -46.465 34.381 1.00 66.06 232 GLY B N 1
ATOM 5487 C CA . GLY B 1 232 ? 4.496 -45.234 34.497 1.00 66.06 232 GLY B CA 1
ATOM 5488 C C . GLY B 1 232 ? 5.735 -45.407 35.357 1.00 66.06 232 GLY B C 1
ATOM 5489 O O . GLY B 1 232 ? 6.812 -45.725 34.844 1.00 28.64 232 GLY B O 1
ATOM 5490 N N . LYS B 1 233 ? 5.579 -45.197 36.663 1.00 13.22 233 LYS B N 1
ATOM 5491 C CA . LYS B 1 233 ? 6.671 -45.328 37.622 1.00 13.22 233 LYS B CA 1
ATOM 5492 C C . LYS B 1 233 ? 8.031 -44.846 37.105 1.00 13.22 233 LYS B C 1
ATOM 5493 O O . LYS B 1 233 ? 8.395 -43.680 37.269 1.00 80.93 233 LYS B O 1
ATOM 5499 N N . ASP B 1 234 ? 8.775 -45.758 36.484 1.00 44.66 234 ASP B N 1
ATOM 5500 C CA . ASP B 1 234 ? 10.101 -45.467 35.945 1.00 44.66 234 ASP B CA 1
ATOM 5501 C C . ASP B 1 234 ? 10.161 -44.213 35.074 1.00 44.66 234 ASP B C 1
ATOM 5502 O O . ASP B 1 234 ? 11.220 -43.599 34.938 1.00 81.51 234 ASP B O 1
ATOM 5507 N N . VAL B 1 235 ? 9.029 -43.842 34.481 1.00 67.00 235 VAL B N 1
ATOM 5508 C CA . VAL B 1 235 ? 8.967 -42.661 33.622 1.00 67.00 235 VAL B CA 1
ATOM 5509 C C . VAL B 1 235 ? 8.877 -41.393 34.465 1.00 67.00 235 VAL B C 1
ATOM 5510 O O . VAL B 1 235 ? 7.942 -41.228 35.250 1.00 32.90 235 VAL B O 1
ATOM 5514 N N . LYS B 1 236 ? 9.852 -40.502 34.295 1.00 45.60 236 LYS B N 1
ATOM 5515 C CA . LYS B 1 236 ? 9.900 -39.250 35.046 1.00 45.60 236 LYS B CA 1
ATOM 5516 C C . LYS B 1 236 ? 8.979 -38.184 34.461 1.00 45.60 236 LYS B C 1
ATOM 5517 O O . LYS B 1 236 ? 8.804 -38.098 33.244 1.00 69.70 236 LYS B O 1
ATOM 5523 N N . ILE B 1 237 ? 8.392 -37.376 35.340 1.00 39.99 237 ILE B N 1
ATOM 5524 C CA . ILE B 1 237 ? 7.489 -36.301 34.929 1.00 39.99 237 ILE B CA 1
ATOM 5525 C C . ILE B 1 237 ? 8.223 -34.968 34.901 1.00 39.99 237 ILE B C 1
ATOM 5526 O O . ILE B 1 237 ? 8.777 -34.530 35.904 1.00 24.85 237 ILE B O 1
ATOM 5531 N N . ILE B 1 238 ? 8.217 -34.324 33.744 1.00 5.29 238 ILE B N 1
ATOM 5532 C CA . ILE B 1 238 ? 8.876 -33.041 33.588 1.00 5.29 238 ILE B CA 1
ATOM 5533 C C . ILE B 1 238 ? 7.816 -31.972 33.425 1.00 5.29 238 ILE B C 1
ATOM 5534 O O . ILE B 1 238 ? 7.198 -31.865 32.368 1.00 6.41 238 ILE B O 1
ATOM 5539 N N . VAL B 1 239 ? 7.597 -31.185 34.469 1.00 20.32 239 VAL B N 1
ATOM 5540 C CA . VAL B 1 239 ? 6.606 -30.126 34.398 1.00 20.32 239 VAL B CA 1
ATOM 5541 C C . VAL B 1 239 ? 7.144 -28.986 33.542 1.00 20.32 239 VAL B C 1
ATOM 5542 O O . VAL B 1 239 ? 8.279 -28.549 33.708 1.00 64.53 239 VAL B O 1
ATOM 5546 N N . LYS B 1 240 ? 6.318 -28.529 32.613 1.00 22.08 240 LYS B N 1
ATOM 5547 C CA . LYS B 1 240 ? 6.645 -27.432 31.703 1.00 22.08 240 LYS B CA 1
ATOM 5548 C C . LYS B 1 240 ? 5.970 -26.159 32.218 1.00 22.08 240 LYS B C 1
ATOM 5549 O O . LYS B 1 240 ? 4.748 -26.035 32.149 1.00 45.98 240 LYS B O 1
ATOM 5555 N N . ILE B 1 241 ? 6.751 -25.222 32.751 1.00 40.06 241 ILE B N 1
ATOM 5556 C CA . ILE B 1 241 ? 6.190 -23.967 33.252 1.00 40.06 241 ILE B CA 1
ATOM 5557 C C . ILE B 1 241 ? 5.907 -23.036 32.069 1.00 40.06 241 ILE B C 1
ATOM 5558 O O . ILE B 1 241 ? 6.833 -22.412 31.533 1.00 5.68 241 ILE B O 1
ATOM 5563 N N . GLU B 1 242 ? 4.636 -22.943 31.670 1.00 73.75 242 GLU B N 1
ATOM 5564 C CA . GLU B 1 242 ? 4.258 -22.130 30.515 1.00 73.75 242 GLU B CA 1
ATOM 5565 C C . GLU B 1 242 ? 3.439 -20.869 30.771 1.00 73.75 242 GLU B C 1
ATOM 5566 O O . GLU B 1 242 ? 3.522 -19.913 29.997 1.00 21.04 242 GLU B O 1
ATOM 5572 N N . ASN B 1 243 ? 2.657 -20.857 31.845 1.00 4.82 243 ASN B N 1
ATOM 5573 C CA . ASN B 1 243 ? 1.835 -19.694 32.159 1.00 4.82 243 ASN B CA 1
ATOM 5574 C C . ASN B 1 243 ? 2.383 -18.976 33.384 1.00 4.82 243 ASN B C 1
ATOM 5575 O O . ASN B 1 243 ? 3.569 -19.058 33.682 1.00 57.49 243 ASN B O 1
ATOM 5580 N N . GLN B 1 244 ? 1.513 -18.263 34.088 1.00 2.00 244 GLN B N 1
ATOM 5581 C CA . GLN B 1 244 ? 1.928 -17.564 35.285 1.00 2.00 244 GLN B CA 1
ATOM 5582 C C . GLN B 1 244 ? 1.759 -18.485 36.494 1.00 2.00 244 GLN B C 1
ATOM 5583 O O . GLN B 1 244 ? 2.616 -18.520 37.379 1.00 84.66 244 GLN B O 1
ATOM 5589 N N . GLN B 1 245 ? 0.663 -19.238 36.530 1.00 54.89 245 GLN B N 1
ATOM 5590 C CA . GLN B 1 245 ? 0.403 -20.141 37.648 1.00 54.89 245 GLN B CA 1
ATOM 5591 C C . GLN B 1 245 ? 1.487 -21.196 37.863 1.00 54.89 245 GLN B C 1
ATOM 5592 O O . GLN B 1 245 ? 1.740 -21.610 38.997 1.00 100.00 245 GLN B O 1
ATOM 5598 N N . GLY B 1 246 ? 2.126 -21.624 36.777 1.00 72.54 246 GLY B N 1
ATOM 5599 C CA . GLY B 1 246 ? 3.179 -22.619 36.889 1.00 72.54 246 GLY B CA 1
ATOM 5600 C C . GLY B 1 246 ? 4.436 -21.974 37.444 1.00 72.54 246 GLY B C 1
ATOM 5601 O O . GLY B 1 246 ? 5.457 -22.629 37.657 1.00 22.70 246 GLY B O 1
ATOM 5602 N N . VAL B 1 247 ? 4.341 -20.666 37.672 1.00 33.03 247 VAL B N 1
ATOM 5603 C CA . VAL B 1 247 ? 5.425 -19.850 38.214 1.00 33.03 247 VAL B CA 1
ATOM 5604 C C . VAL B 1 247 ? 5.024 -19.432 39.621 1.00 33.03 247 VAL B C 1
ATOM 5605 O O . VAL B 1 247 ? 5.842 -19.413 40.541 1.00 16.31 247 VAL B O 1
ATOM 5609 N N . ASN B 1 248 ? 3.752 -19.091 39.775 1.00 2.00 248 ASN B N 1
ATOM 5610 C CA . ASN B 1 248 ? 3.236 -18.690 41.070 1.00 2.00 248 ASN B CA 1
ATOM 5611 C C . ASN B 1 248 ? 3.358 -19.863 42.025 1.00 2.00 248 ASN B C 1
ATOM 5612 O O . ASN B 1 248 ? 4.034 -19.775 43.047 1.00 34.31 248 ASN B O 1
ATOM 5617 N N . ASN B 1 249 ? 2.710 -20.970 41.681 1.00 56.35 249 ASN B N 1
ATOM 5618 C CA . ASN B 1 249 ? 2.754 -22.157 42.520 1.00 56.35 249 ASN B CA 1
ATOM 5619 C C . ASN B 1 249 ? 3.857 -23.108 42.067 1.00 56.35 249 ASN B C 1
ATOM 5620 O O . ASN B 1 249 ? 3.792 -24.314 42.323 1.00 64.97 249 ASN B O 1
ATOM 5625 N N . PHE B 1 250 ? 4.880 -22.560 41.412 1.00 11.96 250 PHE B N 1
ATOM 5626 C CA . PHE B 1 250 ? 5.986 -23.378 40.930 1.00 11.96 250 PHE B CA 1
ATOM 5627 C C . PHE B 1 250 ? 6.761 -24.017 42.070 1.00 11.96 250 PHE B C 1
ATOM 5628 O O . PHE B 1 250 ? 7.542 -24.945 41.855 1.00 17.10 250 PHE B O 1
ATOM 5636 N N . ASP B 1 251 ? 6.567 -23.514 43.282 1.00 22.48 251 ASP B N 1
ATOM 5637 C CA . ASP B 1 251 ? 7.276 -24.066 44.425 1.00 22.48 251 ASP B CA 1
ATOM 5638 C C . ASP B 1 251 ? 6.662 -25.374 44.889 1.00 22.48 251 ASP B C 1
ATOM 5639 O O . ASP B 1 251 ? 7.363 -26.367 45.063 1.00 45.06 251 ASP B O 1
ATOM 5644 N N . GLU B 1 252 ? 5.352 -25.385 45.082 1.00 40.61 252 GLU B N 1
ATOM 5645 C CA . GLU B 1 252 ? 4.688 -26.609 45.498 1.00 40.61 252 GLU B CA 1
ATOM 5646 C C . GLU B 1 252 ? 4.774 -27.612 44.352 1.00 40.61 252 GLU B C 1
ATOM 5647 O O . GLU B 1 252 ? 4.793 -28.820 44.572 1.00 95.82 252 GLU B O 1
ATOM 5653 N N . ILE B 1 253 ? 4.833 -27.101 43.126 1.00 12.74 253 ILE B N 1
ATOM 5654 C CA . ILE B 1 253 ? 4.938 -27.972 41.970 1.00 12.74 253 ILE B CA 1
ATOM 5655 C C . ILE B 1 253 ? 6.308 -28.631 42.038 1.00 12.74 253 ILE B C 1
ATOM 5656 O O . ILE B 1 253 ? 6.424 -29.855 42.045 1.00 24.81 253 ILE B O 1
ATOM 5661 N N . LEU B 1 254 ? 7.340 -27.801 42.105 1.00 43.04 254 LEU B N 1
ATOM 5662 C CA . LEU B 1 254 ? 8.717 -28.265 42.182 1.00 43.04 254 LEU B CA 1
ATOM 5663 C C . LEU B 1 254 ? 8.880 -29.434 43.154 1.00 43.04 254 LEU B C 1
ATOM 5664 O O . LEU B 1 254 ? 9.713 -30.316 42.942 1.00 6.75 254 LEU B O 1
ATOM 5669 N N . LYS B 1 255 ? 8.072 -29.435 44.212 1.00 11.78 255 LYS B N 1
ATOM 5670 C CA . LYS B 1 255 ? 8.119 -30.477 45.227 1.00 11.78 255 LYS B CA 1
ATOM 5671 C C . LYS B 1 255 ? 7.824 -31.868 44.685 1.00 11.78 255 LYS B C 1
ATOM 5672 O O . LYS B 1 255 ? 8.601 -32.802 44.884 1.00 31.89 255 LYS B O 1
ATOM 5678 N N . VAL B 1 256 ? 6.692 -32.000 44.004 1.00 48.61 256 VAL B N 1
ATOM 5679 C CA . VAL B 1 256 ? 6.252 -33.279 43.464 1.00 48.61 256 VAL B CA 1
ATOM 5680 C C . VAL B 1 256 ? 6.894 -33.731 42.154 1.00 48.61 256 VAL B C 1
ATOM 5681 O O . VAL B 1 256 ? 7.310 -34.876 42.028 1.00 57.14 256 VAL B O 1
ATOM 5685 N N . THR B 1 257 ? 6.962 -32.842 41.176 1.00 2.00 257 THR B N 1
ATOM 5686 C CA . THR B 1 257 ? 7.551 -33.178 39.888 1.00 2.00 257 THR B CA 1
ATOM 5687 C C . THR B 1 257 ? 8.932 -33.817 39.996 1.00 2.00 257 THR B C 1
ATOM 5688 O O . THR B 1 257 ? 9.536 -33.863 41.061 1.00 15.22 257 THR B O 1
ATOM 5692 N N . ASP B 1 258 ? 9.425 -34.298 38.867 1.00 2.00 258 ASP B N 1
ATOM 5693 C CA . ASP B 1 258 ? 10.722 -34.945 38.793 1.00 2.00 258 ASP B CA 1
ATOM 5694 C C . ASP B 1 258 ? 11.709 -33.984 38.163 1.00 2.00 258 ASP B C 1
ATOM 5695 O O . ASP B 1 258 ? 12.909 -34.242 38.117 1.00 27.00 258 ASP B O 1
ATOM 5700 N N . GLY B 1 259 ? 11.190 -32.874 37.666 1.00 24.74 259 GLY B N 1
ATOM 5701 C CA . GLY B 1 259 ? 12.027 -31.879 37.032 1.00 24.74 259 GLY B CA 1
ATOM 5702 C C . GLY B 1 259 ? 11.113 -30.921 36.308 1.00 24.74 259 GLY B C 1
ATOM 5703 O O . GLY B 1 259 ? 9.997 -31.286 35.925 1.00 81.21 259 GLY B O 1
ATOM 5704 N N . VAL B 1 260 ? 11.563 -29.689 36.121 1.00 36.68 260 VAL B N 1
ATOM 5705 C CA . VAL B 1 260 ? 10.733 -28.720 35.435 1.00 36.68 260 VAL B CA 1
ATOM 5706 C C . VAL B 1 260 ? 11.355 -28.322 34.103 1.00 36.68 260 VAL B C 1
ATOM 5707 O O . VAL B 1 260 ? 12.540 -28.591 33.853 1.00 3.84 260 VAL B O 1
ATOM 5711 N N . MET B 1 261 ? 10.545 -27.709 33.241 1.00 2.00 261 MET B N 1
ATOM 5712 C CA . MET B 1 261 ? 11.017 -27.267 31.934 1.00 2.00 261 MET B CA 1
ATOM 5713 C C . MET B 1 261 ? 10.696 -25.805 31.693 1.00 2.00 261 MET B C 1
ATOM 5714 O O . MET B 1 261 ? 9.533 -25.407 31.676 1.00 12.43 261 MET B O 1
ATOM 5719 N N . VAL B 1 262 ? 11.732 -24.997 31.523 1.00 16.23 262 VAL B N 1
ATOM 5720 C CA . VAL B 1 262 ? 11.522 -23.591 31.271 1.00 16.23 262 VAL B CA 1
ATOM 5721 C C . VAL B 1 262 ? 10.848 -23.467 29.917 1.00 16.23 262 VAL B C 1
ATOM 5722 O O . VAL B 1 262 ? 11.507 -23.472 28.876 1.00 56.49 262 VAL B O 1
ATOM 5726 N N . ALA B 1 263 ? 9.525 -23.353 29.951 1.00 51.61 263 ALA B N 1
ATOM 5727 C CA . ALA B 1 263 ? 8.714 -23.230 28.749 1.00 51.61 263 ALA B CA 1
ATOM 5728 C C . ALA B 1 263 ? 8.718 -21.800 28.198 1.00 51.61 263 ALA B C 1
ATOM 5729 O O . ALA B 1 263 ? 7.675 -21.148 28.116 1.00 3.26 263 ALA B O 1
ATOM 5731 N N . ARG B 1 264 ? 9.890 -21.316 27.805 1.00 31.91 264 ARG B N 1
ATOM 5732 C CA . ARG B 1 264 ? 9.993 -19.959 27.283 1.0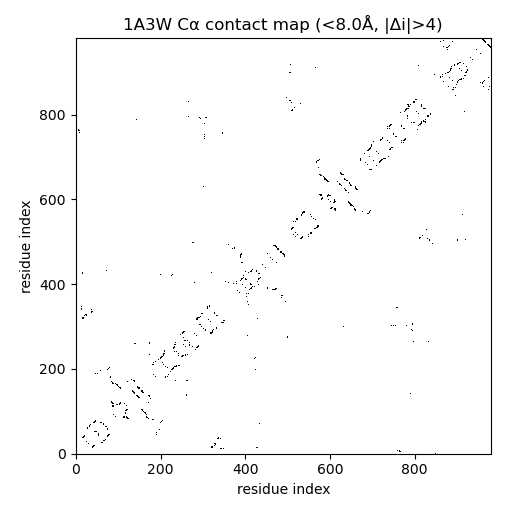0 31.91 264 ARG B CA 1
ATOM 5733 C C . ARG B 1 264 ? 8.953 -19.653 26.208 1.00 31.91 264 ARG B C 1
ATOM 5734 O O . ARG B 1 264 ? 8.105 -18.784 26.390 1.00 15.75 264 ARG B O 1
ATOM 5742 N N . GLY B 1 265 ? 9.014 -20.379 25.096 1.00 10.58 265 GLY B N 1
ATOM 5743 C CA . GLY B 1 265 ? 8.076 -20.170 24.000 1.00 10.58 265 GLY B CA 1
ATOM 5744 C C . GLY B 1 265 ? 6.709 -19.589 24.335 1.00 10.58 265 GLY B C 1
ATOM 5745 O O . GLY B 1 265 ? 6.328 -18.536 23.825 1.00 4.36 265 GLY B O 1
ATOM 5746 N N . ASP B 1 266 ? 5.967 -20.279 25.191 1.00 18.63 266 ASP B N 1
ATOM 5747 C CA . ASP B 1 266 ? 4.642 -19.827 25.586 1.00 18.63 266 ASP B CA 1
ATOM 5748 C C . ASP B 1 266 ? 4.741 -18.978 26.838 1.00 18.63 266 ASP B C 1
ATOM 5749 O O . ASP B 1 266 ? 3.824 -18.227 27.163 1.00 41.47 266 ASP B O 1
ATOM 5754 N N . LEU B 1 267 ? 5.854 -19.111 27.551 1.00 15.47 267 LEU B N 1
ATOM 5755 C CA . LEU B 1 267 ? 6.079 -18.321 28.752 1.00 15.47 267 LEU B CA 1
ATOM 5756 C C . LEU B 1 267 ? 6.113 -16.857 28.330 1.00 15.47 267 LEU B C 1
ATOM 5757 O O . LEU B 1 267 ? 5.311 -16.046 28.797 1.00 14.92 267 LEU B O 1
ATOM 5762 N N . GLY B 1 268 ? 7.027 -16.547 27.411 1.00 36.54 268 GLY B N 1
ATOM 5763 C CA . GLY B 1 268 ? 7.173 -15.194 26.906 1.00 36.54 268 GLY B CA 1
ATOM 5764 C C . GLY B 1 268 ? 5.885 -14.615 26.359 1.00 36.54 268 GLY B C 1
ATOM 5765 O O . GLY B 1 268 ? 5.801 -13.427 26.065 1.00 17.07 268 GLY B O 1
ATOM 5766 N N . ILE B 1 269 ? 4.875 -15.456 26.202 1.00 36.38 269 ILE B N 1
ATOM 5767 C CA . ILE B 1 269 ? 3.597 -14.985 25.708 1.00 36.38 269 ILE B CA 1
ATOM 5768 C C . ILE B 1 269 ? 2.720 -14.673 26.912 1.00 36.38 269 ILE B C 1
ATOM 5769 O O . ILE B 1 269 ? 2.037 -13.656 26.944 1.00 16.58 269 ILE B O 1
ATOM 5774 N N . GLU B 1 270 ? 2.750 -15.549 27.912 1.00 22.58 270 GLU B N 1
ATOM 5775 C CA . GLU B 1 270 ? 1.945 -15.342 29.109 1.00 22.58 270 GLU B CA 1
ATOM 5776 C C . GLU B 1 270 ? 2.447 -14.146 29.906 1.00 22.58 270 GLU B C 1
ATOM 5777 O O . GLU B 1 270 ? 1.690 -13.212 30.175 1.00 37.90 270 GLU B O 1
ATOM 5783 N N . ILE B 1 271 ? 3.717 -14.183 30.298 1.00 22.85 271 ILE B N 1
ATOM 5784 C CA . ILE B 1 271 ? 4.309 -13.085 31.051 1.00 22.85 271 ILE B CA 1
ATOM 5785 C C . ILE B 1 271 ? 5.141 -12.274 30.072 1.00 22.85 271 ILE B C 1
ATOM 5786 O O . ILE B 1 271 ? 5.684 -12.827 29.114 1.00 22.18 271 ILE B O 1
ATOM 5791 N N . PRO B 1 272 ? 5.248 -10.952 30.292 1.00 11.98 272 PRO B N 1
ATOM 5792 C CA . PRO B 1 272 ? 6.036 -10.109 29.384 1.00 11.98 272 PRO B CA 1
ATOM 5793 C C . PRO B 1 272 ? 7.394 -10.723 29.060 1.00 11.98 272 PRO B C 1
ATOM 5794 O O . PRO B 1 272 ? 8.175 -11.049 29.958 1.00 13.09 272 PRO B O 1
ATOM 5798 N N . ALA B 1 273 ? 7.659 -10.876 27.766 1.00 2.11 273 ALA B N 1
ATOM 5799 C CA . ALA B 1 273 ? 8.904 -11.459 27.273 1.00 2.11 273 ALA B CA 1
ATOM 5800 C C . ALA B 1 273 ? 10.164 -11.108 28.071 1.00 2.11 273 ALA B C 1
ATOM 5801 O O . ALA B 1 273 ? 10.975 -11.980 28.375 1.00 49.61 273 ALA B O 1
ATOM 5803 N N . PRO B 1 274 ? 10.352 -9.826 28.409 1.00 35.56 274 PRO B N 1
ATOM 5804 C CA . PRO B 1 274 ? 11.552 -9.473 29.169 1.00 35.56 274 PRO B CA 1
ATOM 5805 C C . PRO B 1 274 ? 11.648 -10.125 30.548 1.00 35.56 274 PRO B C 1
ATOM 5806 O O . PRO B 1 274 ? 12.743 -10.291 31.082 1.00 34.64 274 PRO B O 1
ATOM 5810 N N . GLU B 1 275 ? 10.511 -10.493 31.125 1.00 3.74 275 GLU B N 1
ATOM 5811 C CA . GLU B 1 275 ? 10.516 -11.115 32.446 1.00 3.74 275 GLU B CA 1
ATOM 5812 C C . GLU B 1 275 ? 11.043 -12.547 32.383 1.00 3.74 275 GLU B C 1
ATOM 5813 O O . GLU B 1 275 ? 11.559 -13.081 33.367 1.00 28.19 275 GLU B O 1
ATOM 5819 N N . VAL B 1 276 ? 10.903 -13.168 31.219 1.00 4.63 276 VAL B N 1
ATOM 5820 C CA . VAL B 1 276 ? 11.355 -14.533 31.037 1.00 4.63 276 VAL B CA 1
ATOM 5821 C C . VAL B 1 276 ? 12.855 -14.647 31.286 1.00 4.63 276 VAL B C 1
ATOM 5822 O O . VAL B 1 276 ? 13.368 -15.741 31.512 1.00 60.41 276 VAL B O 1
ATOM 5826 N N . LEU B 1 277 ? 13.558 -13.520 31.244 1.00 21.51 277 LEU B N 1
ATOM 5827 C CA . LEU B 1 277 ? 14.998 -13.531 31.473 1.00 21.51 277 LEU B CA 1
ATOM 5828 C C . LEU B 1 277 ? 15.276 -13.724 32.951 1.00 21.51 277 LEU B C 1
ATOM 5829 O O . LEU B 1 277 ? 16.269 -14.338 33.334 1.00 10.20 277 LEU B O 1
ATOM 5834 N N . ALA B 1 278 ? 14.393 -13.189 33.781 1.00 2.00 278 ALA B N 1
ATOM 5835 C CA . ALA B 1 278 ? 14.534 -13.317 35.219 1.00 2.00 278 ALA B CA 1
ATOM 5836 C C . ALA B 1 278 ? 13.846 -14.597 35.690 1.00 2.00 278 ALA B C 1
ATOM 5837 O O . ALA B 1 278 ? 14.375 -15.312 36.537 1.00 27.49 278 ALA B O 1
ATOM 5839 N N . VAL B 1 279 ? 12.670 -14.891 35.139 1.00 77.02 279 VAL B N 1
ATOM 5840 C CA . VAL B 1 279 ? 11.938 -16.097 35.525 1.00 77.02 279 VAL B CA 1
ATOM 5841 C C . VAL B 1 279 ? 12.775 -17.345 35.254 1.00 77.02 279 VAL B C 1
ATOM 5842 O O . VAL B 1 279 ? 12.736 -18.311 36.016 1.00 22.71 279 VAL B O 1
ATOM 5846 N N . GLN B 1 280 ? 13.529 -17.324 34.161 1.00 2.00 280 GLN B N 1
ATOM 5847 C CA . GLN B 1 280 ? 14.387 -18.450 33.813 1.00 2.00 280 GLN B CA 1
ATOM 5848 C C . GLN B 1 280 ? 15.426 -18.602 34.918 1.00 2.00 280 GLN B C 1
ATOM 5849 O O . GLN B 1 280 ? 15.346 -19.521 35.726 1.00 4.21 280 GLN B O 1
ATOM 5855 N N . LYS B 1 281 ? 16.382 -17.677 34.959 1.00 27.94 281 LYS B N 1
ATOM 5856 C CA . LYS B 1 281 ? 17.446 -17.682 35.959 1.00 27.94 281 LYS B CA 1
ATOM 5857 C C . LYS B 1 281 ? 16.975 -18.140 37.333 1.00 27.94 281 LYS B C 1
ATOM 5858 O O . LYS B 1 281 ? 17.707 -18.818 38.051 1.00 6.93 281 LYS B O 1
ATOM 5864 N N . LYS B 1 282 ? 15.753 -17.765 37.697 1.00 24.91 282 LYS B N 1
ATOM 5865 C CA . LYS B 1 282 ? 15.200 -18.143 38.991 1.00 24.91 282 LYS B CA 1
ATOM 5866 C C . LYS B 1 282 ? 14.801 -19.611 39.039 1.00 24.91 282 LYS B C 1
ATOM 5867 O O . LYS B 1 282 ? 15.314 -20.370 39.862 1.00 5.79 282 LYS B O 1
ATOM 5873 N N . LEU B 1 283 ? 13.882 -20.007 38.161 1.00 23.97 283 LEU B N 1
ATOM 5874 C CA . LEU B 1 283 ? 13.415 -21.389 38.107 1.00 23.97 283 LEU B CA 1
ATOM 5875 C C . LEU B 1 283 ? 14.586 -22.366 37.986 1.00 23.97 283 LEU B C 1
ATOM 5876 O O . LEU B 1 283 ? 14.717 -23.290 38.787 1.00 2.00 283 LEU B O 1
ATOM 5881 N N . ILE B 1 284 ? 15.434 -22.154 36.985 1.00 2.00 284 ILE B N 1
ATOM 5882 C CA . ILE B 1 284 ? 16.595 -23.008 36.776 1.00 2.00 284 ILE B CA 1
ATOM 5883 C C . ILE B 1 284 ? 17.376 -23.145 38.074 1.00 2.00 284 ILE B C 1
ATOM 5884 O O . ILE B 1 284 ? 17.848 -24.227 38.402 1.00 2.00 284 ILE B O 1
ATOM 5889 N N . ALA B 1 285 ? 17.507 -22.043 38.808 1.00 4.12 285 ALA B N 1
ATOM 5890 C CA . ALA B 1 285 ? 18.238 -22.033 40.075 1.00 4.12 285 ALA B CA 1
ATOM 5891 C C . ALA B 1 285 ? 17.456 -22.703 41.200 1.00 4.12 285 ALA B C 1
ATOM 5892 O O . ALA B 1 285 ? 18.027 -23.401 42.036 1.00 100.00 285 ALA B O 1
ATOM 5894 N N . LYS B 1 286 ? 16.149 -22.474 41.221 1.00 11.81 286 LYS B N 1
ATOM 5895 C CA . LYS B 1 286 ? 15.283 -23.053 42.237 1.00 11.81 286 LYS B CA 1
ATOM 5896 C C . LYS B 1 286 ? 15.248 -24.568 42.062 1.00 11.81 286 LYS B C 1
ATOM 5897 O O . LYS B 1 286 ? 14.889 -25.301 42.985 1.00 37.64 286 LYS B O 1
ATOM 5903 N N . SER B 1 287 ? 15.620 -25.029 40.869 1.00 10.64 287 SER B N 1
ATOM 5904 C CA . SER B 1 287 ? 15.627 -26.455 40.563 1.00 10.64 287 SER B CA 1
ATOM 5905 C C . SER B 1 287 ? 16.928 -27.119 40.981 1.00 10.64 287 SER B C 1
ATOM 5906 O O . SER B 1 287 ? 16.910 -28.216 41.540 1.00 35.99 287 SER B O 1
ATOM 5909 N N . ASN B 1 288 ? 18.052 -26.463 40.701 1.00 6.43 288 ASN B N 1
ATOM 5910 C CA . ASN B 1 288 ? 19.360 -26.996 41.084 1.00 6.43 288 ASN B CA 1
ATOM 5911 C C . ASN B 1 288 ? 19.343 -27.242 42.588 1.00 6.43 288 ASN B C 1
ATOM 5912 O O . ASN B 1 288 ? 19.831 -28.263 43.072 1.00 3.60 288 ASN B O 1
ATOM 5917 N N . LEU B 1 289 ? 18.765 -26.295 43.318 1.00 2.00 289 LEU B N 1
ATOM 5918 C CA . LEU B 1 289 ? 18.657 -26.386 44.764 1.00 2.00 289 LEU B CA 1
ATOM 5919 C C . LEU B 1 289 ? 17.902 -27.658 45.149 1.00 2.00 289 LEU B C 1
ATOM 5920 O O . LEU B 1 289 ? 18.403 -28.483 45.913 1.00 72.29 289 LEU B O 1
ATOM 5925 N N . ALA B 1 290 ? 16.694 -27.808 44.611 1.00 71.89 290 ALA B N 1
ATOM 5926 C CA . ALA B 1 290 ? 15.855 -28.967 44.900 1.00 71.89 290 ALA B CA 1
ATOM 5927 C C . ALA B 1 290 ? 16.479 -30.267 44.424 1.00 71.89 290 ALA B C 1
ATOM 5928 O O . ALA B 1 290 ? 16.090 -31.345 44.869 1.00 36.14 290 ALA B O 1
ATOM 5930 N N . GLY B 1 291 ? 17.443 -30.167 43.517 1.00 3.88 291 GLY B N 1
ATOM 5931 C CA . GLY B 1 291 ? 18.095 -31.360 43.008 1.00 3.88 291 GLY B CA 1
ATOM 5932 C C . GLY B 1 291 ? 17.441 -31.895 41.748 1.00 3.88 291 GLY B C 1
ATOM 5933 O O . GLY B 1 291 ? 18.039 -32.681 41.015 1.00 64.02 291 GLY B O 1
ATOM 5934 N N . LYS B 1 292 ? 16.206 -31.471 41.496 1.00 6.30 292 LYS B N 1
ATOM 5935 C CA . LYS B 1 292 ? 15.478 -31.901 40.308 1.00 6.30 292 LYS B CA 1
ATOM 5936 C C . LYS B 1 292 ? 16.129 -31.296 39.067 1.00 6.30 292 LYS B C 1
ATOM 5937 O O . LYS B 1 292 ? 16.560 -30.143 39.079 1.00 2.00 292 LYS B O 1
ATOM 5943 N N . PRO B 1 293 ? 16.196 -32.065 37.972 1.00 12.14 293 PRO B N 1
ATOM 5944 C CA . PRO B 1 293 ? 16.808 -31.587 36.726 1.00 12.14 293 PRO B CA 1
ATOM 5945 C C . PRO B 1 293 ? 15.962 -30.531 36.023 1.00 12.14 293 PRO B C 1
ATOM 5946 O O . PRO B 1 293 ? 14.735 -30.509 36.166 1.00 12.05 293 PRO B O 1
ATOM 5950 N N . VAL B 1 294 ? 16.613 -29.662 35.255 1.00 8.39 294 VAL B N 1
ATOM 5951 C CA . VAL B 1 294 ? 15.892 -28.613 34.547 1.00 8.39 294 VAL B CA 1
ATOM 5952 C C . VAL B 1 294 ? 16.296 -28.475 33.073 1.00 8.39 294 VAL B C 1
ATOM 5953 O O . VAL B 1 294 ? 17.476 -28.547 32.728 1.00 38.42 294 VAL B O 1
ATOM 5957 N N . ILE B 1 295 ? 15.301 -28.288 32.209 1.00 7.63 295 ILE B N 1
ATOM 5958 C CA . ILE B 1 295 ? 15.546 -28.135 30.778 1.00 7.63 295 ILE B CA 1
ATOM 5959 C C . ILE B 1 295 ? 15.121 -26.759 30.276 1.00 7.63 295 ILE B C 1
ATOM 5960 O O . ILE B 1 295 ? 14.019 -26.294 30.558 1.00 18.29 295 ILE B O 1
ATOM 5965 N N . CYS B 1 296 ? 16.009 -26.119 29.526 1.00 38.75 296 CYS B N 1
ATOM 5966 C CA . CYS B 1 296 ? 15.740 -24.807 28.952 1.00 38.75 296 CYS B CA 1
ATOM 5967 C C . CYS B 1 296 ? 15.377 -25.048 27.491 1.00 38.75 296 CYS B C 1
ATOM 5968 O O . CYS B 1 296 ? 16.100 -25.758 26.796 1.00 29.43 296 CYS B O 1
ATOM 5971 N N . ALA B 1 297 ? 14.282 -24.459 27.009 1.00 2.00 297 ALA B N 1
ATOM 5972 C CA . ALA B 1 297 ? 13.891 -24.708 25.629 1.00 2.00 297 ALA B CA 1
ATOM 5973 C C . ALA B 1 297 ? 13.225 -23.582 24.853 1.00 2.00 297 ALA B C 1
ATOM 5974 O O . ALA B 1 297 ? 12.862 -22.545 25.406 1.00 59.65 297 ALA B O 1
ATOM 5976 N N . THR B 1 298 ? 13.084 -23.822 23.550 1.00 13.96 298 THR B N 1
ATOM 5977 C CA . THR B 1 298 ? 12.444 -22.908 22.602 1.00 13.96 298 THR B CA 1
ATOM 5978 C C . THR B 1 298 ? 13.279 -21.750 22.050 1.00 13.96 298 THR B C 1
ATOM 5979 O O . THR B 1 298 ? 13.742 -20.880 22.790 1.00 24.47 298 THR B O 1
ATOM 5983 N N . GLN B 1 299 ? 13.451 -21.757 20.731 1.00 25.42 299 GLN B N 1
ATOM 5984 C CA . GLN B 1 299 ? 14.197 -20.727 20.018 1.00 25.42 299 GLN B CA 1
ATOM 5985 C C . GLN B 1 299 ? 15.655 -20.586 20.446 1.00 25.42 299 GLN B C 1
ATOM 5986 O O . GLN B 1 299 ? 16.261 -19.530 20.254 1.00 50.98 299 GLN B O 1
ATOM 5992 N N . MET B 1 300 ? 16.224 -21.642 21.017 1.00 43.73 300 MET B N 1
ATOM 5993 C CA . MET B 1 300 ? 17.618 -21.599 21.453 1.00 43.73 300 MET B CA 1
ATOM 5994 C C . MET B 1 300 ? 18.535 -21.459 20.245 1.00 43.73 300 MET B C 1
ATOM 5995 O O . MET B 1 300 ? 19.731 -21.217 20.380 1.00 20.04 300 MET B O 1
ATOM 6000 N N . LEU B 1 301 ? 17.958 -21.619 19.062 1.00 45.22 301 LEU B N 1
ATOM 6001 C CA . LEU B 1 301 ? 18.702 -21.499 17.818 1.00 45.22 301 LEU B CA 1
ATOM 6002 C C . LEU B 1 301 ? 17.706 -21.441 16.670 1.00 45.22 301 LEU B C 1
ATOM 6003 O O . LEU B 1 301 ? 17.910 -22.045 15.618 1.00 10.49 301 LEU B O 1
ATOM 6008 N N . GLU B 1 302 ? 16.624 -20.699 16.893 1.00 15.39 302 GLU B N 1
ATOM 6009 C CA . GLU B 1 302 ? 15.567 -20.535 15.903 1.00 15.39 302 GLU B CA 1
ATOM 6010 C C . GLU B 1 302 ? 16.107 -20.191 14.525 1.00 15.39 302 GLU B C 1
ATOM 6011 O O . GLU B 1 302 ? 15.645 -20.728 13.524 1.00 26.22 302 GLU B O 1
ATOM 6017 N N . SER B 1 303 ? 17.085 -19.297 14.472 1.00 2.00 303 SER B N 1
ATOM 6018 C CA . SER B 1 303 ? 17.662 -18.900 13.196 1.00 2.00 303 SER B CA 1
ATOM 6019 C C . SER B 1 303 ? 18.213 -20.097 12.421 1.00 2.00 303 SER B C 1
ATOM 6020 O O . SER B 1 303 ? 18.086 -20.165 11.197 1.00 48.17 303 SER B O 1
ATOM 6023 N N . MET B 1 304 ? 18.815 -21.041 13.137 1.00 60.44 304 MET B N 1
ATOM 6024 C CA . MET B 1 304 ? 19.382 -22.233 12.514 1.00 60.44 304 MET B CA 1
ATOM 6025 C C . MET B 1 304 ? 18.310 -23.052 11.807 1.00 60.44 304 MET B C 1
ATOM 6026 O O . MET B 1 304 ? 18.619 -24.003 11.087 1.00 26.72 304 MET B O 1
ATOM 6031 N N . THR B 1 305 ? 17.051 -22.684 12.030 1.00 37.23 305 THR B N 1
ATOM 6032 C CA . THR B 1 305 ? 15.923 -23.371 11.412 1.00 37.23 305 THR B CA 1
ATOM 6033 C C . THR B 1 305 ? 15.925 -23.110 9.905 1.00 37.23 305 THR B C 1
ATOM 6034 O O . THR B 1 305 ? 15.353 -23.875 9.132 1.00 54.10 305 THR B O 1
ATOM 6038 N N . TYR B 1 306 ? 16.581 -22.025 9.501 1.00 65.31 306 TYR B N 1
ATOM 6039 C CA . TYR B 1 306 ? 16.675 -21.650 8.093 1.00 65.31 306 TYR B CA 1
ATOM 6040 C C . TYR B 1 306 ? 18.084 -21.178 7.752 1.00 65.31 306 TYR B C 1
ATOM 6041 O O . TYR B 1 306 ? 18.283 -20.485 6.754 1.00 54.66 306 TYR B O 1
ATOM 6050 N N . ASN B 1 307 ? 19.059 -21.551 8.574 1.00 100.00 307 ASN B N 1
ATOM 6051 C CA . ASN B 1 307 ? 20.437 -21.130 8.340 1.00 100.00 307 ASN B CA 1
ATOM 6052 C C . ASN B 1 307 ? 21.462 -22.039 9.019 1.00 100.00 307 ASN B C 1
ATOM 6053 O O . ASN B 1 307 ? 21.213 -22.572 10.104 1.00 47.55 307 ASN B O 1
ATOM 6058 N N . PRO B 1 308 ? 22.629 -22.234 8.379 1.00 2.00 308 PRO B N 1
ATOM 6059 C CA . PRO B 1 308 ? 23.687 -23.079 8.936 1.00 2.00 308 PRO B CA 1
ATOM 6060 C C . PRO B 1 308 ? 24.531 -22.285 9.924 1.00 2.00 308 PRO B C 1
ATOM 6061 O O . PRO B 1 308 ? 25.415 -22.830 10.590 1.00 59.39 308 PRO B O 1
ATOM 6065 N N . ARG B 1 309 ? 24.245 -20.989 10.006 1.00 24.94 309 ARG B N 1
ATOM 6066 C CA . ARG B 1 309 ? 24.959 -20.079 10.894 1.00 24.94 309 ARG B CA 1
ATOM 6067 C C . ARG B 1 309 ? 24.011 -19.428 11.900 1.00 24.94 309 ARG B C 1
ATOM 6068 O O . ARG B 1 309 ? 23.045 -18.766 11.520 1.00 57.59 309 ARG B O 1
ATOM 6076 N N . PRO B 1 310 ? 24.284 -19.609 13.202 1.00 60.95 310 PRO B N 1
ATOM 6077 C CA . PRO B 1 310 ? 23.460 -19.040 14.271 1.00 60.95 310 PRO B CA 1
ATOM 6078 C C . PRO B 1 310 ? 23.902 -17.623 14.605 1.00 60.95 310 PRO B C 1
ATOM 6079 O O . PRO B 1 310 ? 25.070 -17.276 14.444 1.00 31.00 310 PRO B O 1
ATOM 6083 N N . THR B 1 311 ? 22.970 -16.806 15.078 1.00 22.37 311 THR B N 1
ATOM 6084 C CA . THR B 1 311 ? 23.296 -15.430 15.428 1.00 22.37 311 THR B CA 1
ATOM 6085 C C . THR B 1 311 ? 23.994 -15.364 16.779 1.00 22.37 311 THR B C 1
ATOM 6086 O O . THR B 1 311 ? 23.808 -16.236 17.630 1.00 2.00 311 THR B O 1
ATOM 6090 N N . ARG B 1 312 ? 24.796 -14.321 16.966 1.00 30.16 312 ARG B N 1
ATOM 6091 C CA . ARG B 1 312 ? 25.535 -14.124 18.207 1.00 30.16 312 ARG B CA 1
ATOM 6092 C C . ARG B 1 312 ? 24.649 -14.318 19.427 1.00 30.16 312 ARG B C 1
ATOM 6093 O O . ARG B 1 312 ? 25.048 -14.954 20.401 1.00 80.67 312 ARG B O 1
ATOM 6101 N N . ALA B 1 313 ? 23.447 -13.758 19.366 1.00 3.75 313 ALA B N 1
ATOM 6102 C CA . ALA B 1 313 ? 22.497 -13.847 20.466 1.00 3.75 313 ALA B CA 1
ATOM 6103 C C . ALA B 1 313 ? 22.096 -15.287 20.729 1.00 3.75 313 ALA B C 1
ATOM 6104 O O . ALA B 1 313 ? 21.854 -15.676 21.874 1.00 72.64 313 ALA B O 1
ATOM 6106 N N . GLU B 1 314 ? 22.030 -16.078 19.664 1.00 22.45 314 GLU B N 1
ATOM 6107 C CA . GLU B 1 314 ? 21.640 -17.476 19.780 1.00 22.45 314 GLU B CA 1
ATOM 6108 C C . GLU B 1 314 ? 22.611 -18.310 20.603 1.00 22.45 314 GLU B C 1
ATOM 6109 O O . GLU B 1 314 ? 22.232 -18.855 21.641 1.00 26.86 314 GLU B O 1
ATOM 6115 N N . VAL B 1 315 ? 23.857 -18.415 20.146 1.00 8.85 315 VAL B N 1
ATOM 6116 C CA . VAL B 1 315 ? 24.857 -19.190 20.879 1.00 8.85 315 VAL B CA 1
ATOM 6117 C C . VAL B 1 315 ? 24.955 -18.676 22.319 1.00 8.85 315 VAL B C 1
ATOM 6118 O O . VAL B 1 315 ? 25.111 -19.452 23.259 1.00 2.00 315 VAL B O 1
ATOM 6122 N N . SER B 1 316 ? 24.851 -17.363 22.488 1.00 7.40 316 SER B N 1
ATOM 6123 C CA . SER B 1 316 ? 24.903 -16.767 23.815 1.00 7.40 316 SER B CA 1
ATOM 6124 C C . SER B 1 316 ? 23.827 -17.395 24.698 1.00 7.40 316 SER B C 1
ATOM 6125 O O . SER B 1 316 ? 24.101 -17.792 25.829 1.00 49.30 316 SER B O 1
ATOM 6128 N N . ASP B 1 317 ? 22.606 -17.483 24.176 1.00 71.07 317 ASP B N 1
ATOM 6129 C CA . ASP B 1 317 ? 21.496 -18.066 24.925 1.00 71.07 317 ASP B CA 1
ATOM 6130 C C . ASP B 1 317 ? 21.821 -19.494 25.336 1.00 71.07 317 ASP B C 1
ATOM 6131 O O . ASP B 1 317 ? 21.632 -19.888 26.492 1.00 10.55 317 ASP B O 1
ATOM 6136 N N . VAL B 1 318 ? 22.301 -20.272 24.376 1.00 19.55 318 VAL B N 1
ATOM 6137 C CA . VAL B 1 318 ? 22.652 -21.652 24.642 1.00 19.55 318 VAL B CA 1
ATOM 6138 C C . VAL B 1 318 ? 23.565 -21.702 25.861 1.00 19.55 318 VAL B C 1
ATOM 6139 O O . VAL B 1 318 ? 23.166 -22.175 26.928 1.00 26.71 318 VAL B O 1
ATOM 6143 N N . GLY B 1 319 ? 24.782 -21.187 25.695 1.00 8.77 319 GLY B N 1
ATOM 6144 C CA . GLY B 1 319 ? 25.757 -21.184 26.771 1.00 8.77 319 GLY B CA 1
ATOM 6145 C C . GLY B 1 319 ? 25.254 -20.623 28.087 1.00 8.77 319 GLY B C 1
ATOM 6146 O O . GLY B 1 319 ? 25.411 -21.245 29.136 1.00 2.00 319 GLY B O 1
ATOM 6147 N N . ASN B 1 320 ? 24.650 -19.443 28.041 1.00 2.34 320 ASN B N 1
ATOM 6148 C CA . ASN B 1 320 ? 24.143 -18.816 29.251 1.00 2.34 320 ASN B CA 1
ATOM 6149 C C . ASN B 1 320 ? 23.143 -19.718 29.949 1.00 2.34 320 ASN B C 1
ATOM 6150 O O . ASN B 1 320 ? 23.201 -19.894 31.165 1.00 32.99 320 ASN B O 1
ATOM 6155 N N . ALA B 1 321 ? 22.223 -20.286 29.174 1.00 32.76 321 ALA B N 1
ATOM 6156 C CA . ALA B 1 321 ? 21.222 -21.187 29.725 1.00 32.76 321 ALA B CA 1
ATOM 6157 C C . ALA B 1 321 ? 21.971 -22.236 30.534 1.00 32.76 321 ALA B C 1
ATOM 6158 O O . ALA B 1 321 ? 21.593 -22.559 31.659 1.00 4.17 321 ALA B O 1
ATOM 6160 N N . ILE B 1 322 ? 23.051 -22.750 29.954 1.00 22.48 322 ILE B N 1
ATOM 6161 C CA . ILE B 1 322 ? 23.879 -23.752 30.614 1.00 22.48 322 ILE B CA 1
ATOM 6162 C C . ILE B 1 322 ? 24.545 -23.142 31.846 1.00 22.48 322 ILE B C 1
ATOM 6163 O O . ILE B 1 322 ? 24.451 -23.689 32.945 1.00 5.18 322 ILE B O 1
ATOM 6168 N N . LEU B 1 323 ? 25.207 -22.003 31.658 1.00 2.00 323 LEU B N 1
ATOM 6169 C CA . LEU B 1 323 ? 25.892 -21.319 32.756 1.00 2.00 323 LEU B CA 1
ATOM 6170 C C . LEU B 1 323 ? 24.958 -20.931 33.893 1.00 2.00 323 LEU B C 1
ATOM 6171 O O . LEU B 1 323 ? 25.409 -20.695 35.006 1.00 5.01 323 LEU B O 1
ATOM 6176 N N . ASP B 1 324 ? 23.660 -20.850 33.618 1.00 10.80 324 ASP B N 1
ATOM 6177 C CA . ASP B 1 324 ? 22.704 -20.498 34.660 1.00 10.80 324 ASP B CA 1
ATOM 6178 C C . ASP B 1 324 ? 22.578 -21.691 35.588 1.00 10.80 324 ASP B C 1
ATOM 6179 O O . ASP B 1 324 ? 22.398 -21.542 36.798 1.00 26.19 324 ASP B O 1
ATOM 6184 N N . GLY B 1 325 ? 22.672 -22.879 34.999 1.00 60.01 325 GLY B N 1
ATOM 6185 C CA . GLY B 1 325 ? 22.569 -24.105 35.766 1.00 60.01 325 GLY B CA 1
ATOM 6186 C C . GLY B 1 325 ? 21.732 -25.142 35.046 1.00 60.01 325 GLY B C 1
ATOM 6187 O O . GLY B 1 325 ? 21.485 -26.228 35.568 1.00 7.48 325 GLY B O 1
ATOM 6188 N N . ALA B 1 326 ? 21.299 -24.803 33.838 1.00 27.84 326 ALA B N 1
ATOM 6189 C CA . ALA B 1 326 ? 20.480 -25.703 33.038 1.00 27.84 326 ALA B CA 1
ATOM 6190 C C . ALA B 1 326 ? 21.101 -27.089 32.911 1.00 27.84 326 ALA B C 1
ATOM 6191 O O . ALA B 1 326 ? 22.308 -27.232 32.721 1.00 39.75 326 ALA B O 1
ATOM 6193 N N . ASP B 1 327 ? 20.253 -28.107 33.017 1.00 40.27 327 ASP B N 1
ATOM 6194 C CA . ASP B 1 327 ? 20.676 -29.495 32.904 1.00 40.27 327 ASP B CA 1
ATOM 6195 C C . ASP B 1 327 ? 20.529 -29.930 31.455 1.00 40.27 327 ASP B C 1
ATOM 6196 O O . ASP B 1 327 ? 21.363 -30.669 30.927 1.00 34.69 327 ASP B O 1
ATOM 6201 N N . CYS B 1 328 ? 19.462 -29.460 30.814 1.00 18.73 328 CYS B N 1
ATOM 6202 C CA . CYS B 1 328 ? 19.202 -29.815 29.429 1.00 18.73 328 CYS B CA 1
ATOM 6203 C C . CYS B 1 328 ? 18.758 -28.642 28.575 1.00 18.73 328 CYS B C 1
ATOM 6204 O O . CYS B 1 328 ? 17.958 -27.810 28.998 1.00 40.69 328 CYS B O 1
ATOM 6207 N N . VAL B 1 329 ? 19.291 -28.599 27.360 1.00 12.39 329 VAL B N 1
ATOM 6208 C CA . VAL B 1 329 ? 18.968 -27.558 26.396 1.00 12.39 329 VAL B CA 1
ATOM 6209 C C . VAL B 1 329 ? 18.446 -28.237 25.126 1.00 12.39 329 VAL B C 1
ATOM 6210 O O . VAL B 1 329 ? 19.206 -28.852 24.375 1.00 15.06 329 VAL B O 1
ATOM 6214 N N . MET B 1 330 ? 17.145 -28.118 24.886 1.00 35.56 330 MET B N 1
ATOM 6215 C CA . MET B 1 330 ? 16.534 -28.754 23.730 1.00 35.56 330 MET B CA 1
ATOM 6216 C C . MET B 1 330 ? 16.372 -27.890 22.486 1.00 35.56 330 MET B C 1
ATOM 6217 O O . MET B 1 330 ? 16.418 -26.664 22.543 1.00 47.30 330 MET B O 1
ATOM 6222 N N . LEU B 1 331 ? 16.185 -28.566 21.358 1.00 49.46 331 LEU B N 1
ATOM 6223 C CA . LEU B 1 331 ? 15.990 -27.927 20.064 1.00 49.46 331 LEU B CA 1
ATOM 6224 C C . LEU B 1 331 ? 14.578 -28.266 19.597 1.00 49.46 331 LEU B C 1
ATOM 6225 O O . LEU B 1 331 ? 14.209 -29.437 19.514 1.00 46.61 331 LEU B O 1
ATOM 6230 N N . SER B 1 332 ? 13.789 -27.245 19.289 1.00 51.03 332 SER B N 1
ATOM 6231 C CA . SER B 1 332 ? 12.420 -27.460 18.848 1.00 51.03 332 SER B CA 1
ATOM 6232 C C . SER B 1 332 ? 12.319 -27.639 17.333 1.00 51.03 332 SER B C 1
ATOM 6233 O O . SER B 1 332 ? 12.852 -28.597 16.770 1.00 14.13 332 SER B O 1
ATOM 6236 N N . GLY B 1 333 ? 11.628 -26.708 16.681 1.00 2.50 333 GLY B N 1
ATOM 6237 C CA . GLY B 1 333 ? 11.455 -26.774 15.243 1.00 2.50 333 GLY B CA 1
ATOM 6238 C C . GLY B 1 333 ? 12.771 -26.668 14.509 1.00 2.50 333 GLY B C 1
ATOM 6239 O O . GLY B 1 333 ? 12.829 -26.839 13.292 1.00 13.40 333 GLY B O 1
ATOM 6240 N N . GLU B 1 334 ? 13.833 -26.384 15.252 1.00 64.39 334 GLU B N 1
ATOM 6241 C CA . GLU B 1 334 ? 15.156 -26.259 14.664 1.00 64.39 334 GLU B CA 1
ATOM 6242 C C . GLU B 1 334 ? 15.561 -27.579 14.004 1.00 64.39 334 GLU B C 1
ATOM 6243 O O . GLU B 1 334 ? 16.348 -27.593 13.050 1.00 19.16 334 GLU B O 1
ATOM 6249 N N . THR B 1 335 ? 15.010 -28.682 14.507 1.00 37.79 335 THR B N 1
ATOM 6250 C CA . THR B 1 335 ? 15.295 -30.005 13.956 1.00 37.79 335 THR B CA 1
ATOM 6251 C C . THR B 1 335 ? 14.006 -30.727 13.574 1.00 37.79 335 THR B C 1
ATOM 6252 O O . THR B 1 335 ? 14.041 -31.787 12.949 1.00 56.98 335 THR B O 1
ATOM 6256 N N . ALA B 1 336 ? 12.870 -30.157 13.960 1.00 2.00 336 ALA B N 1
ATOM 6257 C CA . ALA B 1 336 ? 11.577 -30.749 13.642 1.00 2.00 336 ALA B CA 1
ATOM 6258 C C . ALA B 1 336 ? 11.049 -30.245 12.296 1.00 2.00 336 ALA B C 1
ATOM 6259 O O . ALA B 1 336 ? 9.879 -30.441 11.976 1.00 15.69 336 ALA B O 1
ATOM 6261 N N . LYS B 1 337 ? 11.912 -29.601 11.513 1.00 35.80 337 LYS B N 1
ATOM 6262 C CA . LYS B 1 337 ? 11.528 -29.067 10.204 1.00 35.80 337 LYS B CA 1
ATOM 6263 C C . LYS B 1 337 ? 12.620 -28.175 9.615 1.00 35.80 337 LYS B C 1
ATOM 6264 O O . LYS B 1 337 ? 12.644 -27.919 8.409 1.00 87.81 337 LYS B O 1
ATOM 6270 N N . GLY B 1 338 ? 13.518 -27.704 10.474 1.00 2.00 338 GLY B N 1
ATOM 6271 C CA . GLY B 1 338 ? 14.599 -26.847 10.027 1.00 2.00 338 GLY B CA 1
ATOM 6272 C C . GLY B 1 338 ? 15.423 -27.425 8.892 1.00 2.00 338 GLY B C 1
ATOM 6273 O O . GLY B 1 338 ? 15.652 -28.631 8.824 1.00 49.93 338 GLY B O 1
ATOM 6274 N N . ASN B 1 339 ? 15.876 -26.549 8.002 1.00 10.71 339 ASN B N 1
ATOM 6275 C CA . ASN B 1 339 ? 16.681 -26.953 6.859 1.00 10.71 339 ASN B CA 1
ATOM 6276 C C . ASN B 1 339 ? 18.127 -27.232 7.256 1.00 10.71 339 ASN B C 1
ATOM 6277 O O . ASN B 1 339 ? 18.977 -27.481 6.399 1.00 43.20 339 ASN B O 1
ATOM 6282 N N . TYR B 1 340 ? 18.402 -27.179 8.556 1.00 23.82 340 TYR B N 1
ATOM 6283 C CA . TYR B 1 340 ? 19.744 -27.428 9.069 1.00 23.82 340 TYR B CA 1
ATOM 6284 C C . TYR B 1 340 ? 19.631 -28.035 10.460 1.00 23.82 340 TYR B C 1
ATOM 6285 O O . TYR B 1 340 ? 19.814 -27.347 11.460 1.00 25.11 340 TYR B O 1
ATOM 6294 N N . PRO B 1 341 ? 19.317 -29.338 10.539 1.00 55.04 341 PRO B N 1
ATOM 6295 C CA . PRO B 1 341 ? 19.177 -30.033 11.822 1.00 55.04 341 PRO B CA 1
ATOM 6296 C C . PRO B 1 341 ? 20.507 -30.407 12.473 1.00 55.04 341 PRO B C 1
ATOM 6297 O O . PRO B 1 341 ? 20.860 -29.880 13.528 1.00 42.24 341 PRO B O 1
ATOM 6301 N N . ILE B 1 342 ? 21.239 -31.320 11.844 1.00 93.18 342 ILE B N 1
ATOM 6302 C CA . ILE B 1 342 ? 22.524 -31.763 12.372 1.00 93.18 342 ILE B CA 1
ATOM 6303 C C . ILE B 1 342 ? 23.429 -30.580 12.691 1.00 93.18 342 ILE B C 1
ATOM 6304 O O . ILE B 1 342 ? 24.161 -30.601 13.680 1.00 34.54 342 ILE B O 1
ATOM 6309 N N . ASN B 1 343 ? 23.365 -29.548 11.854 1.00 22.56 343 ASN B N 1
ATOM 6310 C CA . ASN B 1 343 ? 24.176 -28.350 12.042 1.00 22.56 343 ASN B CA 1
ATOM 6311 C C . ASN B 1 343 ? 23.788 -27.636 13.337 1.00 22.56 343 ASN B C 1
ATOM 6312 O O . ASN B 1 343 ? 24.651 -27.197 14.095 1.00 45.33 343 ASN B O 1
ATOM 6317 N N . ALA B 1 344 ? 22.487 -27.525 13.584 1.00 30.58 344 ALA B N 1
ATOM 6318 C CA . ALA B 1 344 ? 21.996 -26.877 14.792 1.00 30.58 344 ALA B CA 1
ATOM 6319 C C . ALA B 1 344 ? 22.561 -27.612 15.995 1.00 30.58 344 ALA B C 1
ATOM 6320 O O . ALA B 1 344 ? 23.252 -27.023 16.827 1.00 36.86 344 ALA B O 1
ATOM 6322 N N . VAL B 1 345 ? 22.263 -28.905 16.077 1.00 40.86 345 VAL B N 1
ATOM 6323 C CA . VAL B 1 345 ? 22.738 -29.737 17.173 1.00 40.86 345 VAL B CA 1
ATOM 6324 C C . VAL B 1 345 ? 24.217 -29.481 17.405 1.00 40.86 345 VAL B C 1
ATOM 6325 O O . VAL B 1 345 ? 24.629 -29.110 18.504 1.00 43.10 345 VAL B O 1
ATOM 6329 N N . THR B 1 346 ? 25.010 -29.669 16.357 1.00 25.09 346 THR B N 1
ATOM 6330 C CA . THR B 1 346 ? 26.449 -29.460 16.457 1.00 25.09 346 THR B CA 1
ATOM 6331 C C . THR B 1 346 ? 26.770 -28.127 17.131 1.00 25.09 346 THR B C 1
ATOM 6332 O O . THR B 1 346 ? 27.467 -28.088 18.147 1.00 28.91 346 THR B O 1
ATOM 6336 N N . THR B 1 347 ? 26.254 -27.038 16.567 1.00 27.21 347 THR B N 1
ATOM 6337 C CA . THR B 1 347 ? 26.493 -25.711 17.116 1.00 27.21 347 THR B CA 1
ATOM 6338 C C . THR B 1 347 ? 26.163 -25.664 18.594 1.00 27.21 347 THR B C 1
ATOM 6339 O O . THR B 1 347 ? 26.836 -24.981 19.363 1.00 13.56 347 THR B O 1
ATOM 6343 N N . MET B 1 348 ? 25.119 -26.386 18.988 1.00 5.93 348 MET B N 1
ATOM 6344 C CA . MET B 1 348 ? 24.725 -26.418 20.385 1.00 5.93 348 MET B CA 1
ATOM 6345 C C . MET B 1 348 ? 25.847 -27.068 21.178 1.00 5.93 348 MET B C 1
ATOM 6346 O O . MET B 1 348 ? 26.496 -26.424 21.998 1.00 33.71 348 MET B O 1
ATOM 6351 N N . ALA B 1 349 ? 26.080 -28.346 20.914 1.00 50.61 349 ALA B N 1
ATOM 6352 C CA . ALA B 1 349 ? 27.120 -29.084 21.610 1.00 50.61 349 ALA B CA 1
ATOM 6353 C C . ALA B 1 349 ? 28.406 -28.272 21.750 1.00 50.61 349 ALA B C 1
ATOM 6354 O O . ALA B 1 349 ? 28.941 -28.132 22.851 1.00 25.00 349 ALA B O 1
ATOM 6356 N N . GLU B 1 350 ? 28.895 -27.731 20.637 1.00 25.33 350 GLU B N 1
ATOM 6357 C CA . GLU B 1 350 ? 30.125 -26.942 20.649 1.00 25.33 350 GLU B CA 1
ATOM 6358 C C . GLU B 1 350 ? 30.023 -25.792 21.643 1.00 25.33 350 GLU B C 1
ATOM 6359 O O . GLU B 1 350 ? 30.964 -25.510 22.384 1.00 61.91 350 GLU B O 1
ATOM 6365 N N . THR B 1 351 ? 28.873 -25.130 21.650 1.00 16.22 351 THR B N 1
ATOM 6366 C CA . THR B 1 351 ? 28.639 -24.019 22.557 1.00 16.22 351 THR B CA 1
ATOM 6367 C C . THR B 1 351 ? 28.607 -24.554 23.977 1.00 16.22 351 THR B C 1
ATOM 6368 O O . THR B 1 351 ? 29.132 -23.935 24.896 1.00 2.00 351 THR B O 1
ATOM 6372 N N . ALA B 1 352 ? 27.993 -25.719 24.144 1.00 2.17 352 ALA B N 1
ATOM 6373 C CA . ALA B 1 352 ? 27.879 -26.336 25.454 1.00 2.17 352 ALA B CA 1
ATOM 6374 C C . ALA B 1 352 ? 29.245 -26.639 26.050 1.00 2.17 352 ALA B C 1
ATOM 6375 O O . ALA B 1 352 ? 29.439 -26.509 27.257 1.00 60.26 352 ALA B O 1
ATOM 6377 N N . VAL B 1 353 ? 30.195 -27.041 25.211 1.00 68.17 353 VAL B N 1
ATOM 6378 C CA . VAL B 1 353 ? 31.531 -27.358 25.706 1.00 68.17 353 VAL B CA 1
ATOM 6379 C C . VAL B 1 353 ? 32.174 -26.149 26.368 1.00 68.17 353 VAL B C 1
ATOM 6380 O O . VAL B 1 353 ? 32.746 -26.261 27.452 1.00 51.60 353 VAL B O 1
ATOM 6384 N N . ILE B 1 354 ? 32.076 -24.994 25.719 1.00 12.25 354 ILE B N 1
ATOM 6385 C CA . ILE B 1 354 ? 32.658 -23.773 26.264 1.00 12.25 354 ILE B CA 1
ATOM 6386 C C . ILE B 1 354 ? 31.900 -23.297 27.502 1.00 12.25 354 ILE B C 1
ATOM 6387 O O . ILE B 1 354 ? 32.508 -22.954 28.511 1.00 4.38 354 ILE B O 1
ATOM 6392 N N . ALA B 1 355 ? 30.574 -23.281 27.425 1.00 2.00 355 ALA B N 1
ATOM 6393 C CA . ALA B 1 355 ? 29.749 -22.847 28.547 1.00 2.00 355 ALA B CA 1
ATOM 6394 C C . ALA B 1 355 ? 30.215 -23.467 29.855 1.00 2.00 355 ALA B C 1
ATOM 6395 O O . ALA B 1 355 ? 30.617 -22.757 30.773 1.00 34.94 355 ALA B O 1
ATOM 6397 N N . GLU B 1 356 ? 30.166 -24.794 29.939 1.00 75.44 356 GLU B N 1
ATOM 6398 C CA . GLU B 1 356 ? 30.581 -25.491 31.152 1.00 75.44 356 GLU B CA 1
ATOM 6399 C C . GLU B 1 356 ? 32.087 -25.440 31.350 1.00 75.44 356 GLU B C 1
ATOM 6400 O O . GLU B 1 356 ? 32.608 -26.000 32.306 1.00 23.78 356 GLU B O 1
ATOM 6406 N N . GLN B 1 357 ? 32.784 -24.774 30.440 1.00 21.32 357 GLN B N 1
ATOM 6407 C CA . GLN B 1 357 ? 34.232 -24.650 30.535 1.00 21.32 357 GLN B CA 1
ATOM 6408 C C . GLN B 1 357 ? 34.593 -23.366 31.277 1.00 21.32 357 GLN B C 1
ATOM 6409 O O . GLN B 1 357 ? 35.723 -23.193 31.731 1.00 100.00 357 GLN B O 1
ATOM 6415 N N . ALA B 1 358 ? 33.619 -22.470 31.395 1.00 8.17 358 ALA B N 1
ATOM 6416 C CA . ALA B 1 358 ? 33.818 -21.198 32.066 1.00 8.17 358 ALA B CA 1
ATOM 6417 C C . ALA B 1 358 ? 32.939 -21.119 33.299 1.00 8.17 358 ALA B C 1
ATOM 6418 O O . ALA B 1 358 ? 32.398 -20.062 33.613 1.00 27.01 358 ALA B O 1
ATOM 6420 N N . ILE B 1 359 ? 32.797 -22.238 33.999 1.00 2.00 359 ILE B N 1
ATOM 6421 C CA . ILE B 1 359 ? 31.975 -22.269 35.204 1.00 2.00 359 ILE B CA 1
ATOM 6422 C C . ILE B 1 359 ? 32.842 -22.296 36.458 1.00 2.00 359 ILE B C 1
ATOM 6423 O O . ILE B 1 359 ? 33.985 -22.751 36.421 1.00 33.83 359 ILE B O 1
ATOM 6428 N N . ALA B 1 360 ? 32.291 -21.798 37.561 1.00 45.00 360 ALA B N 1
ATOM 6429 C CA . ALA B 1 360 ? 32.994 -21.775 38.839 1.00 45.00 360 ALA B CA 1
ATOM 6430 C C . ALA B 1 360 ? 32.507 -22.965 39.660 1.00 45.00 360 ALA B C 1
ATOM 6431 O O . ALA B 1 360 ? 31.504 -22.874 40.365 1.00 21.25 360 ALA B O 1
ATOM 6433 N N . TYR B 1 361 ? 33.233 -24.074 39.570 1.00 2.00 361 TYR B N 1
ATOM 6434 C CA . TYR B 1 361 ? 32.857 -25.298 40.263 1.00 2.00 361 TYR B CA 1
ATOM 6435 C C . TYR B 1 361 ? 33.091 -25.311 41.765 1.00 2.00 361 TYR B C 1
ATOM 6436 O O . TYR B 1 361 ? 32.159 -25.543 42.537 1.00 8.68 361 TYR B O 1
ATOM 6445 N N . LEU B 1 362 ? 34.330 -25.073 42.182 1.00 24.97 362 LEU B N 1
ATOM 6446 C CA . LEU B 1 362 ? 34.655 -25.083 43.605 1.00 24.97 362 LEU B CA 1
ATOM 6447 C C . LEU B 1 362 ? 33.704 -24.210 44.418 1.00 24.97 362 LEU B C 1
ATOM 6448 O O . LEU B 1 362 ? 33.064 -24.686 45.356 1.00 79.25 362 LEU B O 1
ATOM 6453 N N . PRO B 1 363 ? 33.600 -22.916 44.072 1.00 56.97 363 PRO B N 1
ATOM 6454 C CA . PRO B 1 363 ? 32.698 -22.038 44.823 1.00 56.97 363 PRO B CA 1
ATOM 6455 C C . PRO B 1 363 ? 31.229 -22.433 44.695 1.00 56.97 363 PRO B C 1
ATOM 6456 O O . PRO B 1 363 ? 30.511 -22.518 45.692 1.00 23.50 363 PRO B O 1
ATOM 6460 N N . ASN B 1 364 ? 30.780 -22.675 43.470 1.00 40.43 364 ASN B N 1
ATOM 6461 C CA . ASN B 1 364 ? 29.393 -23.050 43.259 1.00 40.43 364 ASN B CA 1
ATOM 6462 C C . ASN B 1 364 ? 29.011 -24.227 44.144 1.00 40.43 364 ASN B C 1
ATOM 6463 O O . ASN B 1 364 ? 27.925 -24.241 44.725 1.00 49.52 364 ASN B O 1
ATOM 6468 N N . TYR B 1 365 ? 29.908 -25.207 44.247 1.00 6.32 365 TYR B N 1
ATOM 6469 C CA . TYR B 1 365 ? 29.663 -26.378 45.079 1.00 6.32 365 TYR B CA 1
ATOM 6470 C C . TYR B 1 365 ? 29.456 -25.935 46.533 1.00 6.32 365 TYR B C 1
ATOM 6471 O O . TYR B 1 365 ? 28.606 -26.474 47.254 1.00 16.04 365 TYR B O 1
ATOM 6480 N N . ASP B 1 366 ? 30.243 -24.947 46.949 1.00 9.81 366 ASP B N 1
ATOM 6481 C CA . ASP B 1 366 ? 30.165 -24.402 48.300 1.00 9.81 366 ASP B CA 1
ATOM 6482 C C . ASP B 1 366 ? 28.788 -23.792 48.526 1.00 9.81 366 ASP B C 1
ATOM 6483 O O . ASP B 1 366 ? 28.126 -24.075 49.523 1.00 22.75 366 ASP B O 1
ATOM 6488 N N . ASP B 1 367 ? 28.366 -22.953 47.584 1.00 49.60 367 ASP B N 1
ATOM 6489 C CA . ASP B 1 367 ? 27.066 -22.291 47.646 1.00 49.60 367 ASP B CA 1
ATOM 6490 C C . ASP B 1 367 ? 25.964 -23.339 47.748 1.00 49.60 367 ASP B C 1
ATOM 6491 O O . ASP B 1 367 ? 25.084 -23.258 48.615 1.00 13.08 367 ASP B O 1
ATOM 6496 N N . MET B 1 368 ? 26.025 -24.318 46.848 1.00 12.55 368 MET B N 1
ATOM 6497 C CA . MET B 1 368 ? 25.057 -25.404 46.815 1.00 12.55 368 MET B CA 1
ATOM 6498 C C . MET B 1 368 ? 25.051 -26.170 48.135 1.00 12.55 368 MET B C 1
ATOM 6499 O O . MET B 1 368 ? 23.986 -26.436 48.704 1.00 18.87 368 MET B O 1
ATOM 6504 N N . ARG B 1 369 ? 26.244 -26.518 48.617 1.00 4.16 369 ARG B N 1
ATOM 6505 C CA . ARG B 1 369 ? 26.376 -27.259 49.867 1.00 4.16 369 ARG B CA 1
ATOM 6506 C C . ARG B 1 369 ? 26.178 -26.380 51.089 1.00 4.16 369 ARG B C 1
ATOM 6507 O O . ARG B 1 369 ? 26.267 -26.855 52.217 1.00 27.26 369 ARG B O 1
ATOM 6515 N N . ASN B 1 370 ? 25.924 -25.097 50.870 1.00 7.04 370 ASN B N 1
ATOM 6516 C CA . ASN B 1 370 ? 25.733 -24.184 51.984 1.00 7.04 370 ASN B CA 1
ATOM 6517 C C . ASN B 1 370 ? 24.261 -23.917 52.211 1.00 7.04 370 ASN B C 1
ATOM 6518 O O . ASN B 1 370 ? 23.841 -23.598 53.326 1.00 28.81 370 ASN B O 1
ATOM 6523 N N . CYS B 1 371 ? 23.473 -24.039 51.149 1.00 28.64 371 CYS B N 1
ATOM 6524 C CA . CYS B 1 371 ? 22.038 -23.839 51.266 1.00 28.64 371 CYS B CA 1
ATOM 6525 C C . CYS B 1 371 ? 21.475 -25.192 51.694 1.00 28.64 371 CYS B C 1
ATOM 6526 O O . CYS B 1 371 ? 20.285 -25.480 51.585 1.00 84.65 371 CYS B O 1
ATOM 6529 N N . THR B 1 372 ? 22.402 -26.007 52.189 1.00 75.31 372 THR B N 1
ATOM 6530 C CA . THR B 1 372 ? 22.171 -27.349 52.710 1.00 75.31 372 THR B CA 1
ATOM 6531 C C . THR B 1 372 ? 23.280 -27.464 53.765 1.00 75.31 372 THR B C 1
ATOM 6532 O O . THR B 1 372 ? 24.220 -26.664 53.765 1.00 58.85 372 THR B O 1
ATOM 6536 N N . PRO B 1 373 ? 23.205 -28.458 54.664 1.00 56.33 373 PRO B N 1
ATOM 6537 C CA . PRO B 1 373 ? 22.198 -29.509 54.820 1.00 56.33 373 PRO B CA 1
ATOM 6538 C C . PRO B 1 373 ? 20.994 -29.041 55.624 1.00 56.33 373 PRO B C 1
ATOM 6539 O O . PRO B 1 373 ? 20.239 -28.167 55.181 1.00 32.55 373 PRO B O 1
ATOM 6543 N N . LYS B 1 374 ? 20.830 -29.658 56.798 1.00 6.28 374 LYS B N 1
ATOM 6544 C CA . LYS B 1 374 ? 19.759 -29.351 57.747 1.00 6.28 374 LYS B CA 1
ATOM 6545 C C . LYS B 1 374 ? 19.305 -30.496 58.656 1.00 6.28 374 LYS B C 1
ATOM 6546 O O . LYS B 1 374 ? 18.356 -30.328 59.423 1.00 93.41 374 LYS B O 1
ATOM 6552 N N . PRO B 1 375 ? 19.975 -31.665 58.609 1.00 39.75 375 PRO B N 1
ATOM 6553 C CA . PRO B 1 375 ? 21.118 -32.090 57.805 1.00 39.75 375 PRO B CA 1
ATOM 6554 C C . PRO B 1 375 ? 20.697 -32.869 56.567 1.00 39.75 375 PRO B C 1
ATOM 6555 O O . PRO B 1 375 ? 19.559 -33.317 56.464 1.00 11.70 375 PRO B O 1
ATOM 6559 N N . THR B 1 376 ? 21.638 -33.041 55.646 1.00 7.42 376 THR B N 1
ATOM 6560 C CA . THR B 1 376 ? 21.411 -33.752 54.393 1.00 7.42 376 THR B CA 1
ATOM 6561 C C . THR B 1 376 ? 21.027 -35.198 54.628 1.00 7.42 376 THR B C 1
ATOM 6562 O O . THR B 1 376 ? 21.022 -35.675 55.762 1.00 15.80 376 THR B O 1
ATOM 6566 N N . SER B 1 377 ? 20.701 -35.891 53.540 1.00 82.52 377 SER B N 1
ATOM 6567 C CA . SER B 1 377 ? 20.331 -37.297 53.600 1.00 82.52 377 SER B CA 1
ATOM 6568 C C . SER B 1 377 ? 21.579 -38.113 53.306 1.00 82.52 377 SER B C 1
ATOM 6569 O O . SER B 1 377 ? 22.472 -37.662 52.591 1.00 86.45 377 SER B O 1
ATOM 6572 N N . THR B 1 378 ? 21.627 -39.320 53.850 1.00 17.92 378 THR B N 1
ATOM 6573 C CA . THR B 1 378 ? 22.775 -40.198 53.674 1.00 17.92 378 THR B CA 1
ATOM 6574 C C . THR B 1 378 ? 23.330 -40.257 52.255 1.00 17.92 378 THR B C 1
ATOM 6575 O O . THR B 1 378 ? 24.529 -40.066 52.040 1.00 17.29 378 THR B O 1
ATOM 6579 N N . THR B 1 379 ? 22.467 -40.518 51.283 1.00 10.44 379 THR B N 1
ATOM 6580 C CA . THR B 1 379 ? 22.932 -40.612 49.908 1.00 10.44 379 THR B CA 1
ATOM 6581 C C . THR B 1 379 ? 23.355 -39.240 49.373 1.00 10.44 379 THR B C 1
ATOM 6582 O O . THR B 1 379 ? 24.223 -39.148 48.502 1.00 3.40 379 THR B O 1
ATOM 6586 N N . GLU B 1 380 ? 22.762 -38.174 49.906 1.00 42.49 380 GLU B N 1
ATOM 6587 C CA . GLU B 1 380 ? 23.110 -36.819 49.474 1.00 42.49 380 GLU B CA 1
ATOM 6588 C C . GLU B 1 380 ? 24.417 -36.411 50.142 1.00 42.49 380 GLU B C 1
ATOM 6589 O O . GLU B 1 380 ? 25.249 -35.714 49.557 1.00 38.61 380 GLU B O 1
ATOM 6595 N N . THR B 1 381 ? 24.579 -36.864 51.378 1.00 7.41 381 THR B N 1
ATOM 6596 C CA . THR B 1 381 ? 25.758 -36.579 52.169 1.00 7.41 381 THR B CA 1
ATOM 6597 C C . THR B 1 381 ? 27.013 -37.118 51.517 1.00 7.41 381 THR B C 1
ATOM 6598 O O . THR B 1 381 ? 28.060 -36.475 51.537 1.00 11.22 381 THR B O 1
ATOM 6602 N N . VAL B 1 382 ? 26.912 -38.313 50.950 1.00 2.40 382 VAL B N 1
ATOM 6603 C CA . VAL B 1 382 ? 28.060 -38.927 50.306 1.00 2.40 382 VAL B CA 1
ATOM 6604 C C . VAL B 1 382 ? 28.209 -38.367 48.904 1.00 2.40 382 VAL B C 1
ATOM 6605 O O . VAL B 1 382 ? 29.301 -38.357 48.341 1.00 6.93 382 VAL B O 1
ATOM 6609 N N . ALA B 1 383 ? 27.099 -37.902 48.342 1.00 38.37 383 ALA B N 1
ATOM 6610 C CA . ALA B 1 383 ? 27.121 -37.326 47.010 1.00 38.37 383 ALA B CA 1
ATOM 6611 C C . ALA B 1 383 ? 27.959 -36.058 47.096 1.00 38.37 383 ALA B C 1
ATOM 6612 O O . ALA B 1 383 ? 28.862 -35.833 46.286 1.00 2.00 383 ALA B O 1
ATOM 6614 N N . ALA B 1 384 ? 27.654 -35.236 48.094 1.00 11.55 384 ALA B N 1
ATOM 6615 C CA . ALA B 1 384 ? 28.383 -33.993 48.303 1.00 11.55 384 ALA B CA 1
ATOM 6616 C C . ALA B 1 384 ? 29.823 -34.354 48.628 1.00 11.55 384 ALA B C 1
ATOM 6617 O O . ALA B 1 384 ? 30.758 -33.864 47.992 1.00 15.91 384 ALA B O 1
ATOM 6619 N N . SER B 1 385 ? 29.987 -35.229 49.616 1.00 2.00 385 SER B N 1
ATOM 6620 C CA . SER B 1 385 ? 31.304 -35.688 50.042 1.00 2.00 385 SER B CA 1
ATOM 6621 C C . SER B 1 385 ? 32.092 -36.242 48.861 1.00 2.00 385 SER B C 1
ATOM 6622 O O . SER B 1 385 ? 33.302 -36.065 48.764 1.00 14.11 385 SER B O 1
ATOM 6625 N N . ALA B 1 386 ? 31.390 -36.915 47.960 1.00 13.84 386 ALA B N 1
ATOM 6626 C CA . ALA B 1 386 ? 32.013 -37.496 46.778 1.00 13.84 386 ALA B CA 1
ATOM 6627 C C . ALA B 1 386 ? 32.603 -36.395 45.910 1.00 13.84 386 ALA B C 1
ATOM 6628 O O . ALA B 1 386 ? 33.769 -36.457 45.515 1.00 4.60 386 ALA B O 1
ATOM 6630 N N . VAL B 1 387 ? 31.784 -35.391 45.611 1.00 69.40 387 VAL B N 1
ATOM 6631 C CA . VAL B 1 387 ? 32.214 -34.264 44.795 1.00 69.40 387 VAL B CA 1
ATOM 6632 C C . VAL B 1 387 ? 33.358 -33.540 45.490 1.00 69.40 387 VAL B C 1
ATOM 6633 O O . VAL B 1 387 ? 34.277 -33.042 44.839 1.00 36.42 387 VAL B O 1
ATOM 6637 N N . ALA B 1 388 ? 33.295 -33.487 46.817 1.00 36.49 388 ALA B N 1
ATOM 6638 C CA . ALA B 1 388 ? 34.332 -32.830 47.605 1.00 36.49 388 ALA B CA 1
ATOM 6639 C C . ALA B 1 388 ? 35.691 -33.422 47.263 1.00 36.49 388 ALA B C 1
ATOM 6640 O O . ALA B 1 388 ? 36.606 -32.706 46.852 1.00 20.37 388 ALA B O 1
ATOM 6642 N N . ALA B 1 389 ? 35.809 -34.736 47.436 1.00 2.00 389 ALA B N 1
ATOM 6643 C CA . ALA B 1 389 ? 37.045 -35.458 47.148 1.00 2.00 389 ALA B CA 1
ATOM 6644 C C . ALA B 1 389 ? 37.580 -35.130 45.755 1.00 2.00 389 ALA B C 1
ATOM 6645 O O . ALA B 1 389 ? 38.786 -34.995 45.558 1.00 8.12 389 ALA B O 1
ATOM 6647 N N . VAL B 1 390 ? 36.679 -35.005 44.791 1.00 21.36 390 VAL B N 1
ATOM 6648 C CA . VAL B 1 390 ? 37.083 -34.684 43.431 1.00 21.36 390 VAL B CA 1
ATOM 6649 C C . VAL B 1 390 ? 37.995 -33.461 43.417 1.00 21.36 390 VAL B C 1
ATOM 6650 O O . VAL B 1 390 ? 39.141 -33.528 42.971 1.00 25.45 390 VAL B O 1
ATOM 6654 N N . PHE B 1 391 ? 37.473 -32.345 43.917 1.00 33.24 391 PHE B N 1
ATOM 6655 C CA . PHE B 1 391 ? 38.212 -31.088 43.957 1.00 33.24 391 PHE B CA 1
ATOM 6656 C C . PHE B 1 391 ? 39.548 -31.217 44.668 1.00 33.24 391 PHE B C 1
ATOM 6657 O O . PHE B 1 391 ? 40.497 -30.508 44.345 1.00 9.80 391 PHE B O 1
ATOM 6665 N N . GLU B 1 392 ? 39.621 -32.122 45.636 1.00 4.16 392 GLU B N 1
ATOM 6666 C CA . GLU B 1 392 ? 40.853 -32.331 46.394 1.00 4.16 392 GLU B CA 1
ATOM 6667 C C . GLU B 1 392 ? 41.897 -33.127 45.606 1.00 4.16 392 GLU B C 1
ATOM 6668 O O . GLU B 1 392 ? 42.964 -32.615 45.280 1.00 37.82 392 GLU B O 1
ATOM 6674 N N . GLN B 1 393 ? 41.578 -34.380 45.298 1.00 23.55 393 GLN B N 1
ATOM 6675 C CA . GLN B 1 393 ? 42.486 -35.249 44.561 1.00 23.55 393 GLN B CA 1
ATOM 6676 C C . GLN B 1 393 ? 42.555 -34.871 43.094 1.00 23.55 393 GLN B C 1
ATOM 6677 O O . GLN B 1 393 ? 43.450 -35.318 42.373 1.00 30.20 393 GLN B O 1
ATOM 6683 N N . LYS B 1 394 ? 41.605 -34.049 42.658 1.00 26.10 394 LYS B N 1
ATOM 6684 C CA . LYS B 1 394 ? 41.530 -33.638 41.263 1.00 26.10 394 LYS B CA 1
ATOM 6685 C C . LYS B 1 394 ? 41.234 -34.893 40.448 1.00 26.10 394 LYS B C 1
ATOM 6686 O O . LYS B 1 394 ? 41.963 -35.232 39.514 1.00 30.59 394 LYS B O 1
ATOM 6692 N N . ALA B 1 395 ? 40.156 -35.578 40.830 1.00 40.36 395 ALA B N 1
ATOM 6693 C CA . ALA B 1 395 ? 39.726 -36.815 40.181 1.00 40.36 395 ALA B CA 1
ATOM 6694 C C . ALA B 1 395 ? 39.264 -36.584 38.752 1.00 40.36 395 ALA B C 1
ATOM 6695 O O . ALA B 1 395 ? 38.486 -35.670 38.478 1.00 89.78 395 ALA B O 1
ATOM 6697 N N . LYS B 1 396 ? 39.744 -37.425 37.844 1.00 8.92 396 LYS B N 1
ATOM 6698 C CA . LYS B 1 396 ? 39.390 -37.317 36.436 1.00 8.92 396 LYS B CA 1
ATOM 6699 C C . LYS B 1 396 ? 38.027 -37.943 36.137 1.00 8.92 396 LYS B C 1
ATOM 6700 O O . LYS B 1 396 ? 37.562 -37.909 34.995 1.00 98.92 396 LYS B O 1
ATOM 6706 N N . ALA B 1 397 ? 37.392 -38.508 37.164 1.00 5.26 397 ALA B N 1
ATOM 6707 C CA . ALA B 1 397 ? 36.081 -39.131 37.002 1.00 5.26 397 ALA B CA 1
ATOM 6708 C C . ALA B 1 397 ? 35.547 -39.726 38.298 1.00 5.26 397 ALA B C 1
ATOM 6709 O O . ALA B 1 397 ? 36.309 -40.165 39.156 1.00 45.64 397 ALA B O 1
ATOM 6711 N N . ILE B 1 398 ? 34.227 -39.744 38.426 1.00 38.62 398 ILE B N 1
ATOM 6712 C CA . ILE B 1 398 ? 33.578 -40.298 39.605 1.00 38.62 398 ILE B CA 1
ATOM 6713 C C . ILE B 1 398 ? 32.586 -41.387 39.173 1.00 38.62 398 ILE B C 1
ATOM 6714 O O . ILE B 1 398 ? 31.534 -41.098 38.591 1.00 10.52 398 ILE B O 1
ATOM 6719 N N . ILE B 1 399 ? 32.937 -42.642 39.449 1.00 25.36 399 ILE B N 1
ATOM 6720 C CA . ILE B 1 399 ? 32.094 -43.776 39.088 1.00 25.36 399 ILE B CA 1
ATOM 6721 C C . ILE B 1 399 ? 31.001 -44.014 40.119 1.00 25.36 399 ILE B C 1
ATOM 6722 O O . ILE B 1 399 ? 31.268 -44.097 41.318 1.00 4.98 399 ILE B O 1
ATOM 6727 N N . VAL B 1 400 ? 29.768 -44.137 39.648 1.00 98.13 400 VAL B N 1
ATOM 6728 C CA . VAL B 1 400 ? 28.645 -44.363 40.543 1.00 98.13 400 VAL B CA 1
ATOM 6729 C C . VAL B 1 400 ? 27.612 -45.286 39.914 1.00 98.13 400 VAL B C 1
ATOM 6730 O O . VAL B 1 400 ? 27.082 -45.006 38.837 1.00 25.00 400 VAL B O 1
ATOM 6734 N N . LEU B 1 401 ? 27.334 -46.392 40.592 1.00 13.61 401 LEU B N 1
ATOM 6735 C CA . LEU B 1 401 ? 26.352 -47.338 40.104 1.00 13.61 401 LEU B CA 1
ATOM 6736 C C . LEU B 1 401 ? 25.065 -47.110 40.871 1.00 13.61 401 LEU B C 1
ATOM 6737 O O . LEU B 1 401 ? 25.084 -46.878 42.079 1.00 3.14 401 LEU B O 1
ATOM 6742 N N . SER B 1 402 ? 23.950 -47.169 40.156 1.00 66.76 402 SER B N 1
ATOM 6743 C CA . SER B 1 402 ? 22.648 -46.985 40.767 1.00 66.76 402 SER B CA 1
ATOM 6744 C C . SER B 1 402 ? 21.582 -47.558 39.854 1.00 66.76 402 SER B C 1
ATOM 6745 O O . SER B 1 402 ? 21.801 -47.706 38.653 1.00 2.00 402 SER B O 1
ATOM 6748 N N . THR B 1 403 ? 20.425 -47.870 40.426 1.00 87.34 403 THR B N 1
ATOM 6749 C CA . THR B 1 403 ? 19.332 -48.459 39.663 1.00 87.34 403 THR B CA 1
ATOM 6750 C C . THR B 1 403 ? 18.097 -47.570 39.558 1.00 87.34 403 THR B C 1
ATOM 6751 O O . THR B 1 403 ? 17.240 -47.799 38.709 1.00 42.28 403 THR B O 1
ATOM 6755 N N . SER B 1 404 ? 18.011 -46.560 40.418 1.00 5.65 404 SER B N 1
ATOM 6756 C CA . SER B 1 404 ? 16.872 -45.646 40.432 1.00 5.65 404 SER B CA 1
ATOM 6757 C C . SER B 1 404 ? 17.261 -44.271 39.911 1.00 5.65 404 SER B C 1
ATOM 6758 O O . SER B 1 404 ? 16.414 -43.389 39.762 1.00 17.62 404 SER B O 1
ATOM 6761 N N . GLY B 1 405 ? 18.550 -44.100 39.632 1.00 34.22 405 GLY B N 1
ATOM 6762 C CA . GLY B 1 405 ? 19.047 -42.832 39.133 1.00 34.22 405 GLY B CA 1
ATOM 6763 C C . GLY B 1 405 ? 19.279 -41.826 40.245 1.00 34.22 405 GLY B C 1
ATOM 6764 O O . GLY B 1 405 ? 20.017 -40.860 40.065 1.00 4.73 405 GLY B O 1
ATOM 6765 N N . THR B 1 406 ? 18.653 -42.063 41.397 1.00 8.84 406 THR B N 1
ATOM 6766 C CA . THR B 1 406 ? 18.768 -41.180 42.552 1.00 8.84 406 THR B CA 1
ATOM 6767 C C . THR B 1 406 ? 20.193 -40.710 42.836 1.00 8.84 406 THR B C 1
ATOM 6768 O O . THR B 1 406 ? 20.500 -39.524 42.726 1.00 14.01 406 THR B O 1
ATOM 6772 N N . THR B 1 407 ? 21.059 -41.645 43.208 1.00 29.22 407 THR B N 1
ATOM 6773 C CA . THR B 1 407 ? 22.440 -41.313 43.535 1.00 29.22 407 THR B CA 1
ATOM 6774 C C . THR B 1 407 ? 23.143 -40.448 42.492 1.00 29.22 407 THR B C 1
ATOM 6775 O O . THR B 1 407 ? 23.608 -39.351 42.801 1.00 46.47 407 THR B O 1
ATOM 6779 N N . PRO B 1 408 ? 23.216 -40.919 41.239 1.00 24.96 408 PRO B N 1
ATOM 6780 C CA . PRO B 1 408 ? 23.892 -40.110 40.218 1.00 24.96 408 PRO B CA 1
ATOM 6781 C C . PRO B 1 408 ? 23.276 -38.716 40.113 1.00 24.96 408 PRO B C 1
ATOM 6782 O O . PRO B 1 408 ? 23.903 -37.775 39.617 1.00 6.67 408 PRO B O 1
ATOM 6786 N N . ARG B 1 409 ? 22.043 -38.591 40.588 1.00 16.09 409 ARG B N 1
ATOM 6787 C CA . ARG B 1 409 ? 21.353 -37.311 40.564 1.00 16.09 409 ARG B CA 1
ATOM 6788 C C . ARG B 1 409 ? 22.004 -36.415 41.599 1.00 16.09 409 ARG B C 1
ATOM 6789 O O . ARG B 1 409 ? 22.676 -35.441 41.264 1.00 14.38 409 ARG B O 1
ATOM 6797 N N . LEU B 1 410 ? 21.800 -36.762 42.864 1.00 9.91 410 LEU B N 1
ATOM 6798 C CA . LEU B 1 410 ? 22.360 -35.993 43.959 1.00 9.91 410 LEU B CA 1
ATOM 6799 C C . LEU B 1 410 ? 23.836 -35.710 43.726 1.00 9.91 410 LEU B C 1
ATOM 6800 O O . LEU B 1 410 ? 24.381 -34.748 44.258 1.00 10.29 410 LEU B O 1
ATOM 6805 N N . VAL B 1 411 ? 24.489 -36.543 42.929 1.00 2.00 411 VAL B N 1
ATOM 6806 C CA . VAL B 1 411 ? 25.895 -36.329 42.651 1.00 2.00 411 VAL B CA 1
ATOM 6807 C C . VAL B 1 411 ? 26.016 -35.194 41.654 1.00 2.00 411 VAL B C 1
ATOM 6808 O O . VAL B 1 411 ? 26.923 -34.369 41.742 1.00 52.77 411 VAL B O 1
ATOM 6812 N N . SER B 1 412 ? 25.087 -35.160 40.706 1.00 13.88 412 SER B N 1
ATOM 6813 C CA . SER B 1 412 ? 25.065 -34.133 39.668 1.00 13.88 412 SER B CA 1
ATOM 6814 C C . SER B 1 412 ? 24.759 -32.757 40.244 1.00 13.88 412 SER B C 1
ATOM 6815 O O . SER B 1 412 ? 25.266 -31.746 39.754 1.00 9.72 412 SER B O 1
ATOM 6818 N N . LYS B 1 413 ? 23.923 -32.721 41.278 1.00 2.00 413 LYS B N 1
ATOM 6819 C CA . LYS B 1 413 ? 23.560 -31.465 41.919 1.00 2.00 413 LYS B CA 1
ATOM 6820 C C . LYS B 1 413 ? 24.820 -30.705 42.304 1.00 2.00 413 LYS B C 1
ATOM 6821 O O . LYS B 1 413 ? 25.108 -29.651 41.744 1.00 4.50 413 LYS B O 1
ATOM 6827 N N . TYR B 1 414 ? 25.576 -31.249 43.250 1.00 22.82 414 TYR B N 1
ATOM 6828 C CA . TYR B 1 414 ? 26.808 -30.621 43.704 1.00 22.82 414 TYR B CA 1
ATOM 6829 C C . TYR B 1 414 ? 27.850 -30.576 42.589 1.00 22.82 414 TYR B C 1
ATOM 6830 O O . TYR B 1 414 ? 29.052 -30.497 42.837 1.00 7.07 414 TYR B O 1
ATOM 6839 N N . ARG B 1 415 ? 27.346 -30.616 41.360 1.00 6.73 415 ARG B N 1
ATOM 6840 C CA . ARG B 1 415 ? 28.120 -30.572 40.125 1.00 6.73 415 ARG B CA 1
ATOM 6841 C C . ARG B 1 415 ? 29.642 -30.511 40.209 1.00 6.73 415 ARG B C 1
ATOM 6842 O O . ARG B 1 415 ? 30.220 -29.500 40.607 1.00 62.89 415 ARG B O 1
ATOM 6850 N N . PRO B 1 416 ? 30.308 -31.603 39.814 1.00 4.95 416 PRO B N 1
ATOM 6851 C CA . PRO B 1 416 ? 31.765 -31.716 39.821 1.00 4.95 416 PRO B CA 1
ATOM 6852 C C . PRO B 1 416 ? 32.341 -31.314 38.466 1.00 4.95 416 PRO B C 1
ATOM 6853 O O . PRO B 1 416 ? 31.689 -31.467 37.436 1.00 46.78 416 PRO B O 1
ATOM 6857 N N . ASN B 1 417 ? 33.563 -30.797 38.475 1.00 29.87 417 ASN B N 1
ATOM 6858 C CA . ASN B 1 417 ? 34.212 -30.378 37.242 1.00 29.87 417 ASN B CA 1
ATOM 6859 C C . ASN B 1 417 ? 34.716 -31.597 36.494 1.00 29.87 417 ASN B C 1
ATOM 6860 O O . ASN B 1 417 ? 35.641 -31.502 35.688 1.00 100.00 417 ASN B O 1
ATOM 6865 N N . CYS B 1 418 ? 34.111 -32.748 36.775 1.00 22.19 418 CYS B N 1
ATOM 6866 C CA . CYS B 1 418 ? 34.502 -33.994 36.124 1.00 22.19 418 CYS B CA 1
ATOM 6867 C C . CYS B 1 418 ? 33.268 -34.800 35.768 1.00 22.19 418 CYS B C 1
ATOM 6868 O O . CYS B 1 418 ? 32.184 -34.551 36.300 1.00 17.69 418 CYS B O 1
ATOM 6871 N N . PRO B 1 419 ? 33.417 -35.782 34.864 1.00 3.76 419 PRO B N 1
ATOM 6872 C CA . PRO B 1 419 ? 32.308 -36.636 34.427 1.00 3.76 419 PRO B CA 1
ATOM 6873 C C . PRO B 1 419 ? 31.798 -37.588 35.502 1.00 3.76 419 PRO B C 1
ATOM 6874 O O . PRO B 1 419 ? 32.555 -38.045 36.350 1.00 6.84 419 PRO B O 1
ATOM 6878 N N . ILE B 1 420 ? 30.504 -37.884 35.444 1.00 33.09 420 ILE B N 1
ATOM 6879 C CA . ILE B 1 420 ? 29.865 -38.777 36.401 1.00 33.09 420 ILE B CA 1
ATOM 6880 C C . ILE B 1 420 ? 29.413 -40.059 35.706 1.00 33.09 420 ILE B C 1
ATOM 6881 O O . ILE B 1 420 ? 28.240 -40.211 35.356 1.00 35.38 420 ILE B O 1
ATOM 6886 N N . ILE B 1 421 ? 30.354 -40.977 35.507 1.00 24.82 421 ILE B N 1
ATOM 6887 C CA . ILE B 1 421 ? 30.061 -42.243 34.851 1.00 24.82 421 ILE B CA 1
ATOM 6888 C C . ILE B 1 421 ? 29.158 -43.106 35.715 1.00 24.82 421 ILE B C 1
ATOM 6889 O O . ILE B 1 421 ? 29.563 -43.575 36.776 1.00 30.50 421 ILE B O 1
ATOM 6894 N N . LEU B 1 422 ? 27.931 -43.311 35.250 1.00 43.21 422 LEU B N 1
ATOM 6895 C CA . LEU B 1 422 ? 26.965 -44.118 35.980 1.00 43.21 422 LEU B CA 1
ATOM 6896 C C . LEU B 1 422 ? 26.824 -45.490 35.351 1.00 43.21 422 LEU B C 1
ATOM 6897 O O . LEU B 1 422 ? 26.397 -45.612 34.203 1.00 43.00 422 LEU B O 1
ATOM 6902 N N . VAL B 1 423 ? 27.192 -46.522 36.103 1.00 25.44 423 VAL B N 1
ATOM 6903 C CA . VAL B 1 423 ? 27.071 -47.895 35.623 1.00 25.44 423 VAL B CA 1
ATOM 6904 C C . VAL B 1 423 ? 25.738 -48.408 36.148 1.00 25.44 423 VAL B C 1
ATOM 6905 O O . VAL B 1 423 ? 25.388 -48.174 37.307 1.00 16.81 423 VAL B O 1
ATOM 6909 N N . THR B 1 424 ? 24.992 -49.102 35.298 1.00 60.67 424 THR B N 1
ATOM 6910 C CA . THR B 1 424 ? 23.692 -49.607 35.706 1.00 60.67 424 THR B CA 1
ATOM 6911 C C . THR B 1 424 ? 23.224 -50.820 34.912 1.00 60.67 424 THR B C 1
ATOM 6912 O O . THR B 1 424 ? 23.723 -51.106 33.821 1.00 26.35 424 THR B O 1
ATOM 6916 N N . ARG B 1 425 ? 22.252 -51.524 35.482 1.00 95.56 425 ARG B N 1
ATOM 6917 C CA . ARG B 1 425 ? 21.667 -52.698 34.855 1.00 95.56 425 ARG B CA 1
ATOM 6918 C C . ARG B 1 425 ? 20.400 -52.236 34.150 1.00 95.56 425 ARG B C 1
ATOM 6919 O O . ARG B 1 425 ? 20.136 -52.620 33.013 1.00 59.88 425 ARG B O 1
ATOM 6927 N N . CYS B 1 426 ? 19.626 -51.399 34.835 1.00 30.23 426 CYS B N 1
ATOM 6928 C CA . CYS B 1 426 ? 18.382 -50.871 34.283 1.00 30.23 426 CYS B CA 1
ATOM 6929 C C . CYS B 1 426 ? 18.613 -50.140 32.969 1.00 30.23 426 CYS B C 1
ATOM 6930 O O . CYS B 1 426 ? 19.564 -49.371 32.829 1.00 36.85 426 CYS B O 1
ATOM 6933 N N . PRO B 1 427 ? 17.733 -50.366 31.986 1.00 63.70 427 PRO B N 1
ATOM 6934 C CA . PRO B 1 427 ? 17.850 -49.731 30.674 1.00 63.70 427 PRO B CA 1
ATOM 6935 C C . PRO B 1 427 ? 17.129 -48.393 30.579 1.00 63.70 427 PRO B C 1
ATOM 6936 O O . PRO B 1 427 ? 17.500 -47.536 29.777 1.00 28.20 427 PRO B O 1
ATOM 6940 N N . ARG B 1 428 ? 16.093 -48.217 31.392 1.00 68.01 428 ARG B N 1
ATOM 6941 C CA . ARG B 1 428 ? 15.342 -46.970 31.381 1.00 68.01 428 ARG B CA 1
ATOM 6942 C C . ARG B 1 428 ? 16.118 -45.911 32.159 1.00 68.01 428 ARG B C 1
ATOM 6943 O O . ARG B 1 428 ? 16.292 -44.788 31.684 1.00 99.25 428 ARG B O 1
ATOM 6951 N N . ALA B 1 429 ? 16.599 -46.278 33.344 1.00 31.49 429 ALA B N 1
ATOM 6952 C CA . ALA B 1 429 ? 17.369 -45.359 34.177 1.00 31.49 429 ALA B CA 1
ATOM 6953 C C . ALA B 1 429 ? 18.517 -44.754 33.375 1.00 31.49 429 ALA B C 1
ATOM 6954 O O . ALA B 1 429 ? 18.658 -43.538 33.302 1.00 31.03 429 ALA B O 1
ATOM 6956 N N . ALA B 1 430 ? 19.326 -45.612 32.765 1.00 2.00 430 ALA B N 1
ATOM 6957 C CA . ALA B 1 430 ? 20.461 -45.164 31.969 1.00 2.00 430 ALA B CA 1
ATOM 6958 C C . ALA B 1 430 ? 20.016 -44.304 30.796 1.00 2.00 430 ALA B C 1
ATOM 6959 O O . ALA B 1 430 ? 20.830 -43.621 30.175 1.00 96.80 430 ALA B O 1
ATOM 6961 N N . ARG B 1 431 ? 18.725 -44.335 30.483 1.00 23.93 431 ARG B N 1
ATOM 6962 C CA . ARG B 1 431 ? 18.218 -43.533 29.380 1.00 23.93 431 ARG B CA 1
ATOM 6963 C C . ARG B 1 431 ? 17.840 -42.143 29.869 1.00 23.93 431 ARG B C 1
ATOM 6964 O O . ARG B 1 431 ? 18.358 -41.143 29.372 1.00 22.86 431 ARG B O 1
ATOM 6972 N N . PHE B 1 432 ? 16.946 -42.075 30.853 1.00 17.98 432 PHE B N 1
ATOM 6973 C CA . PHE B 1 432 ? 16.530 -40.781 31.378 1.00 17.98 432 PHE B CA 1
ATOM 6974 C C . PHE B 1 432 ? 17.619 -40.144 32.227 1.00 17.98 432 PHE B C 1
ATOM 6975 O O . PHE B 1 432 ? 17.527 -38.977 32.605 1.00 52.79 432 PHE B O 1
ATOM 6983 N N . SER B 1 433 ? 18.652 -40.920 32.524 1.00 33.01 433 SER B N 1
ATOM 6984 C CA . SER B 1 433 ? 19.762 -40.422 33.318 1.00 33.01 433 SER B CA 1
ATOM 6985 C C . SER B 1 433 ? 20.392 -39.256 32.573 1.00 33.01 433 SER B C 1
ATOM 6986 O O . SER B 1 433 ? 21.082 -38.430 33.164 1.00 67.90 433 SER B O 1
ATOM 6989 N N . HIS B 1 434 ? 20.153 -39.197 31.267 1.00 25.47 434 HIS B N 1
ATOM 6990 C CA . HIS B 1 434 ? 20.692 -38.118 30.448 1.00 25.47 434 HIS B CA 1
ATOM 6991 C C . HIS B 1 434 ? 20.093 -36.796 30.909 1.00 25.47 434 HIS B C 1
ATOM 6992 O O . HIS B 1 434 ? 20.632 -35.724 30.637 1.00 45.33 434 HIS B O 1
ATOM 6999 N N . LEU B 1 435 ? 18.977 -36.894 31.624 1.00 4.60 435 LEU B N 1
ATOM 7000 C CA . LEU B 1 435 ? 18.282 -35.734 32.155 1.00 4.60 435 LEU B CA 1
ATOM 7001 C C . LEU B 1 435 ? 19.134 -34.993 33.183 1.00 4.60 435 LEU B C 1
ATOM 7002 O O . LEU B 1 435 ? 18.747 -33.925 33.659 1.00 20.70 435 LEU B O 1
ATOM 7007 N N . TYR B 1 436 ? 20.280 -35.570 33.537 1.00 28.66 436 TYR B N 1
ATOM 7008 C CA . TYR B 1 436 ? 21.185 -34.962 34.511 1.00 28.66 436 TYR B CA 1
ATOM 7009 C C . TYR B 1 436 ? 22.531 -34.636 33.879 1.00 28.66 436 TYR B C 1
ATOM 7010 O O . TYR B 1 436 ? 23.135 -35.474 33.209 1.00 24.72 436 TYR B O 1
ATOM 7019 N N . ARG B 1 437 ? 22.991 -33.408 34.096 1.00 57.68 437 ARG B N 1
ATOM 7020 C CA . ARG B 1 437 ? 24.257 -32.946 33.544 1.00 57.68 437 ARG B CA 1
ATOM 7021 C C . ARG B 1 437 ? 25.448 -33.637 34.189 1.00 57.68 437 ARG B C 1
ATOM 7022 O O . ARG B 1 437 ? 25.490 -33.817 35.404 1.00 38.74 437 ARG B O 1
ATOM 7030 N N . GLY B 1 438 ? 26.413 -34.024 33.363 1.00 52.90 438 GLY B N 1
ATOM 7031 C CA . GLY B 1 438 ? 27.603 -34.688 33.864 1.00 52.90 438 GLY B CA 1
ATOM 7032 C C . GLY B 1 438 ? 27.497 -36.199 33.850 1.00 52.90 438 GLY B C 1
ATOM 7033 O O . GLY B 1 438 ? 28.503 -36.906 33.882 1.00 17.19 438 GLY B O 1
ATOM 7034 N N . VAL B 1 439 ? 26.271 -36.697 33.792 1.00 11.06 439 VAL B N 1
ATOM 7035 C CA . VAL B 1 439 ? 26.031 -38.129 33.783 1.00 11.06 439 VAL B CA 1
ATOM 7036 C C . VAL B 1 439 ? 26.335 -38.776 32.437 1.00 11.06 439 VAL B C 1
ATOM 7037 O O . VAL B 1 439 ? 26.028 -38.224 31.380 1.00 2.73 439 VAL B O 1
ATOM 7041 N N . PHE B 1 440 ? 26.946 -39.955 32.493 1.00 26.92 440 PHE B N 1
ATOM 7042 C CA . PHE B 1 440 ? 27.291 -40.721 31.302 1.00 26.92 440 PHE B CA 1
ATOM 7043 C C . PHE B 1 440 ? 26.846 -42.152 31.569 1.00 26.92 440 PHE B C 1
ATOM 7044 O O . PHE B 1 440 ? 27.607 -42.963 32.096 1.00 90.79 440 PHE B O 1
ATOM 7052 N N . PRO B 1 441 ? 25.600 -42.480 31.208 1.00 73.70 441 PRO B N 1
ATOM 7053 C CA . PRO B 1 441 ? 25.084 -43.830 31.434 1.00 73.70 441 PRO B CA 1
ATOM 7054 C C . PRO B 1 441 ? 25.791 -44.910 30.633 1.00 73.70 441 PRO B C 1
ATOM 7055 O O . PRO B 1 441 ? 26.302 -44.671 29.533 1.00 12.50 441 PRO B O 1
ATOM 7059 N N . PHE B 1 442 ? 25.815 -46.103 31.214 1.00 98.94 442 PHE B N 1
ATOM 7060 C CA . PHE B 1 442 ? 26.436 -47.264 30.603 1.00 98.94 442 PHE B CA 1
ATOM 7061 C C . PHE B 1 442 ? 25.737 -48.497 31.136 1.00 98.94 442 PHE B C 1
ATOM 7062 O O . PHE B 1 442 ? 25.777 -48.782 32.335 1.00 17.51 442 PHE B O 1
ATOM 7070 N N . VAL B 1 443 ? 25.081 -49.224 30.243 1.00 94.70 443 VAL B N 1
ATOM 7071 C CA . VAL B 1 443 ? 24.367 -50.412 30.651 1.00 94.70 443 VAL B CA 1
ATOM 7072 C C . VAL B 1 443 ? 25.273 -51.612 30.793 1.00 94.70 443 VAL B C 1
ATOM 7073 O O . VAL B 1 443 ? 26.181 -51.834 29.991 1.00 23.90 443 VAL B O 1
ATOM 7077 N N . PHE B 1 444 ? 25.000 -52.376 31.841 1.00 24.45 444 PHE B N 1
ATOM 7078 C CA . PHE B 1 444 ? 25.724 -53.591 32.162 1.00 24.45 444 PHE B CA 1
ATOM 7079 C C . PHE B 1 444 ? 24.770 -54.742 31.864 1.00 24.45 444 PHE B C 1
ATOM 7080 O O . PHE B 1 444 ? 23.658 -54.782 32.399 1.00 33.12 444 PHE B O 1
ATOM 7088 N N . GLU B 1 445 ? 25.195 -55.665 31.007 1.00 48.97 445 GLU B N 1
ATOM 7089 C CA . GLU B 1 445 ? 24.365 -56.811 30.652 1.00 48.97 445 GLU B CA 1
ATOM 7090 C C . GLU B 1 445 ? 24.716 -58.008 31.541 1.00 48.97 445 GLU B C 1
ATOM 7091 O O . GLU B 1 445 ? 23.836 -58.770 31.950 1.00 100.00 445 GLU B O 1
ATOM 7097 N N . LYS B 1 446 ? 26.004 -58.160 31.838 1.00 88.89 446 LYS B N 1
ATOM 7098 C CA . LYS B 1 446 ? 26.485 -59.239 32.696 1.00 88.89 446 LYS B CA 1
ATOM 7099 C C . LYS B 1 446 ? 25.567 -59.381 33.905 1.00 88.89 446 LYS B C 1
ATOM 7100 O O . LYS B 1 446 ? 25.563 -58.527 34.786 1.00 86.58 446 LYS B O 1
ATOM 7106 N N . GLU B 1 447 ? 24.780 -60.450 33.938 1.00 30.00 447 GLU B N 1
ATOM 7107 C CA . GLU B 1 447 ? 23.871 -60.693 35.062 1.00 30.00 447 GLU B CA 1
ATOM 7108 C C . GLU B 1 447 ? 24.714 -60.725 36.338 1.00 30.00 447 GLU B C 1
ATOM 7109 O O . GLU B 1 447 ? 25.908 -61.040 36.293 1.00 30.00 447 GLU B O 1
ATOM 7115 N N . PRO B 1 448 ? 24.104 -60.416 37.495 1.00 99.56 448 PRO B N 1
ATOM 7116 C CA . PRO B 1 448 ? 24.851 -60.415 38.759 1.00 99.56 448 PRO B CA 1
ATOM 7117 C C . PRO B 1 448 ? 25.689 -61.669 38.977 1.00 99.56 448 PRO B C 1
ATOM 7118 O O . PRO B 1 448 ? 25.268 -62.768 38.610 1.00 72.47 448 PRO B O 1
ATOM 7122 N N . VAL B 1 449 ? 26.875 -61.506 39.561 1.00 56.66 449 VAL B N 1
ATOM 7123 C CA . VAL B 1 449 ? 27.738 -62.648 39.834 1.00 56.66 449 VAL B CA 1
ATOM 7124 C C . VAL B 1 449 ? 27.263 -63.347 41.097 1.00 56.66 449 VAL B C 1
ATOM 7125 O O . VAL B 1 449 ? 26.122 -63.801 41.150 1.00 29.48 449 VAL B O 1
ATOM 7129 N N . SER B 1 450 ? 28.105 -63.422 42.119 1.00 78.59 450 SER B N 1
ATOM 7130 C CA . SER B 1 450 ? 27.708 -64.095 43.347 1.00 78.59 450 SER B CA 1
ATOM 7131 C C . SER B 1 450 ? 27.415 -63.183 44.534 1.00 78.59 450 SER B C 1
ATOM 7132 O O . SER B 1 450 ? 26.401 -63.360 45.207 1.00 100.00 450 SER B O 1
ATOM 7135 N N . ASP B 1 451 ? 28.292 -62.219 44.807 1.00 97.91 451 ASP B N 1
ATOM 7136 C CA . ASP B 1 451 ? 28.070 -61.334 45.946 1.00 97.91 451 ASP B CA 1
ATOM 7137 C C . ASP B 1 451 ? 27.894 -59.854 45.618 1.00 97.91 451 ASP B C 1
ATOM 7138 O O . ASP B 1 451 ? 28.393 -59.339 44.607 1.00 74.16 451 ASP B O 1
ATOM 7143 N N . TRP B 1 452 ? 27.156 -59.193 46.502 1.00 100.00 452 TRP B N 1
ATOM 7144 C CA . TRP B 1 452 ? 26.873 -57.768 46.429 1.00 100.00 452 TRP B CA 1
ATOM 7145 C C . TRP B 1 452 ? 28.176 -57.087 46.816 1.00 100.00 452 TRP B C 1
ATOM 7146 O O . TRP B 1 452 ? 28.192 -55.905 47.166 1.00 100.00 452 TRP B O 1
ATOM 7157 N N . THR B 1 453 ? 29.262 -57.858 46.777 1.00 2.00 453 THR B N 1
ATOM 7158 C CA . THR B 1 453 ? 30.575 -57.342 47.118 1.00 2.00 453 THR B CA 1
ATOM 7159 C C . THR B 1 453 ? 31.569 -57.600 45.985 1.00 2.00 453 THR B C 1
ATOM 7160 O O . THR B 1 453 ? 32.609 -56.943 45.902 1.00 60.45 453 THR B O 1
ATOM 7164 N N . ASP B 1 454 ? 31.249 -58.547 45.110 1.00 11.24 454 ASP B N 1
ATOM 7165 C CA . ASP B 1 454 ? 32.131 -58.863 43.991 1.00 11.24 454 ASP B CA 1
ATOM 7166 C C . ASP B 1 454 ? 31.486 -58.334 42.733 1.00 11.24 454 ASP B C 1
ATOM 7167 O O . ASP B 1 454 ? 32.165 -57.928 41.788 1.00 99.90 454 ASP B O 1
ATOM 7172 N N . ASP B 1 455 ? 30.159 -58.338 42.740 1.00 94.18 455 ASP B N 1
ATOM 7173 C CA . ASP B 1 455 ? 29.383 -57.855 41.611 1.00 94.18 455 ASP B CA 1
ATOM 7174 C C . ASP B 1 455 ? 29.566 -56.351 41.447 1.00 94.18 455 ASP B C 1
ATOM 7175 O O . ASP B 1 455 ? 30.015 -55.879 40.398 1.00 42.54 455 ASP B O 1
ATOM 7180 N N . VAL B 1 456 ? 29.219 -55.604 42.493 1.00 31.27 456 VAL B N 1
ATOM 7181 C CA . VAL B 1 456 ? 29.345 -54.154 42.475 1.00 31.27 456 VAL B CA 1
ATOM 7182 C C . VAL B 1 456 ? 30.746 -53.782 42.032 1.00 31.27 456 VAL B C 1
ATOM 7183 O O . VAL B 1 456 ? 30.937 -52.817 41.297 1.00 5.32 456 VAL B O 1
ATOM 7187 N N . GLU B 1 457 ? 31.720 -54.564 42.487 1.00 3.79 457 GLU B N 1
ATOM 7188 C CA . GLU B 1 457 ? 33.120 -54.344 42.149 1.00 3.79 457 GLU B CA 1
ATOM 7189 C C . GLU B 1 457 ? 33.342 -54.534 40.651 1.00 3.79 457 GLU B C 1
ATOM 7190 O O . GLU B 1 457 ? 33.872 -53.653 39.972 1.00 100.00 457 GLU B O 1
ATOM 7196 N N . ALA B 1 458 ? 32.934 -55.694 40.146 1.00 100.00 458 ALA B N 1
ATOM 7197 C CA . ALA B 1 458 ? 33.071 -56.004 38.730 1.00 100.00 458 ALA B CA 1
ATOM 7198 C C . ALA B 1 458 ? 32.348 -54.920 37.943 1.00 100.00 458 ALA B C 1
ATOM 7199 O O . ALA B 1 458 ? 32.695 -54.621 36.798 1.00 36.88 458 ALA B O 1
ATOM 7201 N N . ARG B 1 459 ? 31.336 -54.338 38.578 1.00 28.83 459 ARG B N 1
ATOM 7202 C CA . ARG B 1 459 ? 30.552 -53.269 37.982 1.00 28.83 459 ARG B CA 1
ATOM 7203 C C . ARG B 1 459 ? 31.396 -51.997 37.996 1.00 28.83 459 ARG B C 1
ATOM 7204 O O . ARG B 1 459 ? 31.505 -51.298 36.987 1.00 9.03 459 ARG B O 1
ATOM 7212 N N . ILE B 1 460 ? 31.997 -51.711 39.149 1.00 4.58 460 ILE B N 1
ATOM 7213 C CA . ILE B 1 460 ? 32.836 -50.531 39.319 1.00 4.58 460 ILE B CA 1
ATOM 7214 C C . ILE B 1 460 ? 33.989 -50.526 38.327 1.00 4.58 460 ILE B C 1
ATOM 7215 O O . ILE B 1 460 ? 34.289 -49.503 37.714 1.00 13.73 460 ILE B O 1
ATOM 7220 N N . ASN B 1 461 ? 34.645 -51.667 38.176 1.00 2.00 461 ASN B N 1
ATOM 7221 C CA . ASN B 1 461 ? 35.763 -51.758 37.251 1.00 2.00 461 ASN B CA 1
ATOM 7222 C C . ASN B 1 461 ? 35.252 -51.591 35.834 1.00 2.00 461 ASN B C 1
ATOM 7223 O O . ASN B 1 461 ? 35.956 -51.080 34.961 1.00 49.53 461 ASN B O 1
ATOM 7228 N N . PHE B 1 462 ? 34.019 -52.030 35.609 1.00 57.34 462 PHE B N 1
ATOM 7229 C CA . PHE B 1 462 ? 33.409 -51.907 34.295 1.00 57.34 462 PHE B CA 1
ATOM 7230 C C . PHE B 1 462 ? 33.412 -50.424 33.962 1.00 57.34 462 PHE B C 1
ATOM 7231 O O . PHE B 1 462 ? 33.907 -50.013 32.912 1.00 37.80 462 PHE B O 1
ATOM 7239 N N . GLY B 1 463 ? 32.868 -49.625 34.877 1.00 30.35 463 GLY B N 1
ATOM 7240 C CA . GLY B 1 463 ? 32.828 -48.190 34.673 1.00 30.35 463 GLY B CA 1
ATOM 7241 C C . GLY B 1 463 ? 34.195 -47.669 34.274 1.00 30.35 463 GLY B C 1
ATOM 7242 O O . GLY B 1 463 ? 34.326 -46.877 33.339 1.00 50.02 463 GLY B O 1
ATOM 7243 N N . ILE B 1 464 ? 35.222 -48.130 34.980 1.00 73.81 464 ILE B N 1
ATOM 7244 C CA . ILE B 1 464 ? 36.589 -47.713 34.700 1.00 73.81 464 ILE B CA 1
ATOM 7245 C C . ILE B 1 464 ? 36.958 -47.957 33.242 1.00 73.81 464 ILE B C 1
ATOM 7246 O O . ILE B 1 464 ? 37.543 -47.094 32.595 1.00 19.57 464 ILE B O 1
ATOM 7251 N N . GLU B 1 465 ? 36.616 -49.134 32.730 1.00 18.21 465 GLU B N 1
ATOM 7252 C CA . GLU B 1 465 ? 36.926 -49.480 31.348 1.00 18.21 465 GLU B CA 1
ATOM 7253 C C . GLU B 1 465 ? 36.267 -48.513 30.372 1.00 18.21 465 GLU B C 1
ATOM 7254 O O . GLU B 1 465 ? 36.942 -47.846 29.589 1.00 80.78 465 GLU B O 1
ATOM 7260 N N . LYS B 1 466 ? 34.941 -48.447 30.422 1.00 74.04 466 LYS B N 1
ATOM 7261 C CA . LYS B 1 466 ? 34.190 -47.560 29.548 1.00 74.04 466 LYS B CA 1
ATOM 7262 C C . LYS B 1 466 ? 34.778 -46.158 29.619 1.00 74.04 466 LYS B C 1
ATOM 7263 O O . LYS B 1 466 ? 34.922 -45.482 28.599 1.00 91.89 466 LYS B O 1
ATOM 7269 N N . ALA B 1 467 ? 35.118 -45.725 30.829 1.00 22.40 467 ALA B N 1
ATOM 7270 C CA . ALA B 1 467 ? 35.709 -44.407 31.020 1.00 22.40 467 ALA B CA 1
ATOM 7271 C C . ALA B 1 467 ? 36.997 -44.347 30.211 1.00 22.40 467 ALA B C 1
ATOM 7272 O O . ALA B 1 467 ? 37.215 -43.415 29.439 1.00 7.27 467 ALA B O 1
ATOM 7274 N N . LYS B 1 468 ? 37.839 -45.361 30.389 1.00 34.60 468 LYS B N 1
ATOM 7275 C CA . LYS B 1 468 ? 39.112 -45.458 29.680 1.00 34.60 468 LYS B CA 1
ATOM 7276 C C . LYS B 1 468 ? 38.883 -45.431 28.172 1.00 34.60 468 LYS B C 1
ATOM 7277 O O . LYS B 1 468 ? 39.717 -44.930 27.416 1.00 62.11 468 LYS B O 1
ATOM 7283 N N . GLU B 1 469 ? 37.751 -45.985 27.745 1.00 76.01 469 GLU B N 1
ATOM 7284 C CA . GLU B 1 469 ? 37.393 -46.027 26.334 1.00 76.01 469 GLU B CA 1
ATOM 7285 C C . GLU B 1 469 ? 37.111 -44.620 25.833 1.00 76.01 469 GLU B C 1
ATOM 7286 O O . GLU B 1 469 ? 37.565 -44.221 24.757 1.00 70.95 469 GLU B O 1
ATOM 7292 N N . PHE B 1 470 ? 36.351 -43.875 26.628 1.00 47.94 470 PHE B N 1
ATOM 7293 C CA . PHE B 1 470 ? 35.982 -42.506 26.290 1.00 47.94 470 PHE B CA 1
ATOM 7294 C C . PHE B 1 470 ? 37.143 -41.542 26.475 1.00 47.94 470 PHE B C 1
ATOM 7295 O O . PHE B 1 470 ? 37.013 -40.347 26.218 1.00 86.26 470 PHE B O 1
ATOM 7303 N N . GLY B 1 471 ? 38.279 -42.065 26.922 1.00 65.02 471 GLY B N 1
ATOM 7304 C CA . GLY B 1 471 ? 39.431 -41.217 27.151 1.00 65.02 471 GLY B CA 1
ATOM 7305 C C . GLY B 1 471 ? 39.237 -40.433 28.436 1.00 65.02 471 GLY B C 1
ATOM 7306 O O . GLY B 1 471 ? 40.144 -39.748 28.909 1.00 7.48 471 GLY B O 1
ATOM 7307 N N . ILE B 1 472 ? 38.040 -40.547 29.006 1.00 6.30 472 ILE B N 1
ATOM 7308 C CA . ILE B 1 472 ? 37.694 -39.853 30.241 1.00 6.30 472 ILE B CA 1
ATOM 7309 C C . ILE B 1 472 ? 38.709 -40.103 31.353 1.00 6.30 472 ILE B C 1
ATOM 7310 O O . ILE B 1 472 ? 38.939 -39.238 32.196 1.00 55.45 472 ILE B O 1
ATOM 7315 N N . LEU B 1 473 ? 39.316 -41.286 31.353 1.00 75.25 473 LEU B N 1
ATOM 7316 C CA . LEU B 1 473 ? 40.298 -41.633 32.374 1.00 75.25 473 LEU B CA 1
ATOM 7317 C C . LEU B 1 473 ? 41.636 -42.052 31.774 1.00 75.25 473 LEU B C 1
ATOM 7318 O O . LEU B 1 473 ? 41.720 -43.036 31.038 1.00 51.54 473 LEU B O 1
ATOM 7323 N N . LYS B 1 474 ? 42.682 -41.299 32.095 1.00 100.00 474 LYS B N 1
ATOM 7324 C CA . LYS B 1 474 ? 44.015 -41.599 31.593 1.00 100.00 474 LYS B CA 1
ATOM 7325 C C . LYS B 1 474 ? 44.555 -42.840 32.291 1.00 100.00 474 LYS B C 1
ATOM 7326 O O . LYS B 1 474 ? 43.852 -43.485 33.072 1.00 99.72 474 LYS B O 1
ATOM 7332 N N . LYS B 1 475 ? 45.808 -43.165 32.003 1.00 71.31 475 LYS B N 1
ATOM 7333 C CA . LYS B 1 475 ? 46.458 -44.325 32.593 1.00 71.31 475 LYS B CA 1
ATOM 7334 C C . LYS B 1 475 ? 46.366 -44.278 34.117 1.00 71.31 475 LYS B C 1
ATOM 7335 O O . LYS B 1 475 ? 45.329 -44.607 34.697 1.00 63.31 475 LYS B O 1
ATOM 7341 N N . GLY B 1 476 ? 47.455 -43.868 34.760 1.00 80.45 476 GLY B N 1
ATOM 7342 C CA . GLY B 1 476 ? 47.467 -43.784 36.206 1.00 80.45 476 GLY B CA 1
ATOM 7343 C C . GLY B 1 476 ? 46.799 -42.510 36.674 1.00 80.45 476 GLY B C 1
ATOM 7344 O O . GLY B 1 476 ? 47.470 -41.522 36.953 1.00 19.51 476 GLY B O 1
ATOM 7345 N N . ASP B 1 477 ? 45.472 -42.533 36.749 1.00 34.12 477 ASP B N 1
ATOM 7346 C CA . ASP B 1 477 ? 44.697 -41.374 37.183 1.00 34.12 477 ASP B CA 1
ATOM 7347 C C . ASP B 1 477 ? 44.207 -41.584 38.605 1.00 34.12 477 ASP B C 1
ATOM 7348 O O . ASP B 1 477 ? 44.763 -42.386 39.352 1.00 59.17 477 ASP B O 1
ATOM 7353 N N . THR B 1 478 ? 43.161 -40.853 38.973 1.00 40.79 478 THR B N 1
ATOM 7354 C CA . THR B 1 478 ? 42.557 -40.964 40.296 1.00 40.79 478 THR B CA 1
ATOM 7355 C C . THR B 1 478 ? 41.053 -40.941 40.071 1.00 40.79 478 THR B C 1
ATOM 7356 O O . THR B 1 478 ? 40.580 -40.363 39.093 1.00 4.85 478 THR B O 1
ATOM 7360 N N . TYR B 1 479 ? 40.298 -41.581 40.954 1.00 2.00 479 TYR B N 1
ATOM 7361 C CA . TYR B 1 479 ? 38.859 -41.582 40.802 1.00 2.00 479 TYR B CA 1
ATOM 7362 C C . TYR B 1 479 ? 38.165 -41.915 42.103 1.00 2.00 479 TYR B C 1
ATOM 7363 O O . TYR B 1 479 ? 38.771 -42.444 43.035 1.00 54.14 479 TYR B O 1
ATOM 7372 N N . VAL B 1 480 ? 36.882 -41.591 42.156 1.00 37.22 480 VAL B N 1
ATOM 7373 C CA . VAL B 1 480 ? 36.075 -41.847 43.332 1.00 37.22 480 VAL B CA 1
ATOM 7374 C C . VAL B 1 480 ? 34.924 -42.756 42.926 1.00 37.22 480 VAL B C 1
ATOM 7375 O O . VAL B 1 480 ? 34.349 -42.589 41.849 1.00 2.00 480 VAL B O 1
ATOM 7379 N N . SER B 1 481 ? 34.611 -43.723 43.784 1.00 3.48 481 SER B N 1
ATOM 7380 C CA . SER B 1 481 ? 3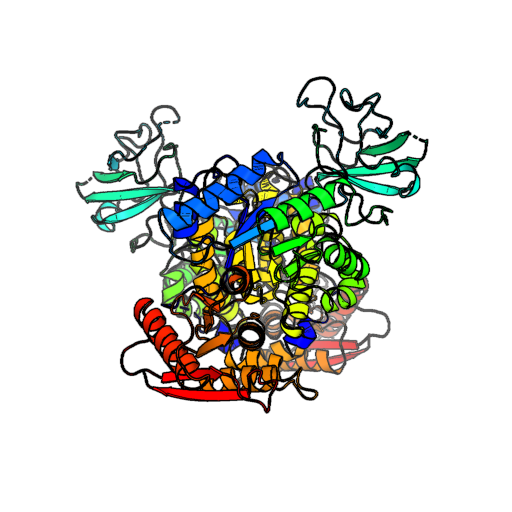3.527 -44.663 43.529 1.00 3.48 481 SER B CA 1
ATOM 7381 C C . SER B 1 481 ? 32.437 -44.436 44.561 1.00 3.48 481 SER B C 1
ATOM 7382 O O . SER B 1 481 ? 32.726 -44.137 45.722 1.00 56.62 481 SER B O 1
ATOM 7385 N N . ILE B 1 482 ? 31.185 -44.575 44.143 1.00 39.10 482 ILE B N 1
ATOM 7386 C CA . ILE B 1 482 ? 30.074 -44.391 45.063 1.00 39.10 482 ILE B CA 1
ATOM 7387 C C . ILE B 1 482 ? 29.205 -45.635 45.079 1.00 39.10 482 ILE B C 1
ATOM 7388 O O . ILE B 1 482 ? 28.670 -46.036 44.046 1.00 4.64 482 ILE B O 1
ATOM 7393 N N . GLN B 1 483 ? 29.079 -46.241 46.257 1.00 2.00 483 GLN B N 1
ATOM 7394 C CA . GLN B 1 483 ? 28.276 -47.443 46.431 1.00 2.00 483 GLN B CA 1
ATOM 7395 C C . GLN B 1 483 ? 27.689 -47.477 47.836 1.00 2.00 483 GLN B C 1
ATOM 7396 O O . GLN B 1 483 ? 28.128 -46.737 48.716 1.00 70.19 483 GLN B O 1
ATOM 7402 N N . GLY B 1 484 ? 26.702 -48.341 48.045 1.00 45.83 484 GLY B N 1
ATOM 7403 C CA . GLY B 1 484 ? 26.072 -48.430 49.348 1.00 45.83 484 GLY B CA 1
ATOM 7404 C C . GLY B 1 484 ? 26.351 -49.715 50.094 1.00 45.83 484 GLY B C 1
ATOM 7405 O O . GLY B 1 484 ? 27.100 -50.571 49.623 1.00 10.29 484 GLY B O 1
ATOM 7406 N N . PHE B 1 485 ? 25.745 -49.842 51.270 1.00 16.80 485 PHE B N 1
ATOM 7407 C CA . PHE B 1 485 ? 25.911 -51.024 52.104 1.00 16.80 485 PHE B CA 1
ATOM 7408 C C . PHE B 1 485 ? 25.334 -50.810 53.501 1.00 16.80 485 PHE B C 1
ATOM 7409 O O . PHE B 1 485 ? 25.974 -51.145 54.499 1.00 100.00 485 PHE B O 1
ATOM 7417 N N . LYS B 1 486 ? 24.124 -50.262 53.574 1.00 22.09 486 LYS B N 1
ATOM 7418 C CA . LYS B 1 486 ? 23.477 -50.005 54.861 1.00 22.09 486 LYS B CA 1
ATOM 7419 C C . LYS B 1 486 ? 22.607 -51.185 55.310 1.00 22.09 486 LYS B C 1
ATOM 7420 O O . LYS B 1 486 ? 21.823 -51.722 54.529 1.00 100.00 486 LYS B O 1
ATOM 7426 N N . ALA B 1 487 ? 22.768 -51.578 56.574 1.00 100.00 487 ALA B N 1
ATOM 7427 C CA . ALA B 1 487 ? 22.037 -52.699 57.178 1.00 100.00 487 ALA B CA 1
ATOM 7428 C C . ALA B 1 487 ? 20.677 -52.971 56.544 1.00 100.00 487 ALA B C 1
ATOM 7429 O O . ALA B 1 487 ? 19.679 -52.320 56.874 1.00 56.96 487 ALA B O 1
ATOM 7431 N N . GLY B 1 488 ? 20.645 -53.945 55.637 1.00 66.80 488 GLY B N 1
ATOM 7432 C CA . GLY B 1 488 ? 19.406 -54.298 54.963 1.00 66.80 488 GLY B CA 1
ATOM 7433 C C . GLY B 1 488 ? 19.069 -53.354 53.823 1.00 66.80 488 GLY B C 1
ATOM 7434 O O . GLY B 1 488 ? 19.398 -53.621 52.664 1.00 53.89 488 GLY B O 1
ATOM 7435 N N . ALA B 1 489 ? 18.423 -52.241 54.165 1.00 78.46 489 ALA B N 1
ATOM 7436 C CA . ALA B 1 489 ? 18.009 -51.231 53.193 1.00 78.46 489 ALA B CA 1
ATOM 7437 C C . ALA B 1 489 ? 19.168 -50.415 52.609 1.00 78.46 489 ALA B C 1
ATOM 7438 O O . ALA B 1 489 ? 19.048 -49.201 52.430 1.00 17.38 489 ALA B O 1
ATOM 7440 N N . GLY B 1 490 ? 20.277 -51.076 52.298 1.00 70.39 490 GLY B N 1
ATOM 7441 C CA . GLY B 1 490 ? 21.421 -50.372 51.741 1.00 70.39 490 GLY B CA 1
ATOM 7442 C C . GLY B 1 490 ? 21.019 -49.421 50.634 1.00 70.39 490 GLY B C 1
ATOM 7443 O O . GLY B 1 490 ? 20.188 -49.772 49.798 1.00 34.22 490 GLY B O 1
ATOM 7444 N N . HIS B 1 491 ? 21.600 -48.223 50.635 1.00 95.46 491 HIS B N 1
ATOM 7445 C CA . HIS B 1 491 ? 21.295 -47.217 49.624 1.00 95.46 491 HIS B CA 1
ATOM 7446 C C . HIS B 1 491 ? 22.338 -46.108 49.575 1.00 95.46 491 HIS B C 1
ATOM 7447 O O . HIS B 1 491 ? 22.051 -44.959 49.919 1.00 100.00 491 HIS B O 1
ATOM 7454 N N . SER B 1 492 ? 23.544 -46.464 49.138 1.00 30.00 492 SER B N 1
ATOM 7455 C CA . SER B 1 492 ? 24.653 -45.518 49.018 1.00 30.00 492 SER B CA 1
ATOM 7456 C C . SER B 1 492 ? 25.006 -44.851 50.350 1.00 30.00 492 SER B C 1
ATOM 7457 O O . SER B 1 492 ? 24.155 -44.244 51.015 1.00 30.00 492 SER B O 1
ATOM 7460 N N . ASN B 1 493 ? 26.279 -44.983 50.726 1.00 38.15 493 ASN B N 1
ATOM 7461 C CA . ASN B 1 493 ? 26.812 -44.420 51.963 1.00 38.15 493 ASN B CA 1
ATOM 7462 C C . ASN B 1 493 ? 28.321 -44.591 51.962 1.00 38.15 493 ASN B C 1
ATOM 7463 O O . ASN B 1 493 ? 29.002 -44.161 52.883 1.00 27.77 493 ASN B O 1
ATOM 7468 N N . THR B 1 494 ? 28.835 -45.230 50.921 1.00 5.65 494 THR B N 1
ATOM 7469 C CA . THR B 1 494 ? 30.264 -45.483 50.824 1.00 5.65 494 THR B CA 1
ATOM 7470 C C . THR B 1 494 ? 30.942 -44.666 49.734 1.00 5.65 494 THR B C 1
ATOM 7471 O O . THR B 1 494 ? 30.366 -44.411 48.677 1.00 51.42 494 THR B O 1
ATOM 7475 N N . LEU B 1 495 ? 32.180 -44.271 50.009 1.00 37.05 495 LEU B N 1
ATOM 7476 C CA . LEU B 1 495 ? 32.980 -43.486 49.084 1.00 37.05 495 LEU B CA 1
ATOM 7477 C C . LEU B 1 495 ? 34.304 -44.204 48.910 1.00 37.05 495 LEU B C 1
ATOM 7478 O O . LEU B 1 495 ? 34.853 -44.739 49.870 1.00 50.67 495 LEU B O 1
ATOM 7483 N N . GLN B 1 496 ? 34.825 -44.212 47.691 1.00 2.00 496 GLN B N 1
ATOM 7484 C CA . GLN B 1 496 ? 36.085 -44.886 47.439 1.00 2.00 496 GLN B CA 1
ATOM 7485 C C . GLN B 1 496 ? 37.029 -44.082 46.555 1.00 2.00 496 GLN B C 1
ATOM 7486 O O . GLN B 1 496 ? 36.821 -43.950 45.350 1.00 75.78 496 GLN B O 1
ATOM 7492 N N . VAL B 1 497 ? 38.069 -43.543 47.178 1.00 46.86 497 VAL B N 1
ATOM 7493 C CA . VAL B 1 497 ? 39.071 -42.766 46.469 1.00 46.86 497 VAL B CA 1
ATOM 7494 C C . VAL B 1 497 ? 40.116 -43.741 45.972 1.00 46.86 497 VAL B C 1
ATOM 7495 O O . VAL B 1 497 ? 40.894 -44.268 46.764 1.00 2.00 497 VAL B O 1
ATOM 7499 N N . SER B 1 498 ? 40.148 -43.981 44.669 1.00 2.00 498 SER B N 1
ATOM 7500 C CA . SER B 1 498 ? 41.116 -44.924 44.138 1.00 2.00 498 SER B CA 1
ATOM 7501 C C . SER B 1 498 ? 41.927 -44.403 42.964 1.00 2.00 498 SER B C 1
ATOM 7502 O O . SER B 1 498 ? 41.703 -43.300 42.471 1.00 65.82 498 SER B O 1
ATOM 7505 N N . THR B 1 499 ? 42.875 -45.227 42.529 1.00 16.50 499 THR B N 1
ATOM 7506 C CA . THR B 1 499 ? 43.753 -44.909 41.414 1.00 16.50 499 THR B CA 1
ATOM 7507 C C . THR B 1 499 ? 43.422 -45.829 40.239 1.00 16.50 499 THR B C 1
ATOM 7508 O O . THR B 1 499 ? 43.028 -46.981 40.435 1.00 92.41 499 THR B O 1
ATOM 7512 N N . VAL B 1 500 ? 43.583 -45.317 39.020 1.00 53.53 500 VAL B N 1
ATOM 7513 C CA . VAL B 1 500 ? 43.301 -46.089 37.813 1.00 53.53 500 VAL B CA 1
ATOM 7514 C C . VAL B 1 500 ? 44.516 -46.893 37.372 1.00 53.53 500 VAL B C 1
ATOM 7515 O O . VAL B 1 500 ? 45.618 -46.620 37.890 1.00 85.61 500 VAL B O 1
#

CATH classification: 3.40.1380.20 (+2 more: 3.20.20.60, 2.40.33.10)

GO terms:
  GO:0004743 pyruvate kinase activity (F, IGI)
  GO:0004743 pyruvate kinase activity (F, IDA)
  GO:0005737 cytoplasm (C, IDA)
  GO:0004743 pyruvate kinase activity (F, IMP)
  GO:0005886 plasma membrane (C, HDA)
  GO:0006096 glycolytic process (P, IMP)
  GO:0004743 pyruvate kinase activity (F, EXP)

Nearest PDB structures (foldseek):
  1a3w-assembly1_A-2  TM=1.002E+00  e=1.444E-101  Saccharomyces cerevisiae
  1a3w-assembly1_B-2  TM=1.002E+00  e=1.547E-99  Saccharomyces cerevisiae
  6nu1-assembly1_C-5  TM=9.642E-01  e=2.805E-63  Homo sapiens
  3u2z-assembly1_D  TM=9.512E-01  e=1.985E-62  Homo sapiens
  3n25-assembly2_H  TM=9.726E-01  e=1.535E-60  Oryctolagus cuniculus

Radius of gyration: 29.91 Å; Cα contacts (8 Å, |Δi|>4): 2350; chains: 2; bounding box: 72×98×73 Å